Protein AF-0000000077169481 (afdb_homodimer)

Structure (mmCIF, N/CA/C/O backbone):
data_AF-0000000077169481-model_v1
#
loop_
_entity.id
_entity.type
_entity.pdbx_description
1 polymer 'Glr2787 protein'
#
loop_
_atom_site.group_PDB
_atom_site.id
_atom_site.type_symbol
_atom_site.label_atom_id
_atom_site.label_alt_id
_atom_site.label_comp_id
_atom_site.label_asym_id
_atom_site.label_entity_id
_atom_site.label_seq_id
_atom_site.pdbx_PDB_ins_code
_atom_site.Cartn_x
_atom_site.Cartn_y
_atom_site.Cartn_z
_atom_site.occupancy
_atom_site.B_iso_or_equiv
_atom_site.auth_seq_id
_atom_site.auth_comp_id
_atom_site.auth_asym_id
_atom_site.auth_atom_id
_atom_site.pdbx_PDB_model_num
ATOM 1 N N . MET A 1 1 ? -14.555 5.48 -13.555 1 19.61 1 MET A N 1
ATOM 2 C CA . MET A 1 1 ? -14.711 4.105 -14.023 1 19.61 1 MET A CA 1
ATOM 3 C C . MET A 1 1 ? -14.742 4.055 -15.547 1 19.61 1 MET A C 1
ATOM 5 O O . MET A 1 1 ? -15.805 4.223 -16.156 1 19.61 1 MET A O 1
ATOM 9 N N . ALA A 1 2 ? -13.625 4.629 -16.125 1 27.05 2 ALA A N 1
ATOM 10 C CA . ALA A 1 2 ? -13.656 4.504 -17.578 1 27.05 2 ALA A CA 1
ATOM 11 C C . ALA A 1 2 ? -13.953 3.068 -18 1 27.05 2 ALA A C 1
ATOM 13 O O . ALA A 1 2 ? -13.258 2.137 -17.578 1 27.05 2 ALA A O 1
ATOM 14 N N . SER A 1 3 ? -15.156 2.828 -18.375 1 25.58 3 SER A N 1
ATOM 15 C CA . SER A 1 3 ? -15.68 1.545 -18.844 1 25.58 3 SER A CA 1
ATOM 16 C C . SER A 1 3 ? -14.836 0.984 -19.984 1 25.58 3 SER A C 1
ATOM 18 O O . SER A 1 3 ? -14.609 1.662 -20.984 1 25.58 3 SER A O 1
ATOM 20 N N . LEU A 1 4 ? -13.797 0.265 -19.703 1 31.84 4 LEU A N 1
ATOM 21 C CA . LEU A 1 4 ? -13.297 -0.568 -20.797 1 31.84 4 LEU A CA 1
ATOM 22 C C . LEU A 1 4 ? -14.445 -1.119 -21.625 1 31.84 4 LEU A C 1
ATOM 24 O O . LEU A 1 4 ? -15.461 -1.562 -21.078 1 31.84 4 LEU A O 1
ATOM 28 N N . SER A 1 5 ? -14.773 -0.492 -22.703 1 28.58 5 SER A N 1
ATOM 29 C CA . SER A 1 5 ? -15.727 -1.125 -23.625 1 28.58 5 SER A CA 1
ATOM 30 C C . SER A 1 5 ? -15.539 -2.639 -23.641 1 28.58 5 SER A C 1
ATOM 32 O O . SER A 1 5 ? -14.414 -3.133 -23.656 1 28.58 5 SER A O 1
ATOM 34 N N . PRO A 1 6 ? -16.547 -3.381 -23.25 1 32.66 6 PRO A N 1
ATOM 35 C CA . PRO A 1 6 ? -16.562 -4.844 -23.203 1 32.66 6 PRO A CA 1
ATOM 36 C C . PRO A 1 6 ? -16.219 -5.488 -24.547 1 32.66 6 PRO A C 1
ATOM 38 O O . PRO A 1 6 ? -16.656 -6.605 -24.828 1 32.66 6 PRO A O 1
ATOM 41 N N . VAL A 1 7 ? -15.555 -4.809 -25.422 1 30.11 7 VAL A N 1
ATOM 42 C CA . VAL A 1 7 ? -15.461 -5.648 -26.609 1 30.11 7 VAL A CA 1
ATOM 43 C C . VAL A 1 7 ? -14.773 -6.965 -26.266 1 30.11 7 VAL A C 1
ATOM 45 O O . VAL A 1 7 ? -13.562 -7.105 -26.422 1 30.11 7 VAL A O 1
ATOM 48 N N . CYS A 1 8 ? -14.844 -7.355 -25.031 1 31.66 8 CYS A N 1
ATOM 49 C CA . CYS A 1 8 ? -14.352 -8.711 -24.844 1 31.66 8 CYS A CA 1
ATOM 50 C C . CYS A 1 8 ? -15.047 -9.68 -25.797 1 31.66 8 CYS A C 1
ATOM 52 O O . CYS A 1 8 ? -16.234 -9.984 -25.625 1 31.66 8 CYS A O 1
ATOM 54 N N . ARG A 1 9 ? -14.914 -9.617 -27.156 1 27.94 9 ARG A N 1
ATOM 55 C CA . ARG A 1 9 ? -15.43 -10.711 -27.969 1 27.94 9 ARG A CA 1
ATOM 56 C C . ARG A 1 9 ? -15.297 -12.047 -27.25 1 27.94 9 ARG A C 1
ATOM 58 O O . ARG A 1 9 ? -14.234 -12.352 -26.703 1 27.94 9 ARG A O 1
ATOM 65 N N . ALA A 1 10 ? -16.406 -12.508 -26.781 1 28.31 10 ALA A N 1
ATOM 66 C CA . ALA A 1 10 ? -16.484 -13.922 -26.422 1 28.31 10 ALA A CA 1
ATOM 67 C C . ALA A 1 10 ? -15.688 -14.781 -27.391 1 28.31 10 ALA A C 1
ATOM 69 O O . ALA A 1 10 ? -16.016 -14.852 -28.578 1 28.31 10 ALA A O 1
ATOM 70 N N . PHE A 1 11 ? -14.398 -14.609 -27.453 1 26.12 11 PHE A N 1
ATOM 71 C CA . PHE A 1 11 ? -13.844 -15.742 -28.172 1 26.12 11 PHE A CA 1
ATOM 72 C C . PHE A 1 11 ? -14.664 -17 -27.938 1 26.12 11 PHE A C 1
ATOM 74 O O . PHE A 1 11 ? -14.758 -17.484 -26.812 1 26.12 11 PHE A O 1
ATOM 81 N N . HIS A 1 12 ? -15.852 -17.031 -28.531 1 24.38 12 HIS A N 1
ATOM 82 C CA . HIS A 1 12 ? -16.484 -18.344 -28.609 1 24.38 12 HIS A CA 1
ATOM 83 C C . HIS A 1 12 ? -15.445 -19.453 -28.719 1 24.38 12 HIS A C 1
ATOM 85 O O . HIS A 1 12 ? -14.5 -19.359 -29.5 1 24.38 12 HIS A O 1
ATOM 91 N N . TYR A 1 13 ? -15.211 -20.062 -27.625 1 24.97 13 TYR A N 1
ATOM 92 C CA . TYR A 1 13 ? -14.594 -21.375 -27.75 1 24.97 13 TYR A CA 1
ATOM 93 C C . TYR A 1 13 ? -15.07 -22.094 -29.016 1 24.97 13 TYR A C 1
ATOM 95 O O . TYR A 1 13 ? -16.281 -22.281 -29.203 1 24.97 13 TYR A O 1
ATOM 103 N N . GLY A 1 14 ? -14.781 -21.781 -30.172 1 25.73 14 GLY A N 1
ATOM 104 C CA . GLY A 1 14 ? -15.008 -22.922 -31.031 1 25.73 14 GLY A CA 1
ATOM 105 C C . GLY A 1 14 ? -14.977 -24.25 -30.281 1 25.73 14 GLY A C 1
ATOM 106 O O . GLY A 1 14 ? -14.461 -24.328 -29.172 1 25.73 14 GLY A O 1
ATOM 107 N N . HIS A 1 15 ? -15.781 -25.359 -30.734 1 27.72 15 HIS A N 1
ATOM 108 C CA . HIS A 1 15 ? -16.031 -26.656 -30.141 1 27.72 15 HIS A CA 1
ATOM 109 C C . HIS A 1 15 ? -14.812 -27.156 -29.375 1 27.72 15 HIS A C 1
ATOM 111 O O . HIS A 1 15 ? -14.945 -27.719 -28.281 1 27.72 15 HIS A O 1
ATOM 117 N N . GLY A 1 16 ? -13.672 -27.328 -30.031 1 25.61 16 GLY A N 1
ATOM 118 C CA . GLY A 1 16 ? -12.719 -28.344 -29.609 1 25.61 16 GLY A CA 1
ATOM 119 C C . GLY A 1 16 ? -11.812 -27.875 -28.484 1 25.61 16 GLY A C 1
ATOM 120 O O . GLY A 1 16 ? -10.711 -28.406 -28.297 1 25.61 16 GLY A O 1
ATOM 121 N N . LEU A 1 17 ? -11.891 -26.656 -28.109 1 31.38 17 LEU A N 1
ATOM 122 C CA . LEU A 1 17 ? -10.906 -26.547 -27.047 1 31.38 17 LEU A CA 1
ATOM 123 C C . LEU A 1 17 ? -11.25 -27.484 -25.891 1 31.38 17 LEU A C 1
ATOM 125 O O . LEU A 1 17 ? -12.227 -27.25 -25.172 1 31.38 17 LEU A O 1
ATOM 129 N N . GLN A 1 18 ? -11.047 -28.719 -26.078 1 29.5 18 GLN A N 1
ATOM 130 C CA . GLN A 1 18 ? -11.164 -29.75 -25.062 1 29.5 18 GLN A CA 1
ATOM 131 C C . GLN A 1 18 ? -10.641 -29.266 -23.719 1 29.5 18 GLN A C 1
ATOM 133 O O . GLN A 1 18 ? -9.719 -28.438 -23.672 1 29.5 18 GLN A O 1
ATOM 138 N N . LYS A 1 19 ? -11.445 -29.188 -22.656 1 38.38 19 LYS A N 1
ATOM 139 C CA . LYS A 1 19 ? -10.969 -29.141 -21.281 1 38.38 19 LYS A CA 1
ATOM 140 C C . LYS A 1 19 ? -9.523 -29.625 -21.188 1 38.38 19 LYS A C 1
ATOM 142 O O . LYS A 1 19 ? -9.172 -30.672 -21.75 1 38.38 19 LYS A O 1
ATOM 147 N N . PRO A 1 20 ? -8.586 -28.75 -21.062 1 36.5 20 PRO A N 1
ATOM 148 C CA . PRO A 1 20 ? -7.277 -29.391 -20.969 1 36.5 20 PRO A CA 1
ATOM 149 C C . PRO A 1 20 ? -7.344 -30.75 -20.281 1 36.5 20 PRO A C 1
ATOM 151 O O . PRO A 1 20 ? -8.016 -30.906 -19.266 1 36.5 20 PRO A O 1
ATOM 154 N N . ASP A 1 21 ? -7.254 -31.875 -20.938 1 36.44 21 ASP A N 1
ATOM 155 C CA . ASP A 1 21 ? -7.156 -33.25 -20.469 1 36.44 21 ASP A CA 1
ATOM 156 C C . ASP A 1 21 ? -6.355 -33.344 -19.172 1 36.44 21 ASP A C 1
ATOM 158 O O . ASP A 1 21 ? -5.59 -32.406 -18.844 1 36.44 21 ASP A O 1
ATOM 162 N N . SER A 1 22 ? -6.645 -34.344 -18.281 1 42.22 22 SER A N 1
ATOM 163 C CA . SER A 1 22 ? -5.895 -34.719 -17.094 1 42.22 22 SER A CA 1
ATOM 164 C C . SER A 1 22 ? -4.398 -34.531 -17.281 1 42.22 22 SER A C 1
ATOM 166 O O . SER A 1 22 ? -3.852 -34.844 -18.344 1 42.22 22 SER A O 1
ATOM 168 N N . VAL A 1 23 ? -3.801 -33.562 -16.641 1 42.75 23 VAL A N 1
ATOM 169 C CA . VAL A 1 23 ? -2.369 -33.25 -16.656 1 42.75 23 VAL A CA 1
ATOM 170 C C . VAL A 1 23 ? -1.586 -34.562 -16.891 1 42.75 23 VAL A C 1
ATOM 172 O O . VAL A 1 23 ? -0.428 -34.5 -17.312 1 42.75 23 VAL A O 1
ATOM 175 N N . GLY A 1 24 ? -2.225 -35.688 -16.406 1 44.06 24 GLY A N 1
ATOM 176 C CA . GLY A 1 24 ? -1.464 -36.906 -16.469 1 44.06 24 GLY A CA 1
ATOM 177 C C . GLY A 1 24 ? -0.998 -37.25 -17.875 1 44.06 24 GLY A C 1
ATOM 178 O O . GLY A 1 24 ? 0.089 -37.812 -18.062 1 44.06 24 GLY A O 1
ATOM 179 N N . ASN A 1 25 ? -1.905 -36.906 -18.812 1 47.12 25 ASN A N 1
ATOM 180 C CA . ASN A 1 25 ? -1.594 -37.469 -20.125 1 47.12 25 ASN A CA 1
ATOM 181 C C . ASN A 1 25 ? -0.496 -36.688 -20.828 1 47.12 25 ASN A C 1
ATOM 183 O O . ASN A 1 25 ? -0.002 -37.094 -21.875 1 47.12 25 ASN A O 1
ATOM 187 N N . TYR A 1 26 ? -0.08 -35.562 -20.172 1 48.19 26 TYR A N 1
ATOM 188 C CA . TYR A 1 26 ? 0.786 -34.719 -20.984 1 48.19 26 TYR A CA 1
ATOM 189 C C . TYR A 1 26 ? 2.168 -34.562 -20.359 1 48.19 26 TYR A C 1
ATOM 191 O O . TYR A 1 26 ? 2.975 -33.75 -20.781 1 48.19 26 TYR A O 1
ATOM 199 N N . ILE A 1 27 ? 2.408 -35.375 -19.344 1 54.47 27 ILE A N 1
ATOM 200 C CA . ILE A 1 27 ? 3.691 -35.125 -18.703 1 54.47 27 ILE A CA 1
ATOM 201 C C . ILE A 1 27 ? 4.75 -36.062 -19.281 1 54.47 27 ILE A C 1
ATOM 203 O O . ILE A 1 27 ? 4.594 -37.281 -19.266 1 54.47 27 ILE A O 1
ATOM 207 N N . ARG A 1 28 ? 5.656 -35.438 -20.016 1 55.59 28 ARG A N 1
ATOM 208 C CA . ARG A 1 28 ? 6.793 -36.188 -20.562 1 55.59 28 ARG A CA 1
ATOM 209 C C . ARG A 1 28 ? 7.742 -36.625 -19.438 1 55.59 28 ARG A C 1
ATOM 211 O O . ARG A 1 28 ? 7.996 -35.844 -18.516 1 55.59 28 ARG A O 1
ATOM 218 N N . THR A 1 29 ? 8.023 -37.844 -19.453 1 62.41 29 THR A N 1
ATOM 219 C CA . THR A 1 29 ? 9.062 -38.375 -18.578 1 62.41 29 THR A CA 1
ATOM 220 C C . THR A 1 29 ? 10.438 -37.844 -19 1 62.41 29 THR A C 1
ATOM 222 O O . THR A 1 29 ? 10.75 -37.812 -20.188 1 62.41 29 THR A O 1
ATOM 225 N N . VAL A 1 30 ? 11.109 -37.281 -18.156 1 58.91 30 VAL A N 1
ATOM 226 C CA . VAL A 1 30 ? 12.461 -36.781 -18.422 1 58.91 30 VAL A CA 1
ATOM 227 C C . VAL A 1 30 ? 13.453 -37.562 -17.547 1 58.91 30 VAL A C 1
ATOM 229 O O . VAL A 1 30 ? 13.242 -37.688 -16.344 1 58.91 30 VAL A O 1
ATOM 232 N N . THR A 1 31 ? 14.484 -38.094 -18.156 1 62.88 31 THR A N 1
ATOM 233 C CA . THR A 1 31 ? 15.5 -38.844 -17.438 1 62.88 31 THR A CA 1
ATOM 234 C C . THR A 1 31 ? 16.75 -38 -17.203 1 62.88 31 THR A C 1
ATOM 236 O O . THR A 1 31 ? 17.234 -37.344 -18.125 1 62.88 31 THR A O 1
ATOM 239 N N . PHE A 1 32 ? 17.078 -37.844 -16.016 1 55.66 32 PHE A N 1
ATOM 240 C CA . PHE A 1 32 ? 18.344 -37.219 -15.664 1 55.66 32 PHE A CA 1
ATOM 241 C C . PHE A 1 32 ? 19.422 -38.25 -15.414 1 55.66 32 PHE A C 1
ATOM 243 O O . PHE A 1 32 ? 19.5 -38.844 -14.328 1 55.66 32 PHE A O 1
ATOM 250 N N . VAL A 1 33 ? 20.172 -38.625 -16.422 1 50.81 33 VAL A N 1
ATOM 251 C CA . VAL A 1 33 ? 21.094 -39.75 -16.5 1 50.81 33 VAL A CA 1
ATOM 252 C C . VAL A 1 33 ? 22.234 -39.562 -15.508 1 50.81 33 VAL A C 1
ATOM 254 O O . VAL A 1 33 ? 22.641 -40.531 -14.828 1 50.81 33 VAL A O 1
ATOM 257 N N . ALA A 1 34 ? 22.672 -38.281 -15.477 1 53.03 34 ALA A N 1
ATOM 258 C CA . ALA A 1 34 ? 23.844 -38.125 -14.617 1 53.03 34 ALA A CA 1
ATOM 259 C C . ALA A 1 34 ? 23.484 -38.312 -13.148 1 53.03 34 ALA A C 1
ATOM 261 O O . ALA A 1 34 ? 24.359 -38.625 -12.336 1 53.03 34 ALA A O 1
ATOM 262 N N . MET A 1 35 ? 22.359 -38.281 -12.82 1 65.38 35 MET A N 1
ATOM 263 C CA . MET A 1 35 ? 22.047 -38.312 -11.398 1 65.38 35 MET A CA 1
ATOM 264 C C . MET A 1 35 ? 21.172 -39.531 -11.047 1 65.38 35 MET A C 1
ATOM 266 O O . MET A 1 35 ? 20.859 -39.75 -9.875 1 65.38 35 MET A O 1
ATOM 270 N N . ASN A 1 36 ? 20.891 -40.531 -11.922 1 79.19 36 ASN A N 1
ATOM 271 C CA . ASN A 1 36 ? 20.219 -41.812 -11.773 1 79.19 36 ASN A CA 1
ATOM 272 C C . ASN A 1 36 ? 18.766 -41.625 -11.352 1 79.19 36 ASN A C 1
ATOM 274 O O . ASN A 1 36 ? 18.234 -42.469 -10.594 1 79.19 36 ASN A O 1
ATOM 278 N N . TRP A 1 37 ? 18.219 -40.469 -11.461 1 86.12 37 TRP A N 1
ATOM 279 C CA . TRP A 1 37 ? 16.797 -40.344 -11.18 1 86.12 37 TRP A CA 1
ATOM 280 C C . TRP A 1 37 ? 16.062 -39.719 -12.383 1 86.12 37 TRP A C 1
ATOM 282 O O . TRP A 1 37 ? 16.703 -39.219 -13.305 1 86.12 37 TRP A O 1
ATOM 292 N N . ILE A 1 38 ? 14.719 -39.969 -12.469 1 91.69 38 ILE A N 1
ATOM 293 C CA . ILE A 1 38 ? 13.891 -39.531 -13.586 1 91.69 38 ILE A CA 1
ATOM 294 C C . ILE A 1 38 ? 12.711 -38.719 -13.062 1 91.69 38 ILE A C 1
ATOM 296 O O . ILE A 1 38 ? 12.336 -38.844 -11.891 1 91.69 38 ILE A O 1
ATOM 300 N N . ILE A 1 39 ? 12.148 -37.875 -13.883 1 94.31 39 ILE A N 1
ATOM 301 C CA . ILE A 1 39 ? 10.914 -37.156 -13.594 1 94.31 39 ILE A CA 1
ATOM 302 C C . ILE A 1 39 ? 9.773 -37.75 -14.43 1 94.31 39 ILE A C 1
ATOM 304 O O . ILE A 1 39 ? 9.891 -37.875 -15.648 1 94.31 39 ILE A O 1
ATOM 308 N N . ARG A 1 40 ? 8.695 -38.094 -13.797 1 92.56 40 ARG A N 1
ATOM 309 C CA . ARG A 1 40 ? 7.555 -38.719 -14.453 1 92.56 40 ARG A CA 1
ATOM 310 C C . ARG A 1 40 ? 6.262 -38.469 -13.688 1 92.56 40 ARG A C 1
ATOM 312 O O . ARG A 1 40 ? 6.301 -38 -12.539 1 92.56 40 ARG A O 1
ATOM 319 N N . PRO A 1 41 ? 5.16 -38.719 -14.328 1 93.25 41 PRO A N 1
ATOM 320 C CA . PRO A 1 41 ? 3.914 -38.656 -13.562 1 93.25 41 PRO A CA 1
ATOM 321 C C . PRO A 1 41 ? 3.883 -39.656 -12.398 1 93.25 41 PRO A C 1
ATOM 323 O O . PRO A 1 41 ? 4.48 -40.719 -12.492 1 93.25 41 PRO A O 1
ATOM 326 N N . ALA A 1 42 ? 3.17 -39.281 -11.406 1 94 42 ALA A N 1
ATOM 327 C CA . ALA A 1 42 ? 3.023 -40.188 -10.266 1 94 42 ALA A CA 1
ATOM 328 C C . ALA A 1 42 ? 2.076 -41.344 -10.586 1 94 42 ALA A C 1
ATOM 330 O O . ALA A 1 42 ? 1.221 -41.219 -11.469 1 94 42 ALA A O 1
ATOM 331 N N . HIS A 1 43 ? 2.326 -42.375 -9.898 1 92 43 HIS A N 1
ATOM 332 C CA . HIS A 1 43 ? 1.438 -43.531 -9.992 1 92 43 HIS A CA 1
ATOM 333 C C . HIS A 1 43 ? 0.536 -43.656 -8.766 1 92 43 HIS A C 1
ATOM 335 O O . HIS A 1 43 ? 0.909 -43.188 -7.676 1 92 43 HIS A O 1
ATOM 341 N N . ASP A 1 44 ? -0.566 -44.281 -8.961 1 91.62 44 ASP A N 1
ATOM 342 C CA . ASP A 1 44 ? -1.555 -44.406 -7.891 1 91.62 44 ASP A CA 1
ATOM 343 C C . ASP A 1 44 ? -0.967 -45.094 -6.672 1 91.62 44 ASP A C 1
ATOM 345 O O . ASP A 1 44 ? -1.307 -44.781 -5.531 1 91.62 44 ASP A O 1
ATOM 349 N N . ILE A 1 45 ? -0.159 -46.031 -6.926 1 91.19 45 ILE A N 1
ATOM 350 C CA . ILE A 1 45 ? 0.393 -46.844 -5.852 1 91.19 45 ILE A CA 1
ATOM 351 C C . ILE A 1 45 ? 1.294 -46 -4.965 1 91.19 45 ILE A C 1
ATOM 353 O O . ILE A 1 45 ? 1.642 -46.406 -3.852 1 91.19 45 ILE A O 1
ATOM 357 N N . GLU A 1 46 ? 1.617 -44.844 -5.387 1 93.12 46 GLU A N 1
ATOM 358 C CA . GLU A 1 46 ? 2.574 -44 -4.668 1 93.12 46 GLU A CA 1
ATOM 359 C C . GLU A 1 46 ? 1.86 -42.969 -3.783 1 93.12 46 GLU A C 1
ATOM 361 O O . GLU A 1 46 ? 2.488 -42.062 -3.264 1 93.12 46 GLU A O 1
ATOM 366 N N . ARG A 1 47 ? 0.621 -43.094 -3.539 1 94 47 ARG A N 1
ATOM 367 C CA . ARG A 1 47 ? -0.204 -42.156 -2.797 1 94 47 ARG A CA 1
ATOM 368 C C . ARG A 1 47 ? 0.367 -41.906 -1.405 1 94 47 ARG A C 1
ATOM 370 O O . ARG A 1 47 ? 0.45 -40.75 -0.958 1 94 47 ARG A O 1
ATOM 377 N N . ARG A 1 48 ? 0.664 -42.938 -0.766 1 93.5 48 ARG A N 1
ATOM 378 C CA . ARG A 1 48 ? 1.181 -42.812 0.592 1 93.5 48 ARG A CA 1
ATOM 379 C C . ARG A 1 48 ? 2.531 -42.094 0.599 1 93.5 48 ARG A C 1
ATOM 381 O O . ARG A 1 48 ? 2.807 -41.281 1.481 1 93.5 48 ARG A O 1
ATOM 388 N N . SER A 1 49 ? 3.359 -42.469 -0.353 1 93.56 49 SER A N 1
ATOM 389 C CA . SER A 1 49 ? 4.664 -41.812 -0.458 1 93.56 49 SER A CA 1
ATOM 390 C C . SER A 1 49 ? 4.527 -40.344 -0.76 1 93.56 49 SER A C 1
ATOM 392 O O . SER A 1 49 ? 5.289 -39.531 -0.243 1 93.56 49 SER A O 1
ATOM 394 N N . LEU A 1 50 ? 3.604 -40.031 -1.591 1 95.25 50 LEU A N 1
ATOM 395 C CA . LEU A 1 50 ? 3.32 -38.625 -1.891 1 95.25 50 LEU A CA 1
ATOM 396 C C . LEU A 1 50 ? 2.871 -37.875 -0.638 1 95.25 50 LEU A C 1
ATOM 398 O O . LEU A 1 50 ? 3.32 -36.781 -0.381 1 95.25 50 LEU A O 1
ATOM 402 N N . ALA A 1 51 ? 2.023 -38.469 0.118 1 94.88 51 ALA A N 1
ATOM 403 C CA . ALA A 1 51 ? 1.539 -37.875 1.364 1 94.88 51 ALA A CA 1
ATOM 404 C C . ALA A 1 51 ? 2.686 -37.656 2.344 1 94.88 51 ALA A C 1
ATOM 406 O O . ALA A 1 51 ? 2.721 -36.625 3.037 1 94.88 51 ALA A O 1
ATOM 407 N N . ARG A 1 52 ? 3.531 -38.594 2.361 1 93.06 52 ARG A N 1
ATOM 408 C CA . ARG A 1 52 ? 4.668 -38.5 3.268 1 93.06 52 ARG A CA 1
ATOM 409 C C . ARG A 1 52 ? 5.555 -37.312 2.898 1 93.06 52 ARG A C 1
ATOM 411 O O . ARG A 1 52 ? 6.016 -36.562 3.777 1 93.06 52 ARG A O 1
ATOM 418 N N . LEU A 1 53 ? 5.828 -37.156 1.652 1 93.38 53 LEU A N 1
ATOM 419 C CA . LEU A 1 53 ? 6.609 -36.031 1.199 1 93.38 53 LEU A CA 1
ATOM 420 C C . LEU A 1 53 ? 5.938 -34.719 1.597 1 93.38 53 LEU A C 1
ATOM 422 O O . LEU A 1 53 ? 6.598 -33.781 2.076 1 93.38 53 LEU A O 1
ATOM 426 N N . SER A 1 54 ? 4.656 -34.594 1.381 1 93.44 54 SER A N 1
ATOM 427 C CA . SER A 1 54 ? 3.898 -33.406 1.728 1 93.44 54 SER A CA 1
ATOM 428 C C . SER A 1 54 ? 3.945 -33.156 3.229 1 93.44 54 SER A C 1
ATOM 430 O O . SER A 1 54 ? 4.113 -32 3.656 1 93.44 54 SER A O 1
ATOM 432 N N . HIS A 1 55 ? 3.805 -34.188 3.961 1 91.25 55 HIS A N 1
ATOM 433 C CA . HIS A 1 55 ? 3.828 -34.094 5.414 1 91.25 55 HIS A CA 1
ATOM 434 C C . HIS A 1 55 ? 5.156 -33.5 5.906 1 91.25 55 HIS A C 1
ATOM 436 O O . HIS A 1 55 ? 5.18 -32.562 6.703 1 91.25 55 HIS A O 1
ATOM 442 N N . LEU A 1 56 ? 6.188 -34.062 5.418 1 89.06 56 LEU A N 1
ATOM 443 C CA . LEU A 1 56 ? 7.523 -33.656 5.84 1 89.06 56 LEU A CA 1
ATOM 444 C C . LEU A 1 56 ? 7.812 -32.219 5.422 1 89.06 56 LEU A C 1
ATOM 446 O O . LEU A 1 56 ? 8.453 -31.453 6.164 1 89.06 56 LEU A O 1
ATOM 450 N N . ALA A 1 57 ? 7.34 -31.859 4.328 1 87.12 57 ALA A N 1
ATOM 451 C CA . ALA A 1 57 ? 7.688 -30.578 3.75 1 87.12 57 ALA A CA 1
ATOM 452 C C . ALA A 1 57 ? 6.797 -29.469 4.309 1 87.12 57 ALA A C 1
ATOM 454 O O . ALA A 1 57 ? 7.262 -28.344 4.551 1 87.12 57 ALA A O 1
ATOM 455 N N . PHE A 1 58 ? 5.516 -29.688 4.555 1 84.31 58 PHE A N 1
ATOM 456 C CA . PHE A 1 58 ? 4.582 -28.594 4.742 1 84.31 58 PHE A CA 1
ATOM 457 C C . PHE A 1 58 ? 3.875 -28.703 6.086 1 84.31 58 PHE A C 1
ATOM 459 O O . PHE A 1 58 ? 3.324 -27.719 6.586 1 84.31 58 PHE A O 1
ATOM 466 N N . ALA A 1 59 ? 3.758 -29.891 6.652 1 81.75 59 ALA A N 1
ATOM 467 C CA . ALA A 1 59 ? 2.965 -30.047 7.867 1 81.75 59 ALA A CA 1
ATOM 468 C C . ALA A 1 59 ? 3.584 -31.078 8.797 1 81.75 59 ALA A C 1
ATOM 470 O O . ALA A 1 59 ? 2.9 -32 9.258 1 81.75 59 ALA A O 1
ATOM 471 N N . PRO A 1 60 ? 4.758 -30.844 9.109 1 76.88 60 PRO A N 1
ATOM 472 C CA . PRO A 1 60 ? 5.414 -31.875 9.914 1 76.88 60 PRO A CA 1
ATOM 473 C C . PRO A 1 60 ? 4.84 -31.969 11.328 1 76.88 60 PRO A C 1
ATOM 475 O O . PRO A 1 60 ? 4.969 -33 11.977 1 76.88 60 PRO A O 1
ATOM 478 N N . ALA A 1 61 ? 4.184 -30.953 11.734 1 79.94 61 ALA A N 1
ATOM 479 C CA . ALA A 1 61 ? 3.66 -30.938 13.094 1 79.94 61 ALA A CA 1
ATOM 480 C C . ALA A 1 61 ? 2.262 -31.531 13.164 1 79.94 61 ALA A C 1
ATOM 482 O O . ALA A 1 61 ? 1.743 -31.797 14.25 1 79.94 61 ALA A O 1
ATOM 483 N N . GLN A 1 62 ? 1.692 -31.766 12.07 1 84.5 62 GLN A N 1
ATOM 484 C CA . GLN A 1 62 ? 0.375 -32.406 12.023 1 84.5 62 GLN A CA 1
ATOM 485 C C . GLN A 1 62 ? 0.49 -33.906 12.023 1 84.5 62 GLN A C 1
ATOM 487 O O . GLN A 1 62 ? 1.497 -34.469 11.57 1 84.5 62 GLN A O 1
ATOM 492 N N . PRO A 1 63 ? -0.532 -34.469 12.508 1 90.5 63 PRO A N 1
ATOM 493 C CA . PRO A 1 63 ? -0.522 -35.938 12.398 1 90.5 63 PRO A CA 1
ATOM 494 C C . PRO A 1 63 ? -0.524 -36.406 10.953 1 90.5 63 PRO A C 1
ATOM 496 O O . PRO A 1 63 ? -1.336 -35.969 10.141 1 90.5 63 PRO A O 1
ATOM 499 N N . PHE A 1 64 ? 0.316 -37.344 10.688 1 91.19 64 PHE A N 1
ATOM 500 C CA . PHE A 1 64 ? 0.445 -37.875 9.328 1 91.19 64 PHE A CA 1
ATOM 501 C C . PHE A 1 64 ? -0.878 -38.469 8.844 1 91.19 64 PHE A C 1
ATOM 503 O O . PHE A 1 64 ? -1.214 -38.344 7.66 1 91.19 64 PHE A O 1
ATOM 510 N N . ALA A 1 65 ? -1.625 -39.031 9.695 1 92.38 65 ALA A N 1
ATOM 511 C CA . ALA A 1 65 ? -2.885 -39.656 9.344 1 92.38 65 ALA A CA 1
ATOM 512 C C . ALA A 1 65 ? -3.842 -38.688 8.672 1 92.38 65 ALA A C 1
ATOM 514 O O . ALA A 1 65 ? -4.609 -39.094 7.785 1 92.38 65 ALA A O 1
ATOM 515 N N . GLU A 1 66 ? -3.771 -37.562 9.016 1 88.81 66 GLU A N 1
ATOM 516 C CA . GLU A 1 66 ? -4.645 -36.562 8.43 1 88.81 66 GLU A CA 1
ATOM 517 C C . GLU A 1 66 ? -4.246 -36.25 6.992 1 88.81 66 GLU A C 1
ATOM 519 O O . GLU A 1 66 ? -5.109 -36.125 6.121 1 88.81 66 GLU A O 1
ATOM 524 N N . ILE A 1 67 ? -2.998 -36.156 6.805 1 89.88 67 ILE A N 1
ATOM 525 C CA . ILE A 1 67 ? -2.488 -35.875 5.469 1 89.88 67 ILE A CA 1
ATOM 526 C C . ILE A 1 67 ? -2.738 -37.094 4.559 1 89.88 67 ILE A C 1
ATOM 528 O O . ILE A 1 67 ? -3.186 -36.938 3.42 1 89.88 67 ILE A O 1
ATOM 532 N N . GLU A 1 68 ? -2.48 -38.156 5.113 1 92.19 68 GLU A N 1
ATOM 533 C CA . GLU A 1 68 ? -2.699 -39.406 4.359 1 92.19 68 GLU A CA 1
ATOM 534 C C . GLU A 1 68 ? -4.16 -39.531 3.934 1 92.19 68 GLU A C 1
ATOM 536 O O . GLU A 1 68 ? -4.445 -39.969 2.814 1 92.19 68 GLU A O 1
ATOM 541 N N . ALA A 1 69 ? -5.031 -39.188 4.809 1 90.62 69 ALA A N 1
ATOM 542 C CA . ALA A 1 69 ? -6.461 -39.25 4.512 1 90.62 69 ALA A CA 1
ATOM 543 C C . ALA A 1 69 ? -6.836 -38.344 3.361 1 90.62 69 ALA A C 1
ATOM 545 O O . ALA A 1 69 ? -7.664 -38.688 2.52 1 90.62 69 ALA A O 1
ATOM 546 N N . ARG A 1 70 ? -6.285 -37.281 3.295 1 86.94 70 ARG A N 1
ATOM 547 C CA . ARG A 1 70 ? -6.547 -36.344 2.217 1 86.94 70 ARG A CA 1
ATOM 548 C C . ARG A 1 70 ? -6.082 -36.875 0.875 1 86.94 70 ARG A C 1
ATOM 550 O O . ARG A 1 70 ? -6.793 -36.781 -0.126 1 86.94 70 ARG A O 1
ATOM 557 N N . TYR A 1 71 ? -4.918 -37.438 0.874 1 90.44 71 TYR A N 1
ATOM 558 C CA . TYR A 1 71 ? -4.359 -38 -0.35 1 90.44 71 TYR A CA 1
ATOM 559 C C . TYR A 1 71 ? -5.133 -39.25 -0.778 1 90.44 71 TYR A C 1
ATOM 561 O O . TYR A 1 71 ? -5.23 -39.531 -1.97 1 90.44 71 TYR A O 1
ATOM 569 N N . ALA A 1 72 ? -5.699 -39.875 0.189 1 89 72 ALA A N 1
ATOM 570 C CA . ALA A 1 72 ? -6.465 -41.094 -0.1 1 89 72 ALA A CA 1
ATOM 571 C C . ALA A 1 72 ? -7.836 -40.75 -0.674 1 89 72 ALA A C 1
ATOM 573 O O . ALA A 1 72 ? -8.383 -41.5 -1.489 1 89 72 ALA A O 1
ATOM 574 N N . SER A 1 73 ? -8.328 -39.656 -0.3 1 84.06 73 SER A N 1
ATOM 575 C CA . SER A 1 73 ? -9.711 -39.312 -0.61 1 84.06 73 SER A CA 1
ATOM 576 C C . SER A 1 73 ? -9.82 -38.562 -1.936 1 84.06 73 SER A C 1
ATOM 578 O O . SER A 1 73 ? -10.906 -38.469 -2.51 1 84.06 73 SER A O 1
ATOM 580 N N . ASP A 1 74 ? -8.742 -38.156 -2.453 1 85.06 74 ASP A N 1
ATOM 581 C CA . ASP A 1 74 ? -8.805 -37.281 -3.641 1 85.06 74 ASP A CA 1
ATOM 582 C C . ASP A 1 74 ? -7.934 -37.875 -4.762 1 85.06 74 ASP A C 1
ATOM 584 O O . ASP A 1 74 ? -6.719 -37.656 -4.773 1 85.06 74 ASP A O 1
ATOM 588 N N . ALA A 1 75 ? -8.547 -38.344 -5.715 1 83.44 75 ALA A N 1
ATOM 589 C CA . ALA A 1 75 ? -7.836 -38.969 -6.824 1 83.44 75 ALA A CA 1
ATOM 590 C C . ALA A 1 75 ? -7.121 -37.938 -7.684 1 83.44 75 ALA A C 1
ATOM 592 O O . ALA A 1 75 ? -6.137 -38.25 -8.359 1 83.44 75 ALA A O 1
ATOM 593 N N . ALA A 1 76 ? -7.559 -36.844 -7.641 1 85.88 76 ALA A N 1
ATOM 594 C CA . ALA A 1 76 ? -6.984 -35.781 -8.469 1 85.88 76 ALA A CA 1
ATOM 595 C C . ALA A 1 76 ? -5.574 -35.438 -8.008 1 85.88 76 ALA A C 1
ATOM 597 O O . ALA A 1 76 ? -4.75 -34.969 -8.797 1 85.88 76 ALA A O 1
ATOM 598 N N . ILE A 1 77 ? -5.316 -35.688 -6.773 1 88.88 77 ILE A N 1
ATOM 599 C CA . ILE A 1 77 ? -4.016 -35.344 -6.219 1 88.88 77 ILE A CA 1
ATOM 600 C C . ILE A 1 77 ? -2.916 -36.125 -6.934 1 88.88 77 ILE A C 1
ATOM 602 O O . ILE A 1 77 ? -1.916 -35.531 -7.367 1 88.88 77 ILE A O 1
ATOM 606 N N . VAL A 1 78 ? -3.111 -37.375 -7.074 1 90 78 VAL A N 1
ATOM 607 C CA . VAL A 1 78 ? -2.104 -38.188 -7.723 1 90 78 VAL A CA 1
ATOM 608 C C . VAL A 1 78 ? -2.045 -37.875 -9.211 1 90 78 VAL A C 1
ATOM 610 O O . VAL A 1 78 ? -0.958 -37.781 -9.789 1 90 78 VAL A O 1
ATOM 613 N N . ALA A 1 79 ? -3.178 -37.688 -9.797 1 89.69 79 ALA A N 1
ATOM 614 C CA . ALA A 1 79 ? -3.264 -37.406 -11.234 1 89.69 79 ALA A CA 1
ATOM 615 C C . ALA A 1 79 ? -2.525 -36.125 -11.602 1 89.69 79 ALA A C 1
ATOM 617 O O . ALA A 1 79 ? -2.023 -36 -12.719 1 89.69 79 ALA A O 1
ATOM 618 N N . ARG A 1 80 ? -2.389 -35.25 -10.703 1 92.81 80 ARG A N 1
ATOM 619 C CA . ARG A 1 80 ? -1.776 -33.938 -10.961 1 92.81 80 ARG A CA 1
ATOM 620 C C . ARG A 1 80 ? -0.33 -33.906 -10.477 1 92.81 80 ARG A C 1
ATOM 622 O O . ARG A 1 80 ? 0.363 -32.906 -10.633 1 92.81 80 ARG A O 1
ATOM 629 N N . SER A 1 81 ? 0.078 -35.031 -9.898 1 95.19 81 SER A N 1
ATOM 630 C CA . SER A 1 81 ? 1.395 -35.062 -9.273 1 95.19 81 SER A CA 1
ATOM 631 C C . SER A 1 81 ? 2.457 -35.594 -10.234 1 95.19 81 SER A C 1
ATOM 633 O O . SER A 1 81 ? 2.215 -36.531 -10.977 1 95.19 81 SER A O 1
ATOM 635 N N . VAL A 1 82 ? 3.572 -34.938 -10.273 1 95.19 82 VAL A N 1
ATOM 636 C CA . VAL A 1 82 ? 4.793 -35.344 -10.953 1 95.19 82 VAL A CA 1
ATOM 637 C C . VAL A 1 82 ? 5.898 -35.594 -9.938 1 95.19 82 VAL A C 1
ATOM 639 O O . VAL A 1 82 ? 6.031 -34.875 -8.953 1 95.19 82 VAL A O 1
ATOM 642 N N . VAL A 1 83 ? 6.676 -36.656 -10.164 1 95.31 83 VAL A N 1
ATOM 643 C CA . VAL A 1 83 ? 7.656 -37.031 -9.148 1 95.31 83 VAL A CA 1
ATOM 644 C C . VAL A 1 83 ? 9.031 -37.188 -9.789 1 95.31 83 VAL A C 1
ATOM 646 O O . VAL A 1 83 ? 9.148 -37.469 -10.984 1 95.31 83 VAL A O 1
ATOM 649 N N . ALA A 1 84 ? 10.031 -36.812 -9.047 1 94.81 84 ALA A N 1
ATOM 650 C CA . ALA A 1 84 ? 11.398 -37.281 -9.281 1 94.81 84 ALA A CA 1
ATOM 651 C C . ALA A 1 84 ? 11.703 -38.562 -8.5 1 94.81 84 ALA A C 1
ATOM 653 O O . ALA A 1 84 ? 11.5 -38.594 -7.281 1 94.81 84 ALA A O 1
ATOM 654 N N . CYS A 1 85 ? 12.156 -39.531 -9.18 1 92.25 85 CYS A N 1
ATOM 655 C CA . CYS A 1 85 ? 12.344 -40.781 -8.469 1 92.25 85 CYS A CA 1
ATOM 656 C C . CYS A 1 85 ? 13.625 -41.469 -8.922 1 92.25 85 CYS A C 1
ATOM 658 O O . CYS A 1 85 ? 14.008 -41.375 -10.086 1 92.25 85 CYS A O 1
ATOM 660 N N . GLU A 1 86 ? 14.266 -42 -8 1 89.69 86 GLU A N 1
ATOM 661 C CA . GLU A 1 86 ? 15.352 -42.969 -8.203 1 89.69 86 GLU A CA 1
ATOM 662 C C . GLU A 1 86 ? 14.883 -44.375 -7.914 1 89.69 86 GLU A C 1
ATOM 664 O O . GLU A 1 86 ? 14.719 -44.75 -6.754 1 89.69 86 GLU A O 1
ATOM 669 N N . ALA A 1 87 ? 14.742 -45.188 -8.961 1 84.06 87 ALA A N 1
ATOM 670 C CA . ALA A 1 87 ? 14.094 -46.469 -8.82 1 84.06 87 ALA A CA 1
ATOM 671 C C . ALA A 1 87 ? 12.734 -46.344 -8.141 1 84.06 87 ALA A C 1
ATOM 673 O O . ALA A 1 87 ? 11.859 -45.625 -8.625 1 84.06 87 ALA A O 1
ATOM 674 N N . GLU A 1 88 ? 12.547 -46.844 -6.965 1 81.44 88 GLU A N 1
ATOM 675 C CA . GLU A 1 88 ? 11.25 -46.781 -6.297 1 81.44 88 GLU A CA 1
ATOM 676 C C . GLU A 1 88 ? 11.227 -45.688 -5.227 1 81.44 88 GLU A C 1
ATOM 678 O O . GLU A 1 88 ? 10.188 -45.438 -4.609 1 81.44 88 GLU A O 1
ATOM 683 N N . ARG A 1 89 ? 12.281 -45 -5.152 1 88.69 89 ARG A N 1
ATOM 684 C CA . ARG A 1 89 ? 12.375 -43.969 -4.121 1 88.69 89 ARG A CA 1
ATOM 685 C C . ARG A 1 89 ? 11.984 -42.594 -4.672 1 88.69 89 ARG A C 1
ATOM 687 O O . ARG A 1 89 ? 12.562 -42.156 -5.656 1 88.69 89 ARG A O 1
ATOM 694 N N . LEU A 1 90 ? 10.992 -42.031 -4.02 1 93.75 90 LEU A N 1
ATOM 695 C CA . LEU A 1 90 ? 10.594 -40.688 -4.422 1 93.75 90 LEU A CA 1
ATOM 696 C C . LEU A 1 90 ? 11.523 -39.625 -3.818 1 93.75 90 LEU A C 1
ATOM 698 O O . LEU A 1 90 ? 11.664 -39.562 -2.596 1 93.75 90 LEU A O 1
ATOM 702 N N . LEU A 1 91 ? 12.156 -38.875 -4.645 1 94.5 91 LEU A N 1
ATOM 703 C CA . LEU A 1 91 ? 13.102 -37.844 -4.215 1 94.5 91 LEU A CA 1
ATOM 704 C C . LEU A 1 91 ? 12.422 -36.5 -4.109 1 94.5 91 LEU A C 1
ATOM 706 O O . LEU A 1 91 ? 12.891 -35.594 -3.383 1 94.5 91 LEU A O 1
ATOM 710 N N . GLY A 1 92 ? 11.383 -36.312 -4.84 1 96.19 92 GLY A N 1
ATOM 711 C CA . GLY A 1 92 ? 10.641 -35.062 -4.832 1 96.19 92 GLY A CA 1
ATOM 712 C C . GLY A 1 92 ? 9.359 -35.125 -5.629 1 96.19 92 GLY A C 1
ATOM 713 O O . GLY A 1 92 ? 9.055 -36.125 -6.262 1 96.19 92 GLY A O 1
ATOM 714 N N . LYS A 1 93 ? 8.625 -34 -5.57 1 96.69 93 LYS A N 1
ATOM 715 C CA . LYS A 1 93 ? 7.352 -33.938 -6.277 1 96.69 93 LYS A CA 1
ATOM 716 C C . LYS A 1 93 ? 6.93 -32.5 -6.527 1 96.69 93 LYS A C 1
ATOM 718 O O . LYS A 1 93 ? 7.465 -31.578 -5.91 1 96.69 93 LYS A O 1
ATOM 723 N N . TYR A 1 94 ? 6.102 -32.312 -7.441 1 96.5 94 TYR A N 1
ATOM 724 C CA . TYR A 1 94 ? 5.266 -31.141 -7.582 1 96.5 94 TYR A CA 1
ATOM 725 C C . TYR A 1 94 ? 3.904 -31.484 -8.164 1 96.5 94 TYR A C 1
ATOM 727 O O . TYR A 1 94 ? 3.686 -32.625 -8.602 1 96.5 94 TYR A O 1
ATOM 735 N N . ALA A 1 95 ? 2.973 -30.609 -8.023 1 96.06 95 ALA A N 1
ATOM 736 C CA . ALA A 1 95 ? 1.652 -30.75 -8.633 1 96.06 95 ALA A CA 1
ATOM 737 C C . ALA A 1 95 ? 1.396 -29.641 -9.648 1 96.06 95 ALA A C 1
ATOM 739 O O . ALA A 1 95 ? 1.752 -28.484 -9.422 1 96.06 95 ALA A O 1
ATOM 740 N N . LEU A 1 96 ? 0.869 -29.969 -10.773 1 95.5 96 LEU A N 1
ATOM 741 C CA . LEU A 1 96 ? 0.408 -29.016 -11.773 1 95.5 96 LEU A CA 1
ATOM 742 C C . LEU A 1 96 ? -1.109 -28.875 -11.727 1 95.5 96 LEU A C 1
ATOM 744 O O . LEU A 1 96 ? -1.836 -29.859 -11.812 1 95.5 96 LEU A O 1
ATOM 748 N N . LEU A 1 97 ? -1.534 -27.688 -11.57 1 95.44 97 LEU A N 1
ATOM 749 C CA . LEU A 1 97 ? -2.957 -27.406 -11.406 1 95.44 97 LEU A CA 1
ATOM 750 C C . LEU A 1 97 ? -3.49 -26.594 -12.586 1 95.44 97 LEU A C 1
ATOM 752 O O . LEU A 1 97 ? -3.156 -25.422 -12.742 1 95.44 97 LEU A O 1
ATOM 756 N N . PRO A 1 98 ? -4.34 -27.219 -13.445 1 95.19 98 PRO A N 1
ATOM 757 C CA . PRO A 1 98 ? -4.883 -26.516 -14.609 1 95.19 98 PRO A CA 1
ATOM 758 C C . PRO A 1 98 ? -6.02 -25.562 -14.25 1 95.19 98 PRO A C 1
ATOM 760 O O . PRO A 1 98 ? -7.191 -25.891 -14.438 1 95.19 98 PRO A O 1
ATOM 763 N N . TYR A 1 99 ? -5.688 -24.391 -13.891 1 96.69 99 TYR A N 1
ATOM 764 C CA . TYR A 1 99 ? -6.652 -23.391 -13.445 1 96.69 99 TYR A CA 1
ATOM 765 C C . TYR A 1 99 ? -6.852 -22.312 -14.508 1 96.69 99 TYR A C 1
ATOM 767 O O . TYR A 1 99 ? -6.297 -22.406 -15.602 1 96.69 99 TYR A O 1
ATOM 775 N N . ARG A 1 100 ? -7.758 -21.484 -14.266 1 97.5 100 ARG A N 1
ATOM 776 C CA . ARG A 1 100 ? -7.969 -20.234 -14.969 1 97.5 100 ARG A CA 1
ATOM 777 C C . ARG A 1 100 ? -8.148 -19.078 -13.984 1 97.5 100 ARG A C 1
ATOM 779 O O . ARG A 1 100 ? -8.617 -19.281 -12.867 1 97.5 100 ARG A O 1
ATOM 786 N N . ASN A 1 101 ? -7.715 -17.938 -14.336 1 97.62 101 ASN A N 1
ATOM 787 C CA . ASN A 1 101 ? -7.996 -16.719 -13.586 1 97.62 101 ASN A CA 1
ATOM 788 C C . ASN A 1 101 ? -8.406 -15.57 -14.5 1 97.62 101 ASN A C 1
ATOM 790 O O . ASN A 1 101 ? -8.523 -15.758 -15.711 1 97.62 101 ASN A O 1
ATOM 794 N N . TYR A 1 102 ? -8.82 -14.508 -13.914 1 97.12 102 TYR A N 1
ATOM 795 C CA . TYR A 1 102 ? -9.133 -13.312 -14.688 1 97.12 102 TYR A CA 1
ATOM 796 C C . TYR A 1 102 ? -7.969 -12.328 -14.656 1 97.12 102 TYR A C 1
ATOM 798 O O . TYR A 1 102 ? -7.344 -12.125 -13.617 1 97.12 102 TYR A O 1
ATOM 806 N N . VAL A 1 103 ? -7.602 -11.789 -15.781 1 95.38 103 VAL A N 1
ATOM 807 C CA . VAL A 1 103 ? -6.609 -10.727 -15.93 1 95.38 103 VAL A CA 1
ATOM 808 C C . VAL A 1 103 ? -7.188 -9.594 -16.781 1 95.38 103 VAL A C 1
ATOM 810 O O . VAL A 1 103 ? -7.492 -9.789 -17.953 1 95.38 103 VAL A O 1
ATOM 813 N N . ALA A 1 104 ? -7.34 -8.477 -16.172 1 91.5 104 ALA A N 1
ATOM 814 C CA . ALA A 1 104 ? -7.883 -7.309 -16.859 1 91.5 104 ALA A CA 1
ATOM 815 C C . ALA A 1 104 ? -9.203 -7.641 -17.547 1 91.5 104 ALA A C 1
ATOM 817 O O . ALA A 1 104 ? -9.391 -7.316 -18.734 1 91.5 104 ALA A O 1
ATOM 818 N N . GLY A 1 105 ? -10 -8.43 -16.875 1 91.75 105 GLY A N 1
ATOM 819 C CA . GLY A 1 105 ? -11.367 -8.672 -17.328 1 91.75 105 GLY A CA 1
ATOM 820 C C . GLY A 1 105 ? -11.492 -9.898 -18.203 1 91.75 105 GLY A C 1
ATOM 821 O O . GLY A 1 105 ? -12.602 -10.297 -18.578 1 91.75 105 GLY A O 1
ATOM 822 N N . CYS A 1 106 ? -10.391 -10.523 -18.5 1 92.81 106 CYS A N 1
ATOM 823 C CA . CYS A 1 106 ? -10.43 -11.672 -19.391 1 92.81 106 CYS A CA 1
ATOM 824 C C . CYS A 1 106 ? -9.984 -12.945 -18.672 1 92.81 106 CYS A C 1
ATOM 826 O O . CYS A 1 106 ? -9.094 -12.898 -17.828 1 92.81 106 CYS A O 1
ATOM 828 N N . GLU A 1 107 ? -10.617 -14.008 -19.109 1 95.88 107 GLU A N 1
ATOM 829 C CA . GLU A 1 107 ? -10.188 -15.297 -18.578 1 95.88 107 GLU A CA 1
ATOM 830 C C . GLU A 1 107 ? -8.836 -15.711 -19.156 1 95.88 107 GLU A C 1
ATOM 832 O O . GLU A 1 107 ? -8.594 -15.555 -20.359 1 95.88 107 GLU A O 1
ATOM 837 N N . MET A 1 108 ? -7.961 -16.172 -18.328 1 96.69 108 MET A N 1
ATOM 838 C CA . MET A 1 108 ? -6.594 -16.547 -18.688 1 96.69 108 MET A CA 1
ATOM 839 C C . MET A 1 108 ? -6.285 -17.969 -18.203 1 96.69 108 MET A C 1
ATOM 841 O O . MET A 1 108 ? -6.445 -18.281 -17.031 1 96.69 108 MET A O 1
ATOM 845 N N . PRO A 1 109 ? -5.891 -18.844 -19.188 1 97.56 109 PRO A N 1
ATOM 846 C CA . PRO A 1 109 ? -5.391 -20.141 -18.703 1 97.56 109 PRO A CA 1
ATOM 847 C C . PRO A 1 109 ? -4.219 -20 -17.734 1 97.56 109 PRO A C 1
ATOM 849 O O . PRO A 1 109 ? -3.316 -19.188 -17.969 1 97.56 109 PRO A O 1
ATOM 852 N N . LEU A 1 110 ? -4.305 -20.734 -16.672 1 98 110 LEU A N 1
ATOM 853 C CA . LEU A 1 110 ? -3.332 -20.594 -15.586 1 98 110 LEU A CA 1
ATOM 854 C C . LEU A 1 110 ? -2.832 -21.969 -15.141 1 98 110 LEU A C 1
ATOM 856 O O . LEU A 1 110 ? -3.625 -22.828 -14.734 1 98 110 LEU A O 1
ATOM 860 N N . GLY A 1 111 ? -1.535 -22.203 -15.305 1 97.94 111 GLY A N 1
ATOM 861 C CA . GLY A 1 111 ? -0.921 -23.375 -14.719 1 97.94 111 GLY A CA 1
ATOM 862 C C . GLY A 1 111 ? -0.411 -23.156 -13.305 1 97.94 111 GLY A C 1
ATOM 863 O O . GLY A 1 111 ? 0.648 -22.547 -13.117 1 97.94 111 GLY A O 1
ATOM 864 N N . GLY A 1 112 ? -1.1 -23.641 -12.367 1 97.38 112 GLY A N 1
ATOM 865 C CA . GLY A 1 112 ? -0.644 -23.562 -10.984 1 97.38 112 GLY A CA 1
ATOM 866 C C . GLY A 1 112 ? 0.411 -24.594 -10.648 1 97.38 112 GLY A C 1
ATOM 867 O O . GLY A 1 112 ? 0.319 -25.75 -11.07 1 97.38 112 GLY A O 1
ATOM 868 N N . LEU A 1 113 ? 1.408 -24.125 -10 1 96.94 113 LEU A N 1
ATOM 869 C CA . LEU A 1 113 ? 2.434 -25.016 -9.469 1 96.94 113 LEU A CA 1
ATOM 870 C C . LEU A 1 113 ? 2.342 -25.094 -7.945 1 96.94 113 LEU A C 1
ATOM 872 O O . LEU A 1 113 ? 2.443 -24.078 -7.258 1 96.94 113 LEU A O 1
ATOM 876 N N . GLY A 1 114 ? 2.1 -26.297 -7.445 1 94.69 114 GLY A N 1
ATOM 877 C CA . GLY A 1 114 ? 1.979 -26.469 -6.008 1 94.69 114 GLY A CA 1
ATOM 878 C C . GLY A 1 114 ? 2.713 -27.703 -5.496 1 94.69 114 GLY A C 1
ATOM 879 O O . GLY A 1 114 ? 3.117 -28.562 -6.281 1 94.69 114 GLY A O 1
ATOM 880 N N . GLY A 1 115 ? 2.959 -27.703 -4.211 1 93.38 115 GLY A N 1
ATOM 881 C CA . GLY A 1 115 ? 3.422 -28.891 -3.512 1 93.38 115 GLY A CA 1
ATOM 882 C C . GLY A 1 115 ? 4.832 -29.297 -3.896 1 93.38 115 GLY A C 1
ATOM 883 O O . GLY A 1 115 ? 5.141 -30.484 -3.971 1 93.38 115 GLY A O 1
ATOM 884 N N . VAL A 1 116 ? 5.598 -28.359 -4.297 1 94.56 116 VAL A N 1
ATOM 885 C CA . VAL A 1 116 ? 6.984 -28.703 -4.582 1 94.56 116 VAL A CA 1
ATOM 886 C C . VAL A 1 116 ? 7.684 -29.125 -3.293 1 94.56 116 VAL A C 1
ATOM 888 O O . VAL A 1 116 ? 7.801 -28.328 -2.352 1 94.56 116 VAL A O 1
ATOM 891 N N . ALA A 1 117 ? 8.078 -30.328 -3.256 1 94.94 117 ALA A N 1
ATOM 892 C CA . ALA A 1 117 ? 8.727 -30.906 -2.074 1 94.94 117 ALA A CA 1
ATOM 893 C C . ALA A 1 117 ? 9.859 -31.844 -2.465 1 94.94 117 ALA A C 1
ATOM 895 O O . ALA A 1 117 ? 9.758 -32.594 -3.445 1 94.94 117 ALA A O 1
ATOM 896 N N . VAL A 1 118 ? 10.922 -31.766 -1.712 1 94.69 118 VAL A N 1
ATOM 897 C CA . VAL A 1 118 ? 12.062 -32.656 -1.901 1 94.69 118 VAL A CA 1
ATOM 898 C C . VAL A 1 118 ? 12.352 -33.406 -0.61 1 94.69 118 VAL A C 1
ATOM 900 O O . VAL A 1 118 ? 12.359 -32.812 0.475 1 94.69 118 VAL A O 1
ATOM 903 N N . ALA A 1 119 ? 12.516 -34.656 -0.762 1 93.12 119 ALA A N 1
ATOM 904 C CA . ALA A 1 119 ? 12.891 -35.469 0.381 1 93.12 119 ALA A CA 1
ATOM 905 C C . ALA A 1 119 ? 14.258 -35.062 0.925 1 93.12 119 ALA A C 1
ATOM 907 O O . ALA A 1 119 ? 15.109 -34.594 0.178 1 93.12 119 ALA A O 1
ATOM 908 N N . PRO A 1 120 ? 14.422 -35.344 2.219 1 91.56 120 PRO A N 1
ATOM 909 C CA . PRO A 1 120 ? 15.711 -35 2.811 1 91.56 120 PRO A CA 1
ATOM 910 C C . PRO A 1 120 ? 16.891 -35.594 2.066 1 91.56 120 PRO A C 1
ATOM 912 O O . PRO A 1 120 ? 17.922 -34.938 1.884 1 91.56 120 PRO A O 1
ATOM 915 N N . GLU A 1 121 ? 16.781 -36.781 1.667 1 87.5 121 GLU A N 1
ATOM 916 C CA . GLU A 1 121 ? 17.859 -37.469 1.003 1 87.5 121 GLU A CA 1
ATOM 917 C C . GLU A 1 121 ? 18.094 -36.938 -0.407 1 87.5 121 GLU A C 1
ATOM 919 O O . GLU A 1 121 ? 19.125 -37.219 -1.022 1 87.5 121 GLU A O 1
ATOM 924 N N . GLY A 1 122 ? 17.125 -36.25 -0.913 1 87.38 122 GLY A N 1
ATOM 925 C CA . GLY A 1 122 ? 17.25 -35.688 -2.252 1 87.38 122 GLY A CA 1
ATOM 926 C C . GLY A 1 122 ? 17.766 -34.281 -2.26 1 87.38 122 GLY A C 1
ATOM 927 O O . GLY A 1 122 ? 17.969 -33.688 -3.326 1 87.38 122 GLY A O 1
ATOM 928 N N . ARG A 1 123 ? 18 -33.719 -1.116 1 88.5 123 ARG A N 1
ATOM 929 C CA . ARG A 1 123 ? 18.422 -32.344 -1.025 1 88.5 123 ARG A CA 1
ATOM 930 C C . ARG A 1 123 ? 19.875 -32.156 -1.464 1 88.5 123 ARG A C 1
ATOM 932 O O . ARG A 1 123 ? 20.703 -33.031 -1.232 1 88.5 123 ARG A O 1
ATOM 939 N N . GLY A 1 124 ? 20.109 -31.031 -2.086 1 89.12 124 GLY A N 1
ATOM 940 C CA . GLY A 1 124 ? 21.453 -30.734 -2.547 1 89.12 124 GLY A CA 1
ATOM 941 C C . GLY A 1 124 ? 21.797 -31.406 -3.869 1 89.12 124 GLY A C 1
ATOM 942 O O . GLY A 1 124 ? 22.906 -31.25 -4.383 1 89.12 124 GLY A O 1
ATOM 943 N N . LEU A 1 125 ? 20.828 -32.125 -4.43 1 89.06 125 LEU A N 1
ATOM 944 C CA . LEU A 1 125 ? 21.062 -32.844 -5.664 1 89.06 125 LEU A CA 1
ATOM 945 C C . LEU A 1 125 ? 20.469 -32.125 -6.859 1 89.06 125 LEU A C 1
ATOM 947 O O . LEU A 1 125 ? 20.469 -32.625 -7.977 1 89.06 125 LEU A O 1
ATOM 951 N N . GLY A 1 126 ? 19.859 -30.969 -6.617 1 92.5 126 GLY A N 1
ATOM 952 C CA . GLY A 1 126 ? 19.25 -30.203 -7.695 1 92.5 126 GLY A CA 1
ATOM 953 C C . GLY A 1 126 ? 17.859 -30.672 -8.055 1 92.5 126 GLY A C 1
ATOM 954 O O . GLY A 1 126 ? 17.328 -30.297 -9.094 1 92.5 126 GLY A O 1
ATOM 955 N N . VAL A 1 127 ? 17.234 -31.453 -7.266 1 93.62 127 VAL A N 1
ATOM 956 C CA . VAL A 1 127 ? 15.938 -32.062 -7.551 1 93.62 127 VAL A CA 1
ATOM 957 C C . VAL A 1 127 ? 14.867 -30.984 -7.688 1 93.62 127 VAL A C 1
ATOM 959 O O . VAL A 1 127 ? 14.102 -30.984 -8.656 1 93.62 127 VAL A O 1
ATOM 962 N N . ALA A 1 128 ? 14.859 -30.047 -6.781 1 95.44 128 ALA A N 1
ATOM 963 C CA . ALA A 1 128 ? 13.852 -29 -6.832 1 95.44 128 ALA A CA 1
ATOM 964 C C . ALA A 1 128 ? 13.969 -28.188 -8.125 1 95.44 128 ALA A C 1
ATOM 966 O O . ALA A 1 128 ? 12.969 -27.938 -8.797 1 95.44 128 ALA A O 1
ATOM 967 N N . SER A 1 129 ? 15.188 -27.859 -8.492 1 95.62 129 SER A N 1
ATOM 968 C CA . SER A 1 129 ? 15.43 -27.094 -9.711 1 95.62 129 SER A CA 1
ATOM 969 C C . SER A 1 129 ? 14.953 -27.859 -10.945 1 95.62 129 SER A C 1
ATOM 971 O O . SER A 1 129 ? 14.328 -27.281 -11.836 1 95.62 129 SER A O 1
ATOM 973 N N . ALA A 1 130 ? 15.258 -29.094 -10.938 1 94.56 130 ALA A N 1
ATOM 974 C CA . ALA A 1 130 ? 14.859 -29.922 -12.07 1 94.56 130 ALA A CA 1
ATOM 975 C C . ALA A 1 130 ? 13.344 -30.031 -12.172 1 94.56 130 ALA A C 1
ATOM 977 O O . ALA A 1 130 ? 12.789 -29.984 -13.273 1 94.56 130 ALA A O 1
ATOM 978 N N . LEU A 1 131 ? 12.703 -30.188 -11.086 1 95.81 131 LEU A N 1
ATOM 979 C CA . LEU A 1 131 ? 11.25 -30.297 -11.055 1 95.81 131 LEU A CA 1
ATOM 980 C C . LEU A 1 131 ? 10.594 -29.016 -11.547 1 95.81 131 LEU A C 1
ATOM 982 O O . LEU A 1 131 ? 9.664 -29.062 -12.352 1 95.81 131 LEU A O 1
ATOM 986 N N . VAL A 1 132 ? 11.062 -27.875 -11.117 1 97.25 132 VAL A N 1
ATOM 987 C CA . VAL A 1 132 ? 10.484 -26.594 -11.484 1 97.25 132 VAL A CA 1
ATOM 988 C C . VAL A 1 132 ? 10.703 -26.344 -12.977 1 97.25 132 VAL A C 1
ATOM 990 O O . VAL A 1 132 ? 9.789 -25.891 -13.68 1 97.25 132 VAL A O 1
ATOM 993 N N . ARG A 1 133 ? 11.875 -26.625 -13.453 1 96.62 133 ARG A N 1
ATOM 994 C CA . ARG A 1 133 ? 12.148 -26.5 -14.883 1 96.62 133 ARG A CA 1
ATOM 995 C C . ARG A 1 133 ? 11.227 -27.391 -15.703 1 96.62 133 ARG A C 1
ATOM 997 O O . ARG A 1 133 ? 10.703 -26.969 -16.734 1 96.62 133 ARG A O 1
ATOM 1004 N N . HIS A 1 134 ? 11.094 -28.609 -15.211 1 95.5 134 HIS A N 1
ATOM 1005 C CA . HIS A 1 134 ? 10.203 -29.547 -15.891 1 95.5 134 HIS A CA 1
ATOM 1006 C C . HIS A 1 134 ? 8.773 -29.016 -15.953 1 95.5 134 HIS A C 1
ATOM 1008 O O . HIS A 1 134 ? 8.109 -29.125 -16.984 1 95.5 134 HIS A O 1
ATOM 1014 N N . ALA A 1 135 ? 8.305 -28.484 -14.867 1 96.88 135 ALA A N 1
ATOM 1015 C CA . ALA A 1 135 ? 6.965 -27.906 -14.828 1 96.88 135 ALA A CA 1
ATOM 1016 C C . ALA A 1 135 ? 6.805 -26.828 -15.898 1 96.88 135 ALA A C 1
ATOM 1018 O O . ALA A 1 135 ? 5.801 -26.781 -16.609 1 96.88 135 ALA A O 1
ATOM 1019 N N . LEU A 1 136 ? 7.797 -25.969 -16 1 97.62 136 LEU A N 1
ATOM 1020 C CA . LEU A 1 136 ? 7.742 -24.891 -16.984 1 97.62 136 LEU A CA 1
ATOM 1021 C C . LEU A 1 136 ? 7.746 -25.453 -18.406 1 97.62 136 LEU A C 1
ATOM 1023 O O . LEU A 1 136 ? 7.035 -24.938 -19.281 1 97.62 136 LEU A O 1
ATOM 1027 N N . GLU A 1 137 ? 8.523 -26.453 -18.609 1 95.62 137 GLU A N 1
ATOM 1028 C CA . GLU A 1 137 ? 8.578 -27.078 -19.938 1 95.62 137 GLU A CA 1
ATOM 1029 C C . GLU A 1 137 ? 7.23 -27.688 -20.312 1 95.62 137 GLU A C 1
ATOM 1031 O O . GLU A 1 137 ? 6.754 -27.516 -21.438 1 95.62 137 GLU A O 1
ATOM 1036 N N . VAL A 1 138 ? 6.633 -28.359 -19.375 1 95 138 VAL A N 1
ATOM 1037 C CA . VAL A 1 138 ? 5.324 -28.953 -19.609 1 95 138 VAL A CA 1
ATOM 1038 C C . VAL A 1 138 ? 4.301 -27.859 -19.922 1 95 138 VAL A C 1
ATOM 1040 O O . VAL A 1 138 ? 3.531 -27.984 -20.875 1 95 138 VAL A O 1
ATOM 1043 N N . LEU A 1 139 ? 4.297 -26.828 -19.141 1 96.81 139 LEU A N 1
ATOM 1044 C CA . LEU A 1 139 ? 3.369 -25.719 -19.359 1 96.81 139 LEU A CA 1
ATOM 1045 C C . LEU A 1 139 ? 3.592 -25.094 -20.719 1 96.81 139 LEU A C 1
ATOM 1047 O O . LEU A 1 139 ? 2.633 -24.734 -21.422 1 96.81 139 LEU A O 1
ATOM 1051 N N . GLY A 1 140 ? 4.832 -24.938 -21.062 1 95.88 140 GLY A N 1
ATOM 1052 C CA . GLY A 1 140 ? 5.156 -24.406 -22.391 1 95.88 140 GLY A CA 1
ATOM 1053 C C . GLY A 1 140 ? 4.648 -25.281 -23.516 1 95.88 140 GLY A C 1
ATOM 1054 O O . GLY A 1 140 ? 4.082 -24.766 -24.484 1 95.88 140 GLY A O 1
ATOM 1055 N N . GLU A 1 141 ? 4.867 -26.547 -23.375 1 94.38 141 GLU A N 1
ATOM 1056 C CA . GLU A 1 141 ? 4.43 -27.5 -24.391 1 94.38 141 GLU A CA 1
ATOM 1057 C C . GLU A 1 141 ? 2.916 -27.438 -24.578 1 94.38 141 GLU A C 1
ATOM 1059 O O . GLU A 1 141 ? 2.42 -27.656 -25.688 1 94.38 141 GLU A O 1
ATOM 1064 N N . HIS A 1 142 ? 2.273 -27.141 -23.547 1 94.88 142 HIS A N 1
ATOM 1065 C CA . HIS A 1 142 ? 0.818 -27.078 -23.625 1 94.88 142 HIS A CA 1
ATOM 1066 C C . HIS A 1 142 ? 0.333 -25.656 -23.828 1 94.88 142 HIS A C 1
ATOM 1068 O O . HIS A 1 142 ? -0.856 -25.359 -23.672 1 94.88 142 HIS A O 1
ATOM 1074 N N . ARG A 1 143 ? 1.179 -24.719 -24.016 1 96.5 143 ARG A N 1
ATOM 1075 C CA . ARG A 1 143 ? 0.938 -23.359 -24.453 1 96.5 143 ARG A CA 1
ATOM 1076 C C . ARG A 1 143 ? 0.213 -22.547 -23.391 1 96.5 143 ARG A C 1
ATOM 1078 O O . ARG A 1 143 ? -0.665 -21.734 -23.703 1 96.5 143 ARG A O 1
ATOM 1085 N N . TYR A 1 144 ? 0.443 -22.906 -22.141 1 97.81 144 TYR A N 1
ATOM 1086 C CA . TYR A 1 144 ? -0.045 -22.047 -21.078 1 97.81 144 TYR A CA 1
ATOM 1087 C C . TYR A 1 144 ? 0.625 -20.672 -21.141 1 97.81 144 TYR A C 1
ATOM 1089 O O . TYR A 1 144 ? 1.852 -20.578 -21.219 1 97.81 144 TYR A O 1
ATOM 1097 N N . PRO A 1 145 ? -0.15 -19.641 -21.078 1 98.31 145 PRO A N 1
ATOM 1098 C CA . PRO A 1 145 ? 0.458 -18.312 -21.094 1 98.31 145 PRO A CA 1
ATOM 1099 C C . PRO A 1 145 ? 1.019 -17.906 -19.734 1 98.31 145 PRO A C 1
ATOM 1101 O O . PRO A 1 145 ? 1.931 -17.078 -19.672 1 98.31 145 PRO A O 1
ATOM 1104 N N . LEU A 1 146 ? 0.488 -18.453 -18.656 1 98.56 146 LEU A N 1
ATOM 1105 C CA . LEU A 1 146 ? 0.751 -17.938 -17.312 1 98.56 146 LEU A CA 1
ATOM 1106 C C . LEU A 1 146 ? 0.832 -19.078 -16.312 1 98.56 146 LEU A C 1
ATOM 1108 O O . LEU A 1 146 ? 0.045 -20.031 -16.375 1 98.56 146 LEU A O 1
ATOM 1112 N N . SER A 1 147 ? 1.764 -18.969 -15.406 1 98.75 147 SER A N 1
ATOM 1113 C CA . SER A 1 147 ? 1.855 -19.844 -14.25 1 98.75 147 SER A CA 1
ATOM 1114 C C . SER A 1 147 ? 1.83 -19.047 -12.945 1 98.75 147 SER A C 1
ATOM 1116 O O . SER A 1 147 ? 2.242 -17.891 -12.914 1 98.75 147 SER A O 1
ATOM 1118 N N . MET A 1 148 ? 1.338 -19.703 -11.883 1 98 148 MET A N 1
ATOM 1119 C CA . MET A 1 148 ? 1.212 -19.078 -10.562 1 98 148 MET A CA 1
ATOM 1120 C C . MET A 1 148 ? 1.636 -20.062 -9.469 1 98 148 MET A C 1
ATOM 1122 O O . MET A 1 148 ? 1.417 -21.266 -9.578 1 98 148 MET A O 1
ATOM 1126 N N . LEU A 1 149 ? 2.262 -19.547 -8.453 1 95.88 149 LEU A N 1
ATOM 1127 C CA . LEU A 1 149 ? 2.572 -20.344 -7.281 1 95.88 149 LEU A CA 1
ATOM 1128 C C . LEU A 1 149 ? 2.664 -19.469 -6.031 1 95.88 149 LEU A C 1
ATOM 1130 O O . LEU A 1 149 ? 2.705 -18.25 -6.129 1 95.88 149 LEU A O 1
ATOM 1134 N N . TYR A 1 150 ? 2.594 -20.094 -4.934 1 92.19 150 TYR A N 1
ATOM 1135 C CA . TYR A 1 150 ? 2.875 -19.484 -3.639 1 92.19 150 TYR A CA 1
ATOM 1136 C C . TYR A 1 150 ? 4.234 -19.922 -3.111 1 92.19 150 TYR A C 1
ATOM 1138 O O . TYR A 1 150 ? 4.445 -21.109 -2.85 1 92.19 150 TYR A O 1
ATOM 1146 N N . ALA A 1 151 ? 5.152 -18.984 -2.943 1 88.88 151 ALA A N 1
ATOM 1147 C CA . ALA A 1 151 ? 6.539 -19.344 -2.65 1 88.88 151 ALA A CA 1
ATOM 1148 C C . ALA A 1 151 ? 6.84 -19.188 -1.162 1 88.88 151 ALA A C 1
ATOM 1150 O O . ALA A 1 151 ? 6.363 -18.25 -0.52 1 88.88 151 ALA A O 1
ATOM 1151 N N . TYR A 1 152 ? 7.621 -20.109 -0.709 1 78.56 152 TYR A N 1
ATOM 1152 C CA . TYR A 1 152 ? 8.266 -19.906 0.586 1 78.56 152 TYR A CA 1
ATOM 1153 C C . TYR A 1 152 ? 9.586 -19.172 0.436 1 78.56 152 TYR A C 1
ATOM 1155 O O . TYR A 1 152 ? 9.914 -18.297 1.254 1 78.56 152 TYR A O 1
ATOM 1163 N N . ARG A 1 153 ? 10.266 -19.484 -0.578 1 85.94 153 ARG A N 1
ATOM 1164 C CA . ARG A 1 153 ? 11.5 -18.828 -0.961 1 85.94 153 ARG A CA 1
ATOM 1165 C C . ARG A 1 153 ? 11.383 -18.203 -2.348 1 85.94 153 ARG A C 1
ATOM 1167 O O . ARG A 1 153 ? 11.586 -18.875 -3.359 1 85.94 153 ARG A O 1
ATOM 1174 N N . HIS A 1 154 ? 11.203 -16.922 -2.342 1 91.12 154 HIS A N 1
ATOM 1175 C CA . HIS A 1 154 ? 10.961 -16.219 -3.596 1 91.12 154 HIS A CA 1
ATOM 1176 C C . HIS A 1 154 ? 12.195 -16.25 -4.492 1 91.12 154 HIS A C 1
ATOM 1178 O O . HIS A 1 154 ? 12.078 -16.406 -5.707 1 91.12 154 HIS A O 1
ATOM 1184 N N . GLY A 1 155 ? 13.383 -16.109 -3.826 1 91.19 155 GLY A N 1
ATOM 1185 C CA . GLY A 1 155 ? 14.633 -16.078 -4.57 1 91.19 155 GLY A CA 1
ATOM 1186 C C . GLY A 1 155 ? 14.867 -17.312 -5.41 1 91.19 155 GLY A C 1
ATOM 1187 O O . GLY A 1 155 ? 15.391 -17.219 -6.523 1 91.19 155 GLY A O 1
ATOM 1188 N N . PHE A 1 156 ? 14.469 -18.422 -4.859 1 93.06 156 PHE A N 1
ATOM 1189 C CA . PHE A 1 156 ? 14.617 -19.672 -5.594 1 93.06 156 PHE A CA 1
ATOM 1190 C C . PHE A 1 156 ? 13.828 -19.641 -6.898 1 93.06 156 PHE A C 1
ATOM 1192 O O . PHE A 1 156 ? 14.367 -19.938 -7.965 1 93.06 156 PHE A O 1
ATOM 1199 N N . TYR A 1 157 ? 12.625 -19.219 -6.852 1 96 157 TYR A N 1
ATOM 1200 C CA . TYR A 1 157 ? 11.758 -19.25 -8.023 1 96 157 TYR A CA 1
ATOM 1201 C C . TYR A 1 157 ? 12.086 -18.109 -8.984 1 96 157 TYR A C 1
ATOM 1203 O O . TYR A 1 157 ? 11.875 -18.234 -10.188 1 96 157 TYR A O 1
ATOM 1211 N N . ARG A 1 158 ? 12.633 -17.047 -8.469 1 95.38 158 ARG A N 1
ATOM 1212 C CA . ARG A 1 158 ? 13.078 -15.961 -9.32 1 95.38 158 ARG A CA 1
ATOM 1213 C C . ARG A 1 158 ? 14.141 -16.438 -10.312 1 95.38 158 ARG A C 1
ATOM 1215 O O . ARG A 1 158 ? 14.211 -15.945 -11.438 1 95.38 158 ARG A O 1
ATOM 1222 N N . ARG A 1 159 ? 14.906 -17.406 -9.93 1 95.31 159 ARG A N 1
ATOM 1223 C CA . ARG A 1 159 ? 15.945 -17.953 -10.797 1 95.31 159 ARG A CA 1
ATOM 1224 C C . ARG A 1 159 ? 15.336 -18.594 -12.039 1 95.31 159 ARG A C 1
ATOM 1226 O O . ARG A 1 159 ? 16.031 -18.797 -13.039 1 95.31 159 ARG A O 1
ATOM 1233 N N . PHE A 1 160 ? 14.078 -18.891 -11.914 1 97.88 160 PHE A N 1
ATOM 1234 C CA . PHE A 1 160 ? 13.406 -19.516 -13.047 1 97.88 160 PHE A CA 1
ATOM 1235 C C . PHE A 1 160 ? 12.484 -18.531 -13.75 1 97.88 160 PHE A C 1
ATOM 1237 O O . PHE A 1 160 ? 11.734 -18.891 -14.656 1 97.88 160 PHE A O 1
ATOM 1244 N N . GLY A 1 161 ? 12.5 -17.312 -13.289 1 97.69 161 GLY A N 1
ATOM 1245 C CA . GLY A 1 161 ? 11.781 -16.266 -13.992 1 97.69 161 GLY A CA 1
ATOM 1246 C C . GLY A 1 161 ? 10.469 -15.883 -13.336 1 97.69 161 GLY A C 1
ATOM 1247 O O . GLY A 1 161 ? 9.727 -15.047 -13.852 1 97.69 161 GLY A O 1
ATOM 1248 N N . TRP A 1 162 ? 10.109 -16.5 -12.227 1 97.75 162 TRP A N 1
ATOM 1249 C CA . TRP A 1 162 ? 8.922 -16.062 -11.5 1 97.75 162 TRP A CA 1
ATOM 1250 C C . TRP A 1 162 ? 9.133 -14.695 -10.875 1 97.75 162 TRP A C 1
ATOM 1252 O O . TRP A 1 162 ? 10.266 -14.336 -10.523 1 97.75 162 TRP A O 1
ATOM 1262 N N . ALA A 1 163 ? 8.062 -13.969 -10.758 1 96.5 163 ALA A N 1
ATOM 1263 C CA . ALA A 1 163 ? 8.125 -12.641 -10.141 1 96.5 163 ALA A CA 1
ATOM 1264 C C . ALA A 1 163 ? 6.977 -12.445 -9.156 1 96.5 163 ALA A C 1
ATOM 1266 O O . ALA A 1 163 ? 5.852 -12.883 -9.406 1 96.5 163 ALA A O 1
ATOM 1267 N N . CYS A 1 164 ? 7.258 -11.766 -8.094 1 93.25 164 CYS A N 1
ATOM 1268 C CA . CYS A 1 164 ? 6.215 -11.43 -7.129 1 93.25 164 CYS A CA 1
ATOM 1269 C C . CYS A 1 164 ? 5.258 -10.391 -7.707 1 93.25 164 CYS A C 1
ATOM 1271 O O . CYS A 1 164 ? 5.684 -9.344 -8.195 1 93.25 164 CYS A O 1
ATOM 1273 N N . VAL A 1 165 ? 3.961 -10.695 -7.656 1 93.44 165 VAL A N 1
ATOM 1274 C CA . VAL A 1 165 ? 2.996 -9.742 -8.203 1 93.44 165 VAL A CA 1
ATOM 1275 C C . VAL A 1 165 ? 1.835 -9.562 -7.23 1 93.44 165 VAL A C 1
ATOM 1277 O O . VAL A 1 165 ? 1.069 -8.602 -7.336 1 93.44 165 VAL A O 1
ATOM 1280 N N . GLY A 1 166 ? 1.649 -10.5 -6.379 1 87.06 166 GLY A N 1
ATOM 1281 C CA . GLY A 1 166 ? 0.493 -10.469 -5.5 1 87.06 166 GLY A CA 1
ATOM 1282 C C . GLY A 1 166 ? 0.812 -9.938 -4.113 1 87.06 166 GLY A C 1
ATOM 1283 O O . GLY A 1 166 ? 1.779 -10.367 -3.484 1 87.06 166 GLY A O 1
ATOM 1284 N N . GLU A 1 167 ? 0.042 -8.953 -3.701 1 88.5 167 GLU A N 1
ATOM 1285 C CA . GLU A 1 167 ? 0.132 -8.445 -2.336 1 88.5 167 GLU A CA 1
ATOM 1286 C C . GLU A 1 167 ? -1.198 -8.594 -1.604 1 88.5 167 GLU A C 1
ATOM 1288 O O . GLU A 1 167 ? -2.264 -8.539 -2.223 1 88.5 167 GLU A O 1
ATOM 1293 N N . VAL A 1 168 ? -1.062 -8.844 -0.362 1 89.31 168 VAL A N 1
ATOM 1294 C CA . VAL A 1 168 ? -2.213 -8.828 0.537 1 89.31 168 VAL A CA 1
ATOM 1295 C C . VAL A 1 168 ? -2.016 -7.762 1.609 1 89.31 168 VAL A C 1
ATOM 1297 O O . VAL A 1 168 ? -0.965 -7.703 2.252 1 89.31 168 VAL A O 1
ATOM 1300 N N . TYR A 1 169 ? -2.965 -6.961 1.663 1 90.06 169 TYR A N 1
ATOM 1301 C CA . TYR A 1 169 ? -3.014 -5.984 2.748 1 90.06 169 TYR A CA 1
ATOM 1302 C C . TYR A 1 169 ? -3.879 -6.488 3.896 1 90.06 169 TYR A C 1
ATOM 1304 O O . TYR A 1 169 ? -5.051 -6.82 3.699 1 90.06 169 TYR A O 1
ATOM 1312 N N . ARG A 1 170 ? -3.264 -6.527 5.055 1 90.69 170 ARG A N 1
ATOM 1313 C CA . ARG A 1 170 ? -3.963 -7.023 6.234 1 90.69 170 ARG A CA 1
ATOM 1314 C C . ARG A 1 170 ? -4.148 -5.914 7.266 1 90.69 170 ARG A C 1
ATOM 1316 O O . ARG A 1 170 ? -3.17 -5.375 7.789 1 90.69 170 ARG A O 1
ATOM 1323 N N . TYR A 1 171 ? -5.383 -5.652 7.566 1 89.44 171 TYR A N 1
ATOM 1324 C CA . TYR A 1 171 ? -5.703 -4.66 8.586 1 89.44 171 TYR A CA 1
ATOM 1325 C C . TYR A 1 171 ? -6.289 -5.328 9.828 1 89.44 171 TYR A C 1
ATOM 1327 O O . TYR A 1 171 ? -7.086 -6.262 9.719 1 89.44 171 TYR A O 1
ATOM 1335 N N . ARG A 1 172 ? -5.805 -4.992 10.961 1 88.69 172 ARG A N 1
ATOM 1336 C CA . ARG A 1 172 ? -6.359 -5.383 12.25 1 88.69 172 ARG A CA 1
ATOM 1337 C C . ARG A 1 172 ? -7 -4.191 12.953 1 88.69 172 ARG A C 1
ATOM 1339 O O . ARG A 1 172 ? -6.301 -3.375 13.562 1 88.69 172 ARG A O 1
ATOM 1346 N N . VAL A 1 173 ? -8.289 -4.129 12.93 1 89.88 173 VAL A N 1
ATOM 1347 C CA . VAL A 1 173 ? -8.969 -2.916 13.367 1 89.88 173 VAL A CA 1
ATOM 1348 C C . VAL A 1 173 ? -9.977 -3.256 14.461 1 89.88 173 VAL A C 1
ATOM 1350 O O . VAL A 1 173 ? -10.602 -4.32 14.438 1 89.88 173 VAL A O 1
ATOM 1353 N N . ALA A 1 174 ? -10.094 -2.359 15.414 1 89.31 174 ALA A N 1
ATOM 1354 C CA . ALA A 1 174 ? -11.148 -2.498 16.422 1 89.31 174 ALA A CA 1
ATOM 1355 C C . ALA A 1 174 ? -12.523 -2.258 15.812 1 89.31 174 ALA A C 1
ATOM 1357 O O . ALA A 1 174 ? -12.688 -1.393 14.953 1 89.31 174 ALA A O 1
ATOM 1358 N N . GLY A 1 175 ? -13.477 -3.035 16.312 1 88.12 175 GLY A N 1
ATOM 1359 C CA . GLY A 1 175 ? -14.828 -2.865 15.82 1 88.12 175 GLY A CA 1
ATOM 1360 C C . GLY A 1 175 ? -15.336 -1.44 15.953 1 88.12 175 GLY A C 1
ATOM 1361 O O . GLY A 1 175 ? -16.078 -0.957 15.086 1 88.12 175 GLY A O 1
ATOM 1362 N N . GLU A 1 176 ? -14.914 -0.766 16.953 1 88.06 176 GLU A N 1
ATOM 1363 C CA . GLU A 1 176 ? -15.391 0.587 17.219 1 88.06 176 GLU A CA 1
ATOM 1364 C C . GLU A 1 176 ? -14.812 1.588 16.219 1 88.06 176 GLU A C 1
ATOM 1366 O O . GLU A 1 176 ? -15.328 2.701 16.094 1 88.06 176 GLU A O 1
ATOM 1371 N N . ASP A 1 177 ? -13.758 1.21 15.594 1 88.69 177 ASP A N 1
ATOM 1372 C CA . ASP A 1 177 ? -13.133 2.123 14.641 1 88.69 177 ASP A CA 1
ATOM 1373 C C . ASP A 1 177 ? -13.734 1.964 13.25 1 88.69 177 ASP A C 1
ATOM 1375 O O . ASP A 1 177 ? -13.438 2.744 12.344 1 88.69 177 ASP A O 1
ATOM 1379 N N . LEU A 1 178 ? -14.516 0.938 13.055 1 89.56 178 LEU A N 1
ATOM 1380 C CA . LEU A 1 178 ? -15.258 0.788 11.812 1 89.56 178 LEU A CA 1
ATOM 1381 C C . LEU A 1 178 ? -16.5 1.672 11.812 1 89.56 178 LEU A C 1
ATOM 1383 O O . LEU A 1 178 ? -17.141 1.85 12.852 1 89.56 178 LEU A O 1
ATOM 1387 N N . PRO A 1 179 ? -16.812 2.236 10.633 1 84.06 179 PRO A N 1
ATOM 1388 C CA . PRO A 1 179 ? -18 3.09 10.586 1 84.06 179 PRO A CA 1
ATOM 1389 C C . PRO A 1 179 ? -19.297 2.314 10.836 1 84.06 179 PRO A C 1
ATOM 1391 O O . PRO A 1 179 ? -19.359 1.12 10.539 1 84.06 179 PRO A O 1
ATOM 1394 N N . ARG A 1 180 ? -20.234 3.068 11.359 1 88.19 180 ARG A N 1
ATOM 1395 C CA . ARG A 1 180 ? -21.578 2.525 11.5 1 88.19 180 ARG A CA 1
ATOM 1396 C C . ARG A 1 180 ? -22.438 2.822 10.266 1 88.19 180 ARG A C 1
ATOM 1398 O O . ARG A 1 180 ? -22.531 3.973 9.836 1 88.19 180 ARG A O 1
ATOM 1405 N N . TYR A 1 181 ? -22.938 1.79 9.727 1 88.62 181 TYR A N 1
ATOM 1406 C CA . TYR A 1 181 ? -23.797 1.931 8.555 1 88.62 181 TYR A CA 1
ATOM 1407 C C . TYR A 1 181 ? -25.156 1.302 8.805 1 88.62 181 TYR A C 1
ATOM 1409 O O . TYR A 1 181 ? -25.25 0.165 9.273 1 88.62 181 TYR A O 1
ATOM 1417 N N . PRO A 1 182 ? -26.25 2.023 8.484 1 90.06 182 PRO A N 1
ATOM 1418 C CA . PRO A 1 182 ? -27.578 1.436 8.656 1 90.06 182 PRO A CA 1
ATOM 1419 C C . PRO A 1 182 ? -27.797 0.189 7.793 1 90.06 182 PRO A C 1
ATOM 1421 O O . PRO A 1 182 ? -28.609 -0.67 8.133 1 90.06 182 PRO A O 1
ATOM 1424 N N . GLU A 1 183 ? -27.047 0.053 6.77 1 92.25 183 GLU A N 1
ATOM 1425 C CA . GLU A 1 183 ? -27.156 -1.078 5.852 1 92.25 183 GLU A CA 1
ATOM 1426 C C . GLU A 1 183 ? -26.797 -2.389 6.547 1 92.25 183 GLU A C 1
ATOM 1428 O O . GLU A 1 183 ? -27.109 -3.469 6.051 1 92.25 183 GLU A O 1
ATOM 1433 N N . ALA A 1 184 ? -26.188 -2.285 7.684 1 94.56 184 ALA A N 1
ATOM 1434 C CA . ALA A 1 184 ? -25.766 -3.475 8.43 1 94.56 184 ALA A CA 1
ATOM 1435 C C . ALA A 1 184 ? -26.969 -4.367 8.734 1 94.56 184 ALA A C 1
ATOM 1437 O O . ALA A 1 184 ? -26.828 -5.586 8.859 1 94.56 184 ALA A O 1
ATOM 1438 N N . ARG A 1 185 ? -28.125 -3.779 8.875 1 94.5 185 ARG A N 1
ATOM 1439 C CA . ARG A 1 185 ? -29.344 -4.504 9.258 1 94.5 185 ARG A CA 1
ATOM 1440 C C . ARG A 1 185 ? -29.734 -5.52 8.188 1 94.5 185 ARG A C 1
ATOM 1442 O O . ARG A 1 185 ? -30.5 -6.449 8.461 1 94.5 185 ARG A O 1
ATOM 1449 N N . TYR A 1 186 ? -29.219 -5.363 7.027 1 96 186 TYR A N 1
ATOM 1450 C CA . TYR A 1 186 ? -29.594 -6.238 5.922 1 96 186 TYR A CA 1
ATOM 1451 C C . TYR A 1 186 ? -28.672 -7.453 5.852 1 96 186 TYR A C 1
ATOM 1453 O O . TYR A 1 186 ? -28.875 -8.344 5.02 1 96 186 TYR A O 1
ATOM 1461 N N . VAL A 1 187 ? -27.672 -7.523 6.66 1 97.5 187 VAL A N 1
ATOM 1462 C CA . VAL A 1 187 ? -26.75 -8.648 6.656 1 97.5 187 VAL A CA 1
ATOM 1463 C C . VAL A 1 187 ? -27.312 -9.781 7.512 1 97.5 187 VAL A C 1
ATOM 1465 O O . VAL A 1 187 ? -27.531 -9.609 8.711 1 97.5 187 VAL A O 1
ATOM 1468 N N . LEU A 1 188 ? -27.5 -10.914 6.957 1 96.38 188 LEU A N 1
ATOM 1469 C CA . LEU A 1 188 ? -28.078 -12.078 7.613 1 96.38 188 LEU A CA 1
ATOM 1470 C C . LEU A 1 188 ? -27.203 -13.312 7.41 1 96.38 188 LEU A C 1
ATOM 1472 O O . LEU A 1 188 ? -26.422 -13.375 6.461 1 96.38 188 LEU A O 1
ATOM 1476 N N . PRO A 1 189 ? -27.328 -14.273 8.336 1 95.38 189 PRO A N 1
ATOM 1477 C CA . PRO A 1 189 ? -26.594 -15.523 8.117 1 95.38 189 PRO A CA 1
ATOM 1478 C C . PRO A 1 189 ? -27.031 -16.25 6.844 1 95.38 189 PRO A C 1
ATOM 1480 O O . PRO A 1 189 ? -28.219 -16.234 6.496 1 95.38 189 PRO A O 1
ATOM 1483 N N . LEU A 1 190 ? -26.047 -16.734 6.211 1 94.5 190 LEU A N 1
ATOM 1484 C CA . LEU A 1 190 ? -26.328 -17.547 5.027 1 94.5 190 LEU A CA 1
ATOM 1485 C C . LEU A 1 190 ? -26.297 -19.031 5.363 1 94.5 190 LEU A C 1
ATOM 1487 O O . LEU A 1 190 ? -25.516 -19.469 6.207 1 94.5 190 LEU A O 1
ATOM 1491 N N . ASP A 1 191 ? -27.141 -19.734 4.668 1 87.88 191 ASP A N 1
ATOM 1492 C CA . ASP A 1 191 ? -27.172 -21.188 4.789 1 87.88 191 ASP A CA 1
ATOM 1493 C C . ASP A 1 191 ? -26.469 -21.859 3.621 1 87.88 191 ASP A C 1
ATOM 1495 O O . ASP A 1 191 ? -26.859 -21.688 2.467 1 87.88 191 ASP A O 1
ATOM 1499 N N . THR A 1 192 ? -25.469 -22.625 3.906 1 81.06 192 THR A N 1
ATOM 1500 C CA . THR A 1 192 ? -24.625 -23.203 2.877 1 81.06 192 THR A CA 1
ATOM 1501 C C . THR A 1 192 ? -25.422 -24.141 1.974 1 81.06 192 THR A C 1
ATOM 1503 O O . THR A 1 192 ? -25.062 -24.344 0.814 1 81.06 192 THR A O 1
ATOM 1506 N N . ALA A 1 193 ? -26.453 -24.719 2.492 1 82.19 193 ALA A N 1
ATOM 1507 C CA . ALA A 1 193 ? -27.281 -25.625 1.695 1 82.19 193 ALA A CA 1
ATOM 1508 C C . ALA A 1 193 ? -28.156 -24.844 0.722 1 82.19 193 ALA A C 1
ATOM 1510 O O . ALA A 1 193 ? -28.297 -25.234 -0.443 1 82.19 193 ALA A O 1
ATOM 1511 N N . THR A 1 194 ? -28.656 -23.734 1.09 1 89 194 THR A N 1
ATOM 1512 C CA . THR A 1 194 ? -29.641 -23.031 0.282 1 89 194 THR A CA 1
ATOM 1513 C C . THR A 1 194 ? -29.016 -21.859 -0.459 1 89 194 THR A C 1
ATOM 1515 O O . THR A 1 194 ? -29.516 -21.438 -1.505 1 89 194 THR A O 1
ATOM 1518 N N . ASP A 1 195 ? -27.922 -21.391 0.078 1 92.69 195 ASP A N 1
ATOM 1519 C CA . ASP A 1 195 ? -27.406 -20.141 -0.475 1 92.69 195 ASP A CA 1
ATOM 1520 C C . ASP A 1 195 ? -26.156 -20.391 -1.304 1 92.69 195 ASP A C 1
ATOM 1522 O O . ASP A 1 195 ? -25.562 -19.453 -1.838 1 92.69 195 ASP A O 1
ATOM 1526 N N . ARG A 1 196 ? -25.766 -21.594 -1.442 1 92.88 196 ARG A N 1
ATOM 1527 C CA . ARG A 1 196 ? -24.531 -21.922 -2.148 1 92.88 196 ARG A CA 1
ATOM 1528 C C . ARG A 1 196 ? -24.562 -21.375 -3.57 1 92.88 196 ARG A C 1
ATOM 1530 O O . ARG A 1 196 ? -23.609 -20.719 -4.004 1 92.88 196 ARG A O 1
ATOM 1537 N N . ALA A 1 197 ? -25.609 -21.609 -4.27 1 93.94 197 ALA A N 1
ATOM 1538 C CA . ALA A 1 197 ? -25.719 -21.172 -5.656 1 93.94 197 ALA A CA 1
ATOM 1539 C C . ALA A 1 197 ? -25.609 -19.656 -5.766 1 93.94 197 ALA A C 1
ATOM 1541 O O . ALA A 1 197 ? -24.953 -19.141 -6.672 1 93.94 197 ALA A O 1
ATOM 1542 N N . ALA A 1 198 ? -26.266 -18.984 -4.859 1 95.75 198 ALA A N 1
ATOM 1543 C CA . ALA A 1 198 ? -26.25 -17.516 -4.875 1 95.75 198 ALA A CA 1
ATOM 1544 C C . ALA A 1 198 ? -24.844 -16.984 -4.605 1 95.75 198 ALA A C 1
ATOM 1546 O O . ALA A 1 198 ? -24.422 -16 -5.211 1 95.75 198 ALA A O 1
ATOM 1547 N N . ILE A 1 199 ? -24.141 -17.594 -3.693 1 96.06 199 ILE A N 1
ATOM 1548 C CA . ILE A 1 199 ? -22.781 -17.219 -3.357 1 96.06 199 ILE A CA 1
ATOM 1549 C C . ILE A 1 199 ? -21.875 -17.406 -4.574 1 96.06 199 ILE A C 1
ATOM 1551 O O . ILE A 1 199 ? -21.125 -16.5 -4.953 1 96.06 199 ILE A O 1
ATOM 1555 N N . GLU A 1 200 ? -21.984 -18.578 -5.199 1 95.94 200 GLU A N 1
ATOM 1556 C CA . GLU A 1 200 ? -21.172 -18.891 -6.371 1 95.94 200 GLU A CA 1
ATOM 1557 C C . GLU A 1 200 ? -21.469 -17.938 -7.527 1 95.94 200 GLU A C 1
ATOM 1559 O O . GLU A 1 200 ? -20.562 -17.5 -8.234 1 95.94 200 GLU A O 1
ATOM 1564 N N . GLU A 1 201 ? -22.719 -17.656 -7.648 1 96.12 201 GLU A N 1
ATOM 1565 C CA . GLU A 1 201 ? -23.125 -16.75 -8.711 1 96.12 201 GLU A CA 1
ATOM 1566 C C . GLU A 1 201 ? -22.562 -15.352 -8.5 1 96.12 201 GLU A C 1
ATOM 1568 O O . GLU A 1 201 ? -22.078 -14.719 -9.438 1 96.12 201 GLU A O 1
ATOM 1573 N N . LEU A 1 202 ? -22.641 -14.867 -7.277 1 97.31 202 LEU A N 1
ATOM 1574 C CA . LEU A 1 202 ? -22.125 -13.539 -6.988 1 97.31 202 LEU A CA 1
ATOM 1575 C C . LEU A 1 202 ? -20.625 -13.484 -7.227 1 97.31 202 LEU A C 1
ATOM 1577 O O . LEU A 1 202 ? -20.125 -12.539 -7.84 1 97.31 202 LEU A O 1
ATOM 1581 N N . TYR A 1 203 ? -19.922 -14.461 -6.75 1 97.25 203 TYR A N 1
ATOM 1582 C CA . TYR A 1 203 ? -18.5 -14.531 -7.02 1 97.25 203 TYR A CA 1
ATOM 1583 C C . TYR A 1 203 ? -18.219 -14.5 -8.516 1 97.25 203 TYR A C 1
ATOM 1585 O O . TYR A 1 203 ? -17.375 -13.727 -8.977 1 97.25 203 TYR A O 1
ATOM 1593 N N . GLY A 1 204 ? -18.906 -15.305 -9.242 1 96.94 204 GLY A N 1
ATOM 1594 C CA . GLY A 1 204 ? -18.703 -15.398 -10.68 1 96.94 204 GLY A CA 1
ATOM 1595 C C . GLY A 1 204 ? -18.969 -14.086 -11.406 1 96.94 204 GLY A C 1
ATOM 1596 O O . GLY A 1 204 ? -18.297 -13.766 -12.383 1 96.94 204 GLY A O 1
ATOM 1597 N N . ARG A 1 205 ? -19.891 -13.391 -10.938 1 96 205 ARG A N 1
ATOM 1598 C CA . ARG A 1 205 ? -20.25 -12.109 -11.531 1 96 205 ARG A CA 1
ATOM 1599 C C . ARG A 1 205 ? -19.188 -11.047 -11.25 1 96 205 ARG A C 1
ATOM 1601 O O . ARG A 1 205 ? -18.891 -10.211 -12.102 1 96 205 ARG A O 1
ATOM 1608 N N . GLU A 1 206 ? -18.609 -11.055 -10.055 1 95.94 206 GLU A N 1
ATOM 1609 C CA . GLU A 1 206 ? -17.688 -10 -9.625 1 95.94 206 GLU A CA 1
ATOM 1610 C C . GLU A 1 206 ? -16.25 -10.336 -9.984 1 95.94 206 GLU A C 1
ATOM 1612 O O . GLU A 1 206 ? -15.43 -9.438 -10.195 1 95.94 206 GLU A O 1
ATOM 1617 N N . ALA A 1 207 ? -15.93 -11.602 -10.117 1 97.12 207 ALA A N 1
ATOM 1618 C CA . ALA A 1 207 ? -14.555 -12.07 -10.281 1 97.12 207 ALA A CA 1
ATOM 1619 C C . ALA A 1 207 ? -13.906 -11.453 -11.516 1 97.12 207 ALA A C 1
ATOM 1621 O O . ALA A 1 207 ? -12.766 -10.992 -11.461 1 97.12 207 ALA A O 1
ATOM 1622 N N . PRO A 1 208 ? -14.633 -11.305 -12.656 1 95.5 208 PRO A N 1
ATOM 1623 C CA . PRO A 1 208 ? -14 -10.758 -13.859 1 95.5 208 PRO A CA 1
ATOM 1624 C C . PRO A 1 208 ? -13.555 -9.312 -13.68 1 95.5 208 PRO A C 1
ATOM 1626 O O . PRO A 1 208 ? -12.734 -8.812 -14.453 1 95.5 208 PRO A O 1
ATOM 1629 N N . ARG A 1 209 ? -14.047 -8.648 -12.68 1 92.19 209 ARG A N 1
ATOM 1630 C CA . ARG A 1 209 ? -13.719 -7.246 -12.453 1 92.19 209 ARG A CA 1
ATOM 1631 C C . ARG A 1 209 ? -12.367 -7.102 -11.758 1 92.19 209 ARG A C 1
ATOM 1633 O O . ARG A 1 209 ? -11.852 -5.992 -11.617 1 92.19 209 ARG A O 1
ATOM 1640 N N . HIS A 1 210 ? -11.852 -8.227 -11.383 1 93.31 210 HIS A N 1
ATOM 1641 C CA . HIS A 1 210 ? -10.586 -8.234 -10.648 1 93.31 210 HIS A CA 1
ATOM 1642 C C . HIS A 1 210 ? -9.539 -9.086 -11.367 1 93.31 210 HIS A C 1
ATOM 1644 O O . HIS A 1 210 ? -9.867 -10.141 -11.914 1 93.31 210 HIS A O 1
ATOM 1650 N N . SER A 1 211 ? -8.328 -8.594 -11.328 1 95.56 211 SER A N 1
ATOM 1651 C CA . SER A 1 211 ? -7.238 -9.445 -11.812 1 95.56 211 SER A CA 1
ATOM 1652 C C . SER A 1 211 ? -6.734 -10.375 -10.719 1 95.56 211 SER A C 1
ATOM 1654 O O . SER A 1 211 ? -6.547 -9.953 -9.57 1 95.56 211 SER A O 1
ATOM 1656 N N . GLY A 1 212 ? -6.582 -11.625 -11.07 1 96.44 212 GLY A N 1
ATOM 1657 C CA . GLY A 1 212 ? -5.965 -12.57 -10.156 1 96.44 212 GLY A CA 1
ATOM 1658 C C . GLY A 1 212 ? -6.953 -13.562 -9.562 1 96.44 212 GLY A C 1
ATOM 1659 O O . GLY A 1 212 ? -6.57 -14.656 -9.148 1 96.44 212 GLY A O 1
ATOM 1660 N N . TRP A 1 213 ? -8.281 -13.172 -9.477 1 97.12 213 TRP A N 1
ATOM 1661 C CA . TRP A 1 213 ? -9.273 -14.109 -8.953 1 97.12 213 TRP A CA 1
ATOM 1662 C C . TRP A 1 213 ? -9.375 -15.344 -9.844 1 97.12 213 TRP A C 1
ATOM 1664 O O . TRP A 1 213 ? -9.375 -15.227 -11.07 1 97.12 213 TRP A O 1
ATOM 1674 N N . LEU A 1 214 ? -9.516 -16.484 -9.273 1 97.38 214 LEU A N 1
ATOM 1675 C CA . LEU A 1 214 ? -9.641 -17.719 -10.039 1 97.38 214 LEU A CA 1
ATOM 1676 C C . LEU A 1 214 ? -11.047 -17.859 -10.609 1 97.38 214 LEU A C 1
ATOM 1678 O O . LEU A 1 214 ? -12.016 -17.359 -10.031 1 97.38 214 LEU A O 1
ATOM 1682 N N . VAL A 1 215 ? -11.039 -18.391 -11.789 1 97.81 215 VAL A N 1
ATOM 1683 C CA . VAL A 1 215 ? -12.297 -19 -12.195 1 97.81 215 VAL A CA 1
ATOM 1684 C C . VAL A 1 215 ? -12.539 -20.266 -11.367 1 97.81 215 VAL A C 1
ATOM 1686 O O . VAL A 1 215 ? -11.938 -21.312 -11.617 1 97.81 215 VAL A O 1
ATOM 1689 N N . ARG A 1 216 ? -13.438 -20.125 -10.469 1 96.25 216 ARG A N 1
ATOM 1690 C CA . ARG A 1 216 ? -13.57 -21.203 -9.492 1 96.25 216 ARG A CA 1
ATOM 1691 C C . ARG A 1 216 ? -14.352 -22.375 -10.078 1 96.25 216 ARG A C 1
ATOM 1693 O O . ARG A 1 216 ? -15.398 -22.172 -10.695 1 96.25 216 ARG A O 1
ATOM 1700 N N . GLU A 1 217 ? -13.742 -23.5 -9.867 1 91.12 217 GLU A N 1
ATOM 1701 C CA . GLU A 1 217 ? -14.414 -24.781 -10.078 1 91.12 217 GLU A CA 1
ATOM 1702 C C . GLU A 1 217 ? -15 -25.312 -8.781 1 91.12 217 GLU A C 1
ATOM 1704 O O . GLU A 1 217 ? -14.703 -24.797 -7.699 1 91.12 217 GLU A O 1
ATOM 1709 N N . PRO A 1 218 ? -15.906 -26.25 -8.859 1 86.69 218 PRO A N 1
ATOM 1710 C CA . PRO A 1 218 ? -16.547 -26.766 -7.648 1 86.69 218 PRO A CA 1
ATOM 1711 C C . PRO A 1 218 ? -15.531 -27.172 -6.574 1 86.69 218 PRO A C 1
ATOM 1713 O O . PRO A 1 218 ? -15.797 -26.984 -5.383 1 86.69 218 PRO A O 1
ATOM 1716 N N . GLU A 1 219 ? -14.414 -27.562 -6.961 1 83.5 219 GLU A N 1
ATOM 1717 C CA . GLU A 1 219 ? -13.414 -28.016 -6 1 83.5 219 GLU A CA 1
ATOM 1718 C C . GLU A 1 219 ? -12.891 -26.859 -5.152 1 83.5 219 GLU A C 1
ATOM 1720 O O . GLU A 1 219 ? -12.492 -27.062 -4 1 83.5 219 GLU A O 1
ATOM 1725 N N . HIS A 1 220 ? -12.93 -25.719 -5.711 1 88.19 220 HIS A N 1
ATOM 1726 C CA . HIS A 1 220 ? -12.422 -24.547 -4.992 1 88.19 220 HIS A CA 1
ATOM 1727 C C . HIS A 1 220 ? -13.367 -24.125 -3.879 1 88.19 220 HIS A C 1
ATOM 1729 O O . HIS A 1 220 ? -12.992 -23.359 -2.992 1 88.19 220 HIS A O 1
ATOM 1735 N N . TRP A 1 221 ? -14.578 -24.578 -3.912 1 88.38 221 TRP A N 1
ATOM 1736 C CA . TRP A 1 221 ? -15.594 -24.188 -2.939 1 88.38 221 TRP A CA 1
ATOM 1737 C C . TRP A 1 221 ? -15.688 -25.219 -1.813 1 88.38 221 TRP A C 1
ATOM 1739 O O . TRP A 1 221 ? -16.297 -24.953 -0.776 1 88.38 221 TRP A O 1
ATOM 1749 N N . GLN A 1 222 ? -15.133 -26.344 -2.016 1 75.88 222 GLN A N 1
ATOM 1750 C CA . GLN A 1 222 ? -15.391 -27.484 -1.138 1 75.88 222 GLN A CA 1
ATOM 1751 C C . GLN A 1 222 ? -15.047 -27.141 0.312 1 75.88 222 GLN A C 1
ATOM 1753 O O . GLN A 1 222 ? -15.805 -27.484 1.227 1 75.88 222 GLN A O 1
ATOM 1758 N N . GLY A 1 223 ? -14.023 -26.422 0.555 1 77.19 223 GLY A N 1
ATOM 1759 C CA . GLY A 1 223 ? -13.641 -26.078 1.919 1 77.19 223 GLY A CA 1
ATOM 1760 C C . GLY A 1 223 ? -14.562 -25.062 2.557 1 77.19 223 GLY A C 1
ATOM 1761 O O . GLY A 1 223 ? -14.641 -24.969 3.783 1 77.19 223 GLY A O 1
ATOM 1762 N N . HIS A 1 224 ? -15.305 -24.406 1.767 1 79.31 224 HIS A N 1
ATOM 1763 C CA . HIS A 1 224 ? -16.156 -23.312 2.244 1 79.31 224 HIS A CA 1
ATOM 1764 C C . HIS A 1 224 ? -17.438 -23.859 2.854 1 79.31 224 HIS A C 1
ATOM 1766 O O . HIS A 1 224 ? -17.984 -23.297 3.803 1 79.31 224 HIS A O 1
ATOM 1772 N N . PHE A 1 225 ? -17.844 -25 2.348 1 76.38 225 PHE A N 1
ATOM 1773 C CA . PHE A 1 225 ? -19.188 -25.422 2.686 1 76.38 225 PHE A CA 1
ATOM 1774 C C . PHE A 1 225 ? -19.172 -26.766 3.41 1 76.38 225 PHE A C 1
ATOM 1776 O O . PHE A 1 225 ? -20.203 -27.422 3.545 1 76.38 225 PHE A O 1
ATOM 1783 N N . LYS A 1 226 ? -17.969 -27.062 3.916 1 77.62 226 LYS A N 1
ATOM 1784 C CA . LYS A 1 226 ? -17.891 -28.312 4.664 1 77.62 226 LYS A CA 1
ATOM 1785 C C . LYS A 1 226 ? -18.656 -28.203 5.984 1 77.62 226 LYS A C 1
ATOM 1787 O O . LYS A 1 226 ? -18.625 -27.172 6.641 1 77.62 226 LYS A O 1
ATOM 1792 N N . PRO A 1 227 ? -19.219 -29.281 6.289 1 70.44 227 PRO A N 1
ATOM 1793 C CA . PRO A 1 227 ? -20.016 -29.281 7.527 1 70.44 227 PRO A CA 1
ATOM 1794 C C . PRO A 1 227 ? -19.156 -28.984 8.758 1 70.44 227 PRO A C 1
ATOM 1796 O O . PRO A 1 227 ? -19.656 -28.406 9.727 1 70.44 227 PRO A O 1
ATOM 1799 N N . ASP A 1 228 ? -17.984 -29.375 8.758 1 71.62 228 ASP A N 1
ATOM 1800 C CA . ASP A 1 228 ? -17.125 -29.188 9.93 1 71.62 228 ASP A CA 1
ATOM 1801 C C . ASP A 1 228 ? -16.344 -27.875 9.836 1 71.62 228 ASP A C 1
ATOM 1803 O O . ASP A 1 228 ? -15.422 -27.641 10.617 1 71.62 228 ASP A O 1
ATOM 1807 N N . SER A 1 229 ? -16.891 -27.188 8.945 1 78.88 229 SER A N 1
ATOM 1808 C CA . SER A 1 229 ? -16.188 -25.906 8.781 1 78.88 229 SER A CA 1
ATOM 1809 C C . SER A 1 229 ? -16.516 -24.938 9.914 1 78.88 229 SER A C 1
ATOM 1811 O O . SER A 1 229 ? -17.656 -24.875 10.359 1 78.88 229 SER A O 1
ATOM 1813 N N . THR A 1 230 ? -15.539 -24.234 10.406 1 82.94 230 THR A N 1
ATOM 1814 C CA . THR A 1 230 ? -15.727 -23.203 11.422 1 82.94 230 THR A CA 1
ATOM 1815 C C . THR A 1 230 ? -16.016 -21.859 10.781 1 82.94 230 THR A C 1
ATOM 1817 O O . THR A 1 230 ? -16.156 -20.844 11.477 1 82.94 230 THR A O 1
ATOM 1820 N N . LEU A 1 231 ? -16.188 -21.969 9.5 1 88.88 231 LEU A N 1
ATOM 1821 C CA . LEU A 1 231 ? -16.422 -20.719 8.773 1 88.88 231 LEU A CA 1
ATOM 1822 C C . LEU A 1 231 ? -17.859 -20.25 8.953 1 88.88 231 LEU A C 1
ATOM 1824 O O . LEU A 1 231 ? -18.797 -21.062 8.953 1 88.88 231 LEU A O 1
ATOM 1828 N N . GLN A 1 232 ? -17.938 -19 9.172 1 91.56 232 GLN A N 1
ATOM 1829 C CA . GLN A 1 232 ? -19.219 -18.312 9.211 1 91.56 232 GLN A CA 1
ATOM 1830 C C . GLN A 1 232 ? -19.469 -17.547 7.914 1 91.56 232 GLN A C 1
ATOM 1832 O O . GLN A 1 232 ? -18.547 -16.953 7.355 1 91.56 232 GLN A O 1
ATOM 1837 N N . MET A 1 233 ? -20.75 -17.656 7.457 1 94.88 233 MET A N 1
ATOM 1838 C CA . MET A 1 233 ? -21.109 -16.953 6.227 1 94.88 233 MET A CA 1
ATOM 1839 C C . MET A 1 233 ? -22.297 -16.047 6.445 1 94.88 233 MET A C 1
ATOM 1841 O O . MET A 1 233 ? -23.312 -16.453 7.023 1 94.88 233 MET A O 1
ATOM 1845 N N . PHE A 1 234 ? -22.109 -14.812 6.102 1 96.56 234 PHE A N 1
ATOM 1846 C CA . PHE A 1 234 ? -23.172 -13.82 6.16 1 96.56 234 PHE A CA 1
ATOM 1847 C C . PHE A 1 234 ? -23.297 -13.078 4.836 1 96.56 234 PHE A C 1
ATOM 1849 O O . PHE A 1 234 ? -22.328 -12.992 4.074 1 96.56 234 PHE A O 1
ATOM 1856 N N . GLY A 1 235 ? -24.484 -12.625 4.516 1 97.75 235 GLY A N 1
ATOM 1857 C CA . GLY A 1 235 ? -24.688 -11.898 3.273 1 97.75 235 GLY A CA 1
ATOM 1858 C C . GLY A 1 235 ? -25.812 -10.875 3.369 1 97.75 235 GLY A C 1
ATOM 1859 O O . GLY A 1 235 ? -26.516 -10.812 4.375 1 97.75 235 GLY A O 1
ATOM 1860 N N . CYS A 1 236 ? -25.844 -9.992 2.377 1 97.44 236 CYS A N 1
ATOM 1861 C CA . CYS A 1 236 ? -26.875 -8.961 2.342 1 97.44 236 CYS A CA 1
ATOM 1862 C C . CYS A 1 236 ? -27.625 -8.984 1.015 1 97.44 236 CYS A C 1
ATOM 1864 O O . CYS A 1 236 ? -27.031 -9.258 -0.032 1 97.44 236 CYS A O 1
ATOM 1866 N N . ARG A 1 237 ? -28.922 -8.781 1.126 1 96 237 ARG A N 1
ATOM 1867 C CA . ARG A 1 237 ? -29.875 -8.633 0.021 1 96 237 ARG A CA 1
ATOM 1868 C C . ARG A 1 237 ? -30.688 -7.352 0.158 1 96 237 ARG A C 1
ATOM 1870 O O . ARG A 1 237 ? -31.078 -6.973 1.265 1 96 237 ARG A O 1
ATOM 1877 N N . PHE A 1 238 ? -30.766 -6.605 -1.006 1 92.25 238 PHE A N 1
ATOM 1878 C CA . PHE A 1 238 ? -31.594 -5.41 -1.035 1 92.25 238 PHE A CA 1
ATOM 1879 C C . PHE A 1 238 ? -32.781 -5.598 -1.973 1 92.25 238 PHE A C 1
ATOM 1881 O O . PHE A 1 238 ? -32.812 -5.004 -3.051 1 92.25 238 PHE A O 1
ATOM 1888 N N . GLY A 1 239 ? -33.75 -6.422 -1.694 1 84.44 239 GLY A N 1
ATOM 1889 C CA . GLY A 1 239 ? -34.969 -6.656 -2.459 1 84.44 239 GLY A CA 1
ATOM 1890 C C . GLY A 1 239 ? -34.906 -7.902 -3.322 1 84.44 239 GLY A C 1
ATOM 1891 O O . GLY A 1 239 ? -35.844 -8.219 -4.043 1 84.44 239 GLY A O 1
ATOM 1892 N N . GLY A 1 240 ? -33.781 -8.656 -3.355 1 85.56 240 GLY A N 1
ATOM 1893 C CA . GLY A 1 240 ? -33.781 -9.852 -4.184 1 85.56 240 GLY A CA 1
ATOM 1894 C C . GLY A 1 240 ? -32.469 -10.641 -4.102 1 85.56 240 GLY A C 1
ATOM 1895 O O . GLY A 1 240 ? -32.188 -11.266 -3.08 1 85.56 240 GLY A O 1
ATOM 1896 N N . ASP A 1 241 ? -31.672 -10.375 -5.09 1 90.44 241 ASP A N 1
ATOM 1897 C CA . ASP A 1 241 ? -30.469 -11.172 -5.281 1 90.44 241 ASP A CA 1
ATOM 1898 C C . ASP A 1 241 ? -29.406 -10.82 -4.238 1 90.44 241 ASP A C 1
ATOM 1900 O O . ASP A 1 241 ? -29.438 -9.742 -3.65 1 90.44 241 ASP A O 1
ATOM 1904 N N . LEU A 1 242 ? -28.547 -11.852 -3.857 1 96.81 242 LEU A N 1
ATOM 1905 C CA . LEU A 1 242 ? -27.406 -11.617 -2.988 1 96.81 242 LEU A CA 1
ATOM 1906 C C . LEU A 1 242 ? -26.469 -10.562 -3.582 1 96.81 242 LEU A C 1
ATOM 1908 O O . LEU A 1 242 ? -26.062 -10.664 -4.742 1 96.81 242 LEU A O 1
ATOM 1912 N N . GLU A 1 243 ? -26.109 -9.492 -2.855 1 96.75 243 GLU A N 1
ATOM 1913 C CA . GLU A 1 243 ? -25.297 -8.398 -3.367 1 96.75 243 GLU A CA 1
ATOM 1914 C C . GLU A 1 243 ? -23.922 -8.367 -2.682 1 96.75 243 GLU A C 1
ATOM 1916 O O . GLU A 1 243 ? -23.016 -7.668 -3.137 1 96.75 243 GLU A O 1
ATOM 1921 N N . GLY A 1 244 ? -23.844 -9.039 -1.629 1 97.62 244 GLY A N 1
ATOM 1922 C CA . GLY A 1 244 ? -22.578 -9.156 -0.922 1 97.62 244 GLY A CA 1
ATOM 1923 C C . GLY A 1 244 ? -22.547 -10.305 0.068 1 97.62 244 GLY A C 1
ATOM 1924 O O . GLY A 1 244 ? -23.594 -10.703 0.59 1 97.62 244 GLY A O 1
ATOM 1925 N N . TYR A 1 245 ? -21.391 -10.82 0.311 1 97.94 245 TYR A N 1
ATOM 1926 C CA . TYR A 1 245 ? -21.219 -11.805 1.378 1 97.94 245 TYR A CA 1
ATOM 1927 C C . TYR A 1 245 ? -19.828 -11.695 2.002 1 97.94 245 TYR A C 1
ATOM 1929 O O . TYR A 1 245 ? -18.922 -11.125 1.402 1 97.94 245 TYR A O 1
ATOM 1937 N N . VAL A 1 246 ? -19.734 -12.188 3.193 1 96.88 246 VAL A N 1
ATOM 1938 C CA . VAL A 1 246 ? -18.469 -12.281 3.912 1 96.88 246 VAL A CA 1
ATOM 1939 C C . VAL A 1 246 ? -18.344 -13.656 4.562 1 96.88 246 VAL A C 1
ATOM 1941 O O . VAL A 1 246 ? -19.328 -14.195 5.078 1 96.88 246 VAL A O 1
ATOM 1944 N N . ILE A 1 247 ? -17.25 -14.219 4.414 1 94.25 247 ILE A N 1
ATOM 1945 C CA . ILE A 1 247 ? -16.875 -15.477 5.051 1 94.25 247 ILE A CA 1
ATOM 1946 C C . ILE A 1 247 ? -15.742 -15.234 6.051 1 94.25 247 ILE A C 1
ATOM 1948 O O . ILE A 1 247 ? -14.719 -14.648 5.699 1 94.25 247 ILE A O 1
ATOM 1952 N N . PHE A 1 248 ? -16 -15.594 7.301 1 91.75 248 PHE A N 1
ATOM 1953 C CA . PHE A 1 248 ? -14.992 -15.344 8.312 1 91.75 248 PHE A CA 1
ATOM 1954 C C . PHE A 1 248 ? -15.016 -16.438 9.383 1 91.75 248 PHE A C 1
ATOM 1956 O O . PHE A 1 248 ? -15.859 -17.328 9.344 1 91.75 248 PHE A O 1
ATOM 1963 N N . ARG A 1 249 ? -14.031 -16.422 10.25 1 90.94 249 ARG A N 1
ATOM 1964 C CA . ARG A 1 249 ? -14 -17.297 11.422 1 90.94 249 ARG A CA 1
ATOM 1965 C C . ARG A 1 249 ? -13.695 -16.5 12.688 1 90.94 249 ARG A C 1
ATOM 1967 O O . ARG A 1 249 ? -13.047 -15.461 12.633 1 90.94 249 ARG A O 1
ATOM 1974 N N . TYR A 1 250 ? -14.211 -17.047 13.766 1 88.12 250 TYR A N 1
ATOM 1975 C CA . TYR A 1 250 ? -13.805 -16.547 15.078 1 88.12 250 TYR A CA 1
ATOM 1976 C C . TYR A 1 250 ? -12.492 -17.172 15.516 1 88.12 250 TYR A C 1
ATOM 1978 O O . TYR A 1 250 ? -12.289 -18.375 15.359 1 88.12 250 TYR A O 1
ATOM 1986 N N . VAL A 1 251 ? -11.625 -16.391 15.891 1 86.88 251 VAL A N 1
ATOM 1987 C CA . VAL A 1 251 ? -10.336 -16.875 16.375 1 86.88 251 VAL A CA 1
ATOM 1988 C C . VAL A 1 251 ? -10.219 -16.625 17.875 1 86.88 251 VAL A C 1
ATOM 1990 O O . VAL A 1 251 ? -10.391 -15.5 18.344 1 86.88 251 VAL A O 1
ATOM 1993 N N . ASN A 1 252 ? -9.805 -17.625 18.5 1 82.62 252 ASN A N 1
ATOM 1994 C CA . ASN A 1 252 ? -9.695 -17.547 19.953 1 82.62 252 ASN A CA 1
ATOM 1995 C C . ASN A 1 252 ? -8.367 -16.938 20.391 1 82.62 252 ASN A C 1
ATOM 1997 O O . ASN A 1 252 ? -7.41 -16.922 19.609 1 82.62 252 ASN A O 1
ATOM 2001 N N . VAL A 1 253 ? -8.367 -16.375 21.594 1 71.44 253 VAL A N 1
ATOM 2002 C CA . VAL A 1 253 ? -7.148 -15.828 22.172 1 71.44 253 VAL A CA 1
ATOM 2003 C C . VAL A 1 253 ? -6.066 -16.891 22.234 1 71.44 253 VAL A C 1
ATOM 2005 O O . VAL A 1 253 ? -4.891 -16.609 21.984 1 71.44 253 VAL A O 1
ATOM 2008 N N . SER A 1 254 ? -6.434 -17.969 22.641 1 69.38 254 SER A N 1
ATOM 2009 C CA . SER A 1 254 ? -5.598 -19.172 22.641 1 69.38 254 SER A CA 1
ATOM 2010 C C . SER A 1 254 ? -6.398 -20.406 22.234 1 69.38 254 SER A C 1
ATOM 2012 O O . SER A 1 254 ? -7.629 -20.391 22.312 1 69.38 254 SER A O 1
ATOM 2014 N N . PRO A 1 255 ? -5.719 -21.328 21.703 1 67.19 255 PRO A N 1
ATOM 2015 C CA . PRO A 1 255 ? -6.445 -22.516 21.266 1 67.19 255 PRO A CA 1
ATOM 2016 C C . PRO A 1 255 ? -7.332 -23.109 22.359 1 67.19 255 PRO A C 1
ATOM 2018 O O . PRO A 1 255 ? -8.391 -23.672 22.078 1 67.19 255 PRO A O 1
ATOM 2021 N N . ASP A 1 256 ? -6.934 -22.844 23.609 1 69.94 256 ASP A N 1
ATOM 2022 C CA . ASP A 1 256 ? -7.66 -23.469 24.719 1 69.94 256 ASP A CA 1
ATOM 2023 C C . ASP A 1 256 ? -8.641 -22.484 25.344 1 69.94 256 ASP A C 1
ATOM 2025 O O . ASP A 1 256 ? -9.391 -22.844 26.25 1 69.94 256 ASP A O 1
ATOM 2029 N N . SER A 1 257 ? -8.602 -21.375 24.797 1 69.88 257 SER A N 1
ATOM 2030 C CA . SER A 1 257 ? -9.461 -20.359 25.359 1 69.88 257 SER A CA 1
ATOM 2031 C C . SER A 1 257 ? -10.797 -20.281 24.625 1 69.88 257 SER A C 1
ATOM 2033 O O . SER A 1 257 ? -10.852 -20.438 23.406 1 69.88 257 SER A O 1
ATOM 2035 N N . ALA A 1 258 ? -11.891 -20.172 25.375 1 72.88 258 ALA A N 1
ATOM 2036 C CA . ALA A 1 258 ? -13.203 -19.922 24.781 1 72.88 258 ALA A CA 1
ATOM 2037 C C . ALA A 1 258 ? -13.375 -18.438 24.438 1 72.88 258 ALA A C 1
ATOM 2039 O O . ALA A 1 258 ? -14.328 -18.062 23.75 1 72.88 258 ALA A O 1
ATOM 2040 N N . GLU A 1 259 ? -12.445 -17.75 24.828 1 71.94 259 GLU A N 1
ATOM 2041 C CA . GLU A 1 259 ? -12.508 -16.312 24.578 1 71.94 259 GLU A CA 1
ATOM 2042 C C . GLU A 1 259 ? -12.07 -15.984 23.156 1 71.94 259 GLU A C 1
ATOM 2044 O O . GLU A 1 259 ? -11.016 -16.438 22.703 1 71.94 259 GLU A O 1
ATOM 2049 N N . VAL A 1 260 ? -13.062 -15.344 22.5 1 73.94 260 VAL A N 1
ATOM 2050 C CA . VAL A 1 260 ? -12.781 -14.961 21.125 1 73.94 260 VAL A CA 1
ATOM 2051 C C . VAL A 1 260 ? -11.906 -13.703 21.094 1 73.94 260 VAL A C 1
ATOM 2053 O O . VAL A 1 260 ? -12.219 -12.719 21.766 1 73.94 260 VAL A O 1
ATOM 2056 N N . ALA A 1 261 ? -10.953 -13.875 20.375 1 76.69 261 ALA A N 1
ATOM 2057 C CA . ALA A 1 261 ? -10.023 -12.758 20.25 1 76.69 261 ALA A CA 1
ATOM 2058 C C . ALA A 1 261 ? -10.414 -11.844 19.094 1 76.69 261 ALA A C 1
ATOM 2060 O O . ALA A 1 261 ? -10.547 -10.633 19.266 1 76.69 261 ALA A O 1
ATOM 2061 N N . HIS A 1 262 ? -10.656 -12.445 18 1 87.31 262 HIS A N 1
ATOM 2062 C CA . HIS A 1 262 ? -10.938 -11.602 16.844 1 87.31 262 HIS A CA 1
ATOM 2063 C C . HIS A 1 262 ? -11.703 -12.383 15.773 1 87.31 262 HIS A C 1
ATOM 2065 O O . HIS A 1 262 ? -11.844 -13.602 15.867 1 87.31 262 HIS A O 1
ATOM 2071 N N . ILE A 1 263 ? -12.273 -11.617 14.828 1 90.5 263 ILE A N 1
ATOM 2072 C CA . ILE A 1 263 ? -12.82 -12.117 13.57 1 90.5 263 ILE A CA 1
ATOM 2073 C C . ILE A 1 263 ? -11.766 -12.031 12.477 1 90.5 263 ILE A C 1
ATOM 2075 O O . ILE A 1 263 ? -11.141 -10.984 12.289 1 90.5 263 ILE A O 1
ATOM 2079 N N . ALA A 1 264 ? -11.508 -13.164 11.875 1 90.31 264 ALA A N 1
ATOM 2080 C CA . ALA A 1 264 ? -10.617 -13.188 10.719 1 90.31 264 ALA A CA 1
ATOM 2081 C C . ALA A 1 264 ? -11.398 -13.383 9.422 1 90.31 264 ALA A C 1
ATOM 2083 O O . ALA A 1 264 ? -11.922 -14.469 9.164 1 90.31 264 ALA A O 1
ATOM 2084 N N . VAL A 1 265 ? -11.438 -12.359 8.602 1 92.5 265 VAL A N 1
ATOM 2085 C CA . VAL A 1 265 ? -12.164 -12.43 7.34 1 92.5 265 VAL A CA 1
ATOM 2086 C C . VAL A 1 265 ? -11.352 -13.219 6.32 1 92.5 265 VAL A C 1
ATOM 2088 O O . VAL A 1 265 ? -10.195 -12.891 6.047 1 92.5 265 VAL A O 1
ATOM 2091 N N . ARG A 1 266 ? -11.953 -14.195 5.738 1 88.25 266 ARG A N 1
ATOM 2092 C CA . ARG A 1 266 ? -11.312 -15.062 4.758 1 88.25 266 ARG A CA 1
ATOM 2093 C C . ARG A 1 266 ? -11.586 -14.586 3.338 1 88.25 266 ARG A C 1
ATOM 2095 O O . ARG A 1 266 ? -10.766 -14.789 2.438 1 88.25 266 ARG A O 1
ATOM 2102 N N . GLU A 1 267 ? -12.734 -14.078 3.203 1 93.19 267 GLU A N 1
ATOM 2103 C CA . GLU A 1 267 ? -13.211 -13.672 1.883 1 93.19 267 GLU A CA 1
ATOM 2104 C C . GLU A 1 267 ? -14.414 -12.75 1.99 1 93.19 267 GLU A C 1
ATOM 2106 O O . GLU A 1 267 ? -15.273 -12.938 2.852 1 93.19 267 GLU A O 1
ATOM 2111 N N . TRP A 1 268 ? -14.422 -11.797 1.166 1 95.31 268 TRP A N 1
ATOM 2112 C CA . TRP A 1 268 ? -15.609 -10.961 1.016 1 95.31 268 TRP A CA 1
ATOM 2113 C C . TRP A 1 268 ? -15.781 -10.516 -0.433 1 95.31 268 TRP A C 1
ATOM 2115 O O . TRP A 1 268 ? -14.797 -10.273 -1.136 1 95.31 268 TRP A O 1
ATOM 2125 N N . VAL A 1 269 ? -17.016 -10.523 -0.917 1 97.12 269 VAL A N 1
ATOM 2126 C CA . VAL A 1 269 ? -17.375 -10.117 -2.27 1 97.12 269 VAL A CA 1
ATOM 2127 C C . VAL A 1 269 ? -18.578 -9.18 -2.221 1 97.12 269 VAL A C 1
ATOM 2129 O O . VAL A 1 269 ? -19.578 -9.469 -1.549 1 97.12 269 VAL A O 1
ATOM 2132 N N . VAL A 1 270 ? -18.453 -8.047 -2.838 1 95.94 270 VAL A N 1
ATOM 2133 C CA . VAL A 1 270 ? -19.562 -7.098 -2.879 1 95.94 270 VAL A CA 1
ATOM 2134 C C . VAL A 1 270 ? -19.797 -6.645 -4.316 1 95.94 270 VAL A C 1
ATOM 2136 O O . VAL A 1 270 ? -18.844 -6.496 -5.094 1 95.94 270 VAL A O 1
ATOM 2139 N N . ALA A 1 271 ? -21.062 -6.43 -4.648 1 92.94 271 ALA A N 1
ATOM 2140 C CA . ALA A 1 271 ? -21.453 -5.984 -5.988 1 92.94 271 ALA A CA 1
ATOM 2141 C C . ALA A 1 271 ? -21.75 -4.488 -6 1 92.94 271 ALA A C 1
ATOM 2143 O O . ALA A 1 271 ? -21.938 -3.895 -7.066 1 92.94 271 ALA A O 1
ATOM 2144 N N . SER A 1 272 ? -21.812 -3.92 -4.812 1 87.69 272 SER A N 1
ATOM 2145 C CA . SER A 1 272 ? -22.172 -2.508 -4.742 1 87.69 272 SER A CA 1
ATOM 2146 C C . SER A 1 272 ? -21.594 -1.851 -3.492 1 87.69 272 SER A C 1
ATOM 2148 O O . SER A 1 272 ? -21.188 -2.539 -2.555 1 87.69 272 SER A O 1
ATOM 2150 N N . ALA A 1 273 ? -21.594 -0.562 -3.535 1 87.94 273 ALA A N 1
ATOM 2151 C CA . ALA A 1 273 ? -21.156 0.211 -2.377 1 87.94 273 ALA A CA 1
ATOM 2152 C C . ALA A 1 273 ? -22.062 -0.033 -1.175 1 87.94 273 ALA A C 1
ATOM 2154 O O . ALA A 1 273 ? -21.594 -0.094 -0.036 1 87.94 273 ALA A O 1
ATOM 2155 N N . ARG A 1 274 ? -23.312 -0.104 -1.494 1 89.88 274 ARG A N 1
ATOM 2156 C CA . ARG A 1 274 ? -24.281 -0.37 -0.438 1 89.88 274 ARG A CA 1
ATOM 2157 C C . ARG A 1 274 ? -23.984 -1.69 0.264 1 89.88 274 ARG A C 1
ATOM 2159 O O . ARG A 1 274 ? -24.031 -1.771 1.493 1 89.88 274 ARG A O 1
ATOM 2166 N N . ALA A 1 275 ? -23.672 -2.691 -0.504 1 95.06 275 ALA A N 1
ATOM 2167 C CA . ALA A 1 275 ? -23.312 -3.99 0.061 1 95.06 275 ALA A CA 1
ATOM 2168 C C . ALA A 1 275 ? -22.031 -3.906 0.871 1 95.06 275 ALA A C 1
ATOM 2170 O O . ALA A 1 275 ? -21.906 -4.531 1.928 1 95.06 275 ALA A O 1
ATOM 2171 N N . TYR A 1 276 ? -21.062 -3.139 0.388 1 93.75 276 TYR A N 1
ATOM 2172 C CA . TYR A 1 276 ? -19.812 -2.939 1.108 1 93.75 276 TYR A CA 1
ATOM 2173 C C . TYR A 1 276 ? -20.062 -2.311 2.475 1 93.75 276 TYR A C 1
ATOM 2175 O O . TYR A 1 276 ? -19.562 -2.803 3.49 1 93.75 276 TYR A O 1
ATOM 2183 N N . ARG A 1 277 ? -20.844 -1.32 2.494 1 91.31 277 ARG A N 1
ATOM 2184 C CA . ARG A 1 277 ? -21.188 -0.649 3.744 1 91.31 277 ARG A CA 1
ATOM 2185 C C . ARG A 1 277 ? -21.922 -1.594 4.688 1 91.31 277 ARG A C 1
ATOM 2187 O O . ARG A 1 277 ? -21.688 -1.59 5.895 1 91.31 277 ARG A O 1
ATOM 2194 N N . ALA A 1 278 ? -22.781 -2.369 4.117 1 95.06 278 ALA A N 1
ATOM 2195 C CA . ALA A 1 278 ? -23.547 -3.322 4.922 1 95.06 278 ALA A CA 1
ATOM 2196 C C . ALA A 1 278 ? -22.609 -4.305 5.629 1 95.06 278 ALA A C 1
ATOM 2198 O O . ALA A 1 278 ? -22.719 -4.516 6.84 1 95.06 278 ALA A O 1
ATOM 2199 N N . LEU A 1 279 ? -21.672 -4.828 4.863 1 96.12 279 LEU A N 1
ATOM 2200 C CA . LEU A 1 279 ? -20.766 -5.824 5.43 1 96.12 279 LEU A CA 1
ATOM 2201 C C . LEU A 1 279 ? -19.844 -5.191 6.469 1 96.12 279 LEU A C 1
ATOM 2203 O O . LEU A 1 279 ? -19.641 -5.762 7.539 1 96.12 279 LEU A O 1
ATOM 2207 N N . LEU A 1 280 ? -19.312 -4.039 6.172 1 93.06 280 LEU A N 1
ATOM 2208 C CA . LEU A 1 280 ? -18.438 -3.361 7.121 1 93.06 280 LEU A CA 1
ATOM 2209 C C . LEU A 1 280 ? -19.188 -3.006 8.398 1 93.06 280 LEU A C 1
ATOM 2211 O O . LEU A 1 280 ? -18.672 -3.184 9.5 1 93.06 280 LEU A O 1
ATOM 2215 N N . GLY A 1 281 ? -20.375 -2.482 8.188 1 93.88 281 GLY A N 1
ATOM 2216 C CA . GLY A 1 281 ? -21.203 -2.172 9.344 1 93.88 281 GLY A CA 1
ATOM 2217 C C . GLY A 1 281 ? -21.5 -3.381 10.211 1 93.88 281 GLY A C 1
ATOM 2218 O O . GLY A 1 281 ? -21.453 -3.295 11.438 1 93.88 281 GLY A O 1
ATOM 2219 N N . PHE A 1 282 ? -21.797 -4.488 9.609 1 95.75 282 PHE A N 1
ATOM 2220 C CA . PHE A 1 282 ? -22.062 -5.738 10.32 1 95.75 282 PHE A CA 1
ATOM 2221 C C . PHE A 1 282 ? -20.844 -6.16 11.133 1 95.75 282 PHE A C 1
ATOM 2223 O O . PHE A 1 282 ? -20.969 -6.508 12.305 1 95.75 282 PHE A O 1
ATOM 2230 N N . LEU A 1 283 ? -19.672 -6.078 10.5 1 94.81 283 LEU A N 1
ATOM 2231 C CA . LEU A 1 283 ? -18.438 -6.465 11.203 1 94.81 283 LEU A CA 1
ATOM 2232 C C . LEU A 1 283 ? -18.156 -5.52 12.359 1 94.81 283 LEU A C 1
ATOM 2234 O O . LEU A 1 283 ? -17.734 -5.957 13.43 1 94.81 283 LEU A O 1
ATOM 2238 N N . GLY A 1 284 ? -18.359 -4.266 12.125 1 92.69 284 GLY A N 1
ATOM 2239 C CA . GLY A 1 284 ? -18.188 -3.297 13.195 1 92.69 284 GLY A CA 1
ATOM 2240 C C . GLY A 1 284 ? -19.125 -3.533 14.375 1 92.69 284 GLY A C 1
ATOM 2241 O O . GLY A 1 284 ? -18.766 -3.258 15.523 1 92.69 284 GLY A O 1
ATOM 2242 N N . ALA A 1 285 ? -20.266 -4.027 14.125 1 92.38 285 ALA A N 1
ATOM 2243 C CA . ALA A 1 285 ? -21.281 -4.258 15.148 1 92.38 285 ALA A CA 1
ATOM 2244 C C . ALA A 1 285 ? -20.906 -5.438 16.047 1 92.38 285 ALA A C 1
ATOM 2246 O O . ALA A 1 285 ? -21.531 -5.664 17.078 1 92.38 285 ALA A O 1
ATOM 2247 N N . GLN A 1 286 ? -19.875 -6.113 15.672 1 90.5 286 GLN A N 1
ATOM 2248 C CA . GLN A 1 286 ? -19.438 -7.246 16.484 1 90.5 286 GLN A CA 1
ATOM 2249 C C . GLN A 1 286 ? -18.516 -6.797 17.609 1 90.5 286 GLN A C 1
ATOM 2251 O O . GLN A 1 286 ? -17.922 -7.621 18.297 1 90.5 286 GLN A O 1
ATOM 2256 N N . ARG A 1 287 ? -18.375 -5.598 17.859 1 85 287 ARG A N 1
ATOM 2257 C CA . ARG A 1 287 ? -17.422 -4.988 18.781 1 85 287 ARG A CA 1
ATOM 2258 C C . ARG A 1 287 ? -17.641 -5.477 20.203 1 85 287 ARG A C 1
ATOM 2260 O O . ARG A 1 287 ? -16.719 -5.465 21.016 1 85 287 ARG A O 1
ATOM 2267 N N . ASP A 1 288 ? -18.797 -5.859 20.531 1 84.19 288 ASP A N 1
ATOM 2268 C CA . ASP A 1 288 ? -19.078 -6.336 21.875 1 84.19 288 ASP A CA 1
ATOM 2269 C C . ASP A 1 288 ? -18.625 -7.785 22.047 1 84.19 288 ASP A C 1
ATOM 2271 O O . ASP A 1 288 ? -18.516 -8.281 23.172 1 84.19 288 ASP A O 1
ATOM 2275 N N . GLN A 1 289 ? -18.266 -8.422 20.984 1 82.06 289 GLN A N 1
ATOM 2276 C CA . GLN A 1 289 ? -17.938 -9.844 21.016 1 82.06 289 GLN A CA 1
ATOM 2277 C C . GLN A 1 289 ? -16.453 -10.07 20.734 1 82.06 289 GLN A C 1
ATOM 2279 O O . GLN A 1 289 ? -15.883 -11.07 21.156 1 82.06 289 GLN A O 1
ATOM 2284 N N . VAL A 1 290 ? -15.914 -9.172 19.953 1 86.81 290 VAL A N 1
ATOM 2285 C CA . VAL A 1 290 ? -14.531 -9.406 19.547 1 86.81 290 VAL A CA 1
ATOM 2286 C C . VAL A 1 290 ? -13.711 -8.133 19.766 1 86.81 290 VAL A C 1
ATOM 2288 O O . VAL A 1 290 ? -14.25 -7.023 19.734 1 86.81 290 VAL A O 1
ATOM 2291 N N . ASP A 1 291 ? -12.383 -8.359 19.891 1 85.5 291 ASP A N 1
ATOM 2292 C CA . ASP A 1 291 ? -11.469 -7.242 20.094 1 85.5 291 ASP A CA 1
ATOM 2293 C C . ASP A 1 291 ? -11.078 -6.602 18.766 1 85.5 291 ASP A C 1
ATOM 2295 O O . ASP A 1 291 ? -10.734 -5.418 18.719 1 85.5 291 ASP A O 1
ATOM 2299 N N . ALA A 1 292 ? -11.117 -7.438 17.766 1 90.62 292 ALA A N 1
ATOM 2300 C CA . ALA A 1 292 ? -10.625 -6.906 16.5 1 90.62 292 ALA A CA 1
ATOM 2301 C C . ALA A 1 292 ? -11.219 -7.668 15.312 1 90.62 292 ALA A C 1
ATOM 2303 O O . ALA A 1 292 ? -11.68 -8.805 15.461 1 90.62 292 ALA A O 1
ATOM 2304 N N . VAL A 1 293 ? -11.234 -6.957 14.234 1 91.25 293 VAL A N 1
ATOM 2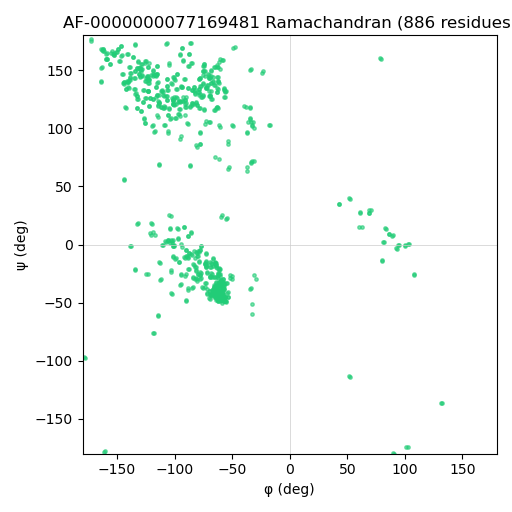305 C CA . VAL A 1 293 ? -11.508 -7.539 12.922 1 91.25 293 VAL A CA 1
ATOM 2306 C C . VAL A 1 293 ? -10.234 -7.531 12.086 1 91.25 293 VAL A C 1
ATOM 2308 O O . VAL A 1 293 ? -9.617 -6.48 11.883 1 91.25 293 VAL A O 1
ATOM 2311 N N . VAL A 1 294 ? -9.844 -8.734 11.766 1 89.81 294 VAL A N 1
ATOM 2312 C CA . VAL A 1 294 ? -8.719 -8.844 10.844 1 89.81 294 VAL A CA 1
ATOM 2313 C C . VAL A 1 294 ? -9.242 -8.898 9.406 1 89.81 294 VAL A C 1
ATOM 2315 O O . VAL A 1 294 ? -9.945 -9.844 9.031 1 89.81 294 VAL A O 1
ATOM 2318 N N . TRP A 1 295 ? -8.859 -7.91 8.602 1 88.56 295 TRP A N 1
ATOM 2319 C CA . TRP A 1 295 ? -9.398 -7.672 7.27 1 88.56 295 TRP A CA 1
ATOM 2320 C C . TRP A 1 295 ? -8.305 -7.816 6.211 1 88.56 295 TRP A C 1
ATOM 2322 O O . TRP A 1 295 ? -7.555 -6.871 5.953 1 88.56 295 TRP A O 1
ATOM 2332 N N . ASP A 1 296 ? -8.234 -8.992 5.578 1 87.88 296 ASP A N 1
ATOM 2333 C CA . ASP A 1 296 ? -7.344 -9.203 4.441 1 87.88 296 ASP A CA 1
ATOM 2334 C C . ASP A 1 296 ? -7.988 -8.711 3.145 1 87.88 296 ASP A C 1
ATOM 2336 O O . ASP A 1 296 ? -9.141 -9.039 2.855 1 87.88 296 ASP A O 1
ATOM 2340 N N . THR A 1 297 ? -7.215 -7.945 2.393 1 91 297 THR A N 1
ATOM 2341 C CA . THR A 1 297 ? -7.785 -7.371 1.179 1 91 297 THR A CA 1
ATOM 2342 C C . THR A 1 297 ? -6.688 -6.945 0.21 1 91 297 THR A C 1
ATOM 2344 O O . THR A 1 297 ? -5.516 -7.266 0.412 1 91 297 THR A O 1
ATOM 2347 N N . ASP A 1 298 ? -7.152 -6.379 -0.89 1 90.38 298 ASP A N 1
ATOM 2348 C CA . ASP A 1 298 ? -6.191 -5.867 -1.863 1 90.38 298 ASP A CA 1
ATOM 2349 C C . ASP A 1 298 ? -5.902 -4.387 -1.622 1 90.38 298 ASP A C 1
ATOM 2351 O O . ASP A 1 298 ? -6.527 -3.76 -0.763 1 90.38 298 ASP A O 1
ATOM 2355 N N . ARG A 1 299 ? -4.926 -3.896 -2.277 1 85.38 299 ARG A N 1
ATOM 2356 C CA . ARG A 1 299 ? -4.398 -2.551 -2.082 1 85.38 299 ARG A CA 1
ATOM 2357 C C . ARG A 1 299 ? -5.453 -1.496 -2.395 1 85.38 299 ARG A C 1
ATOM 2359 O O . ARG A 1 299 ? -5.406 -0.387 -1.857 1 85.38 299 ARG A O 1
ATOM 2366 N N . ALA A 1 300 ? -6.43 -1.769 -3.205 1 84.81 300 ALA A N 1
ATOM 2367 C CA . ALA A 1 300 ? -7.402 -0.78 -3.666 1 84.81 300 ALA A CA 1
ATOM 2368 C C . ALA A 1 300 ? -8.578 -0.673 -2.695 1 84.81 300 ALA A C 1
ATOM 2370 O O . ALA A 1 300 ? -9.445 0.186 -2.857 1 84.81 300 ALA A O 1
ATOM 2371 N N . ASP A 1 301 ? -8.625 -1.556 -1.712 1 89.25 301 ASP A N 1
ATOM 2372 C CA . ASP A 1 301 ? -9.727 -1.528 -0.755 1 89.25 301 ASP A CA 1
ATOM 2373 C C . ASP A 1 301 ? -9.844 -0.157 -0.093 1 89.25 301 ASP A C 1
ATOM 2375 O O . ASP A 1 301 ? -8.852 0.395 0.386 1 89.25 301 ASP A O 1
ATOM 2379 N N . PRO A 1 302 ? -11.023 0.409 -0.036 1 87.62 302 PRO A N 1
ATOM 2380 C CA . PRO A 1 302 ? -11.211 1.757 0.506 1 87.62 302 PRO A CA 1
ATOM 2381 C C . PRO A 1 302 ? -11.18 1.788 2.033 1 87.62 302 PRO A C 1
ATOM 2383 O O . PRO A 1 302 ? -11.211 2.865 2.633 1 87.62 302 PRO A O 1
ATOM 2386 N N . LEU A 1 303 ? -11.023 0.702 2.734 1 88.19 303 LEU A N 1
ATOM 2387 C CA . LEU A 1 303 ? -11.18 0.592 4.18 1 88.19 303 LEU A CA 1
ATOM 2388 C C . LEU A 1 303 ? -10.328 1.626 4.902 1 88.19 303 LEU A C 1
ATOM 2390 O O . LEU A 1 303 ? -10.812 2.314 5.805 1 88.19 303 LEU A O 1
ATOM 2394 N N . PRO A 1 304 ? -9.062 1.822 4.527 1 85.5 304 PRO A N 1
ATOM 2395 C CA . PRO A 1 304 ? -8.234 2.764 5.281 1 85.5 304 PRO A CA 1
ATOM 2396 C C . PRO A 1 304 ? -8.836 4.168 5.336 1 85.5 304 PRO A C 1
ATOM 2398 O O . PRO A 1 304 ? -8.719 4.848 6.359 1 85.5 304 PRO A O 1
ATOM 2401 N N . ARG A 1 305 ? -9.469 4.543 4.355 1 84.5 305 ARG A N 1
ATOM 2402 C CA . ARG A 1 305 ? -10.016 5.895 4.277 1 84.5 305 ARG A CA 1
ATOM 2403 C C . ARG A 1 305 ? -11.305 6.008 5.09 1 84.5 305 ARG A C 1
ATOM 2405 O O . ARG A 1 305 ? -11.773 7.113 5.359 1 84.5 305 ARG A O 1
ATOM 2412 N N . LEU A 1 306 ? -11.844 4.891 5.449 1 85.88 306 LEU A N 1
ATOM 2413 C CA . LEU A 1 306 ? -13.141 4.879 6.129 1 85.88 306 LEU A CA 1
ATOM 2414 C C . LEU A 1 306 ? -12.961 4.727 7.637 1 85.88 306 LEU A C 1
ATOM 2416 O O . LEU A 1 306 ? -13.898 4.926 8.398 1 85.88 306 LEU A O 1
ATOM 2420 N N . LEU A 1 307 ? -11.781 4.398 8.031 1 87.81 307 LEU A N 1
ATOM 2421 C CA . LEU A 1 307 ? -11.523 4.16 9.453 1 87.81 307 LEU A CA 1
ATOM 2422 C C . LEU A 1 307 ? -11.57 5.469 10.234 1 87.81 307 LEU A C 1
ATOM 2424 O O . LEU A 1 307 ? -11 6.477 9.805 1 87.81 307 LEU A O 1
ATOM 2428 N N . THR A 1 308 ? -12.188 5.363 11.336 1 85.69 308 THR A N 1
ATOM 2429 C CA . THR A 1 308 ? -12.227 6.523 12.219 1 85.69 308 THR A CA 1
ATOM 2430 C C . THR A 1 308 ? -10.844 6.797 12.812 1 85.69 308 THR A C 1
ATOM 2432 O O . THR A 1 308 ? -10.406 7.945 12.867 1 85.69 308 THR A O 1
ATOM 2435 N N . GLU A 1 309 ? -10.219 5.766 13.266 1 85.94 309 GLU A N 1
ATOM 2436 C CA . GLU A 1 309 ? -8.844 5.816 13.75 1 85.94 309 GLU A CA 1
ATOM 2437 C C . GLU A 1 309 ? -7.918 4.98 12.875 1 85.94 309 GLU A C 1
ATOM 2439 O O . GLU A 1 309 ? -8.211 3.818 12.578 1 85.94 309 GLU A O 1
ATOM 2444 N N . GLN A 1 310 ? -6.871 5.559 12.453 1 84.81 310 GLN A N 1
ATOM 2445 C CA . GLN A 1 310 ? -5.871 4.82 11.68 1 84.81 310 GLN A CA 1
ATOM 2446 C C . GLN A 1 310 ? -4.875 4.125 12.602 1 84.81 310 GLN A C 1
ATOM 2448 O O . GLN A 1 310 ? -3.678 4.418 12.57 1 84.81 310 GLN A O 1
ATOM 2453 N N . ARG A 1 311 ? -5.363 3.143 13.328 1 81.12 311 ARG A N 1
ATOM 2454 C CA . ARG A 1 311 ? -4.531 2.402 14.273 1 81.12 311 ARG A CA 1
ATOM 2455 C C . ARG A 1 311 ? -4.941 0.934 14.328 1 81.12 311 ARG A C 1
ATOM 2457 O O . ARG A 1 311 ? -6.105 0.6 14.102 1 81.12 311 ARG A O 1
ATOM 2464 N N . ALA A 1 312 ? -3.914 0.184 14.547 1 77.69 312 ALA A N 1
ATOM 2465 C CA . ALA A 1 312 ? -4.211 -1.23 14.766 1 77.69 312 ALA A CA 1
ATOM 2466 C C . ALA A 1 312 ? -4.895 -1.45 16.109 1 77.69 312 ALA A C 1
ATOM 2468 O O . ALA A 1 312 ? -4.598 -0.751 17.078 1 77.69 312 ALA A O 1
ATOM 2469 N N . ALA A 1 313 ? -5.727 -2.424 16.031 1 73.81 313 ALA A N 1
ATOM 2470 C CA . ALA A 1 313 ? -6.387 -2.771 17.297 1 73.81 313 ALA A CA 1
ATOM 2471 C C . ALA A 1 313 ? -5.367 -3.104 18.375 1 73.81 313 ALA A C 1
ATOM 2473 O O . ALA A 1 313 ? -4.426 -3.867 18.141 1 73.81 313 ALA A O 1
ATOM 2474 N N . GLY A 1 314 ? -5.578 -2.547 19.469 1 68.62 314 GLY A N 1
ATOM 2475 C CA . GLY A 1 314 ? -4.727 -2.84 20.609 1 68.62 314 GLY A CA 1
ATOM 2476 C C . GLY A 1 314 ? -3.408 -2.092 20.578 1 68.62 314 GLY A C 1
ATOM 2477 O O . GLY A 1 314 ? -2.621 -2.172 21.516 1 68.62 314 GLY A O 1
ATOM 2478 N N . ASP A 1 315 ? -3.148 -1.541 19.391 1 61.44 315 ASP A N 1
ATOM 2479 C CA . ASP A 1 315 ? -1.885 -0.817 19.281 1 61.44 315 ASP A CA 1
ATOM 2480 C C . ASP A 1 315 ? -1.955 0.515 20.031 1 61.44 315 ASP A C 1
ATOM 2482 O O . ASP A 1 315 ? -2.705 1.411 19.641 1 61.44 315 ASP A O 1
ATOM 2486 N N . ARG A 1 316 ? -1.255 0.341 21.188 1 55.06 316 ARG A N 1
ATOM 2487 C CA . ARG A 1 316 ? -1.189 1.568 21.969 1 55.06 316 ARG A CA 1
ATOM 2488 C C . ARG A 1 316 ? 0.18 2.229 21.844 1 55.06 316 ARG A C 1
ATOM 2490 O O . ARG A 1 316 ? 0.535 3.096 22.641 1 55.06 316 ARG A O 1
ATOM 2497 N N . SER A 1 317 ? 0.982 1.426 20.875 1 52.19 317 SER A N 1
ATOM 2498 C CA . SER A 1 317 ? 2.389 1.816 20.875 1 52.19 317 SER A CA 1
ATOM 2499 C C . SER A 1 317 ? 2.57 3.229 20.328 1 52.19 317 SER A C 1
ATOM 2501 O O . SER A 1 317 ? 1.742 3.713 19.562 1 52.19 317 SER A O 1
ATOM 2503 N N . ILE A 1 318 ? 3.473 3.699 21.109 1 46.81 318 ILE A N 1
ATOM 2504 C CA . ILE A 1 318 ? 4.023 5.023 20.828 1 46.81 318 ILE A CA 1
ATOM 2505 C C . ILE A 1 318 ? 4.691 5.035 19.469 1 46.81 318 ILE A C 1
ATOM 2507 O O . ILE A 1 318 ? 5.273 4.035 19.031 1 46.81 318 ILE A O 1
ATOM 2511 N N . ARG A 1 319 ? 4.859 6.137 18.922 1 51.19 319 ARG A N 1
ATOM 2512 C CA . ARG A 1 319 ? 5.188 6.93 17.734 1 51.19 319 ARG A CA 1
ATOM 2513 C C . ARG A 1 319 ? 6.598 6.617 17.234 1 51.19 319 ARG A C 1
ATOM 2515 O O . ARG A 1 319 ? 7.52 6.453 18.031 1 51.19 319 ARG A O 1
ATOM 2522 N N . THR A 1 320 ? 6.758 5.801 16.188 1 52.78 320 THR A N 1
ATOM 2523 C CA . THR A 1 320 ? 8 5.621 15.445 1 52.78 320 THR A CA 1
ATOM 2524 C C . THR A 1 320 ? 8.594 6.969 15.055 1 52.78 320 THR A C 1
ATOM 2526 O O . THR A 1 320 ? 8.031 8.023 15.375 1 52.78 320 THR A O 1
ATOM 2529 N N . PHE A 1 321 ? 9.789 6.898 14.602 1 49.31 321 PHE A N 1
ATOM 2530 C CA . PHE A 1 321 ? 10.531 8.062 14.133 1 49.31 321 PHE A CA 1
ATOM 2531 C C . PHE A 1 321 ? 9.594 9.078 13.484 1 49.31 321 PHE A C 1
ATOM 2533 O O . PHE A 1 321 ? 9.703 10.281 13.734 1 49.31 321 PHE A O 1
ATOM 2540 N N . LEU A 1 322 ? 8.586 8.5 12.766 1 58.19 322 LEU A N 1
ATOM 2541 C CA . LEU A 1 322 ? 7.723 9.461 12.102 1 58.19 322 LEU A CA 1
ATOM 2542 C C . LEU A 1 322 ? 6.387 9.594 12.828 1 58.19 322 LEU A C 1
ATOM 2544 O O . LEU A 1 322 ? 5.402 10.055 12.25 1 58.19 322 LEU A O 1
ATOM 2548 N N . ASN A 1 323 ? 6.598 9.234 14.203 1 58.81 323 ASN A N 1
ATOM 2549 C CA . ASN A 1 323 ? 5.391 9.305 15.016 1 58.81 323 ASN A CA 1
ATOM 2550 C C . ASN A 1 323 ? 4.184 8.727 14.281 1 58.81 323 ASN A C 1
ATOM 2552 O O . ASN A 1 323 ? 3.092 9.297 14.32 1 58.81 323 ASN A O 1
ATOM 2556 N N . ALA A 1 324 ? 4.605 7.723 13.555 1 66.88 324 ALA A N 1
ATOM 2557 C CA . ALA A 1 324 ? 3.561 7.094 12.75 1 66.88 324 ALA A CA 1
ATOM 2558 C C . ALA A 1 324 ? 2.902 5.941 13.508 1 66.88 324 ALA A C 1
ATOM 2560 O O . ALA A 1 324 ? 3.535 5.309 14.359 1 66.88 324 ALA A O 1
ATOM 2561 N N . VAL A 1 325 ? 1.625 5.844 13.305 1 71.81 325 VAL A N 1
ATOM 2562 C CA . VAL A 1 325 ? 0.828 4.801 13.945 1 71.81 325 VAL A CA 1
ATOM 2563 C C . VAL A 1 325 ? 0.552 3.68 12.945 1 71.81 325 VAL A C 1
ATOM 2565 O O . VAL A 1 325 ? 0.041 3.928 11.852 1 71.81 325 VAL A O 1
ATOM 2568 N N . GLY A 1 326 ? 0.942 2.488 13.352 1 80.56 326 GLY A N 1
ATOM 2569 C CA . GLY A 1 326 ? 0.72 1.349 12.477 1 80.56 326 GLY A CA 1
ATOM 2570 C C . GLY A 1 326 ? -0.736 0.928 12.406 1 80.56 326 GLY A C 1
ATOM 2571 O O . GLY A 1 326 ? -1.436 0.912 13.414 1 80.56 326 GLY A O 1
ATOM 2572 N N . PHE A 1 327 ? -1.188 0.669 11.156 1 78.06 327 PHE A N 1
ATOM 2573 C CA . PHE A 1 327 ? -2.59 0.276 11.062 1 78.06 327 PHE A CA 1
ATOM 2574 C C . PHE A 1 327 ? -2.77 -0.868 10.078 1 78.06 327 PHE A C 1
ATOM 2576 O O . PHE A 1 327 ? -3.881 -1.372 9.898 1 78.06 327 PHE A O 1
ATOM 2583 N N . GLY A 1 328 ? -1.713 -1.306 9.469 1 84.94 328 GLY A N 1
ATOM 2584 C CA . GLY A 1 328 ? -1.79 -2.418 8.539 1 84.94 328 GLY A CA 1
ATOM 2585 C C . GLY A 1 328 ? -0.438 -3.031 8.227 1 84.94 328 GLY A C 1
ATOM 2586 O O . GLY A 1 328 ? 0.6 -2.48 8.602 1 84.94 328 GLY A O 1
ATOM 2587 N N . ALA A 1 329 ? -0.56 -4.227 7.57 1 87.81 329 ALA A N 1
ATOM 2588 C CA . ALA A 1 329 ? 0.635 -4.957 7.156 1 87.81 329 ALA A CA 1
ATOM 2589 C C . ALA A 1 329 ? 0.55 -5.363 5.691 1 87.81 329 ALA A C 1
ATOM 2591 O O . ALA A 1 329 ? -0.543 -5.57 5.156 1 87.81 329 ALA A O 1
ATOM 2592 N N . ILE A 1 330 ? 1.703 -5.453 5.066 1 88.44 330 ILE A N 1
ATOM 2593 C CA . ILE A 1 330 ? 1.8 -5.875 3.674 1 88.44 330 ILE A CA 1
ATOM 2594 C C . ILE A 1 330 ? 2.436 -7.262 3.598 1 88.44 330 ILE A C 1
ATOM 2596 O O . ILE A 1 330 ? 3.506 -7.492 4.164 1 88.44 330 ILE A O 1
ATOM 2600 N N . HIS A 1 331 ? 1.753 -8.133 2.893 1 86.69 331 HIS A N 1
ATOM 2601 C CA . HIS A 1 331 ? 2.221 -9.508 2.727 1 86.69 331 HIS A CA 1
ATOM 2602 C C . HIS A 1 331 ? 2.385 -9.859 1.252 1 86.69 331 HIS A C 1
ATOM 2604 O O . HIS A 1 331 ? 1.623 -9.383 0.408 1 86.69 331 HIS A O 1
ATOM 2610 N N . SER A 1 332 ? 3.416 -10.586 1.055 1 85.19 332 SER A N 1
ATOM 2611 C CA . SER A 1 332 ? 3.531 -11.219 -0.257 1 85.19 332 SER A CA 1
ATOM 2612 C C . SER A 1 332 ? 2.719 -12.508 -0.323 1 85.19 332 SER A C 1
ATOM 2614 O O . SER A 1 332 ? 2.777 -13.336 0.591 1 85.19 332 SER A O 1
ATOM 2616 N N . SER A 1 333 ? 2.029 -12.609 -1.449 1 85.38 333 SER A N 1
ATOM 2617 C CA . SER A 1 333 ? 1.13 -13.75 -1.537 1 85.38 333 SER A CA 1
ATOM 2618 C C . SER A 1 333 ? 1.578 -14.727 -2.623 1 85.38 333 SER A C 1
ATOM 2620 O O . SER A 1 333 ? 1.914 -15.875 -2.332 1 85.38 333 SER A O 1
ATOM 2622 N N . PHE A 1 334 ? 1.624 -14.32 -3.846 1 92.81 334 PHE A N 1
ATOM 2623 C CA . PHE A 1 334 ? 1.92 -15.281 -4.902 1 92.81 334 PHE A CA 1
ATOM 2624 C C . PHE A 1 334 ? 2.826 -14.664 -5.957 1 92.81 334 PHE A C 1
ATOM 2626 O O . PHE A 1 334 ? 3.037 -13.453 -5.969 1 92.81 334 PHE A O 1
ATOM 2633 N N . MET A 1 335 ? 3.414 -15.547 -6.754 1 95.94 335 MET A N 1
ATOM 2634 C CA . MET A 1 335 ? 4.25 -15.18 -7.895 1 95.94 335 MET A CA 1
ATOM 2635 C C . MET A 1 335 ? 3.609 -15.633 -9.203 1 95.94 335 MET A C 1
ATOM 2637 O O . MET A 1 335 ? 2.895 -16.641 -9.234 1 95.94 335 MET A O 1
ATOM 2641 N N . TRP A 1 336 ? 3.838 -14.844 -10.203 1 98.31 336 TRP A N 1
ATOM 2642 C CA . TRP A 1 336 ? 3.432 -15.203 -11.555 1 98.31 336 TRP A CA 1
ATOM 2643 C C . TRP A 1 336 ? 4.648 -15.383 -12.461 1 98.31 336 TRP A C 1
ATOM 2645 O O . TRP A 1 336 ? 5.719 -14.836 -12.18 1 98.31 336 TRP A O 1
ATOM 2655 N N . ARG A 1 337 ? 4.465 -16.172 -13.461 1 98.44 337 ARG A N 1
ATOM 2656 C CA . ARG A 1 337 ? 5.457 -16.438 -14.5 1 98.44 337 ARG A CA 1
ATOM 2657 C C . ARG A 1 337 ? 4.793 -16.578 -15.867 1 98.44 337 ARG A C 1
ATOM 2659 O O . ARG A 1 337 ? 3.967 -17.469 -16.062 1 98.44 337 ARG A O 1
ATOM 2666 N N . LEU A 1 338 ? 5.176 -15.641 -16.797 1 98.69 338 LEU A N 1
ATOM 2667 C CA . LEU A 1 338 ? 4.766 -15.867 -18.172 1 98.69 338 LEU A CA 1
ATOM 2668 C C . LEU A 1 338 ? 5.492 -17.062 -18.766 1 98.69 338 LEU A C 1
ATOM 2670 O O . LEU A 1 338 ? 6.695 -17.25 -18.547 1 98.69 338 LEU A O 1
ATOM 2674 N N . VAL A 1 339 ? 4.762 -17.875 -19.531 1 98.56 339 VAL A N 1
ATOM 2675 C CA . VAL A 1 339 ? 5.348 -19.094 -20.062 1 98.56 339 VAL A CA 1
ATOM 2676 C C . VAL A 1 339 ? 5.344 -19.047 -21.594 1 98.56 339 VAL A C 1
ATOM 2678 O O . VAL A 1 339 ? 6.367 -18.766 -22.219 1 98.56 339 VAL A O 1
ATOM 2681 N N . ASP A 1 340 ? 4.164 -19.266 -22.172 1 97.75 340 ASP A N 1
ATOM 2682 C CA . ASP A 1 340 ? 4.035 -18.969 -23.594 1 97.75 340 ASP A CA 1
ATOM 2683 C C . ASP A 1 340 ? 3.875 -17.469 -23.828 1 97.75 340 ASP A C 1
ATOM 2685 O O . ASP A 1 340 ? 2.76 -16.953 -23.797 1 97.75 340 ASP A O 1
ATOM 2689 N N . LEU A 1 341 ? 4.977 -16.859 -24.125 1 97.31 341 LEU A N 1
ATOM 2690 C CA . LEU A 1 341 ? 5.035 -15.398 -24.172 1 97.31 341 LEU A CA 1
ATOM 2691 C C . LEU A 1 341 ? 4.137 -14.867 -25.297 1 97.31 341 LEU A C 1
ATOM 2693 O O . LEU A 1 341 ? 3.406 -13.891 -25.094 1 97.31 341 LEU A O 1
ATOM 2697 N N . ASP A 1 342 ? 4.129 -15.477 -26.453 1 95.81 342 ASP A N 1
ATOM 2698 C CA . ASP A 1 342 ? 3.314 -15.023 -27.578 1 95.81 342 ASP A CA 1
ATOM 2699 C C . ASP A 1 342 ? 1.828 -15.055 -27.219 1 95.81 342 ASP A C 1
ATOM 2701 O O . ASP A 1 342 ? 1.107 -14.078 -27.453 1 95.81 342 ASP A O 1
ATOM 2705 N N . ARG A 1 343 ? 1.466 -16.109 -26.656 1 95.62 343 ARG A N 1
ATOM 2706 C CA . ARG A 1 343 ? 0.064 -16.266 -26.281 1 95.62 343 ARG A CA 1
ATOM 2707 C C . ARG A 1 343 ? -0.316 -15.273 -25.188 1 95.62 343 ARG A C 1
ATOM 2709 O O . ARG A 1 343 ? -1.399 -14.688 -25.219 1 95.62 343 ARG A O 1
ATOM 2716 N N . ALA A 1 344 ? 0.591 -15.102 -24.219 1 96.62 344 ALA A N 1
ATOM 2717 C CA . ALA A 1 344 ? 0.342 -14.156 -23.125 1 96.62 344 ALA A CA 1
ATOM 2718 C C . ALA A 1 344 ? 0.148 -12.742 -23.656 1 96.62 344 ALA A C 1
ATOM 2720 O O . ALA A 1 344 ? -0.787 -12.047 -23.266 1 96.62 344 ALA A O 1
ATOM 2721 N N . LEU A 1 345 ? 1.022 -12.305 -24.531 1 95.06 345 LEU A N 1
ATOM 2722 C CA . LEU A 1 345 ? 0.947 -10.961 -25.078 1 95.06 345 LEU A CA 1
ATOM 2723 C C . LEU A 1 345 ? -0.315 -10.789 -25.922 1 95.06 345 LEU A C 1
ATOM 2725 O O . LEU A 1 345 ? -0.969 -9.75 -25.875 1 95.06 345 LEU A O 1
ATOM 2729 N N . ALA A 1 346 ? -0.709 -11.805 -26.594 1 91.12 346 ALA A N 1
ATOM 2730 C CA . ALA A 1 346 ? -1.861 -11.742 -27.5 1 91.12 346 ALA A CA 1
ATOM 2731 C C . ALA A 1 346 ? -3.168 -11.695 -26.703 1 91.12 346 ALA A C 1
ATOM 2733 O O . ALA A 1 346 ? -4.137 -11.062 -27.141 1 91.12 346 ALA A O 1
ATOM 2734 N N . LEU A 1 347 ? -3.217 -12.328 -25.578 1 91.56 347 LEU A N 1
ATOM 2735 C CA . LEU A 1 347 ? -4.465 -12.492 -24.844 1 91.56 347 LEU A CA 1
ATOM 2736 C C . LEU A 1 347 ? -4.695 -11.312 -23.906 1 91.56 347 LEU A C 1
ATOM 2738 O O . LEU A 1 347 ? -5.82 -11.086 -23.453 1 91.56 347 LEU A O 1
ATOM 2742 N N . ARG A 1 348 ? -3.629 -10.594 -23.562 1 92.25 348 ARG A N 1
ATOM 2743 C CA . ARG A 1 348 ? -3.73 -9.547 -22.547 1 92.25 348 ARG A CA 1
ATOM 2744 C C . ARG A 1 348 ? -4.438 -8.312 -23.109 1 92.25 348 ARG A C 1
ATOM 2746 O O . ARG A 1 348 ? -3.902 -7.625 -23.984 1 92.25 348 ARG A O 1
ATOM 2753 N N . PRO A 1 349 ? -5.594 -7.992 -22.547 1 88.44 349 PRO A N 1
ATOM 2754 C CA . PRO A 1 349 ? -6.266 -6.77 -23 1 88.44 349 PRO A CA 1
ATOM 2755 C C . PRO A 1 349 ? -5.453 -5.508 -22.703 1 88.44 349 PRO A C 1
ATOM 2757 O O . PRO A 1 349 ? -4.711 -5.469 -21.719 1 88.44 349 PRO A O 1
ATOM 2760 N N . VAL A 1 350 ? -5.523 -4.535 -23.609 1 90.62 350 VAL A N 1
ATOM 2761 C CA . VAL A 1 350 ? -4.84 -3.264 -23.391 1 90.62 350 VAL A CA 1
ATOM 2762 C C . VAL A 1 350 ? -5.844 -2.115 -23.484 1 90.62 350 VAL A C 1
ATOM 2764 O O . VAL A 1 350 ? -6.848 -2.209 -24.188 1 90.62 350 VAL A O 1
ATOM 2767 N N . ARG A 1 351 ? -5.645 -1.128 -22.719 1 85.88 351 ARG A N 1
ATOM 2768 C CA . ARG A 1 351 ? -6.395 0.119 -22.844 1 85.88 351 ARG A CA 1
ATOM 2769 C C . ARG A 1 351 ? -5.938 0.923 -24.047 1 85.88 351 ARG A C 1
ATOM 2771 O O . ARG A 1 351 ? -4.805 0.771 -24.516 1 85.88 351 ARG A O 1
ATOM 2778 N N . PRO A 1 352 ? -6.875 1.741 -24.484 1 78.56 352 PRO A N 1
ATOM 2779 C CA . PRO A 1 352 ? -6.449 2.596 -25.594 1 78.56 352 PRO A CA 1
ATOM 2780 C C . PRO A 1 352 ? -5.316 3.543 -25.203 1 78.56 352 PRO A C 1
ATOM 2782 O O . PRO A 1 352 ? -5.41 4.246 -24.203 1 78.56 352 PRO A O 1
ATOM 2785 N N . ALA A 1 353 ? -4.246 3.443 -25.781 1 73.81 353 ALA A N 1
ATOM 2786 C CA . ALA A 1 353 ? -3.076 4.234 -25.406 1 73.81 353 ALA A CA 1
ATOM 2787 C C . ALA A 1 353 ? -2.432 4.863 -26.641 1 73.81 353 ALA A C 1
ATOM 2789 O O . ALA A 1 353 ? -1.31 5.371 -26.578 1 73.81 353 ALA A O 1
ATOM 2790 N N . GLY A 1 354 ? -3.074 4.98 -27.719 1 77.19 354 GLY A N 1
ATOM 2791 C CA . GLY A 1 354 ? -2.469 5.426 -28.953 1 77.19 354 GLY A CA 1
ATOM 2792 C C . GLY A 1 354 ? -1.677 4.336 -29.656 1 77.19 354 GLY A C 1
ATOM 2793 O O . GLY A 1 354 ? -1.315 3.332 -29.047 1 77.19 354 GLY A O 1
ATOM 2794 N N . ASP A 1 355 ? -1.444 4.527 -30.953 1 83.81 355 ASP A N 1
ATOM 2795 C CA . ASP A 1 355 ? -0.71 3.539 -31.75 1 83.81 355 ASP A CA 1
ATOM 2796 C C . ASP A 1 355 ? 0.792 3.641 -31.484 1 83.81 355 ASP A C 1
ATOM 2798 O O . ASP A 1 355 ? 1.38 4.715 -31.625 1 83.81 355 ASP A O 1
ATOM 2802 N N . VAL A 1 356 ? 1.296 2.537 -30.953 1 91.19 356 VAL A N 1
ATOM 2803 C CA . VAL A 1 356 ? 2.73 2.504 -30.688 1 91.19 356 VAL A CA 1
ATOM 2804 C C . VAL A 1 356 ? 3.293 1.133 -31.062 1 91.19 356 VAL A C 1
ATOM 2806 O O . VAL A 1 356 ? 2.596 0.121 -30.953 1 91.19 356 VAL A O 1
ATOM 2809 N N . ALA A 1 357 ? 4.555 1.198 -31.656 1 95.06 357 ALA A N 1
ATOM 2810 C CA . ALA A 1 357 ? 5.262 -0.034 -32 1 95.06 357 ALA A CA 1
ATOM 2811 C C . ALA A 1 357 ? 6.625 -0.094 -31.312 1 95.06 357 ALA A C 1
ATOM 2813 O O . ALA A 1 357 ? 7.324 0.919 -31.219 1 95.06 357 ALA A O 1
ATOM 2814 N N . PHE A 1 358 ? 6.992 -1.234 -30.828 1 97.12 358 PHE A N 1
ATOM 2815 C CA . PHE A 1 358 ? 8.289 -1.461 -30.203 1 97.12 358 PHE A CA 1
ATOM 2816 C C . PHE A 1 358 ? 8.602 -2.951 -30.125 1 97.12 358 PHE A C 1
ATOM 2818 O O . PHE A 1 358 ? 7.773 -3.783 -30.5 1 97.12 358 PHE A O 1
ATOM 2825 N N . ASN A 1 359 ? 9.852 -3.293 -29.797 1 98.19 359 ASN A N 1
ATOM 2826 C CA . ASN A 1 359 ? 10.273 -4.672 -29.578 1 98.19 359 ASN A CA 1
ATOM 2827 C C . ASN A 1 359 ? 10.5 -4.953 -28.094 1 98.19 359 ASN A C 1
ATOM 2829 O O . ASN A 1 359 ? 11.047 -4.113 -27.375 1 98.19 359 ASN A O 1
ATOM 2833 N N . PHE A 1 360 ? 10.008 -6.109 -27.688 1 98.06 360 PHE A N 1
ATOM 2834 C CA . PHE A 1 360 ? 10.523 -6.656 -26.438 1 98.06 360 PHE A CA 1
ATOM 2835 C C . PHE A 1 360 ? 11.727 -7.559 -26.703 1 98.06 360 PHE A C 1
ATOM 2837 O O . PHE A 1 360 ? 11.648 -8.484 -27.5 1 98.06 360 PHE A O 1
ATOM 2844 N N . GLU A 1 361 ? 12.789 -7.258 -26.156 1 98.62 361 GLU A N 1
ATOM 2845 C CA . GLU A 1 361 ? 13.852 -8.242 -25.984 1 98.62 361 GLU A CA 1
ATOM 2846 C C . GLU A 1 361 ? 13.844 -8.828 -24.578 1 98.62 361 GLU A C 1
ATOM 2848 O O . GLU A 1 361 ? 14.258 -8.172 -23.625 1 98.62 361 GLU A O 1
ATOM 2853 N N . VAL A 1 362 ? 13.43 -10.102 -24.5 1 98.62 362 VAL A N 1
ATOM 2854 C CA . VAL A 1 362 ? 13.148 -10.688 -23.188 1 98.62 362 VAL A CA 1
ATOM 2855 C C . VAL A 1 362 ? 14.18 -11.758 -22.859 1 98.62 362 VAL A C 1
ATOM 2857 O O . VAL A 1 362 ? 14.32 -12.742 -23.594 1 98.62 362 VAL A O 1
ATOM 2860 N N . HIS A 1 363 ? 14.906 -11.555 -21.828 1 98.44 363 HIS A N 1
ATOM 2861 C CA . HIS A 1 363 ? 15.812 -12.578 -21.312 1 98.44 363 HIS A CA 1
ATOM 2862 C C . HIS A 1 363 ? 15.078 -13.547 -20.391 1 98.44 363 HIS A C 1
ATOM 2864 O O . HIS A 1 363 ? 14.523 -13.141 -19.375 1 98.44 363 HIS A O 1
ATOM 2870 N N . ASP A 1 364 ? 15.086 -14.781 -20.703 1 98.19 364 ASP A N 1
ATOM 2871 C CA . ASP A 1 364 ? 14.461 -15.852 -19.938 1 98.19 364 ASP A CA 1
ATOM 2872 C C . ASP A 1 364 ? 15.484 -16.906 -19.547 1 98.19 364 ASP A C 1
ATOM 2874 O O . ASP A 1 364 ? 16.062 -17.578 -20.406 1 98.19 364 ASP A O 1
ATOM 2878 N N . PRO A 1 365 ? 15.664 -17.109 -18.281 1 97.31 365 PRO A N 1
ATOM 2879 C CA . PRO A 1 365 ? 16.688 -18.062 -17.828 1 97.31 365 PRO A CA 1
ATOM 2880 C C . PRO A 1 365 ? 16.359 -19.516 -18.219 1 97.31 365 PRO A C 1
ATOM 2882 O O . PRO A 1 365 ? 17.234 -20.375 -18.203 1 97.31 365 PRO A O 1
ATOM 2885 N N . VAL A 1 366 ? 15.156 -19.797 -18.531 1 97.31 366 VAL A N 1
ATOM 2886 C CA . VAL A 1 366 ? 14.742 -21.156 -18.844 1 97.31 366 VAL A CA 1
ATOM 2887 C C . VAL A 1 366 ? 14.609 -21.328 -20.344 1 97.31 366 VAL A C 1
ATOM 2889 O O . VAL A 1 366 ? 15.125 -22.297 -20.922 1 97.31 366 VAL A O 1
ATOM 2892 N N . PHE A 1 367 ? 14.047 -20.375 -21.031 1 97.31 367 PHE A N 1
ATOM 2893 C CA . PHE A 1 367 ? 13.703 -20.562 -22.438 1 97.31 367 PHE A CA 1
ATOM 2894 C C . PHE A 1 367 ? 14.594 -19.719 -23.328 1 97.31 367 PHE A C 1
ATOM 2896 O O . PHE A 1 367 ? 14.414 -19.688 -24.547 1 97.31 367 PHE A O 1
ATOM 2903 N N . GLY A 1 368 ? 15.516 -18.953 -22.766 1 97.12 368 GLY A N 1
ATOM 2904 C CA . GLY A 1 368 ? 16.469 -18.188 -23.547 1 97.12 368 GLY A CA 1
ATOM 2905 C C . GLY A 1 368 ? 15.969 -16.797 -23.891 1 97.12 368 GLY A C 1
ATOM 2906 O O . GLY A 1 368 ? 14.891 -16.391 -23.453 1 97.12 368 GLY A O 1
ATOM 2907 N N . THR A 1 369 ? 16.781 -16.047 -24.609 1 97.75 369 THR A N 1
ATOM 2908 C CA . THR A 1 369 ? 16.453 -14.672 -24.984 1 97.75 369 THR A CA 1
ATOM 2909 C C . THR A 1 369 ? 15.672 -14.633 -26.297 1 97.75 369 THR A C 1
ATOM 2911 O O . THR A 1 369 ? 16.016 -15.336 -27.25 1 97.75 369 THR A O 1
ATOM 2914 N N . THR A 1 370 ? 14.625 -13.867 -26.359 1 96.94 370 THR A N 1
ATOM 2915 C CA . THR A 1 370 ? 13.82 -13.758 -27.562 1 96.94 370 THR A CA 1
ATOM 2916 C C . THR A 1 370 ? 13.508 -12.289 -27.875 1 96.94 370 THR A C 1
ATOM 2918 O O . THR A 1 370 ? 13.492 -11.453 -26.984 1 96.94 370 THR A O 1
ATOM 2921 N N . LEU A 1 371 ? 13.383 -12.008 -29.094 1 97.25 371 LEU A N 1
ATOM 2922 C CA . LEU A 1 371 ? 12.922 -10.711 -29.578 1 97.25 371 LEU A CA 1
ATOM 2923 C C . LEU A 1 371 ? 11.492 -10.805 -30.109 1 97.25 371 LEU A C 1
ATOM 2925 O O . LEU A 1 371 ? 11.195 -11.648 -30.953 1 97.25 371 LEU A O 1
ATOM 2929 N N . ARG A 1 372 ? 10.609 -9.969 -29.562 1 97.19 372 ARG A N 1
ATOM 2930 C CA . ARG A 1 372 ? 9.211 -9.977 -29.984 1 97.19 372 ARG A CA 1
ATOM 2931 C C . ARG A 1 372 ? 8.758 -8.586 -30.406 1 97.19 372 ARG A C 1
ATOM 2933 O O . ARG A 1 372 ? 8.484 -7.727 -29.562 1 97.19 372 ARG A O 1
ATOM 2940 N N . PRO A 1 373 ? 8.625 -8.344 -31.703 1 97.38 373 PRO A N 1
ATOM 2941 C CA . PRO A 1 373 ? 8.023 -7.086 -32.156 1 97.38 373 PRO A CA 1
ATOM 2942 C C . PRO A 1 373 ? 6.531 -7.004 -31.828 1 97.38 373 PRO A C 1
ATOM 2944 O O . PRO A 1 373 ? 5.797 -7.965 -32.062 1 97.38 373 PRO A O 1
ATOM 2947 N N . VAL A 1 374 ? 6.117 -5.871 -31.25 1 95.81 374 VAL A N 1
ATOM 2948 C CA . VAL A 1 374 ? 4.715 -5.73 -30.875 1 95.81 374 VAL A CA 1
ATOM 2949 C C . VAL A 1 374 ? 4.184 -4.379 -31.344 1 95.81 374 VAL A C 1
ATOM 2951 O O . VAL A 1 374 ? 4.953 -3.432 -31.516 1 95.81 374 VAL A O 1
ATOM 2954 N N . GLU A 1 375 ? 2.947 -4.355 -31.578 1 93.88 375 GLU A N 1
ATOM 2955 C CA . GLU A 1 375 ? 2.207 -3.139 -31.906 1 93.88 375 GLU A CA 1
ATOM 2956 C C . GLU A 1 375 ? 0.909 -3.053 -31.109 1 93.88 375 GLU A C 1
ATOM 2958 O O . GLU A 1 375 ? 0.227 -4.062 -30.906 1 93.88 375 GLU A O 1
ATOM 2963 N N . ILE A 1 376 ? 0.713 -1.937 -30.5 1 90.44 376 ILE A N 1
ATOM 2964 C CA . ILE A 1 376 ? -0.559 -1.683 -29.828 1 90.44 376 ILE A CA 1
ATOM 2965 C C . ILE A 1 376 ? -1.476 -0.882 -30.75 1 90.44 376 ILE A C 1
ATOM 2967 O O . ILE A 1 376 ? -1.159 0.252 -31.125 1 90.44 376 ILE A O 1
ATOM 2971 N N . GLU A 1 377 ? -2.525 -1.503 -31.188 1 82.19 377 GLU A N 1
ATOM 2972 C CA . GLU A 1 377 ? -3.508 -0.886 -32.094 1 82.19 377 GLU A CA 1
ATOM 2973 C C . GLU A 1 377 ? -4.93 -1.299 -31.703 1 82.19 377 GLU A C 1
ATOM 2975 O O . GLU A 1 377 ? -5.191 -2.477 -31.453 1 82.19 377 GLU A O 1
ATOM 2980 N N . GLY A 1 378 ? -5.852 -0.345 -31.672 1 75.25 378 GLY A N 1
ATOM 2981 C CA . GLY A 1 378 ? -7.254 -0.658 -31.469 1 75.25 378 GLY A CA 1
ATOM 2982 C C . GLY A 1 378 ? -7.52 -1.346 -30.141 1 75.25 378 GLY A C 1
ATOM 2983 O O . GLY A 1 378 ? -8.328 -2.275 -30.062 1 75.25 378 GLY A O 1
ATOM 2984 N N . GLY A 1 379 ? -6.699 -1.092 -29.125 1 75.19 379 GLY A N 1
ATOM 2985 C CA . GLY A 1 379 ? -6.949 -1.656 -27.812 1 75.19 379 GLY A CA 1
ATOM 2986 C C . GLY A 1 379 ? -6.375 -3.051 -27.641 1 75.19 379 GLY A C 1
ATOM 2987 O O . GLY A 1 379 ? -6.773 -3.787 -26.734 1 75.19 379 GLY A O 1
ATOM 2988 N N . ARG A 1 380 ? -5.566 -3.465 -28.672 1 80.12 380 ARG A N 1
ATOM 2989 C CA . ARG A 1 380 ? -4.93 -4.773 -28.562 1 80.12 380 ARG A CA 1
ATOM 2990 C C . ARG A 1 380 ? -3.432 -4.68 -28.844 1 80.12 380 ARG A C 1
ATOM 2992 O O . ARG A 1 380 ? -2.979 -3.768 -29.531 1 80.12 380 ARG A O 1
ATOM 2999 N N . LEU A 1 381 ? -2.787 -5.652 -28.188 1 88.81 381 LEU A N 1
ATOM 3000 C CA . LEU A 1 381 ? -1.367 -5.832 -28.484 1 88.81 381 LEU A CA 1
ATOM 3001 C C . LEU A 1 381 ? -1.148 -6.996 -29.438 1 88.81 381 LEU A C 1
ATOM 3003 O O . LEU A 1 381 ? -1.608 -8.109 -29.188 1 88.81 381 LEU A O 1
ATOM 3007 N N . HIS A 1 382 ? -0.547 -6.652 -30.594 1 90.75 382 HIS A N 1
ATOM 3008 C CA . HIS A 1 382 ? -0.296 -7.66 -31.609 1 90.75 382 HIS A CA 1
ATOM 3009 C C . HIS A 1 382 ? 1.2 -7.859 -31.844 1 90.75 382 HIS A C 1
ATOM 3011 O O . HIS A 1 382 ? 1.982 -6.914 -31.703 1 90.75 382 HIS A O 1
ATOM 3017 N N . LEU A 1 383 ? 1.428 -9.148 -32.125 1 93.12 383 LEU A N 1
ATOM 3018 C CA . LEU A 1 383 ? 2.789 -9.414 -32.562 1 93.12 383 LEU A CA 1
ATOM 3019 C C . LEU A 1 383 ? 2.99 -8.945 -34 1 93.12 383 LEU A C 1
ATOM 3021 O O . LEU A 1 383 ? 2.184 -9.258 -34.875 1 93.12 383 LEU A O 1
ATOM 3025 N N . ALA A 1 384 ? 4.02 -8.164 -34.125 1 93.44 384 ALA A N 1
ATOM 3026 C CA . ALA A 1 384 ? 4.301 -7.621 -35.469 1 93.44 384 ALA A CA 1
ATOM 3027 C C . ALA A 1 384 ? 5.27 -8.516 -36.219 1 93.44 384 ALA A C 1
ATOM 3029 O O . ALA A 1 384 ? 6.016 -9.297 -35.625 1 93.44 384 ALA A O 1
ATOM 3030 N N . ASP A 1 385 ? 5.203 -8.352 -37.531 1 91.31 385 ASP A N 1
ATOM 3031 C CA . ASP A 1 385 ? 6.07 -9.156 -38.406 1 91.31 385 ASP A CA 1
ATOM 3032 C C . ASP A 1 385 ? 7.473 -8.555 -38.469 1 91.31 385 ASP A C 1
ATOM 3034 O O . ASP A 1 385 ? 8.453 -9.281 -38.625 1 91.31 385 ASP A O 1
ATOM 3038 N N . LYS A 1 386 ? 7.512 -7.207 -38.344 1 93.19 386 LYS A N 1
ATOM 3039 C CA . LYS A 1 386 ? 8.797 -6.523 -38.469 1 93.19 386 LYS A CA 1
ATOM 3040 C C . LYS A 1 386 ? 9.172 -5.801 -37.188 1 93.19 386 LYS A C 1
ATOM 3042 O O . LYS A 1 386 ? 8.297 -5.277 -36.5 1 93.19 386 LYS A O 1
ATOM 3047 N N . PRO A 1 387 ? 10.492 -5.812 -36.969 1 94.94 387 PRO A N 1
ATOM 3048 C CA . PRO A 1 387 ? 10.945 -5.105 -35.781 1 94.94 387 PRO A CA 1
ATOM 3049 C C . PRO A 1 387 ? 10.734 -3.596 -35.844 1 94.94 387 PRO A C 1
ATOM 3051 O O . PRO A 1 387 ? 10.82 -3.018 -36.938 1 94.94 387 PRO A O 1
ATOM 3054 N N . ALA A 1 388 ? 10.422 -3.033 -34.781 1 96.12 388 ALA A N 1
ATOM 3055 C CA . ALA A 1 388 ? 10.305 -1.582 -34.656 1 96.12 388 ALA A CA 1
ATOM 3056 C C . ALA A 1 388 ? 11.656 -0.949 -34.344 1 96.12 388 ALA A C 1
ATOM 3058 O O . ALA A 1 388 ? 12.648 -1.653 -34.188 1 96.12 388 ALA A O 1
ATOM 3059 N N . SER A 1 389 ? 11.664 0.399 -34.344 1 96.44 389 SER A N 1
ATOM 3060 C CA . SER A 1 389 ? 12.898 1.14 -34.125 1 96.44 389 SER A CA 1
ATOM 3061 C C . SER A 1 389 ? 13.289 1.144 -32.656 1 96.44 389 SER A C 1
ATOM 3063 O O . SER A 1 389 ? 14.461 1.315 -32.312 1 96.44 389 SER A O 1
ATOM 3065 N N . THR A 1 390 ? 12.328 0.964 -31.797 1 97.75 390 THR A N 1
ATOM 3066 C CA . THR A 1 390 ? 12.586 1 -30.359 1 97.75 390 THR A CA 1
ATOM 3067 C C . THR A 1 390 ? 12.523 -0.404 -29.766 1 97.75 390 THR A C 1
ATOM 3069 O O . THR A 1 390 ? 11.625 -1.184 -30.094 1 97.75 390 THR A O 1
ATOM 3072 N N . THR A 1 391 ? 13.531 -0.754 -28.938 1 98.31 391 THR A N 1
ATOM 3073 C CA . THR A 1 391 ? 13.578 -2.049 -28.266 1 98.31 391 THR A CA 1
ATOM 3074 C C . THR A 1 391 ? 13.617 -1.873 -26.75 1 98.31 391 THR A C 1
ATOM 3076 O O . THR A 1 391 ? 14.414 -1.098 -26.234 1 98.31 391 THR A O 1
ATOM 3079 N N . LEU A 1 392 ? 12.703 -2.52 -26.109 1 98.19 392 LEU A N 1
ATOM 3080 C CA . LEU A 1 392 ? 12.703 -2.619 -24.641 1 98.19 392 LEU A CA 1
ATOM 3081 C C . LEU A 1 392 ? 13.352 -3.92 -24.188 1 98.19 392 LEU A C 1
ATOM 3083 O O . LEU A 1 392 ? 12.852 -5.008 -24.484 1 98.19 392 LEU A O 1
ATOM 3087 N N . LYS A 1 393 ? 14.469 -3.809 -23.469 1 98.38 393 LYS A N 1
ATOM 3088 C CA . LYS A 1 393 ? 15.195 -4.977 -22.984 1 98.38 393 LYS A CA 1
ATOM 3089 C C . LYS A 1 393 ? 14.906 -5.219 -21.5 1 98.38 393 LYS A C 1
ATOM 3091 O O . LYS A 1 393 ? 15.062 -4.316 -20.672 1 98.38 393 LYS A O 1
ATOM 3096 N N . LEU A 1 394 ? 14.477 -6.414 -21.141 1 97.62 394 LEU A N 1
ATOM 3097 C CA . LEU A 1 394 ? 14.164 -6.758 -19.766 1 97.62 394 LEU A CA 1
ATOM 3098 C C . LEU A 1 394 ? 14.148 -8.266 -19.562 1 97.62 394 LEU A C 1
ATOM 3100 O O . LEU A 1 394 ? 14.203 -9.023 -20.547 1 97.62 394 LEU A O 1
ATOM 3104 N N . ASP A 1 395 ? 14.148 -8.695 -18.375 1 97.69 395 ASP A N 1
ATOM 3105 C CA . ASP A 1 395 ? 14 -10.125 -18.094 1 97.69 395 ASP A CA 1
ATOM 3106 C C . ASP A 1 395 ? 12.531 -10.508 -17.984 1 97.69 395 ASP A C 1
ATOM 3108 O O . ASP A 1 395 ? 11.656 -9.641 -17.906 1 97.69 395 ASP A O 1
ATOM 3112 N N . ILE A 1 396 ? 12.234 -11.797 -18.062 1 98.44 396 ILE A N 1
ATOM 3113 C CA . ILE A 1 396 ? 10.867 -12.32 -18.125 1 98.44 396 ILE A CA 1
ATOM 3114 C C . ILE A 1 396 ? 10.141 -11.984 -16.828 1 98.44 396 ILE A C 1
ATOM 3116 O O . ILE A 1 396 ? 8.922 -11.766 -16.828 1 98.44 396 ILE A O 1
ATOM 3120 N N . GLY A 1 397 ? 10.836 -11.93 -15.664 1 97.5 397 GLY A N 1
ATOM 3121 C CA . GLY A 1 397 ? 10.211 -11.539 -14.406 1 97.5 397 GLY A CA 1
ATOM 3122 C C . GLY A 1 397 ? 9.695 -10.117 -14.414 1 97.5 397 GLY A C 1
ATOM 3123 O O . GLY A 1 397 ? 8.562 -9.859 -14.008 1 97.5 397 GLY A O 1
ATOM 3124 N N . THR A 1 398 ? 10.531 -9.227 -14.898 1 96.5 398 THR A N 1
ATOM 3125 C CA . THR A 1 398 ? 10.125 -7.828 -15.016 1 96.5 398 THR A CA 1
ATOM 3126 C C . THR A 1 398 ? 8.945 -7.688 -15.977 1 96.5 398 THR A C 1
ATOM 3128 O O . THR A 1 398 ? 7.984 -6.973 -15.68 1 96.5 398 THR A O 1
ATOM 3131 N N . LEU A 1 399 ? 9.016 -8.359 -17.062 1 98.12 399 LEU A N 1
ATOM 3132 C CA . LEU A 1 399 ? 7.902 -8.312 -18 1 98.12 399 LEU A CA 1
ATOM 3133 C C . LEU A 1 399 ? 6.625 -8.836 -17.375 1 98.12 399 LEU A C 1
ATOM 3135 O O . LEU A 1 399 ? 5.539 -8.297 -17.594 1 98.12 399 LEU A O 1
ATOM 3139 N N . THR A 1 400 ? 6.746 -9.93 -16.609 1 98 400 THR A N 1
ATOM 3140 C CA . THR A 1 400 ? 5.59 -10.484 -15.906 1 98 400 THR A CA 1
ATOM 3141 C C . THR A 1 400 ? 4.969 -9.453 -14.977 1 98 400 THR A C 1
ATOM 3143 O O . THR A 1 400 ? 3.746 -9.312 -14.914 1 98 400 THR A O 1
ATOM 3146 N N . GLN A 1 401 ? 5.777 -8.711 -14.273 1 96.12 401 GLN A N 1
ATOM 3147 C CA . GLN A 1 401 ? 5.281 -7.66 -13.391 1 96.12 401 GLN A CA 1
ATOM 3148 C C . GLN A 1 401 ? 4.551 -6.578 -14.172 1 96.12 401 GLN A C 1
ATOM 3150 O O . GLN A 1 401 ? 3.441 -6.18 -13.805 1 96.12 401 GLN A O 1
ATOM 3155 N N . LEU A 1 402 ? 5.152 -6.164 -15.258 1 96.06 402 LEU A N 1
ATOM 3156 C CA . LEU A 1 402 ? 4.512 -5.145 -16.094 1 96.06 402 LEU A CA 1
ATOM 3157 C C . LEU A 1 402 ? 3.188 -5.652 -16.641 1 96.06 402 LEU A C 1
ATOM 3159 O O . LEU A 1 402 ? 2.17 -4.961 -16.578 1 96.06 402 LEU A O 1
ATOM 3163 N N . TRP A 1 403 ? 3.242 -6.855 -17.156 1 96.62 403 TRP A N 1
ATOM 3164 C CA . TRP A 1 403 ? 2.086 -7.504 -17.766 1 96.62 403 TRP A CA 1
ATOM 3165 C C . TRP A 1 403 ? 0.947 -7.648 -16.766 1 96.62 403 TRP A C 1
ATOM 3167 O O . TRP A 1 403 ? -0.226 -7.516 -17.125 1 96.62 403 TRP A O 1
ATOM 3177 N N . SER A 1 404 ? 1.238 -7.828 -15.555 1 96.44 404 SER A N 1
ATOM 3178 C CA . SER A 1 404 ? 0.25 -8.055 -14.508 1 96.44 404 SER A CA 1
ATOM 3179 C C . SER A 1 404 ? -0.368 -6.746 -14.031 1 96.44 404 SER A C 1
ATOM 3181 O O . SER A 1 404 ? -1.408 -6.746 -13.375 1 96.44 404 SER A O 1
ATOM 3183 N N . GLY A 1 405 ? 0.329 -5.652 -14.25 1 93.12 405 GLY A N 1
ATOM 3184 C CA . GLY A 1 405 ? -0.076 -4.367 -13.695 1 93.12 405 GLY A CA 1
ATOM 3185 C C . GLY A 1 405 ? 0.595 -4.047 -12.375 1 93.12 405 GLY A C 1
ATOM 3186 O O . GLY A 1 405 ? 0.348 -2.992 -11.789 1 93.12 405 GLY A O 1
ATOM 3187 N N . TYR A 1 406 ? 1.455 -4.977 -11.883 1 92.12 406 TYR A N 1
ATOM 3188 C CA . TYR A 1 406 ? 2.229 -4.723 -10.672 1 92.12 406 TYR A CA 1
ATOM 3189 C C . TYR A 1 406 ? 3.463 -3.885 -10.984 1 92.12 406 TYR A C 1
ATOM 3191 O O . TYR A 1 406 ? 4.543 -4.426 -11.242 1 92.12 406 TYR A O 1
ATOM 3199 N N . GLY A 1 407 ? 3.33 -2.6 -11.008 1 86.31 407 GLY A N 1
ATOM 3200 C CA . GLY A 1 407 ? 4.355 -1.672 -11.453 1 86.31 407 GLY A CA 1
ATOM 3201 C C . GLY A 1 407 ? 4.121 -1.161 -12.867 1 86.31 407 GLY A C 1
ATOM 3202 O O . GLY A 1 407 ? 3.064 -1.405 -13.453 1 86.31 407 GLY A O 1
ATOM 3203 N N . ASN A 1 408 ? 5.066 -0.393 -13.414 1 91.06 408 ASN A N 1
ATOM 3204 C CA . ASN A 1 408 ? 4.953 0.139 -14.766 1 91.06 408 ASN A CA 1
ATOM 3205 C C . ASN A 1 408 ? 6.32 0.299 -15.422 1 91.06 408 ASN A C 1
ATOM 3207 O O . ASN A 1 408 ? 7.352 0.126 -14.766 1 91.06 408 ASN A O 1
ATOM 3211 N N . ALA A 1 409 ? 6.312 0.538 -16.672 1 94.69 409 ALA A N 1
ATOM 3212 C CA . ALA A 1 409 ? 7.527 0.527 -17.484 1 94.69 409 ALA A CA 1
ATOM 3213 C C . ALA A 1 409 ? 8.461 1.671 -17.094 1 94.69 409 ALA A C 1
ATOM 3215 O O . ALA A 1 409 ? 9.672 1.491 -17.016 1 94.69 409 ALA A O 1
ATOM 3216 N N . ARG A 1 410 ? 7.953 2.791 -16.828 1 89.44 410 ARG A N 1
ATOM 3217 C CA . ARG A 1 410 ? 8.781 3.936 -16.453 1 89.44 410 ARG A CA 1
ATOM 3218 C C . ARG A 1 410 ? 9.508 3.686 -15.141 1 89.44 410 ARG A C 1
ATOM 3220 O O . ARG A 1 410 ? 10.703 3.979 -15.023 1 89.44 410 ARG A O 1
ATOM 3227 N N . ALA A 1 411 ? 8.789 3.098 -14.211 1 86.69 411 ALA A N 1
ATOM 3228 C CA . ALA A 1 411 ? 9.406 2.771 -12.93 1 86.69 411 ALA A CA 1
ATOM 3229 C C . ALA A 1 411 ? 10.484 1.7 -13.094 1 86.69 411 ALA A C 1
ATOM 3231 O O . ALA A 1 411 ? 11.539 1.773 -12.469 1 86.69 411 ALA A O 1
ATOM 3232 N N . ALA A 1 412 ? 10.195 0.746 -13.883 1 90.75 412 ALA A N 1
ATOM 3233 C CA . ALA A 1 412 ? 11.164 -0.315 -14.133 1 90.75 412 ALA A CA 1
ATOM 3234 C C . ALA A 1 412 ? 12.422 0.238 -14.805 1 90.75 412 ALA A C 1
ATOM 3236 O O . ALA A 1 412 ? 13.531 -0.188 -14.5 1 90.75 412 ALA A O 1
ATOM 3237 N N . HIS A 1 413 ? 12.203 1.148 -15.688 1 89.06 413 HIS A N 1
ATOM 3238 C CA . HIS A 1 413 ? 13.32 1.807 -16.344 1 89.06 413 HIS A CA 1
ATOM 3239 C C . HIS A 1 413 ? 14.148 2.613 -15.352 1 89.06 413 HIS A C 1
ATOM 3241 O O . HIS A 1 413 ? 15.375 2.514 -15.328 1 89.06 413 HIS A O 1
ATOM 3247 N N . TRP A 1 414 ? 13.43 3.285 -14.547 1 80.44 414 TRP A N 1
ATOM 3248 C CA . TRP A 1 414 ? 14.078 4.098 -13.523 1 80.44 414 TRP A CA 1
ATOM 3249 C C . TRP A 1 414 ? 14.891 3.225 -12.57 1 80.44 414 TRP A C 1
ATOM 3251 O O . TRP A 1 414 ? 16 3.59 -12.172 1 80.44 414 TRP A O 1
ATOM 3261 N N . ALA A 1 415 ? 14.406 2.059 -12.32 1 81.19 415 ALA A N 1
ATOM 3262 C CA . ALA A 1 415 ? 15.055 1.159 -11.375 1 81.19 415 ALA A CA 1
ATOM 3263 C C . ALA A 1 415 ? 16.156 0.339 -12.055 1 81.19 415 ALA A C 1
ATOM 3265 O O . ALA A 1 415 ? 16.859 -0.426 -11.398 1 81.19 415 ALA A O 1
ATOM 3266 N N . GLY A 1 416 ? 16.266 0.409 -13.367 1 81.25 416 GLY A N 1
ATOM 3267 C CA . GLY A 1 416 ? 17.297 -0.292 -14.102 1 81.25 416 GLY A CA 1
ATOM 3268 C C . GLY A 1 416 ? 16.906 -1.699 -14.508 1 81.25 416 GLY A C 1
ATOM 3269 O O . GLY A 1 416 ? 17.734 -2.475 -14.977 1 81.25 416 GLY A O 1
ATOM 3270 N N . GLN A 1 417 ? 15.68 -2.039 -14.289 1 89.44 417 GLN A N 1
ATOM 3271 C CA . GLN A 1 417 ? 15.195 -3.375 -14.625 1 89.44 417 GLN A CA 1
ATOM 3272 C C . GLN A 1 417 ? 14.805 -3.467 -16.094 1 89.44 417 GLN A C 1
ATOM 3274 O O . GLN A 1 417 ? 14.609 -4.562 -16.625 1 89.44 417 GLN A O 1
ATOM 3279 N N . LEU A 1 418 ? 14.617 -2.318 -16.703 1 94.5 418 LEU A N 1
ATOM 3280 C CA . LEU A 1 418 ? 14.219 -2.205 -18.094 1 94.5 418 LEU A CA 1
ATOM 3281 C C . LEU A 1 418 ? 15.102 -1.199 -18.828 1 94.5 418 LEU A C 1
ATOM 3283 O O . LEU A 1 418 ? 15.289 -0.076 -18.359 1 94.5 418 LEU A O 1
ATOM 3287 N N . GLN A 1 419 ? 15.695 -1.595 -19.891 1 94.62 419 GLN A N 1
ATOM 3288 C CA . GLN A 1 419 ? 16.516 -0.723 -20.734 1 94.62 419 GLN A CA 1
ATOM 3289 C C . GLN A 1 419 ? 15.805 -0.38 -22.031 1 94.62 419 GLN A C 1
ATOM 3291 O O . GLN A 1 419 ? 15.141 -1.231 -22.625 1 94.62 419 GLN A O 1
ATOM 3296 N N . VAL A 1 420 ? 16 0.838 -22.438 1 96.44 420 VAL A N 1
ATOM 3297 C CA . VAL A 1 420 ? 15.375 1.303 -23.672 1 96.44 420 VAL A CA 1
ATOM 3298 C C . VAL A 1 420 ? 16.453 1.602 -24.703 1 96.44 420 VAL A C 1
ATOM 3300 O O . VAL A 1 420 ? 17.422 2.318 -24.422 1 96.44 420 VAL A O 1
ATOM 3303 N N . GLU A 1 421 ? 16.422 1.022 -25.812 1 97.31 421 GLU A N 1
ATOM 3304 C CA . GLU A 1 421 ? 17.172 1.407 -27 1 97.31 421 GLU A CA 1
ATOM 3305 C C . GLU A 1 421 ? 16.266 2.059 -28.047 1 97.31 421 GLU A C 1
ATOM 3307 O O . GLU A 1 421 ? 15.562 1.366 -28.781 1 97.31 421 GLU A O 1
ATOM 3312 N N . GLY A 1 422 ? 16.203 3.354 -28.078 1 96.56 422 GLY A N 1
ATOM 3313 C CA . GLY A 1 422 ? 15.312 4.082 -28.969 1 96.56 422 GLY A CA 1
ATOM 3314 C C . GLY A 1 422 ? 14.539 5.176 -28.25 1 96.56 422 GLY A C 1
ATOM 3315 O O . GLY A 1 422 ? 15.117 5.961 -27.5 1 96.56 422 GLY A O 1
ATOM 3316 N N . ASP A 1 423 ? 13.281 5.281 -28.531 1 94.38 423 ASP A N 1
ATOM 3317 C CA . ASP A 1 423 ? 12.414 6.344 -28.047 1 94.38 423 ASP A CA 1
ATOM 3318 C C . ASP A 1 423 ? 11.836 5.992 -26.672 1 94.38 423 ASP A C 1
ATOM 3320 O O . ASP A 1 423 ? 11.016 5.086 -26.547 1 94.38 423 ASP A O 1
ATOM 3324 N N . GLU A 1 424 ? 12.109 6.754 -25.672 1 92.5 424 GLU A N 1
ATOM 3325 C CA . GLU A 1 424 ? 11.633 6.516 -24.312 1 92.5 424 GLU A CA 1
ATOM 3326 C C . GLU A 1 424 ? 10.141 6.812 -24.188 1 92.5 424 GLU A C 1
ATOM 3328 O O . GLU A 1 424 ? 9.5 6.41 -23.219 1 92.5 424 GLU A O 1
ATOM 3333 N N . GLY A 1 425 ? 9.594 7.48 -25.141 1 91.62 425 GLY A N 1
ATOM 3334 C CA . GLY A 1 425 ? 8.172 7.773 -25.156 1 91.62 425 GLY A CA 1
ATOM 3335 C C . GLY A 1 425 ? 7.309 6.527 -25.172 1 91.62 425 GLY A C 1
ATOM 3336 O O . GLY A 1 425 ? 6.152 6.559 -24.75 1 91.62 425 GLY A O 1
ATOM 3337 N N . VAL A 1 426 ? 7.891 5.422 -25.594 1 93.88 426 VAL A N 1
ATOM 3338 C CA . VAL A 1 426 ? 7.18 4.148 -25.672 1 93.88 426 VAL A CA 1
ATOM 3339 C C . VAL A 1 426 ? 6.789 3.689 -24.281 1 93.88 426 VAL A C 1
ATOM 3341 O O . VAL A 1 426 ? 5.766 3.021 -24.094 1 93.88 426 VAL A O 1
ATOM 3344 N N . LEU A 1 427 ? 7.562 4.09 -23.281 1 94.88 427 LEU A N 1
ATOM 3345 C CA . LEU A 1 427 ? 7.312 3.656 -21.906 1 94.88 427 LEU A CA 1
ATOM 3346 C C . LEU A 1 427 ? 5.965 4.172 -21.422 1 94.88 427 LEU A C 1
ATOM 3348 O O . LEU A 1 427 ? 5.188 3.422 -20.812 1 94.88 427 LEU A O 1
ATOM 3352 N N . GLU A 1 428 ? 5.68 5.387 -21.656 1 90 428 GLU A N 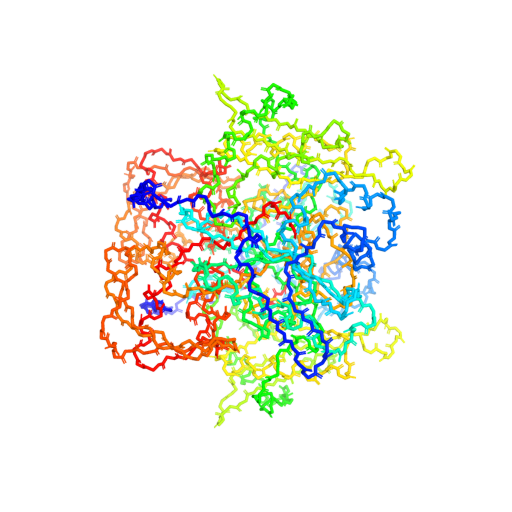1
ATOM 3353 C CA . GLU A 1 428 ? 4.41 5.973 -21.234 1 90 428 GLU A CA 1
ATOM 3354 C C . GLU A 1 428 ? 3.232 5.305 -21.938 1 90 428 GLU A C 1
ATOM 3356 O O . GLU A 1 428 ? 2.189 5.07 -21.328 1 90 428 GLU A O 1
ATOM 3361 N N . ALA A 1 429 ? 3.412 5.074 -23.203 1 90.19 429 ALA A N 1
ATOM 3362 C CA . ALA A 1 429 ? 2.357 4.422 -23.969 1 90.19 429 ALA A CA 1
ATOM 3363 C C . ALA A 1 429 ? 2.072 3.021 -23.438 1 90.19 429 ALA A C 1
ATOM 3365 O O . ALA A 1 429 ? 0.912 2.633 -23.281 1 90.19 429 ALA A O 1
ATOM 3366 N N . LEU A 1 430 ? 3.115 2.322 -23.141 1 93.75 430 LEU A N 1
ATOM 3367 C CA . LEU A 1 430 ? 2.971 0.977 -22.594 1 93.75 430 LEU A CA 1
ATOM 3368 C C . LEU A 1 430 ? 2.291 1.012 -21.234 1 93.75 430 LEU A C 1
ATOM 3370 O O . LEU A 1 430 ? 1.404 0.202 -20.953 1 93.75 430 LEU A O 1
ATOM 3374 N N . ASP A 1 431 ? 2.684 1.939 -20.391 1 92.44 431 ASP A N 1
ATOM 3375 C CA . ASP A 1 431 ? 2.08 2.094 -19.078 1 92.44 431 ASP A CA 1
ATOM 3376 C C . ASP A 1 431 ? 0.58 2.352 -19.188 1 92.44 431 ASP A C 1
ATOM 3378 O O . ASP A 1 431 ? -0.212 1.77 -18.438 1 92.44 431 ASP A O 1
ATOM 3382 N N . ARG A 1 432 ? 0.216 3.178 -20.094 1 87.5 432 ARG A N 1
ATOM 3383 C CA . ARG A 1 432 ? -1.198 3.471 -20.297 1 87.5 432 ARG A CA 1
ATOM 3384 C C . ARG A 1 432 ? -1.942 2.238 -20.797 1 87.5 432 ARG A C 1
ATOM 3386 O O . ARG A 1 432 ? -3.043 1.936 -20.328 1 87.5 432 ARG A O 1
ATOM 3393 N N . ALA A 1 433 ? -1.321 1.57 -21.688 1 91.56 433 ALA A N 1
ATOM 3394 C CA . ALA A 1 433 ? -1.954 0.413 -22.312 1 91.56 433 ALA A CA 1
ATOM 3395 C C . ALA A 1 433 ? -2.18 -0.706 -21.312 1 91.56 433 ALA A C 1
ATOM 3397 O O . ALA A 1 433 ? -3.201 -1.394 -21.344 1 91.56 433 ALA A O 1
ATOM 3398 N N . TRP A 1 434 ? -1.269 -0.895 -20.391 1 93 434 TRP A N 1
ATOM 3399 C CA . TRP A 1 434 ? -1.332 -2.031 -19.484 1 93 434 TRP A CA 1
ATOM 3400 C C . TRP A 1 434 ? -1.799 -1.594 -18.109 1 93 434 TRP A C 1
ATOM 3402 O O . TRP A 1 434 ? -1.68 -2.348 -17.125 1 93 434 TRP A O 1
ATOM 3412 N N . GLN A 1 435 ? -2.312 -0.399 -18 1 87.62 435 GLN A N 1
ATOM 3413 C CA . GLN A 1 435 ? -2.789 0.097 -16.719 1 87.62 435 GLN A CA 1
ATOM 3414 C C . GLN A 1 435 ? -3.951 -0.747 -16.188 1 87.62 435 GLN A C 1
ATOM 3416 O O . GLN A 1 435 ? -4.988 -0.856 -16.844 1 87.62 435 GLN A O 1
ATOM 3421 N N . VAL A 1 436 ? -3.746 -1.382 -15.047 1 86.62 436 VAL A N 1
ATOM 3422 C CA . VAL A 1 436 ? -4.766 -2.184 -14.375 1 86.62 436 VAL A CA 1
ATOM 3423 C C . VAL A 1 436 ? -4.402 -2.35 -12.898 1 86.62 436 VAL A C 1
ATOM 3425 O O . VAL A 1 436 ? -3.254 -2.137 -12.508 1 86.62 436 VAL A O 1
ATOM 3428 N N . GLU A 1 437 ? -5.391 -2.662 -12.117 1 87.56 437 GLU A N 1
ATOM 3429 C CA . GLU A 1 437 ? -5.098 -2.977 -10.719 1 87.56 437 GLU A CA 1
ATOM 3430 C C . GLU A 1 437 ? -4.262 -4.25 -10.609 1 87.56 437 GLU A C 1
ATOM 3432 O O . GLU A 1 437 ? -4.508 -5.227 -11.32 1 87.56 437 GLU A O 1
ATOM 3437 N N . PRO A 1 438 ? -3.281 -4.215 -9.758 1 92.06 438 PRO A N 1
ATOM 3438 C CA . PRO A 1 438 ? -2.484 -5.43 -9.555 1 92.06 438 PRO A CA 1
ATOM 3439 C C . PRO A 1 438 ? -3.326 -6.617 -9.094 1 92.06 438 PRO A C 1
ATOM 3441 O O . PRO A 1 438 ? -4.402 -6.43 -8.523 1 92.06 438 PRO A O 1
ATOM 3444 N N . PRO A 1 439 ? -2.805 -7.781 -9.305 1 95.25 439 PRO A N 1
ATOM 3445 C CA . PRO A 1 439 ? -3.617 -8.969 -9.031 1 95.25 439 PRO A CA 1
ATOM 3446 C C . PRO A 1 439 ? -3.752 -9.258 -7.539 1 95.25 439 PRO A C 1
ATOM 3448 O O . PRO A 1 439 ? -2.855 -8.93 -6.758 1 95.25 439 PRO A O 1
ATOM 3451 N N . PHE A 1 440 ? -4.832 -9.812 -7.168 1 94.38 440 PHE A N 1
ATOM 3452 C CA . PHE A 1 440 ? -5.188 -10.352 -5.863 1 94.38 440 PHE A CA 1
ATOM 3453 C C . PHE A 1 440 ? -5.926 -11.68 -6.008 1 94.38 440 PHE A C 1
ATOM 3455 O O . PHE A 1 440 ? -6.633 -11.898 -6.996 1 94.38 440 PHE A O 1
ATOM 3462 N N . CYS A 1 441 ? -5.73 -12.57 -5.051 1 93.81 441 CYS A N 1
ATOM 3463 C CA . CYS A 1 441 ? -6.379 -13.875 -5.145 1 93.81 441 CYS A CA 1
ATOM 3464 C C . CYS A 1 441 ? -6.84 -14.344 -3.771 1 93.81 441 CYS A C 1
ATOM 3466 O O . CYS A 1 441 ? -6.066 -14.336 -2.812 1 93.81 441 CYS A O 1
ATOM 3468 N N . TRP A 1 442 ? -8.102 -14.852 -3.68 1 91.88 442 TRP A N 1
ATOM 3469 C CA . TRP A 1 442 ? -8.672 -15.367 -2.438 1 91.88 442 TRP A CA 1
ATOM 3470 C C . TRP A 1 442 ? -8.219 -16.797 -2.188 1 91.88 442 TRP A C 1
ATOM 3472 O O . TRP A 1 442 ? -8.312 -17.297 -1.064 1 91.88 442 TRP A O 1
ATOM 3482 N N . ASP A 1 443 ? -7.777 -17.422 -3.211 1 91.12 443 ASP A N 1
ATOM 3483 C CA . ASP A 1 443 ? -7.559 -18.875 -3.16 1 91.12 443 ASP A CA 1
ATOM 3484 C C . ASP A 1 443 ? -6.078 -19.188 -2.967 1 91.12 443 ASP A C 1
ATOM 3486 O O . ASP A 1 443 ? -5.211 -18.516 -3.52 1 91.12 443 ASP A O 1
ATOM 3490 N N . PHE A 1 444 ? -5.879 -20.203 -2.229 1 88.12 444 PHE A N 1
ATOM 3491 C CA . PHE A 1 444 ? -4.543 -20.734 -2.025 1 88.12 444 PHE A CA 1
ATOM 3492 C C . PHE A 1 444 ? -4.457 -22.172 -2.541 1 88.12 444 PHE A C 1
ATOM 3494 O O . PHE A 1 444 ? -5.441 -22.906 -2.498 1 88.12 444 PHE A O 1
ATOM 3501 N N . PHE A 1 445 ? -3.256 -22.531 -2.99 1 87.06 445 PHE A N 1
ATOM 3502 C CA . PHE A 1 445 ? -3.047 -23.922 -3.391 1 87.06 445 PHE A CA 1
ATOM 3503 C C . PHE A 1 445 ? -1.58 -24.297 -3.248 1 87.06 445 PHE A C 1
ATOM 3505 O O . PHE A 1 445 ? -0.705 -23.438 -3.191 1 87.06 445 PHE A O 1
ATOM 3512 N N . MET B 1 1 ? 6.645 8.891 -17.719 1 19.42 1 MET B N 1
ATOM 3513 C CA . MET B 1 1 ? 6.828 10.172 -17.047 1 19.42 1 MET B CA 1
ATOM 3514 C C . MET B 1 1 ? 6.219 11.312 -17.859 1 19.42 1 MET B C 1
ATOM 3516 O O . MET B 1 1 ? 6.871 11.859 -18.75 1 19.42 1 MET B O 1
ATOM 3520 N N . ALA B 1 2 ? 4.895 11.109 -18.141 1 27.22 2 ALA B N 1
ATOM 3521 C CA . ALA B 1 2 ? 4.344 12.25 -18.875 1 27.22 2 ALA B CA 1
ATOM 3522 C C . ALA B 1 2 ? 4.68 13.562 -18.188 1 27.22 2 ALA B C 1
ATOM 3524 O O . ALA B 1 2 ? 4.41 13.727 -16.984 1 27.22 2 ALA B O 1
ATOM 3525 N N . SER B 1 3 ? 5.629 14.258 -18.703 1 25.73 3 SER B N 1
ATOM 3526 C CA . SER B 1 3 ? 6.121 15.547 -18.234 1 25.73 3 SER B CA 1
ATOM 3527 C C . SER B 1 3 ? 4.988 16.562 -18.094 1 25.73 3 SER B C 1
ATOM 3529 O O . SER B 1 3 ? 4.242 16.797 -19.047 1 25.73 3 SER B O 1
ATOM 3531 N N . LEU B 1 4 ? 4.34 16.641 -16.984 1 31.41 4 LEU B N 1
ATOM 3532 C CA . LEU B 1 4 ? 3.596 17.875 -16.766 1 31.41 4 LEU B CA 1
ATOM 3533 C C . LEU B 1 4 ? 4.363 19.078 -17.312 1 31.41 4 LEU B C 1
ATOM 3535 O O . LEU B 1 4 ? 5.578 19.172 -17.141 1 31.41 4 LEU B O 1
ATOM 3539 N N . SER B 1 5 ? 4.066 19.484 -18.469 1 28.98 5 SER B N 1
ATOM 3540 C CA . SER B 1 5 ? 4.637 20.75 -18.906 1 28.98 5 SER B CA 1
ATOM 3541 C C . SER B 1 5 ? 4.766 21.734 -17.75 1 28.98 5 SER B C 1
ATOM 3543 O O . SER B 1 5 ? 3.867 21.828 -16.906 1 28.98 5 SER B O 1
ATOM 3545 N N . PRO B 1 6 ? 5.969 22.156 -17.406 1 33.34 6 PRO B N 1
ATOM 3546 C CA . PRO B 1 6 ? 6.316 23.109 -16.344 1 33.34 6 PRO B CA 1
ATOM 3547 C C . PRO B 1 6 ? 5.578 24.438 -16.469 1 33.34 6 PRO B C 1
ATOM 3549 O O . PRO B 1 6 ? 6.055 25.453 -15.961 1 33.34 6 PRO B O 1
ATOM 3552 N N . VAL B 1 7 ? 4.488 24.531 -17.109 1 30.66 7 VAL B N 1
ATOM 3553 C CA . VAL B 1 7 ? 4.07 25.922 -17.125 1 30.66 7 VAL B CA 1
ATOM 3554 C C . VAL B 1 7 ? 3.879 26.406 -15.688 1 30.66 7 VAL B C 1
ATOM 3556 O O . VAL B 1 7 ? 2.766 26.375 -15.156 1 30.66 7 VAL B O 1
ATOM 3559 N N . CYS B 1 8 ? 4.523 25.781 -14.758 1 32.66 8 CYS B N 1
ATOM 3560 C CA . CYS B 1 8 ? 4.434 26.438 -13.461 1 32.66 8 CYS B CA 1
ATOM 3561 C C . CYS B 1 8 ? 4.855 27.906 -13.57 1 32.66 8 CYS B C 1
ATOM 3563 O O . CYS B 1 8 ? 6.039 28.203 -13.766 1 32.66 8 CYS B O 1
ATOM 3565 N N . ARG B 1 9 ? 4.145 28.828 -14.258 1 27.48 9 ARG B N 1
ATOM 3566 C CA . ARG B 1 9 ? 4.492 30.234 -14.117 1 27.48 9 ARG B CA 1
ATOM 3567 C C . ARG B 1 9 ? 4.934 30.547 -12.688 1 27.48 9 ARG B C 1
ATOM 3569 O O . ARG B 1 9 ? 4.285 30.141 -11.727 1 27.48 9 ARG B O 1
ATOM 3576 N N . ALA B 1 10 ? 6.234 30.719 -12.539 1 27.95 10 ALA B N 1
ATOM 3577 C CA . ALA B 1 10 ? 6.73 31.391 -11.344 1 27.95 10 ALA B CA 1
ATOM 3578 C C . ALA B 1 10 ? 5.789 32.531 -10.906 1 27.95 10 ALA B C 1
ATOM 3580 O O . ALA B 1 10 ? 5.598 33.5 -11.641 1 27.95 10 ALA B O 1
ATOM 3581 N N . PHE B 1 11 ? 4.617 32.188 -10.492 1 26.31 11 PHE B N 1
ATOM 3582 C CA . PHE B 1 11 ? 4.02 33.344 -9.844 1 26.31 11 PHE B CA 1
ATOM 3583 C C . PHE B 1 11 ? 5.086 34.188 -9.156 1 26.31 11 PHE B C 1
ATOM 3585 O O . PHE B 1 11 ? 5.742 33.719 -8.227 1 26.31 11 PHE B O 1
ATOM 3592 N N . HIS B 1 12 ? 5.895 34.875 -9.945 1 24.52 12 HIS B N 1
ATOM 3593 C CA . HIS B 1 12 ? 6.668 35.906 -9.297 1 24.52 12 HIS B CA 1
ATOM 3594 C C . HIS B 1 12 ? 5.895 36.531 -8.133 1 24.52 12 HIS B C 1
ATOM 3596 O O . HIS B 1 12 ? 4.703 36.844 -8.258 1 24.52 12 HIS B O 1
ATOM 3602 N N . TYR B 1 13 ? 6.262 36.125 -7 1 25.27 13 TYR B N 1
ATOM 3603 C CA . TYR B 1 13 ? 5.891 37 -5.879 1 25.27 13 TYR B CA 1
ATOM 3604 C C . TYR B 1 13 ? 5.906 38.438 -6.289 1 25.27 13 TYR B C 1
ATOM 3606 O O . TYR B 1 13 ? 6.934 38.969 -6.742 1 25.27 13 TYR B O 1
ATOM 3614 N N . GLY B 1 14 ? 5.109 39 -7.039 1 26.2 14 GLY B N 1
ATOM 3615 C CA . GLY B 1 14 ? 5.156 40.406 -6.816 1 26.2 14 GLY B CA 1
ATOM 3616 C C . GLY B 1 14 ? 5.652 40.781 -5.43 1 26.2 14 GLY B C 1
ATOM 3617 O O . GLY B 1 14 ? 5.648 39.969 -4.52 1 26.2 14 GLY B O 1
ATOM 3618 N N . HIS B 1 15 ? 6.414 42 -5.227 1 28.17 15 HIS B N 1
ATOM 3619 C CA . HIS B 1 15 ? 7.082 42.531 -4.047 1 28.17 15 HIS B CA 1
ATOM 3620 C C . HIS B 1 15 ? 6.336 42.156 -2.771 1 28.17 15 HIS B C 1
ATOM 3622 O O . HIS B 1 15 ? 6.953 42 -1.715 1 28.17 15 HIS B O 1
ATOM 3628 N N . GLY B 1 16 ? 5.035 42.406 -2.697 1 26.03 16 GLY B N 1
ATOM 3629 C CA . GLY B 1 16 ? 4.449 42.594 -1.379 1 26.03 16 GLY B CA 1
ATOM 3630 C C . GLY B 1 16 ? 4.113 41.281 -0.685 1 26.03 16 GLY B C 1
ATOM 3631 O O . GLY B 1 16 ? 3.297 41.25 0.24 1 26.03 16 GLY B O 1
ATOM 3632 N N . LEU B 1 17 ? 4.152 40.188 -1.376 1 31.61 17 LEU B N 1
ATOM 3633 C CA . LEU B 1 17 ? 3.756 39.156 -0.448 1 31.61 17 LEU B CA 1
ATOM 3634 C C . LEU B 1 17 ? 4.777 39 0.676 1 31.61 17 LEU B C 1
ATOM 3636 O O . LEU B 1 17 ? 5.895 38.531 0.448 1 31.61 17 LEU B O 1
ATOM 3640 N N . GLN B 1 18 ? 4.785 39.875 1.569 1 29.77 18 GLN B N 1
ATOM 3641 C CA . GLN B 1 18 ? 5.551 39.844 2.811 1 29.77 18 GLN B CA 1
ATOM 3642 C C . GLN B 1 18 ? 5.562 38.438 3.395 1 29.77 18 GLN B C 1
ATOM 3644 O O . GLN B 1 18 ? 4.613 37.656 3.213 1 29.77 18 GLN B O 1
ATOM 3649 N N . LYS B 1 19 ? 6.711 37.781 3.57 1 38.5 19 LYS B N 1
ATOM 3650 C CA . LYS B 1 19 ? 6.879 36.656 4.484 1 38.5 19 LYS B CA 1
ATOM 3651 C C . LYS B 1 19 ? 5.734 36.594 5.488 1 38.5 19 LYS B C 1
ATOM 3653 O O . LYS B 1 19 ? 5.379 37.594 6.109 1 38.5 19 LYS B O 1
ATOM 3658 N N . PRO B 1 20 ? 4.805 35.719 5.309 1 36.5 20 PRO B N 1
ATOM 3659 C CA . PRO B 1 20 ? 3.809 35.781 6.379 1 36.5 20 PRO B CA 1
ATOM 3660 C C . PRO B 1 20 ? 4.41 36.188 7.723 1 36.5 20 PRO B C 1
ATOM 3662 O O . PRO B 1 20 ? 5.461 35.688 8.109 1 36.5 20 PRO B O 1
ATOM 3665 N N . ASP B 1 21 ? 4.277 37.375 8.211 1 36.28 21 ASP B N 1
ATOM 3666 C CA . ASP B 1 21 ? 4.645 37.938 9.516 1 36.28 21 ASP B CA 1
ATOM 3667 C C . ASP B 1 21 ? 4.484 36.875 10.617 1 36.28 21 ASP B C 1
ATOM 3669 O O . ASP B 1 21 ? 3.768 35.906 10.453 1 36.28 21 ASP B O 1
ATOM 3673 N N . SER B 1 22 ? 5.301 36.969 11.727 1 42.5 22 SER B N 1
ATOM 3674 C CA . SER B 1 22 ? 5.207 36.219 12.977 1 42.5 22 SER B CA 1
ATOM 3675 C C . SER B 1 22 ? 3.754 35.938 13.344 1 42.5 22 SER B C 1
ATOM 3677 O O . SER B 1 22 ? 2.895 36.812 13.234 1 42.5 22 SER B O 1
ATOM 3679 N N . VAL B 1 23 ? 3.309 34.719 13.227 1 42.72 23 VAL B N 1
ATOM 3680 C CA . VAL B 1 23 ? 1.979 34.281 13.617 1 42.72 23 VAL B CA 1
ATOM 3681 C C . VAL B 1 23 ? 1.459 35.094 14.781 1 42.72 23 VAL B C 1
ATOM 3683 O O . VAL B 1 23 ? 0.25 35.156 15.016 1 42.72 23 VAL B O 1
ATOM 3686 N N . GLY B 1 24 ? 2.459 35.625 15.586 1 44.12 24 GLY B N 1
ATOM 3687 C CA . GLY B 1 24 ? 2.02 36.312 16.781 1 44.12 24 GLY B CA 1
ATOM 3688 C C . GLY B 1 24 ? 1.091 37.469 16.5 1 44.12 24 GLY B C 1
ATOM 3689 O O . GLY B 1 24 ? 0.171 37.75 17.281 1 44.12 24 GLY B O 1
ATOM 3690 N N . ASN B 1 25 ? 1.431 38.125 15.375 1 47 25 ASN B N 1
ATOM 3691 C CA . ASN B 1 25 ? 0.723 39.375 15.242 1 47 25 ASN B CA 1
ATOM 3692 C C . ASN B 1 25 ? -0.709 39.188 14.758 1 47 25 ASN B C 1
ATOM 3694 O O . ASN B 1 25 ? -1.501 40.125 14.727 1 47 25 ASN B O 1
ATOM 3698 N N . TYR B 1 26 ? -1.035 37.906 14.438 1 47.94 26 TYR B N 1
ATOM 3699 C CA . TYR B 1 26 ? -2.32 37.781 13.758 1 47.94 26 TYR B CA 1
ATOM 3700 C C . TYR B 1 26 ? -3.303 36.969 14.57 1 47.94 26 TYR B C 1
ATOM 3702 O O . TYR B 1 26 ? -4.355 36.562 14.07 1 47.94 26 TYR B O 1
ATOM 3710 N N . ILE B 1 27 ? -2.928 36.656 15.789 1 55.47 27 ILE B N 1
ATOM 3711 C CA . ILE B 1 27 ? -3.832 35.781 16.5 1 55.47 27 ILE B CA 1
ATOM 3712 C C . ILE B 1 27 ? -4.848 36.594 17.297 1 55.47 27 ILE B C 1
ATOM 3714 O O . ILE B 1 27 ? -4.469 37.438 18.125 1 55.47 27 ILE B O 1
ATOM 3718 N N . ARG B 1 28 ? -6.086 36.531 16.859 1 56.44 28 ARG B N 1
ATOM 3719 C CA . ARG B 1 28 ? -7.18 37.188 17.578 1 56.44 28 ARG B CA 1
ATOM 3720 C C . ARG B 1 28 ? -7.453 36.469 18.906 1 56.44 28 ARG B C 1
ATOM 3722 O O . ARG B 1 28 ? -7.418 35.25 18.984 1 56.44 28 ARG B O 1
ATOM 3729 N N . THR B 1 29 ? -7.465 37.25 19.906 1 63.16 29 THR B N 1
ATOM 3730 C CA . THR B 1 29 ? -7.91 36.75 21.203 1 63.16 29 THR B CA 1
ATOM 3731 C C . THR B 1 29 ? -9.406 36.438 21.172 1 63.16 29 THR B C 1
ATOM 3733 O O . THR B 1 29 ? -10.195 37.219 20.625 1 63.16 29 THR B O 1
ATOM 3736 N N . VAL B 1 30 ? -9.742 35.312 21.5 1 59.91 30 VAL B N 1
ATOM 3737 C CA . VAL B 1 30 ? -11.148 34.906 21.578 1 59.91 30 VAL B CA 1
ATOM 3738 C C . VAL B 1 30 ? -11.508 34.562 23.016 1 59.91 30 VAL B C 1
ATOM 3740 O O . VAL B 1 30 ? -10.781 33.844 23.688 1 59.91 30 VAL B O 1
ATOM 3743 N N . THR B 1 31 ? -12.562 35.188 23.516 1 63 31 THR B N 1
ATOM 3744 C CA . THR B 1 31 ? -13.008 34.969 24.891 1 63 31 THR B CA 1
ATOM 3745 C C . THR B 1 31 ? -14.18 33.969 24.922 1 63 31 THR B C 1
ATOM 3747 O O . THR B 1 31 ? -15.125 34.125 24.156 1 63 31 THR B O 1
ATOM 3750 N N . PHE B 1 32 ? -14 32.938 25.594 1 56.03 32 PHE B N 1
ATOM 3751 C CA . PHE B 1 32 ? -15.094 32 25.859 1 56.03 32 PHE B CA 1
ATOM 3752 C C . PHE B 1 32 ? -15.742 32.312 27.203 1 56.03 32 PHE B C 1
ATOM 3754 O O . PHE B 1 32 ? -15.242 31.906 28.25 1 56.03 32 PHE B O 1
ATOM 3761 N N . VAL B 1 33 ? -16.781 33.094 27.219 1 50.69 33 VAL B N 1
ATOM 3762 C CA . VAL B 1 33 ? -17.406 33.719 28.391 1 50.69 33 VAL B CA 1
ATOM 3763 C C . VAL B 1 33 ? -18.016 32.656 29.281 1 50.69 33 VAL B C 1
ATOM 3765 O O . VAL B 1 33 ? -17.922 32.719 30.5 1 50.69 33 VAL B O 1
ATOM 3768 N N . ALA B 1 34 ? -18.625 31.688 28.562 1 53.28 34 ALA B N 1
ATOM 3769 C CA . ALA B 1 34 ? -19.312 30.719 29.406 1 53.28 34 ALA B CA 1
ATOM 3770 C C . ALA B 1 34 ? -18.328 29.875 30.203 1 53.28 34 ALA B C 1
ATOM 3772 O O . ALA B 1 34 ? -18.688 29.312 31.25 1 53.28 34 ALA B O 1
ATOM 3773 N N . MET B 1 35 ? -17.188 29.859 29.891 1 65.38 35 MET B N 1
ATOM 3774 C CA . MET B 1 35 ? -16.297 28.906 30.562 1 65.38 35 MET B CA 1
ATOM 3775 C C . MET B 1 35 ? -15.148 29.641 31.25 1 65.38 35 MET B C 1
ATOM 3777 O O . MET B 1 35 ? -14.312 29.016 31.922 1 65.38 35 MET B O 1
ATOM 3781 N N . ASN B 1 36 ? -15.094 31 31.406 1 79.5 36 ASN B N 1
ATOM 3782 C CA . ASN B 1 36 ? -14.188 31.891 32.125 1 79.5 36 ASN B CA 1
ATOM 3783 C C . ASN B 1 36 ? -12.75 31.75 31.609 1 79.5 36 ASN B C 1
ATOM 3785 O O . ASN B 1 36 ? -11.805 31.859 32.375 1 79.5 36 ASN B O 1
ATOM 3789 N N . TRP B 1 37 ? -12.539 31.156 30.484 1 86.31 37 TRP B N 1
ATOM 3790 C CA . TRP B 1 37 ? -11.195 31.156 29.922 1 86.31 37 TRP B CA 1
ATOM 3791 C C . TRP B 1 37 ? -11.18 31.766 28.531 1 86.31 37 TRP B C 1
ATOM 3793 O O . TRP B 1 37 ? -12.234 31.953 27.922 1 86.31 37 TRP B O 1
ATOM 3803 N N . ILE B 1 38 ? -9.969 32.281 28.094 1 91.75 38 ILE B N 1
ATOM 3804 C CA . ILE B 1 38 ? -9.812 32.938 26.812 1 91.75 38 ILE B CA 1
ATOM 3805 C C . ILE B 1 38 ? -8.703 32.281 26.016 1 91.75 38 ILE B C 1
ATOM 3807 O O . ILE B 1 38 ? -7.852 31.578 26.578 1 91.75 38 ILE B O 1
ATOM 3811 N N . ILE B 1 39 ? -8.727 32.438 24.719 1 94.38 39 ILE B N 1
ATOM 3812 C CA . ILE B 1 39 ? -7.652 32 23.828 1 94.38 39 ILE B CA 1
ATOM 3813 C C . ILE B 1 39 ? -6.887 33.219 23.312 1 94.38 39 ILE B C 1
ATOM 3815 O O . ILE B 1 39 ? -7.484 34.156 22.797 1 94.38 39 ILE B O 1
ATOM 3819 N N . ARG B 1 40 ? -5.594 33.219 23.453 1 92.56 40 ARG B N 1
ATOM 3820 C CA . ARG B 1 40 ? -4.738 34.312 23.062 1 92.56 40 ARG B CA 1
ATOM 3821 C C . ARG B 1 40 ? -3.328 33.844 22.75 1 92.56 40 ARG B C 1
ATOM 3823 O O . ARG B 1 40 ? -2.965 32.719 23.047 1 92.56 40 ARG B O 1
ATOM 3830 N N . PRO B 1 41 ? -2.574 34.719 22.125 1 93.25 41 PRO B N 1
ATOM 3831 C CA . PRO B 1 41 ? -1.16 34.344 21.969 1 93.25 41 PRO B CA 1
ATOM 3832 C C . PRO B 1 41 ? -0.447 34.188 23.312 1 93.25 41 PRO B C 1
ATOM 3834 O O . PRO B 1 41 ? -0.803 34.844 24.281 1 93.25 41 PRO B O 1
ATOM 3837 N N . ALA B 1 42 ? 0.539 33.375 23.281 1 94 42 ALA B N 1
ATOM 3838 C CA . ALA B 1 42 ? 1.33 33.156 24.5 1 94 42 ALA B CA 1
ATOM 3839 C C . ALA B 1 42 ? 2.25 34.344 24.75 1 94 42 ALA B C 1
ATOM 3841 O O . ALA B 1 42 ? 2.615 35.062 23.812 1 94 42 ALA B O 1
ATOM 3842 N N . HIS B 1 43 ? 2.545 34.5 26 1 92 43 HIS B N 1
ATOM 3843 C CA . HIS B 1 43 ? 3.516 35.531 26.406 1 92 43 HIS B CA 1
ATOM 3844 C C . HIS B 1 43 ? 4.855 34.875 26.766 1 92 43 HIS B C 1
ATOM 3846 O O . HIS B 1 43 ? 4.902 33.719 27.203 1 92 43 HIS B O 1
ATOM 3852 N N . ASP B 1 44 ? 5.867 35.656 26.672 1 91.62 44 ASP B N 1
ATOM 3853 C CA . ASP B 1 44 ? 7.215 35.156 26.906 1 91.62 44 ASP B CA 1
ATOM 3854 C C . ASP B 1 44 ? 7.355 34.625 28.344 1 91.62 44 ASP B C 1
ATOM 3856 O O . ASP B 1 44 ? 8.078 33.656 28.578 1 91.62 44 ASP B O 1
ATOM 3860 N N . ILE B 1 45 ? 6.715 35.25 29.203 1 91.25 45 ILE B N 1
ATOM 3861 C CA . ILE B 1 45 ? 6.844 34.906 30.625 1 91.25 45 ILE B CA 1
ATOM 3862 C C . ILE B 1 45 ? 6.258 33.531 30.859 1 91.25 45 ILE B C 1
ATOM 3864 O O . ILE B 1 45 ? 6.5 32.938 31.906 1 91.25 45 ILE B O 1
ATOM 3868 N N . GLU B 1 46 ? 5.555 33 29.938 1 93.12 46 GLU B N 1
ATOM 3869 C CA . GLU B 1 46 ? 4.852 31.75 30.125 1 93.12 46 GLU B CA 1
ATOM 3870 C C . GLU B 1 46 ? 5.66 30.578 29.562 1 93.12 46 GLU B C 1
ATOM 3872 O O . GLU B 1 46 ? 5.145 29.453 29.453 1 93.12 46 GLU B O 1
ATOM 3877 N N . ARG B 1 47 ? 6.871 30.719 29.25 1 94 47 ARG B N 1
ATOM 3878 C CA . ARG B 1 47 ? 7.73 29.719 28.625 1 94 47 ARG B CA 1
ATOM 3879 C C . ARG B 1 47 ? 7.766 28.438 29.453 1 94 47 ARG B C 1
ATOM 3881 O O . ARG B 1 47 ? 7.656 27.344 28.891 1 94 47 ARG B O 1
ATOM 3888 N N . ARG B 1 48 ? 7.984 28.625 30.688 1 93.5 48 ARG B N 1
ATOM 3889 C CA . ARG B 1 48 ? 8.078 27.453 31.547 1 93.5 48 ARG B CA 1
ATOM 3890 C C . ARG B 1 48 ? 6.75 26.703 31.609 1 93.5 48 ARG B C 1
ATOM 3892 O O . ARG B 1 48 ? 6.723 25.469 31.625 1 93.5 48 ARG B O 1
ATOM 3899 N N . SER B 1 49 ? 5.684 27.453 31.703 1 93.62 49 SER B N 1
ATOM 3900 C CA . SER B 1 49 ? 4.359 26.844 31.734 1 93.62 49 SER B CA 1
ATOM 3901 C C . SER B 1 49 ? 4.059 26.109 30.438 1 93.62 49 SER B C 1
ATOM 3903 O O . SER B 1 49 ? 3.443 25.031 30.453 1 93.62 49 SER B O 1
ATOM 3905 N N . LEU B 1 50 ? 4.461 26.672 29.359 1 95.25 50 LEU B N 1
ATOM 3906 C CA . LEU B 1 50 ? 4.312 26.031 28.078 1 95.25 50 LEU B CA 1
ATOM 3907 C C . LEU B 1 50 ? 5.094 24.719 28.031 1 95.25 50 LEU B C 1
ATOM 3909 O O . LEU B 1 50 ? 4.586 23.703 27.547 1 95.25 50 LEU B O 1
ATOM 3913 N N . ALA B 1 51 ? 6.281 24.734 28.5 1 94.88 51 ALA B N 1
ATOM 3914 C CA . ALA B 1 51 ? 7.121 23.547 28.547 1 94.88 51 ALA B CA 1
ATOM 3915 C C . ALA B 1 51 ? 6.48 22.453 29.406 1 94.88 51 ALA B C 1
ATOM 3917 O O . ALA B 1 51 ? 6.543 21.266 29.062 1 94.88 51 ALA B O 1
ATOM 3918 N N . ARG B 1 52 ? 5.93 22.906 30.453 1 93.12 52 ARG B N 1
ATOM 3919 C CA . ARG B 1 52 ? 5.289 21.953 31.359 1 93.12 52 ARG B CA 1
ATOM 3920 C C . ARG B 1 52 ? 4.117 21.25 30.672 1 93.12 52 ARG B C 1
ATOM 3922 O O . ARG B 1 52 ? 3.938 20.047 30.828 1 93.12 52 ARG B O 1
ATOM 3929 N N . LEU B 1 53 ? 3.318 22 30 1 93.31 53 LEU B N 1
ATOM 3930 C CA . LEU B 1 53 ? 2.211 21.406 29.266 1 93.31 53 LEU B CA 1
ATOM 3931 C C . LEU B 1 53 ? 2.717 20.391 28.25 1 93.31 53 LEU B C 1
ATOM 3933 O O . LEU B 1 53 ? 2.154 19.297 28.125 1 93.31 53 LEU B O 1
ATOM 3937 N N . SER B 1 54 ? 3.732 20.734 27.516 1 93.38 54 SER B N 1
ATOM 3938 C CA . SER B 1 54 ? 4.312 19.844 26.516 1 93.38 54 SER B CA 1
ATOM 3939 C C . SER B 1 54 ? 4.855 18.578 27.156 1 93.38 54 SER B C 1
ATOM 3941 O O . SER B 1 54 ? 4.664 17.469 26.641 1 93.38 54 SER B O 1
ATOM 3943 N N . HIS B 1 55 ? 5.504 18.781 28.266 1 91.25 55 HIS B N 1
ATOM 3944 C CA . HIS B 1 55 ? 6.078 17.656 28.984 1 91.25 55 HIS B CA 1
ATOM 3945 C C . HIS B 1 55 ? 5 16.656 29.406 1 91.25 55 HIS B C 1
ATOM 3947 O O . HIS B 1 55 ? 5.133 15.453 29.172 1 91.25 55 HIS B O 1
ATOM 3953 N N . LEU B 1 56 ? 3.984 17.156 29.969 1 89.38 56 LEU B N 1
ATOM 3954 C CA . LEU B 1 56 ? 2.902 16.312 30.469 1 89.38 56 LEU B CA 1
ATOM 3955 C C . LEU B 1 56 ? 2.189 15.609 29.328 1 89.38 56 LEU B C 1
ATOM 3957 O O . LEU B 1 56 ? 1.787 14.445 29.453 1 89.38 56 LEU B O 1
ATOM 3961 N N . ALA B 1 57 ? 2.072 16.266 28.281 1 87.12 57 ALA B N 1
ATOM 3962 C CA . ALA B 1 57 ? 1.265 15.75 27.172 1 87.12 57 ALA B CA 1
ATOM 3963 C C . ALA B 1 57 ? 2.072 14.797 26.297 1 87.12 57 ALA B C 1
ATOM 3965 O O . ALA B 1 57 ? 1.544 13.789 25.828 1 87.12 57 ALA B O 1
ATOM 3966 N N . PHE B 1 58 ? 3.355 15.016 26.062 1 84.19 58 PHE B N 1
ATOM 3967 C CA . PHE B 1 58 ? 4.043 14.336 24.969 1 84.19 58 PHE B CA 1
ATOM 3968 C C . PHE B 1 58 ? 5.262 13.586 25.484 1 84.19 58 PHE B C 1
ATOM 3970 O O . PHE B 1 58 ? 5.77 12.68 24.812 1 84.19 58 PHE B O 1
ATOM 3977 N N . ALA B 1 59 ? 5.836 13.992 26.594 1 81.56 59 ALA B N 1
ATOM 3978 C CA . ALA B 1 59 ? 7.086 13.375 27.031 1 81.56 59 ALA B CA 1
ATOM 3979 C C . ALA B 1 59 ? 7.137 13.258 28.562 1 81.56 59 ALA B C 1
ATOM 3981 O O . ALA B 1 59 ? 8.109 13.68 29.188 1 81.56 59 ALA B O 1
ATOM 3982 N N . PRO B 1 60 ? 6.191 12.648 29.047 1 76.81 60 PRO B N 1
ATOM 3983 C CA . PRO B 1 60 ? 6.152 12.609 30.516 1 76.81 60 PRO B CA 1
ATOM 3984 C C . PRO B 1 60 ? 7.281 11.773 31.109 1 76.81 60 PRO B C 1
ATOM 3986 O O . PRO B 1 60 ? 7.641 11.961 32.281 1 76.81 60 PRO B O 1
ATOM 3989 N N . ALA B 1 61 ? 7.828 10.945 30.312 1 79.88 61 ALA B N 1
ATOM 3990 C CA . ALA B 1 61 ? 8.867 10.047 30.812 1 79.88 61 ALA B CA 1
ATOM 3991 C C . ALA B 1 61 ? 10.25 10.68 30.703 1 79.88 61 ALA B C 1
ATOM 3993 O O . ALA B 1 61 ? 11.219 10.172 31.266 1 79.88 61 ALA B O 1
ATOM 3994 N N . GLN B 1 62 ? 10.328 11.742 30.047 1 84.25 62 GLN B N 1
ATOM 3995 C CA . GLN B 1 62 ? 11.602 12.453 29.922 1 84.25 62 GLN B CA 1
ATOM 3996 C C . GLN B 1 62 ? 11.789 13.438 31.062 1 84.25 62 GLN B C 1
ATOM 3998 O O . GLN B 1 62 ? 10.82 13.922 31.641 1 84.25 62 GLN B O 1
ATOM 4003 N N . PRO B 1 63 ? 13.031 13.664 31.312 1 90.62 63 PRO B N 1
ATOM 4004 C CA . PRO B 1 63 ? 13.258 14.711 32.312 1 90.62 63 PRO B CA 1
ATOM 4005 C C . PRO B 1 63 ? 12.734 16.078 31.859 1 90.62 63 PRO B C 1
ATOM 4007 O O . PRO B 1 63 ? 13.031 16.516 30.75 1 90.62 63 PRO B O 1
ATOM 4010 N N . PHE B 1 64 ? 12.055 16.719 32.75 1 91.25 64 PHE B N 1
ATOM 4011 C CA . PHE B 1 64 ? 11.469 18.016 32.438 1 91.25 64 PHE B CA 1
ATOM 4012 C C . PHE B 1 64 ? 12.539 19.016 32.031 1 91.25 64 PHE B C 1
ATOM 4014 O O . PHE B 1 64 ? 12.32 19.859 31.172 1 91.25 64 PHE B O 1
ATOM 4021 N N . ALA B 1 65 ? 13.68 18.922 32.594 1 92.31 65 ALA B N 1
ATOM 4022 C CA . ALA B 1 65 ? 14.773 19.859 32.344 1 92.31 65 ALA B CA 1
ATOM 4023 C C . ALA B 1 65 ? 15.141 19.891 30.875 1 92.31 65 ALA B C 1
ATOM 4025 O O . ALA B 1 65 ? 15.523 20.938 30.344 1 92.31 65 ALA B O 1
ATOM 4026 N N . GLU B 1 66 ? 15.008 18.891 30.281 1 88.81 66 GLU B N 1
ATOM 4027 C CA . GLU B 1 66 ? 15.344 18.812 28.859 1 88.81 66 GLU B CA 1
ATOM 4028 C C . GLU B 1 66 ? 14.312 19.562 28.016 1 88.81 66 GLU B C 1
ATOM 4030 O O . GLU B 1 66 ? 14.68 20.266 27.078 1 88.81 66 GLU B O 1
ATOM 4035 N N . ILE B 1 67 ? 13.117 19.375 28.375 1 89.88 67 ILE B N 1
ATOM 4036 C CA . ILE B 1 67 ? 12.047 20.062 27.656 1 89.88 67 ILE B CA 1
ATOM 4037 C C . ILE B 1 67 ? 12.109 21.562 27.922 1 89.88 67 ILE B C 1
ATOM 4039 O O . ILE B 1 67 ? 11.992 22.359 26.984 1 89.88 67 ILE B O 1
ATOM 4043 N N . GLU B 1 68 ? 12.328 21.828 29.125 1 92.06 68 GLU B N 1
ATOM 4044 C CA . GLU B 1 68 ? 12.438 23.234 29.5 1 92.06 68 GLU B CA 1
ATOM 4045 C C . GLU B 1 68 ? 13.578 23.922 28.75 1 92.06 68 GLU B C 1
ATOM 4047 O O . GLU B 1 68 ? 13.438 25.078 28.328 1 92.06 68 GLU B O 1
ATOM 4052 N N . ALA B 1 69 ? 14.648 23.234 28.609 1 90.56 69 ALA B N 1
ATOM 4053 C CA . ALA B 1 69 ? 15.805 23.781 27.906 1 90.56 69 ALA B CA 1
ATOM 4054 C C . ALA B 1 69 ? 15.469 24.078 26.438 1 90.56 69 ALA B C 1
ATOM 4056 O O . ALA B 1 69 ? 15.914 25.078 25.891 1 90.56 69 ALA B O 1
ATOM 4057 N N . ARG B 1 70 ? 14.742 23.312 25.875 1 86.81 70 ARG B N 1
ATOM 4058 C CA . ARG B 1 70 ? 14.336 23.516 24.5 1 86.81 70 ARG B CA 1
ATOM 4059 C C . ARG B 1 70 ? 13.461 24.766 24.359 1 86.81 70 ARG B C 1
ATOM 4061 O O . ARG B 1 70 ? 13.641 25.562 23.438 1 86.81 70 ARG B O 1
ATOM 4068 N N . TYR B 1 71 ? 12.539 24.891 25.25 1 90.38 71 TYR B N 1
ATOM 4069 C CA . TYR B 1 71 ? 11.641 26.031 25.234 1 90.38 71 TYR B CA 1
ATOM 4070 C C . TYR B 1 71 ? 12.383 27.312 25.562 1 90.38 71 TYR B C 1
ATOM 4072 O O . TYR B 1 71 ? 12.023 28.391 25.094 1 90.38 71 TYR B O 1
ATOM 4080 N N . ALA B 1 72 ? 13.414 27.141 26.312 1 89 72 ALA B N 1
ATOM 4081 C CA . ALA B 1 72 ? 14.203 28.312 26.703 1 89 72 ALA B CA 1
ATOM 4082 C C . ALA B 1 72 ? 15.102 28.781 25.562 1 89 72 ALA B C 1
ATOM 4084 O O . ALA B 1 72 ? 15.383 29.969 25.422 1 89 72 ALA B O 1
ATOM 4085 N N . SER B 1 73 ? 15.484 27.875 24.75 1 84.06 73 SER B N 1
ATOM 4086 C CA . SER B 1 73 ? 16.516 28.172 23.766 1 84.06 73 SER B CA 1
ATOM 4087 C C . SER B 1 73 ? 15.898 28.641 22.453 1 84.06 73 SER B C 1
ATOM 4089 O O . SER B 1 73 ? 16.594 29.219 21.609 1 84.06 73 SER B O 1
ATOM 4091 N N . ASP B 1 74 ? 14.648 28.516 22.328 1 85.06 74 ASP B N 1
ATOM 4092 C CA . ASP B 1 74 ? 14.023 28.812 21.031 1 85.06 74 ASP B CA 1
ATOM 4093 C C . ASP B 1 74 ? 12.898 29.828 21.203 1 85.06 74 ASP B C 1
ATOM 4095 O O . ASP B 1 74 ? 11.773 29.469 21.562 1 85.06 74 ASP B O 1
ATOM 4099 N N . ALA B 1 75 ? 13.125 30.969 20.766 1 83.25 75 ALA B N 1
ATOM 4100 C CA . ALA B 1 75 ? 12.156 32.062 20.922 1 83.25 75 ALA B CA 1
ATOM 4101 C C . ALA B 1 75 ? 10.953 31.844 20 1 83.25 75 ALA B C 1
ATOM 4103 O O . ALA B 1 75 ? 9.867 32.344 20.281 1 83.25 75 ALA B O 1
ATOM 4104 N N . ALA B 1 76 ? 11.148 31.172 19.047 1 85.88 76 ALA B N 1
ATOM 4105 C CA . ALA B 1 76 ? 10.078 30.953 18.062 1 85.88 76 ALA B CA 1
ATOM 4106 C C . ALA B 1 76 ? 8.961 30.109 18.656 1 85.88 76 ALA B C 1
ATOM 4108 O O . ALA B 1 76 ? 7.805 30.219 18.25 1 85.88 76 ALA B O 1
ATOM 4109 N N . ILE B 1 77 ? 9.297 29.344 19.641 1 88.81 77 ILE B N 1
ATOM 4110 C CA . ILE B 1 77 ? 8.312 28.438 20.234 1 88.81 77 ILE B CA 1
ATOM 4111 C C . ILE B 1 77 ? 7.191 29.266 20.875 1 88.81 77 ILE B C 1
ATOM 4113 O O . ILE B 1 77 ? 6.012 29 20.641 1 88.81 77 ILE B O 1
ATOM 4117 N N . VAL B 1 78 ? 7.555 30.234 21.625 1 89.94 78 VAL B N 1
ATOM 4118 C CA . VAL B 1 78 ? 6.555 31.047 22.297 1 89.94 78 VAL B CA 1
ATOM 4119 C C . VAL B 1 78 ? 5.805 31.891 21.266 1 89.94 78 VAL B C 1
ATOM 4121 O O . VAL B 1 78 ? 4.582 32.031 21.328 1 89.94 78 VAL B O 1
ATOM 4124 N N . ALA B 1 79 ? 6.512 32.406 20.312 1 89.75 79 ALA B N 1
ATOM 4125 C CA . ALA B 1 79 ? 5.926 33.281 19.297 1 89.75 79 ALA B CA 1
ATOM 4126 C C . ALA B 1 79 ? 4.867 32.562 18.484 1 89.75 79 ALA B C 1
ATOM 4128 O O . ALA B 1 79 ? 3.92 33.156 18 1 89.75 79 ALA B O 1
ATOM 4129 N N . ARG B 1 80 ? 4.949 31.297 18.406 1 92.88 80 ARG B N 1
ATOM 4130 C CA . ARG B 1 80 ? 4.047 30.5 17.594 1 92.88 80 ARG B CA 1
ATOM 4131 C C . ARG B 1 80 ? 2.965 29.844 18.438 1 92.88 80 ARG B C 1
ATOM 4133 O O . ARG B 1 80 ? 2.088 29.156 17.922 1 92.88 80 ARG B O 1
ATOM 4140 N N . SER B 1 81 ? 3.072 30.094 19.734 1 95.25 81 SER B N 1
ATOM 4141 C CA . SER B 1 81 ? 2.18 29.391 20.656 1 95.25 81 SER B CA 1
ATOM 4142 C C . SER B 1 81 ? 0.936 30.219 20.953 1 95.25 81 SER B C 1
ATOM 4144 O O . SER B 1 81 ? 1.021 31.422 21.141 1 95.25 81 SER B O 1
ATOM 4146 N N . VAL B 1 82 ? -0.187 29.578 20.922 1 95.25 82 VAL B N 1
ATOM 4147 C CA . VAL B 1 82 ? -1.476 30.094 21.375 1 95.25 82 VAL B CA 1
ATOM 4148 C C . VAL B 1 82 ? -1.968 29.312 22.578 1 95.25 82 VAL B C 1
ATOM 4150 O O . VAL B 1 82 ? -1.812 28.094 22.641 1 95.25 82 VAL B O 1
ATOM 4153 N N . VAL B 1 83 ? -2.551 30.016 23.547 1 95.31 83 VAL B N 1
ATOM 4154 C CA . VAL B 1 83 ? -2.91 29.344 24.797 1 95.31 83 VAL B CA 1
ATOM 4155 C C . VAL B 1 83 ? -4.375 29.625 25.125 1 95.31 83 VAL B C 1
ATOM 4157 O O . VAL B 1 83 ? -4.922 30.656 24.719 1 95.31 83 VAL B O 1
ATOM 4160 N N . ALA B 1 84 ? -5.008 28.656 25.703 1 94.88 84 ALA B N 1
ATOM 4161 C CA . ALA B 1 84 ? -6.23 28.859 26.469 1 94.88 84 ALA B CA 1
ATOM 4162 C C . ALA B 1 84 ? -5.914 29.078 27.953 1 94.88 84 ALA B C 1
ATOM 4164 O O . ALA B 1 84 ? -5.211 28.266 28.562 1 94.88 84 ALA B O 1
ATOM 4165 N N . CYS B 1 85 ? -6.406 30.109 28.469 1 92.31 85 CYS B N 1
ATOM 4166 C CA . CYS B 1 85 ? -6.023 30.406 29.844 1 92.31 85 CYS B CA 1
ATOM 4167 C C . CYS B 1 85 ? -7.211 30.922 30.641 1 92.31 85 CYS B C 1
ATOM 4169 O O . CYS B 1 85 ? -8.062 31.641 30.094 1 92.31 85 CYS B O 1
ATOM 4171 N N . GLU B 1 86 ? -7.277 30.484 31.797 1 89.75 86 GLU B N 1
ATOM 4172 C CA . GLU B 1 86 ? -8.125 31.047 32.844 1 89.75 86 GLU B CA 1
ATOM 4173 C C . GLU B 1 86 ? -7.312 31.875 33.844 1 89.75 86 GLU B C 1
ATOM 4175 O O . GLU B 1 86 ? -6.594 31.312 34.688 1 89.75 86 GLU B O 1
ATOM 4180 N N . ALA B 1 87 ? -7.477 33.188 33.781 1 84.06 87 ALA B N 1
ATOM 4181 C CA . ALA B 1 87 ? -6.59 34.062 34.531 1 84.06 87 ALA B CA 1
ATOM 4182 C C . ALA B 1 87 ? -5.125 33.75 34.25 1 84.06 87 ALA B C 1
ATOM 4184 O O . ALA B 1 87 ? -4.699 33.812 33.094 1 84.06 87 ALA B O 1
ATOM 4185 N N . GLU B 1 88 ? -4.359 33.281 35.156 1 81.44 88 GLU B N 1
ATOM 4186 C CA . GLU B 1 88 ? -2.939 33 34.938 1 81.44 88 GLU B CA 1
ATOM 4187 C C . GLU B 1 88 ? -2.68 31.531 34.719 1 81.44 88 GLU B C 1
ATOM 4189 O O . GLU B 1 88 ? -1.549 31.125 34.438 1 81.44 88 GLU B O 1
ATOM 4194 N N . ARG B 1 89 ? -3.713 30.797 34.688 1 88.81 89 ARG B N 1
ATOM 4195 C CA . ARG B 1 89 ? -3.561 29.359 34.562 1 88.81 89 ARG B CA 1
ATOM 4196 C C . ARG B 1 89 ? -3.725 28.938 33.094 1 88.81 89 ARG B C 1
ATOM 4198 O O . ARG B 1 89 ? -4.742 29.234 32.469 1 88.81 89 ARG B O 1
ATOM 4205 N N . LEU B 1 90 ? -2.695 28.281 32.594 1 93.88 90 LEU B N 1
ATOM 4206 C CA . LEU B 1 90 ? -2.779 27.75 31.25 1 93.88 90 LEU B CA 1
ATOM 4207 C C . LEU B 1 90 ? -3.551 26.438 31.203 1 93.88 90 LEU B C 1
ATOM 4209 O O . LEU B 1 90 ? -3.174 25.484 31.875 1 93.88 90 LEU B O 1
ATOM 4213 N N . LEU B 1 91 ? -4.609 26.406 30.484 1 94.56 91 LEU B N 1
ATOM 4214 C CA . LEU B 1 91 ? -5.469 25.234 30.375 1 94.56 91 LEU B CA 1
ATOM 4215 C C . LEU B 1 91 ? -5.09 24.391 29.156 1 94.56 91 LEU B C 1
ATOM 4217 O O . LEU B 1 91 ? -5.375 23.188 29.109 1 94.56 91 LEU B O 1
ATOM 4221 N N . GLY B 1 92 ? -4.516 25.016 28.188 1 96.19 92 GLY B N 1
ATOM 4222 C CA . GLY B 1 92 ? -4.109 24.328 26.969 1 96.19 92 GLY B CA 1
ATOM 4223 C C . GLY B 1 92 ? -3.297 25.203 26.031 1 96.19 92 GLY B C 1
ATOM 4224 O O . GLY B 1 92 ? -3.098 26.391 26.297 1 96.19 92 GLY B O 1
ATOM 4225 N N . LYS B 1 93 ? -2.844 24.562 24.969 1 96.69 93 LYS B N 1
ATOM 4226 C CA . LYS B 1 93 ? -2.031 25.297 23.984 1 96.69 93 LYS B CA 1
ATOM 4227 C C . LYS B 1 93 ? -2.043 24.594 22.641 1 96.69 93 LYS B C 1
ATOM 4229 O O . LYS B 1 93 ? -2.432 23.438 22.531 1 96.69 93 LYS B O 1
ATOM 4234 N N . TYR B 1 94 ? -1.734 25.297 21.656 1 96.56 94 TYR B N 1
ATOM 4235 C CA . TYR B 1 94 ? -1.291 24.781 20.359 1 96.56 94 TYR B CA 1
ATOM 4236 C C . TYR B 1 94 ? -0.263 25.719 19.719 1 96.56 94 TYR B C 1
ATOM 4238 O O . TYR B 1 94 ? -0.034 26.828 20.219 1 96.56 94 TYR B O 1
ATOM 4246 N N . ALA B 1 95 ? 0.457 25.219 18.766 1 96.06 95 ALA B N 1
ATOM 4247 C CA . ALA B 1 95 ? 1.395 26.016 17.984 1 96.06 95 ALA B CA 1
ATOM 4248 C C . ALA B 1 95 ? 0.972 26.062 16.516 1 96.06 95 ALA B C 1
ATOM 4250 O O . ALA B 1 95 ? 0.527 25.062 15.961 1 96.06 95 ALA B O 1
ATOM 4251 N N . LEU B 1 96 ? 1.021 27.203 15.938 1 95.56 96 LEU B N 1
ATOM 4252 C CA . LEU B 1 96 ? 0.815 27.391 14.5 1 95.56 96 LEU B CA 1
ATOM 4253 C C . LEU B 1 96 ? 2.146 27.562 13.781 1 95.56 96 LEU B C 1
ATOM 4255 O O . LEU B 1 96 ? 2.949 28.422 14.141 1 95.56 96 LEU B O 1
ATOM 4259 N N . LEU B 1 97 ? 2.355 26.75 12.82 1 95.44 97 LEU B N 1
ATOM 4260 C CA . LEU B 1 97 ? 3.625 26.734 12.109 1 95.44 97 LEU B CA 1
ATOM 4261 C C . LEU B 1 97 ? 3.438 27.156 10.656 1 95.44 97 LEU B C 1
ATOM 4263 O O . LEU B 1 97 ? 2.846 26.422 9.859 1 95.44 97 LEU B O 1
ATOM 4267 N N . PRO B 1 98 ? 3.957 28.344 10.281 1 95.19 98 PRO B N 1
ATOM 4268 C CA . PRO B 1 98 ? 3.809 28.828 8.906 1 95.19 98 PRO B CA 1
ATOM 4269 C C . PRO B 1 98 ? 4.777 28.156 7.938 1 95.19 98 PRO B C 1
ATOM 4271 O O . PRO B 1 98 ? 5.805 28.75 7.582 1 95.19 98 PRO B O 1
ATOM 4274 N N . TYR B 1 99 ? 4.395 27.062 7.422 1 96.75 99 TYR B N 1
ATOM 4275 C CA . TYR B 1 99 ? 5.238 26.266 6.535 1 96.75 99 TYR B CA 1
ATOM 4276 C C . TYR B 1 99 ? 4.75 26.359 5.094 1 96.75 99 TYR B C 1
ATOM 4278 O O . TYR B 1 99 ? 3.814 27.109 4.797 1 96.75 99 TYR B O 1
ATOM 4286 N N . ARG B 1 100 ? 5.504 25.828 4.242 1 97.5 100 ARG B N 1
ATOM 4287 C CA . ARG B 1 100 ? 5.141 25.547 2.857 1 97.5 100 ARG B CA 1
ATOM 4288 C C . ARG B 1 100 ? 5.488 24.109 2.479 1 97.5 100 ARG B C 1
ATOM 4290 O O . ARG B 1 100 ? 6.418 23.516 3.037 1 97.5 100 ARG B O 1
ATOM 4297 N N . ASN B 1 101 ? 4.719 23.531 1.646 1 97.62 101 ASN B N 1
ATOM 4298 C CA . ASN B 1 101 ? 5.051 22.234 1.059 1 97.62 101 ASN B CA 1
ATOM 4299 C C . ASN B 1 101 ? 4.797 22.219 -0.446 1 97.62 101 ASN B C 1
ATOM 4301 O O . ASN B 1 101 ? 4.422 23.25 -1.026 1 97.62 101 ASN B O 1
ATOM 4305 N N . 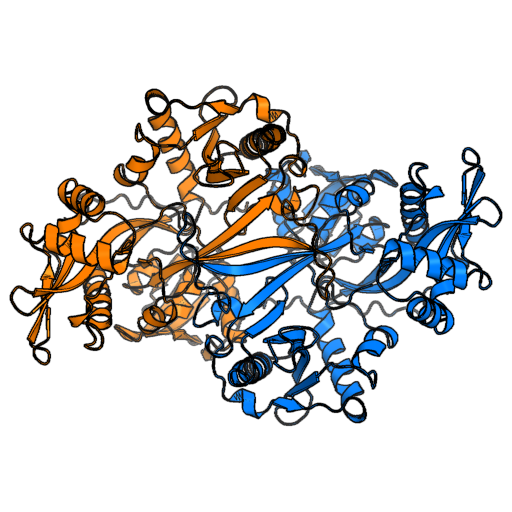TYR B 1 102 ? 5.211 21.188 -1.074 1 97.12 102 TYR B N 1
ATOM 4306 C CA . TYR B 1 102 ? 4.926 21.016 -2.494 1 97.12 102 TYR B CA 1
ATOM 4307 C C . TYR B 1 102 ? 3.713 20.109 -2.699 1 97.12 102 TYR B C 1
ATOM 4309 O O . TYR B 1 102 ? 3.562 19.094 -2.018 1 97.12 102 TYR B O 1
ATOM 4317 N N . VAL B 1 103 ? 2.805 20.484 -3.549 1 95.31 103 VAL B N 1
ATOM 4318 C CA . VAL B 1 103 ? 1.657 19.703 -3.979 1 95.31 103 VAL B CA 1
ATOM 4319 C C . VAL B 1 103 ? 1.588 19.672 -5.504 1 95.31 103 VAL B C 1
ATOM 4321 O O . VAL B 1 103 ? 1.396 20.719 -6.137 1 95.31 103 VAL B O 1
ATOM 4324 N N . ALA B 1 104 ? 1.755 18.531 -6.039 1 91.44 104 ALA B N 1
ATOM 4325 C CA . ALA B 1 104 ? 1.715 18.359 -7.488 1 91.44 104 ALA B CA 1
ATOM 4326 C C . ALA B 1 104 ? 2.656 19.344 -8.18 1 91.44 104 ALA B C 1
ATOM 4328 O O . ALA B 1 104 ? 2.266 20.016 -9.133 1 91.44 104 ALA B O 1
ATOM 4329 N N . GLY B 1 105 ? 3.801 19.531 -7.578 1 91.75 105 GLY B N 1
ATOM 4330 C CA . GLY B 1 105 ? 4.863 20.297 -8.219 1 91.75 105 GLY B CA 1
ATOM 4331 C C . GLY B 1 105 ? 4.84 21.766 -7.875 1 91.75 105 GLY B C 1
ATOM 4332 O O . GLY B 1 105 ? 5.738 22.516 -8.266 1 91.75 105 GLY B O 1
ATOM 4333 N N . CYS B 1 106 ? 3.873 22.172 -7.113 1 92.81 106 CYS B N 1
ATOM 4334 C CA . CYS B 1 106 ? 3.752 23.594 -6.793 1 92.81 106 CYS B CA 1
ATOM 4335 C C . CYS B 1 106 ? 3.908 23.828 -5.293 1 92.81 106 CYS B C 1
ATOM 4337 O O . CYS B 1 106 ? 3.465 23 -4.484 1 92.81 106 CYS B O 1
ATOM 4339 N N . GLU B 1 107 ? 4.496 24.953 -5.02 1 95.88 107 GLU B N 1
ATOM 4340 C CA . GLU B 1 107 ? 4.594 25.344 -3.615 1 95.88 107 GLU B CA 1
ATOM 4341 C C . GLU B 1 107 ? 3.232 25.766 -3.062 1 95.88 107 GLU B C 1
ATOM 4343 O O . GLU B 1 107 ? 2.479 26.469 -3.73 1 95.88 107 GLU B O 1
ATOM 4348 N N . MET B 1 108 ? 2.908 25.297 -1.917 1 96.62 108 MET B N 1
ATOM 4349 C CA . MET B 1 108 ? 1.628 25.531 -1.258 1 96.62 108 MET B CA 1
ATOM 4350 C C . MET B 1 108 ? 1.833 26.062 0.156 1 96.62 108 MET B C 1
ATOM 4352 O O . MET B 1 108 ? 2.535 25.453 0.961 1 96.62 108 MET B O 1
ATOM 4356 N N . PRO B 1 109 ? 1.237 27.281 0.433 1 97.56 109 PRO B N 1
ATOM 4357 C CA . PRO B 1 109 ? 1.252 27.688 1.84 1 97.56 109 PRO B CA 1
ATOM 4358 C C . PRO B 1 109 ? 0.598 26.656 2.76 1 97.56 109 PRO B C 1
ATOM 4360 O O . PRO B 1 109 ? -0.458 26.109 2.428 1 97.56 109 PRO B O 1
ATOM 4363 N N . LEU B 1 110 ? 1.276 26.375 3.844 1 98.06 110 LEU B N 1
ATOM 4364 C CA . LEU B 1 110 ? 0.852 25.312 4.75 1 98.06 110 LEU B CA 1
ATOM 4365 C C . LEU B 1 110 ? 0.868 25.797 6.195 1 98.06 110 LEU B C 1
ATOM 4367 O O . LEU B 1 110 ? 1.907 26.234 6.699 1 98.06 110 LEU B O 1
ATOM 4371 N N . GLY B 1 111 ? -0.301 25.812 6.82 1 97.94 111 GLY B N 1
ATOM 4372 C CA . GLY B 1 111 ? -0.365 26.047 8.258 1 97.94 111 GLY B CA 1
ATOM 4373 C C . GLY B 1 111 ? -0.263 24.781 9.07 1 97.94 111 GLY B C 1
ATOM 4374 O O . GLY B 1 111 ? -1.236 24.031 9.195 1 97.94 111 GLY B O 1
ATOM 4375 N N . GLY B 1 112 ? 0.829 24.562 9.648 1 97.38 112 GLY B N 1
ATOM 4376 C CA . GLY B 1 112 ? 0.996 23.422 10.539 1 97.38 112 GLY B CA 1
ATOM 4377 C C . GLY B 1 112 ? 0.413 23.641 11.914 1 97.38 112 GLY B C 1
ATOM 4378 O O . GLY B 1 112 ? 0.537 24.734 12.477 1 97.38 112 GLY B O 1
ATOM 4379 N N . LEU B 1 113 ? -0.28 22.656 12.344 1 96.94 113 LEU B N 1
ATOM 4380 C CA . LEU B 1 113 ? -0.785 22.656 13.711 1 96.94 113 LEU B CA 1
ATOM 4381 C C . LEU B 1 113 ? -0.042 21.641 14.57 1 96.94 113 LEU B C 1
ATOM 4383 O O . LEU B 1 113 ? -0.044 20.438 14.25 1 96.94 113 LEU B O 1
ATOM 4387 N N . GLY B 1 114 ? 0.621 22.109 15.602 1 94.62 114 GLY B N 1
ATOM 4388 C CA . GLY B 1 114 ? 1.376 21.219 16.469 1 94.62 114 GLY B CA 1
ATOM 4389 C C . GLY B 1 114 ? 1.185 21.516 17.938 1 94.62 114 GLY B C 1
ATOM 4390 O O . GLY B 1 114 ? 0.662 22.562 18.312 1 94.62 114 GLY B O 1
ATOM 4391 N N . GLY B 1 115 ? 1.521 20.547 18.75 1 93.31 115 GLY B N 1
ATOM 4392 C CA . GLY B 1 115 ? 1.639 20.734 20.188 1 93.31 115 GLY B CA 1
ATOM 4393 C C . GLY B 1 115 ? 0.307 20.984 20.859 1 93.31 115 GLY B C 1
ATOM 4394 O O . GLY B 1 115 ? 0.233 21.766 21.812 1 93.31 115 GLY B O 1
ATOM 4395 N N . VAL B 1 116 ? -0.725 20.5 20.297 1 94.56 116 VAL B N 1
ATOM 4396 C CA . VAL B 1 116 ? -2.006 20.656 20.969 1 94.56 116 VAL B CA 1
ATOM 4397 C C . VAL B 1 116 ? -1.997 19.875 22.281 1 94.56 116 VAL B C 1
ATOM 4399 O O . VAL B 1 116 ? -1.846 18.641 22.266 1 94.56 116 VAL B O 1
ATOM 4402 N N . ALA B 1 117 ? -2.109 20.578 23.344 1 95 117 ALA B N 1
ATOM 4403 C CA . ALA B 1 117 ? -2.064 19.969 24.672 1 95 117 ALA B CA 1
ATOM 4404 C C . ALA B 1 117 ? -3.055 20.641 25.609 1 95 117 ALA B C 1
ATOM 4406 O O . ALA B 1 117 ? -3.232 21.859 25.562 1 95 117 ALA B O 1
ATOM 4407 N N . VAL B 1 118 ? -3.678 19.828 26.422 1 94.75 118 VAL B N 1
ATOM 4408 C CA . VAL B 1 118 ? -4.598 20.328 27.438 1 94.75 118 VAL B CA 1
ATOM 4409 C C . VAL B 1 118 ? -4.148 19.844 28.812 1 94.75 118 VAL B C 1
ATOM 4411 O O . VAL B 1 118 ? -3.812 18.672 29 1 94.75 118 VAL B O 1
ATOM 4414 N N . ALA B 1 119 ? -4.121 20.75 29.688 1 93.38 119 ALA B N 1
ATOM 4415 C CA . ALA B 1 119 ? -3.805 20.406 31.078 1 93.38 119 ALA B CA 1
ATOM 4416 C C . ALA B 1 119 ? -4.859 19.469 31.656 1 93.38 119 ALA B C 1
ATOM 4418 O O . ALA B 1 119 ? -6.027 19.531 31.266 1 93.38 119 ALA B O 1
ATOM 4419 N N . PRO B 1 120 ? -4.402 18.672 32.625 1 91.69 120 PRO B N 1
ATOM 4420 C CA . PRO B 1 120 ? -5.363 17.75 33.25 1 91.69 120 PRO B CA 1
ATOM 4421 C C . PRO B 1 120 ? -6.602 18.469 33.781 1 91.69 120 PRO B C 1
ATOM 4423 O O . PRO B 1 120 ? -7.719 17.953 33.625 1 91.69 120 PRO B O 1
ATOM 4426 N N . GLU B 1 121 ? -6.441 19.547 34.344 1 87.75 121 GLU B N 1
ATOM 4427 C CA . GLU B 1 121 ? -7.547 20.281 34.969 1 87.75 121 GLU B CA 1
ATOM 4428 C C . GLU B 1 121 ? -8.453 20.891 33.906 1 87.75 121 GLU B C 1
ATOM 4430 O O . GLU B 1 121 ? -9.578 21.312 34.219 1 87.75 121 GLU B O 1
ATOM 4435 N N . GLY B 1 122 ? -7.945 21 32.719 1 87.5 122 GLY B N 1
ATOM 4436 C CA . GLY B 1 122 ? -8.734 21.578 31.641 1 87.5 122 GLY B CA 1
ATOM 4437 C C . GLY B 1 122 ? -9.461 20.531 30.812 1 87.5 122 GLY B C 1
ATOM 4438 O O . GLY B 1 122 ? -10.211 20.875 29.891 1 87.5 122 GLY B O 1
ATOM 4439 N N . ARG B 1 123 ? -9.297 19.297 31.156 1 88.81 123 ARG B N 1
ATOM 4440 C CA . ARG B 1 123 ? -9.898 18.219 30.359 1 88.81 123 ARG B CA 1
ATOM 4441 C C . ARG B 1 123 ? -11.398 18.141 30.609 1 88.81 123 ARG B C 1
ATOM 4443 O O . ARG B 1 123 ? -11.859 18.391 31.734 1 88.81 123 ARG B O 1
ATOM 4450 N N . GLY B 1 124 ? -12.094 17.797 29.562 1 89.44 124 GLY B N 1
ATOM 4451 C CA . GLY B 1 124 ? -13.539 17.656 29.672 1 89.44 124 GLY B CA 1
ATOM 4452 C C . GLY B 1 124 ? -14.273 18.984 29.578 1 89.44 124 GLY B C 1
ATOM 4453 O O . GLY B 1 124 ? -15.5 19.031 29.656 1 89.44 124 GLY B O 1
ATOM 4454 N N . LEU B 1 125 ? -13.516 20.047 29.375 1 89.25 125 LEU B N 1
ATOM 4455 C CA . LEU B 1 125 ? -14.109 21.375 29.344 1 89.25 125 LEU B CA 1
ATOM 4456 C C . LEU B 1 125 ? -14.219 21.891 27.906 1 89.25 125 LEU B C 1
ATOM 4458 O O . LEU B 1 125 ? -14.594 23.031 27.672 1 89.25 125 LEU B O 1
ATOM 4462 N N . GLY B 1 126 ? -13.805 21.078 26.938 1 92.5 126 GLY B N 1
ATOM 4463 C CA . GLY B 1 126 ? -13.883 21.469 25.547 1 92.5 126 GLY B CA 1
ATOM 4464 C C . GLY B 1 126 ? -12.703 22.312 25.094 1 92.5 126 GLY B C 1
ATOM 4465 O O . GLY B 1 126 ? -12.75 22.938 24.031 1 92.5 126 GLY B O 1
ATOM 4466 N N . VAL B 1 127 ? -11.664 22.391 25.828 1 93.69 127 VAL B N 1
ATOM 4467 C CA . VAL B 1 127 ? -10.523 23.266 25.562 1 93.69 127 VAL B CA 1
ATOM 4468 C C . VAL B 1 127 ? -9.852 22.859 24.266 1 93.69 127 VAL B C 1
ATOM 4470 O O . VAL B 1 127 ? -9.578 23.703 23.406 1 93.69 127 VAL B O 1
ATOM 4473 N N . ALA B 1 128 ? -9.641 21.578 24.078 1 95.44 128 ALA B N 1
ATOM 4474 C CA . ALA B 1 128 ? -8.984 21.125 22.859 1 95.44 128 ALA B CA 1
ATOM 4475 C C . ALA B 1 128 ? -9.797 21.5 21.625 1 95.44 128 ALA B C 1
ATOM 4477 O O . ALA B 1 128 ? -9.242 22.016 20.641 1 95.44 128 ALA B O 1
ATOM 4478 N N . SER B 1 129 ? -11.086 21.297 21.703 1 95.62 129 SER B N 1
ATOM 4479 C CA . SER B 1 129 ? -11.969 21.625 20.578 1 95.62 129 SER B CA 1
ATOM 4480 C C . SER B 1 129 ? -11.922 23.109 20.25 1 95.62 129 SER B C 1
ATOM 4482 O O . SER B 1 129 ? -11.859 23.5 19.094 1 95.62 129 SER B O 1
ATOM 4484 N N . ALA B 1 130 ? -11.945 23.875 21.281 1 94.56 130 ALA B N 1
ATOM 4485 C CA . ALA B 1 130 ? -11.914 25.312 21.094 1 94.56 130 ALA B CA 1
ATOM 4486 C C . ALA B 1 130 ? -10.594 25.766 20.469 1 94.56 130 ALA B C 1
ATOM 4488 O O . ALA B 1 130 ? -10.578 26.641 19.609 1 94.56 130 ALA B O 1
ATOM 4489 N N . LEU B 1 131 ? -9.539 25.203 20.922 1 95.88 131 LEU B N 1
ATOM 4490 C CA . LEU B 1 131 ? -8.219 25.547 20.406 1 95.88 131 LEU B CA 1
ATOM 4491 C C . LEU B 1 131 ? -8.102 25.188 18.922 1 95.88 131 LEU B C 1
ATOM 4493 O O . LEU B 1 131 ? -7.609 25.984 18.125 1 95.88 131 LEU B O 1
ATOM 4497 N N . VAL B 1 132 ? -8.555 24.031 18.531 1 97.19 132 VAL B N 1
ATOM 4498 C CA . VAL B 1 132 ? -8.461 23.562 17.156 1 97.19 132 VAL B CA 1
ATOM 4499 C C . VAL B 1 132 ? -9.336 24.422 16.25 1 97.19 132 VAL B C 1
ATOM 4501 O O . VAL B 1 132 ? -8.906 24.812 15.156 1 97.19 132 VAL B O 1
ATOM 4504 N N . ARG B 1 133 ? -10.508 24.734 16.688 1 96.62 133 ARG B N 1
ATOM 4505 C CA . ARG B 1 133 ? -11.383 25.625 15.93 1 96.62 133 ARG B CA 1
ATOM 4506 C C . ARG B 1 133 ? -10.734 26.984 15.742 1 96.62 133 ARG B C 1
ATOM 4508 O O . ARG B 1 133 ? -10.797 27.562 14.656 1 96.62 133 ARG B O 1
ATOM 4515 N N . HIS B 1 134 ? -10.172 27.484 16.844 1 95.5 134 HIS B N 1
ATOM 4516 C CA . HIS B 1 134 ? -9.484 28.766 16.766 1 95.5 134 HIS B CA 1
ATOM 4517 C C . HIS B 1 134 ? -8.352 28.734 15.75 1 95.5 134 HIS B C 1
ATOM 4519 O O . HIS B 1 134 ? -8.18 29.688 14.984 1 95.5 134 HIS B O 1
ATOM 4525 N N . ALA B 1 135 ? -7.586 27.688 15.758 1 96.94 135 ALA B N 1
ATOM 4526 C CA . ALA B 1 135 ? -6.5 27.547 14.797 1 96.94 135 ALA B CA 1
ATOM 4527 C C . ALA B 1 135 ? -7.023 27.641 13.359 1 96.94 135 ALA B C 1
ATOM 4529 O O . ALA B 1 135 ? -6.441 28.328 12.523 1 96.94 135 ALA B O 1
ATOM 4530 N N . LEU B 1 136 ? -8.117 26.953 13.094 1 97.62 136 LEU B N 1
ATOM 4531 C CA . LEU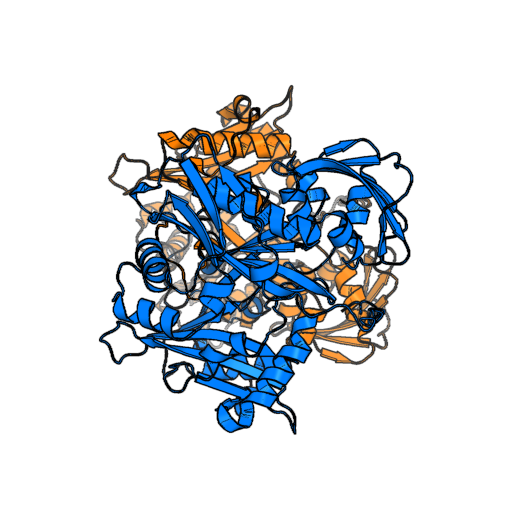 B 1 136 ? -8.695 26.953 11.75 1 97.62 136 LEU B CA 1
ATOM 4532 C C . LEU B 1 136 ? -9.188 28.359 11.383 1 97.62 136 LEU B C 1
ATOM 4534 O O . LEU B 1 136 ? -9.031 28.797 10.242 1 97.62 136 LEU B O 1
ATOM 4538 N N . GLU B 1 137 ? -9.773 29.016 12.328 1 95.69 137 GLU B N 1
ATOM 4539 C CA . GLU B 1 137 ? -10.258 30.375 12.078 1 95.69 137 GLU B CA 1
ATOM 4540 C C . GLU B 1 137 ? -9.102 31.312 11.75 1 95.69 137 GLU B C 1
ATOM 4542 O O . GLU B 1 137 ? -9.195 32.125 10.805 1 95.69 137 GLU B O 1
ATOM 4547 N N . VAL B 1 138 ? -8.047 31.203 12.492 1 95.12 138 VAL B N 1
ATOM 4548 C CA . VAL B 1 138 ? -6.871 32.031 12.25 1 95.12 138 VAL B CA 1
ATOM 4549 C C . VAL B 1 138 ? -6.312 31.734 10.859 1 95.12 138 VAL B C 1
ATOM 4551 O O . VAL B 1 138 ? -6.012 32.656 10.094 1 95.12 138 VAL B O 1
ATOM 4554 N N . LEU B 1 139 ? -6.184 30.484 10.531 1 96.88 139 LEU B N 1
ATOM 4555 C CA . LEU B 1 139 ? -5.672 30.094 9.219 1 96.88 139 LEU B CA 1
ATOM 4556 C C . LEU B 1 139 ? -6.574 30.625 8.102 1 96.88 139 LEU B C 1
ATOM 4558 O O . LEU B 1 139 ? -6.086 31.078 7.066 1 96.88 139 LEU B O 1
ATOM 4562 N N . GLY B 1 140 ? -7.852 30.531 8.336 1 95.94 140 GLY B N 1
ATOM 4563 C CA . GLY B 1 140 ? -8.797 31.062 7.367 1 95.94 140 GLY B CA 1
ATOM 4564 C C . GLY B 1 140 ? -8.656 32.562 7.164 1 95.94 140 GLY B C 1
ATOM 4565 O O . GLY B 1 140 ? -8.672 33.031 6.031 1 95.94 140 GLY B O 1
ATOM 4566 N N . GLU B 1 141 ? -8.531 33.25 8.25 1 94.44 141 GLU B N 1
ATOM 4567 C CA . GLU B 1 141 ? -8.383 34.688 8.203 1 94.44 141 GLU B CA 1
ATOM 4568 C C . GLU B 1 141 ? -7.141 35.094 7.418 1 94.44 141 GLU B C 1
ATOM 4570 O O . GLU B 1 141 ? -7.129 36.156 6.762 1 94.44 141 GLU B O 1
ATOM 4575 N N . HIS B 1 142 ? -6.199 34.281 7.488 1 95 142 HIS B N 1
ATOM 4576 C CA . HIS B 1 142 ? -4.949 34.594 6.793 1 95 142 HIS B CA 1
ATOM 4577 C C . HIS B 1 142 ? -4.895 33.906 5.438 1 95 142 HIS B C 1
ATOM 4579 O O . HIS B 1 142 ? -3.832 33.844 4.812 1 95 142 HIS B O 1
ATOM 4585 N N . ARG B 1 143 ? -5.895 33.25 5.023 1 96.56 143 ARG B N 1
ATOM 4586 C CA . ARG B 1 143 ? -6.145 32.719 3.689 1 96.56 143 ARG B CA 1
ATOM 4587 C C . ARG B 1 143 ? -5.207 31.547 3.383 1 96.56 143 ARG B C 1
ATOM 4589 O O . ARG B 1 143 ? -4.723 31.406 2.258 1 96.56 143 ARG B O 1
ATOM 4596 N N . TYR B 1 144 ? -4.812 30.828 4.426 1 97.88 144 TYR B N 1
ATOM 4597 C CA . TYR B 1 144 ? -4.102 29.578 4.172 1 97.88 144 TYR B CA 1
ATOM 4598 C C . TYR B 1 144 ? -4.992 28.594 3.43 1 97.88 144 TYR B C 1
ATOM 4600 O O . TYR B 1 144 ? -6.129 28.344 3.836 1 97.88 144 TYR B O 1
ATOM 4608 N N . PRO B 1 145 ? -4.484 28.031 2.389 1 98.25 145 PRO B N 1
ATOM 4609 C CA . PRO B 1 145 ? -5.293 27.047 1.672 1 98.25 145 PRO B CA 1
ATOM 4610 C C . PRO B 1 145 ? -5.293 25.672 2.354 1 98.25 145 PRO B C 1
ATOM 4612 O O . PRO B 1 145 ? -6.234 24.891 2.182 1 98.25 145 PRO B O 1
ATOM 4615 N N . LEU B 1 146 ? -4.262 25.359 3.117 1 98.62 146 LEU B N 1
ATOM 4616 C CA . LEU B 1 146 ? -4.027 24 3.592 1 98.62 146 LEU B CA 1
ATOM 4617 C C . LEU B 1 146 ? -3.449 24.016 5.004 1 98.62 146 LEU B C 1
ATOM 4619 O O . LEU B 1 146 ? -2.594 24.844 5.32 1 98.62 146 LEU B O 1
ATOM 4623 N N . SER B 1 147 ? -3.914 23.094 5.812 1 98.75 147 SER B N 1
ATOM 4624 C CA . SER B 1 147 ? -3.328 22.828 7.121 1 98.75 147 SER B CA 1
ATOM 4625 C C . SER B 1 147 ? -2.91 21.359 7.242 1 98.75 147 SER B C 1
ATOM 4627 O O . SER B 1 147 ? -3.484 20.484 6.59 1 98.75 147 SER B O 1
ATOM 4629 N N . MET B 1 148 ? -1.901 21.109 8.086 1 98 148 MET B N 1
ATOM 4630 C CA . MET B 1 148 ? -1.354 19.781 8.312 1 98 148 MET B CA 1
ATOM 4631 C C . MET B 1 148 ? -1.07 19.547 9.789 1 98 148 MET B C 1
ATOM 4633 O O . MET B 1 148 ? -0.69 20.469 10.508 1 98 148 MET B O 1
ATOM 4637 N N . LEU B 1 149 ? -1.288 18.359 10.234 1 95.88 149 LEU B N 1
ATOM 4638 C CA . LEU B 1 149 ? -0.904 17.984 11.594 1 95.88 149 LEU B CA 1
ATOM 4639 C C . LEU B 1 149 ? -0.627 16.484 11.68 1 95.88 149 LEU B C 1
ATOM 4641 O O . LEU B 1 149 ? -0.944 15.734 10.758 1 95.88 149 LEU B O 1
ATOM 4645 N N . TYR B 1 150 ? 0.016 16.094 12.688 1 92.19 150 TYR B N 1
ATOM 4646 C CA . TYR B 1 150 ? 0.197 14.703 13.078 1 92.19 150 TYR B CA 1
ATOM 4647 C C . TYR B 1 150 ? -0.691 14.352 14.266 1 92.19 150 TYR B C 1
ATOM 4649 O O . TYR B 1 150 ? -0.526 14.898 15.359 1 92.19 150 TYR B O 1
ATOM 4657 N N . ALA B 1 151 ? -1.614 13.43 14.062 1 88.94 151 ALA B N 1
ATOM 4658 C CA . ALA B 1 151 ? -2.646 13.164 15.062 1 88.94 151 ALA B CA 1
ATOM 4659 C C . ALA B 1 151 ? -2.309 11.93 15.891 1 88.94 151 ALA B C 1
ATOM 4661 O O . ALA B 1 151 ? -1.797 10.945 15.359 1 88.94 151 ALA B O 1
ATOM 4662 N N . TYR B 1 152 ? -2.637 12.07 17.141 1 78.38 152 TYR B N 1
ATOM 4663 C CA . TYR B 1 152 ? -2.689 10.875 17.969 1 78.38 152 TYR B CA 1
ATOM 4664 C C . TYR B 1 152 ? -4.066 10.227 17.906 1 78.38 152 TYR B C 1
ATOM 4666 O O . TYR B 1 152 ? -4.18 9 17.875 1 78.38 152 TYR B O 1
ATOM 4674 N N . ARG B 1 153 ? -5.035 11.039 17.891 1 86.06 153 ARG B N 1
ATOM 4675 C CA . ARG B 1 153 ? -6.426 10.625 17.719 1 86.06 153 ARG B CA 1
ATOM 4676 C C . ARG B 1 153 ? -7.031 11.234 16.469 1 86.06 153 ARG B C 1
ATOM 4678 O O . ARG B 1 153 ? -7.516 12.367 16.484 1 86.06 153 ARG B O 1
ATOM 4685 N N . HIS B 1 154 ? -7.125 10.414 15.461 1 91.12 154 HIS B N 1
ATOM 4686 C CA . HIS B 1 154 ? -7.582 10.898 14.164 1 91.12 154 HIS B CA 1
ATOM 4687 C C . HIS B 1 154 ? -9.047 11.32 14.219 1 91.12 154 HIS B C 1
ATOM 4689 O O . HIS B 1 154 ? -9.438 12.32 13.617 1 91.12 154 HIS B O 1
ATOM 4695 N N . GLY B 1 155 ? -9.844 10.516 14.9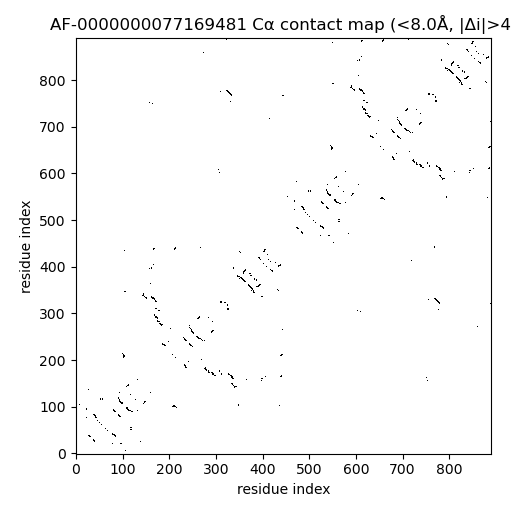92 1 91.19 155 GLY B N 1
ATOM 4696 C CA . GLY B 1 155 ? -11.273 10.773 15.086 1 91.19 155 GLY B CA 1
ATOM 4697 C C . GLY B 1 155 ? -11.602 12.156 15.625 1 91.19 155 GLY B C 1
ATOM 4698 O O . GLY B 1 155 ? -12.555 12.797 15.172 1 91.19 155 GLY B O 1
ATOM 4699 N N . PHE B 1 156 ? -10.789 12.578 16.562 1 93.06 156 PHE B N 1
ATOM 4700 C CA . PHE B 1 156 ? -10.984 13.906 17.125 1 93.06 156 PHE B CA 1
ATOM 4701 C C . PHE B 1 156 ? -10.852 14.977 16.047 1 93.06 156 PHE B C 1
ATOM 4703 O O . PHE B 1 156 ? -11.719 15.844 15.906 1 93.06 156 PHE B O 1
ATOM 4710 N N . TYR B 1 157 ? -9.844 14.898 15.25 1 96 157 TYR B N 1
ATOM 4711 C CA . TYR B 1 157 ? -9.562 15.938 14.273 1 96 157 TYR B CA 1
ATOM 4712 C C . TYR B 1 157 ? -10.492 15.812 13.062 1 96 157 TYR B C 1
ATOM 4714 O O . TYR B 1 157 ? -10.797 16.812 12.406 1 96 157 TYR B O 1
ATOM 4722 N N . ARG B 1 158 ? -10.961 14.641 12.805 1 95.38 158 ARG B N 1
ATOM 4723 C CA . ARG B 1 158 ? -11.938 14.445 11.742 1 95.38 158 ARG B CA 1
ATOM 4724 C C . ARG B 1 158 ? -13.203 15.266 11.992 1 95.38 158 ARG B C 1
ATOM 4726 O O . ARG B 1 158 ? -13.844 15.734 11.055 1 95.38 158 ARG B O 1
ATOM 4733 N N . ARG B 1 159 ? -13.531 15.477 13.227 1 95.31 159 ARG B N 1
ATOM 4734 C CA . ARG B 1 159 ? -14.703 16.266 13.586 1 95.31 159 ARG B CA 1
ATOM 4735 C C . ARG B 1 159 ? -14.562 17.703 13.102 1 95.31 159 ARG B C 1
ATOM 4737 O O . ARG B 1 159 ? -15.562 18.422 12.992 1 95.31 159 ARG B O 1
ATOM 4744 N N . PHE B 1 160 ? -13.344 18.062 12.859 1 97.81 160 PHE B N 1
ATOM 4745 C CA . PHE B 1 160 ? -13.102 19.422 12.414 1 97.81 160 PHE B CA 1
ATOM 4746 C C . PHE B 1 160 ? -12.773 19.453 10.922 1 97.81 160 PHE B C 1
ATOM 4748 O O . PHE B 1 160 ? -12.422 20.516 10.383 1 97.81 160 PHE B O 1
ATOM 4755 N N . GLY B 1 161 ? -12.82 18.328 10.305 1 97.62 161 GLY B N 1
ATOM 4756 C CA . GLY B 1 161 ? -12.695 18.281 8.852 1 97.62 161 GLY B CA 1
ATOM 4757 C C . GLY B 1 161 ? -11.328 17.812 8.391 1 97.62 161 GLY B C 1
ATOM 4758 O O . GLY B 1 161 ? -11.055 17.781 7.191 1 97.62 161 GLY B O 1
ATOM 4759 N N . TRP B 1 162 ? -10.422 17.5 9.289 1 97.75 162 TRP B N 1
ATOM 4760 C CA . TRP B 1 162 ? -9.148 16.922 8.867 1 97.75 162 TRP B CA 1
ATOM 4761 C C . TRP B 1 162 ? -9.344 15.516 8.312 1 97.75 162 TRP B C 1
ATOM 4763 O O . TRP B 1 162 ? -10.266 14.805 8.719 1 97.75 162 TRP B O 1
ATOM 4773 N N . ALA B 1 163 ? -8.492 15.172 7.398 1 96.5 163 ALA B N 1
ATOM 4774 C CA . ALA B 1 163 ? -8.547 13.836 6.801 1 96.5 163 ALA B CA 1
ATOM 4775 C C . ALA B 1 163 ? -7.156 13.219 6.711 1 96.5 163 ALA B C 1
ATOM 4777 O O . ALA B 1 163 ? -6.176 13.914 6.422 1 96.5 163 ALA B O 1
ATOM 4778 N N . CYS B 1 164 ? -7.082 11.945 6.926 1 93.31 164 CYS B N 1
ATOM 4779 C CA . CYS B 1 164 ? -5.82 11.227 6.762 1 93.31 164 CYS B CA 1
ATOM 4780 C C . CYS B 1 164 ? -5.422 11.148 5.293 1 93.31 164 CYS B C 1
ATOM 4782 O O . CYS B 1 164 ? -6.215 10.727 4.453 1 93.31 164 CYS B O 1
ATOM 4784 N N . VAL B 1 165 ? -4.203 11.562 4.988 1 93.5 165 VAL B N 1
ATOM 4785 C CA . VAL B 1 165 ? -3.768 11.523 3.596 1 93.5 165 VAL B CA 1
ATOM 4786 C C . VAL B 1 165 ? -2.361 10.938 3.51 1 93.5 165 VAL B C 1
ATOM 4788 O O . VAL B 1 165 ? -1.919 10.523 2.436 1 93.5 165 VAL B O 1
ATOM 4791 N N . GLY B 1 166 ? -1.654 10.984 4.566 1 87.19 166 GLY B N 1
ATOM 4792 C CA . GLY B 1 166 ? -0.264 10.562 4.539 1 87.19 166 GLY B CA 1
ATOM 4793 C C . GLY B 1 166 ? -0.063 9.141 5.039 1 87.19 166 GLY B C 1
ATOM 4794 O O . GLY B 1 166 ? -0.545 8.781 6.117 1 87.19 166 GLY B O 1
ATOM 4795 N N . GLU B 1 167 ? 0.578 8.336 4.223 1 88.56 167 GLU B N 1
ATOM 4796 C CA . GLU B 1 167 ? 0.976 6.992 4.633 1 88.56 167 GLU B CA 1
ATOM 4797 C C . GLU B 1 167 ? 2.492 6.824 4.574 1 88.56 167 GLU B C 1
ATOM 4799 O O . GLU B 1 167 ? 3.16 7.453 3.752 1 88.56 167 GLU B O 1
ATOM 4804 N N . VAL B 1 168 ? 2.943 6.07 5.496 1 89.31 168 VAL B N 1
ATOM 4805 C CA . VAL B 1 168 ? 4.336 5.641 5.492 1 89.31 168 VAL B CA 1
ATOM 4806 C C . VAL B 1 168 ? 4.41 4.117 5.391 1 89.31 168 VAL B C 1
ATOM 4808 O O . VAL B 1 168 ? 3.742 3.408 6.145 1 89.31 168 VAL B O 1
ATOM 4811 N N . TYR B 1 169 ? 5.117 3.729 4.441 1 90.06 169 TYR B N 1
ATOM 4812 C CA . TYR B 1 169 ? 5.43 2.309 4.312 1 90.06 169 TYR B CA 1
ATOM 4813 C C . TYR B 1 169 ? 6.781 1.988 4.93 1 90.06 169 TYR B C 1
ATOM 4815 O O . TYR B 1 169 ? 7.801 2.578 4.555 1 90.06 169 TYR B O 1
ATOM 4823 N N . ARG B 1 170 ? 6.738 1.069 5.852 1 90.69 170 ARG B N 1
ATOM 4824 C CA . ARG B 1 170 ? 7.961 0.686 6.555 1 90.69 170 ARG B CA 1
ATOM 4825 C C . ARG B 1 170 ? 8.344 -0.756 6.242 1 90.69 170 ARG B C 1
ATOM 4827 O O . ARG B 1 170 ? 7.602 -1.686 6.562 1 90.69 170 ARG B O 1
ATOM 4834 N N . TYR B 1 171 ? 9.516 -0.903 5.672 1 89.56 171 TYR B N 1
ATOM 4835 C CA . TYR B 1 171 ? 10.039 -2.234 5.379 1 89.56 171 TYR B CA 1
ATOM 4836 C C . TYR B 1 171 ? 11.211 -2.572 6.289 1 89.56 171 TYR B C 1
ATOM 4838 O O . TYR B 1 171 ? 12.055 -1.718 6.566 1 89.56 171 TYR B O 1
ATOM 4846 N N . ARG B 1 172 ? 11.195 -3.701 6.875 1 88.75 172 ARG B N 1
ATOM 4847 C CA . ARG B 1 172 ? 12.312 -4.27 7.625 1 88.75 172 ARG B CA 1
ATOM 4848 C C . ARG B 1 172 ? 12.938 -5.438 6.875 1 88.75 172 ARG B C 1
ATOM 4850 O O . ARG B 1 172 ? 12.414 -6.551 6.898 1 88.75 172 ARG B O 1
ATOM 4857 N N . VAL B 1 173 ? 14.047 -5.203 6.266 1 89.81 173 VAL B N 1
ATOM 4858 C CA . VAL B 1 173 ? 14.594 -6.188 5.336 1 89.81 173 VAL B CA 1
ATOM 4859 C C . VAL B 1 173 ? 16.016 -6.562 5.754 1 89.81 173 VAL B C 1
ATOM 4861 O O . VAL B 1 173 ? 16.766 -5.715 6.25 1 89.81 173 VAL B O 1
ATOM 4864 N N . ALA B 1 174 ? 16.359 -7.812 5.562 1 89.25 174 ALA B N 1
ATOM 4865 C CA . ALA B 1 174 ? 17.734 -8.242 5.766 1 89.25 174 ALA B CA 1
ATOM 4866 C C . ALA B 1 174 ? 18.656 -7.684 4.68 1 89.25 174 ALA B C 1
ATOM 4868 O O . ALA B 1 174 ? 18.266 -7.602 3.512 1 89.25 174 ALA B O 1
ATOM 4869 N N . GLY B 1 175 ? 19.844 -7.352 5.121 1 88.12 175 GLY B N 1
ATOM 4870 C CA . GLY B 1 175 ? 20.812 -6.836 4.156 1 88.12 175 GLY B CA 1
ATOM 4871 C C . GLY B 1 175 ? 21.031 -7.77 2.979 1 88.12 175 GLY B C 1
ATOM 4872 O O . GLY B 1 175 ? 21.219 -7.316 1.849 1 88.12 175 GLY B O 1
ATOM 4873 N N . GLU B 1 176 ? 20.953 -9.016 3.213 1 88 176 GLU B N 1
ATOM 4874 C CA . GLU B 1 176 ? 21.219 -10.016 2.18 1 88 176 GLU B CA 1
ATOM 4875 C C . GLU B 1 176 ? 20.094 -10.07 1.154 1 88 176 GLU B C 1
ATOM 4877 O O . GLU B 1 176 ? 20.266 -10.602 0.057 1 88 176 GLU B O 1
ATOM 4882 N N . ASP B 1 177 ? 18.969 -9.578 1.521 1 88.69 177 ASP B N 1
ATOM 4883 C CA . ASP B 1 177 ? 17.828 -9.617 0.607 1 88.69 177 ASP B CA 1
ATOM 4884 C C . ASP B 1 177 ? 17.797 -8.391 -0.293 1 88.69 177 ASP B C 1
ATOM 4886 O O . ASP B 1 177 ? 17 -8.312 -1.23 1 88.69 177 ASP B O 1
ATOM 4890 N N . LEU B 1 178 ? 18.609 -7.414 0.02 1 89.5 178 LEU B N 1
ATOM 4891 C CA . LEU B 1 178 ? 18.766 -6.266 -0.865 1 89.5 178 LEU B CA 1
ATOM 4892 C C . LEU B 1 178 ? 19.688 -6.602 -2.033 1 89.5 178 LEU B C 1
ATOM 4894 O O . LEU B 1 178 ? 20.656 -7.34 -1.87 1 89.5 178 LEU B O 1
ATOM 4898 N N . PRO B 1 179 ? 19.344 -6.07 -3.207 1 84.12 179 PRO B N 1
ATOM 4899 C CA . PRO B 1 179 ? 20.203 -6.363 -4.355 1 84.12 179 PRO B CA 1
ATOM 4900 C C . PRO B 1 179 ? 21.609 -5.77 -4.211 1 84.12 179 PRO B C 1
ATOM 4902 O O . PRO B 1 179 ? 21.781 -4.746 -3.545 1 84.12 179 PRO B O 1
ATOM 4905 N N . ARG B 1 180 ? 22.516 -6.449 -4.871 1 88.06 180 ARG B N 1
ATOM 4906 C CA . ARG B 1 180 ? 23.875 -5.922 -4.973 1 88.06 180 ARG B CA 1
ATOM 4907 C C . ARG B 1 180 ? 24.031 -5.055 -6.219 1 88.06 180 ARG B C 1
ATOM 4909 O O . ARG B 1 180 ? 23.703 -5.484 -7.324 1 88.06 180 ARG B O 1
ATOM 4916 N N . TYR B 1 181 ? 24.453 -3.889 -5.984 1 88.38 181 TYR B N 1
ATOM 4917 C CA . TYR B 1 181 ? 24.688 -2.965 -7.09 1 88.38 181 TYR B CA 1
ATOM 4918 C C . TYR B 1 181 ? 26.125 -2.455 -7.082 1 88.38 181 TYR B C 1
ATOM 4920 O O . TYR B 1 181 ? 26.625 -2.021 -6.043 1 88.38 181 TYR B O 1
ATOM 4928 N N . PRO B 1 182 ? 26.812 -2.486 -8.234 1 89.94 182 PRO B N 1
ATOM 4929 C CA . PRO B 1 182 ? 28.172 -1.955 -8.281 1 89.94 182 PRO B CA 1
ATOM 4930 C C . PRO B 1 182 ? 28.25 -0.469 -7.941 1 89.94 182 PRO B C 1
ATOM 4932 O O . PRO B 1 182 ? 29.281 0.017 -7.484 1 89.94 182 PRO B O 1
ATOM 4935 N N . GLU B 1 183 ? 27.172 0.211 -8.078 1 92.19 183 GLU B N 1
ATOM 4936 C CA . GLU B 1 183 ? 27.094 1.643 -7.801 1 92.19 183 GLU B CA 1
ATOM 4937 C C . GLU B 1 183 ? 27.344 1.934 -6.324 1 92.19 183 GLU B C 1
ATOM 4939 O O . GLU B 1 183 ? 27.625 3.074 -5.949 1 92.19 183 GLU B O 1
ATOM 4944 N N . ALA B 1 184 ? 27.266 0.928 -5.523 1 94.56 184 ALA B N 1
ATOM 4945 C CA . ALA B 1 184 ? 27.453 1.095 -4.086 1 94.56 184 ALA B CA 1
ATOM 4946 C C . ALA B 1 184 ? 28.828 1.699 -3.783 1 94.56 184 ALA B C 1
ATOM 4948 O O . ALA B 1 184 ? 29 2.385 -2.771 1 94.56 184 ALA B O 1
ATOM 4949 N N . ARG B 1 185 ? 29.797 1.44 -4.621 1 94.44 185 ARG B N 1
ATOM 4950 C CA . ARG B 1 185 ? 31.172 1.881 -4.402 1 94.44 185 ARG B CA 1
ATOM 4951 C C . ARG B 1 185 ? 31.266 3.402 -4.414 1 94.44 185 ARG B C 1
ATOM 4953 O O . ARG B 1 185 ? 32.25 3.973 -3.918 1 94.44 185 ARG B O 1
ATOM 4960 N N . TYR B 1 186 ? 30.281 4.039 -4.941 1 95.94 186 TYR B N 1
ATOM 4961 C CA . TYR B 1 186 ? 30.312 5.492 -5.066 1 95.94 186 TYR B CA 1
ATOM 4962 C C . TYR B 1 186 ? 29.719 6.16 -3.834 1 95.94 186 TYR B C 1
ATOM 4964 O O . TYR B 1 186 ? 29.719 7.391 -3.725 1 95.94 186 TYR B O 1
ATOM 4972 N N . VAL B 1 187 ? 29.203 5.418 -2.924 1 97.44 187 VAL B N 1
ATOM 4973 C CA . VAL B 1 187 ? 28.594 5.98 -1.716 1 97.44 187 VAL B CA 1
ATOM 4974 C C . VAL B 1 187 ? 29.688 6.223 -0.668 1 97.44 187 VAL B C 1
ATOM 4976 O O . VAL B 1 187 ? 30.359 5.281 -0.234 1 97.44 187 VAL B O 1
ATOM 4979 N N . LEU B 1 188 ? 29.859 7.426 -0.241 1 96.31 188 LEU B N 1
ATOM 4980 C CA . LEU B 1 188 ? 30.875 7.836 0.711 1 96.31 188 LEU B CA 1
ATOM 4981 C C . LEU B 1 188 ? 30.266 8.625 1.865 1 96.31 188 LEU B C 1
ATOM 4983 O O . LEU B 1 188 ? 29.172 9.188 1.727 1 96.31 188 LEU B O 1
ATOM 4987 N N . PRO B 1 189 ? 30.969 8.609 3.004 1 95.31 189 PRO B N 1
ATOM 4988 C CA . PRO B 1 189 ? 30.469 9.445 4.102 1 95.31 189 PRO B CA 1
ATOM 4989 C C . PRO B 1 189 ? 30.453 10.93 3.75 1 95.31 189 PRO B C 1
ATOM 4991 O O . PRO B 1 189 ? 31.344 11.422 3.057 1 95.31 189 PRO B O 1
ATOM 4994 N N . LEU B 1 190 ? 29.406 11.523 4.184 1 94.5 190 LEU B N 1
ATOM 4995 C CA . LEU B 1 190 ? 29.312 12.969 4.008 1 94.5 190 LEU B CA 1
ATOM 4996 C C . LEU B 1 190 ? 29.719 13.703 5.281 1 94.5 190 LEU B C 1
ATOM 4998 O O . LEU B 1 190 ? 29.469 13.219 6.391 1 94.5 190 LEU B O 1
ATOM 5002 N N . ASP B 1 191 ? 30.297 14.836 5.055 1 87.62 191 ASP B N 1
ATOM 5003 C CA . ASP B 1 191 ? 30.688 15.719 6.156 1 87.62 191 ASP B CA 1
ATOM 5004 C C . ASP B 1 191 ? 29.688 16.859 6.316 1 87.62 191 ASP B C 1
ATOM 5006 O O . ASP B 1 191 ? 29.516 17.672 5.402 1 87.62 191 ASP B O 1
ATOM 5010 N N . THR B 1 192 ? 29.094 16.953 7.453 1 81 192 THR B N 1
ATOM 5011 C CA . THR B 1 192 ? 28.016 17.922 7.688 1 81 192 THR B CA 1
ATOM 5012 C C . THR B 1 192 ? 28.531 19.344 7.527 1 81 192 THR B C 1
ATOM 5014 O O . THR B 1 192 ? 27.75 20.25 7.203 1 81 192 THR B O 1
ATOM 5017 N N . ALA B 1 193 ? 29.766 19.547 7.785 1 82.12 193 ALA B N 1
ATOM 5018 C CA . ALA B 1 193 ? 30.328 20.891 7.66 1 82.12 193 ALA B CA 1
ATOM 5019 C C . ALA B 1 193 ? 30.547 21.266 6.191 1 82.12 193 ALA B C 1
ATOM 5021 O O . ALA B 1 193 ? 30.234 22.391 5.777 1 82.12 193 ALA B O 1
ATOM 5022 N N . THR B 1 194 ? 30.922 20.359 5.379 1 88.81 194 THR B N 1
ATOM 5023 C CA . THR B 1 194 ? 31.312 20.688 4.016 1 88.81 194 THR B CA 1
ATOM 5024 C C . THR B 1 194 ? 30.219 20.328 3.027 1 88.81 194 THR B C 1
ATOM 5026 O O . THR B 1 194 ? 30.125 20.906 1.941 1 88.81 194 THR B O 1
ATOM 5029 N N . ASP B 1 195 ? 29.375 19.422 3.455 1 92.56 195 ASP B N 1
ATOM 5030 C CA . ASP B 1 195 ? 28.438 18.891 2.465 1 92.56 195 ASP B CA 1
ATOM 5031 C C . ASP B 1 195 ? 27.031 19.391 2.723 1 92.56 195 ASP B C 1
ATOM 5033 O O . ASP B 1 195 ? 26.094 19.047 1.995 1 92.56 195 ASP B O 1
ATOM 5037 N N . ARG B 1 196 ? 26.875 20.219 3.676 1 92.81 196 ARG B N 1
ATOM 5038 C CA . ARG B 1 196 ? 25.547 20.688 4.051 1 92.81 196 ARG B CA 1
ATOM 5039 C C . ARG B 1 196 ? 24.844 21.359 2.869 1 92.81 196 ARG B C 1
ATOM 5041 O O . ARG B 1 196 ? 23.703 21.047 2.561 1 92.81 196 ARG B O 1
ATOM 5048 N N . ALA B 1 197 ? 25.531 22.234 2.219 1 93.88 197 ALA B N 1
ATOM 5049 C CA . ALA B 1 197 ? 24.953 22.969 1.099 1 93.88 197 ALA B CA 1
ATOM 5050 C C . ALA B 1 197 ? 24.516 22.031 -0.014 1 93.88 197 ALA B C 1
ATOM 5052 O O . ALA B 1 197 ? 23.453 22.203 -0.608 1 93.88 197 ALA B O 1
ATOM 5053 N N . ALA B 1 198 ? 25.344 21.062 -0.289 1 95.75 198 ALA B N 1
ATOM 5054 C CA . ALA B 1 198 ? 25.016 20.094 -1.346 1 95.75 198 ALA B CA 1
ATOM 5055 C C . ALA B 1 198 ? 23.797 19.266 -0.989 1 95.75 198 ALA B C 1
ATOM 5057 O O . ALA B 1 198 ? 22.969 18.969 -1.854 1 95.75 198 ALA B O 1
ATOM 5058 N N . ILE B 1 199 ? 23.688 18.875 0.241 1 96.06 199 ILE B N 1
ATOM 5059 C CA . ILE B 1 199 ? 22.547 18.109 0.723 1 96.06 199 ILE B CA 1
ATOM 5060 C C . ILE B 1 199 ? 21.266 18.938 0.583 1 96.06 199 ILE B C 1
ATOM 5062 O O . ILE B 1 199 ? 20.266 18.453 0.033 1 96.06 199 ILE B O 1
ATOM 5066 N N . GLU B 1 200 ? 21.328 20.172 1.05 1 95.94 200 GLU B N 1
ATOM 5067 C CA . GLU B 1 200 ? 20.188 21.078 0.985 1 95.94 200 GLU B CA 1
ATOM 5068 C C . GLU B 1 200 ? 19.766 21.328 -0.46 1 95.94 200 GLU B C 1
ATOM 5070 O O . GLU B 1 200 ? 18.578 21.375 -0.772 1 95.94 200 GLU B O 1
ATOM 5075 N N . GLU B 1 201 ? 20.766 21.484 -1.26 1 96.19 201 GLU B N 1
ATOM 5076 C CA . GLU B 1 201 ? 20.5 21.734 -2.674 1 96.19 201 GLU B CA 1
ATOM 5077 C C . GLU B 1 201 ? 19.812 20.547 -3.33 1 96.19 201 GLU B C 1
ATOM 5079 O O . GLU B 1 201 ? 18.859 20.703 -4.102 1 96.19 201 GLU B O 1
ATOM 5084 N N . LEU B 1 202 ? 20.297 19.359 -3.049 1 97.31 202 LEU B N 1
ATOM 5085 C CA . LEU B 1 202 ? 19.703 18.172 -3.631 1 97.31 202 LEU B CA 1
ATOM 5086 C C . LEU B 1 202 ? 18.25 18 -3.164 1 97.31 202 LEU B C 1
ATOM 5088 O O . LEU B 1 202 ? 17.375 17.719 -3.973 1 97.31 202 LEU B O 1
ATOM 5092 N N . TYR B 1 203 ? 18.047 18.172 -1.9 1 97.25 203 TYR B N 1
ATOM 5093 C CA . TYR B 1 203 ? 16.688 18.125 -1.388 1 97.25 203 TYR B CA 1
ATOM 5094 C C . TYR B 1 203 ? 15.797 19.125 -2.113 1 97.25 203 TYR B C 1
ATOM 5096 O O . TYR B 1 203 ? 14.703 18.781 -2.57 1 97.25 203 TYR B O 1
ATOM 5104 N N . GLY B 1 204 ? 16.25 20.328 -2.217 1 96.88 204 GLY B N 1
ATOM 5105 C CA . GLY B 1 204 ? 15.484 21.391 -2.85 1 96.88 204 GLY B CA 1
ATOM 5106 C C . GLY B 1 204 ? 15.148 21.094 -4.301 1 96.88 204 GLY B C 1
ATOM 5107 O O . GLY B 1 204 ? 14.07 21.453 -4.777 1 96.88 204 GLY B O 1
ATOM 5108 N N . ARG B 1 205 ? 16.031 20.469 -4.938 1 95.94 205 ARG B N 1
ATOM 5109 C CA . ARG B 1 205 ? 15.836 20.141 -6.344 1 95.94 205 ARG B CA 1
ATOM 5110 C C . ARG B 1 205 ? 14.812 19.016 -6.504 1 95.94 205 ARG B C 1
ATOM 5112 O O . ARG B 1 205 ? 14.023 19.016 -7.453 1 95.94 205 ARG B O 1
ATOM 5119 N N . GLU B 1 206 ? 14.797 18.047 -5.605 1 95.88 206 GLU B N 1
ATOM 5120 C CA . GLU B 1 206 ? 13.961 16.859 -5.75 1 95.88 206 GLU B CA 1
ATOM 5121 C C . GLU B 1 206 ? 12.602 17.062 -5.094 1 95.88 206 GLU B C 1
ATOM 5123 O O . GLU B 1 206 ? 11.609 16.453 -5.516 1 95.88 206 GLU B O 1
ATOM 5128 N N . ALA B 1 207 ? 12.516 17.906 -4.105 1 97.12 207 ALA B N 1
ATOM 5129 C CA . ALA B 1 207 ? 11.328 18.062 -3.275 1 97.12 207 ALA B CA 1
ATOM 5130 C C . ALA B 1 207 ? 10.109 18.422 -4.121 1 97.12 207 ALA B C 1
ATOM 5132 O O . ALA B 1 207 ? 9.031 17.859 -3.945 1 97.12 207 ALA B O 1
ATOM 5133 N N . PRO B 1 208 ? 10.25 19.297 -5.16 1 95.5 208 PRO B N 1
ATOM 5134 C CA . PRO B 1 208 ? 9.07 19.672 -5.945 1 95.5 208 PRO B CA 1
ATOM 5135 C C . PRO B 1 208 ? 8.469 18.5 -6.711 1 95.5 208 PRO B C 1
ATOM 5137 O O . PRO B 1 208 ? 7.312 18.578 -7.148 1 95.5 208 PRO B O 1
ATOM 5140 N N . ARG B 1 209 ? 9.188 17.438 -6.848 1 92.12 209 ARG B N 1
ATOM 5141 C CA . ARG B 1 209 ? 8.711 16.297 -7.605 1 92.12 209 ARG B CA 1
ATOM 5142 C C . ARG B 1 209 ? 7.781 15.422 -6.758 1 92.12 209 ARG B C 1
ATOM 5144 O O . ARG B 1 209 ? 7.164 14.484 -7.266 1 92.12 209 ARG B O 1
ATOM 5151 N N . HIS B 1 210 ? 7.707 15.789 -5.527 1 93.31 210 HIS B N 1
ATOM 5152 C CA . HIS B 1 210 ? 6.902 15.016 -4.59 1 93.31 210 HIS B CA 1
ATOM 5153 C C . HIS B 1 210 ? 5.844 15.883 -3.922 1 93.31 210 HIS B C 1
ATOM 5155 O O . HIS B 1 210 ? 6.102 17.047 -3.604 1 93.31 210 HIS B O 1
ATOM 5161 N N . SER B 1 211 ? 4.691 15.297 -3.73 1 95.56 211 SER B N 1
ATOM 5162 C CA . SER B 1 211 ? 3.695 15.984 -2.92 1 95.56 211 SER B CA 1
ATOM 5163 C C . SER B 1 211 ? 3.898 15.711 -1.435 1 95.56 211 SER B C 1
ATOM 5165 O O . SER B 1 211 ? 4.137 14.562 -1.039 1 95.56 211 SER B O 1
ATOM 5167 N N . GLY B 1 212 ? 3.859 16.766 -0.659 1 96.5 212 GLY B N 1
ATOM 5168 C CA . GLY B 1 212 ? 3.887 16.609 0.787 1 96.5 212 GLY B CA 1
ATOM 5169 C C . GLY B 1 212 ? 5.207 17.031 1.406 1 96.5 212 GLY B C 1
ATOM 5170 O O . GLY B 1 212 ? 5.262 17.375 2.586 1 96.5 212 GLY B O 1
ATOM 5171 N N . TRP B 1 213 ? 6.336 16.969 0.609 1 97.12 213 TRP B N 1
ATOM 5172 C CA . TRP B 1 213 ? 7.617 17.406 1.154 1 97.12 213 TRP B CA 1
ATOM 5173 C C . TRP B 1 213 ? 7.574 18.891 1.514 1 97.12 213 TRP B C 1
ATOM 5175 O O . TRP B 1 213 ? 7.027 19.703 0.765 1 97.12 213 TRP B O 1
ATOM 5185 N N . LEU B 1 214 ? 8.172 19.266 2.598 1 97.38 214 LEU B N 1
ATOM 5186 C CA . LEU B 1 214 ? 8.203 20.656 3.02 1 97.38 214 LEU B CA 1
ATOM 5187 C C . LEU B 1 214 ? 9.234 21.438 2.215 1 97.38 214 LEU B C 1
ATOM 5189 O O . LEU B 1 214 ? 10.242 20.891 1.771 1 97.38 214 LEU B O 1
ATOM 5193 N N . VAL B 1 215 ? 8.836 22.641 1.961 1 97.81 215 VAL B N 1
ATOM 5194 C CA . VAL B 1 215 ? 9.898 23.594 1.658 1 97.81 215 VAL B CA 1
ATOM 5195 C C . VAL B 1 215 ? 10.711 23.875 2.92 1 97.81 215 VAL B C 1
ATOM 5197 O O . VAL B 1 215 ? 10.273 24.625 3.789 1 97.81 215 VAL B O 1
ATOM 5200 N N . ARG B 1 216 ? 11.859 23.312 2.93 1 96.19 216 ARG B N 1
ATOM 5201 C CA . ARG B 1 216 ? 12.602 23.344 4.188 1 96.19 216 ARG B CA 1
ATOM 5202 C C . ARG B 1 216 ? 13.273 24.703 4.387 1 96.19 216 ARG B C 1
ATOM 5204 O O . ARG B 1 216 ? 13.891 25.234 3.461 1 96.19 216 ARG B O 1
ATOM 5211 N N . GLU B 1 217 ? 13.047 25.172 5.57 1 91 217 GLU B N 1
ATOM 5212 C CA . GLU B 1 217 ? 13.805 26.297 6.094 1 91 217 GLU B CA 1
ATOM 5213 C C . GLU B 1 217 ? 14.984 25.828 6.945 1 91 217 GLU B C 1
ATOM 5215 O O . GLU B 1 217 ? 15.07 24.656 7.285 1 91 217 GLU B O 1
ATOM 5220 N N . PRO B 1 218 ? 15.914 26.688 7.203 1 86.5 218 PRO B N 1
ATOM 5221 C CA . PRO B 1 218 ? 17.094 26.281 7.965 1 86.5 218 PRO B CA 1
ATOM 5222 C C . PRO B 1 218 ? 16.75 25.578 9.266 1 86.5 218 PRO B C 1
ATOM 5224 O O . PRO B 1 218 ? 17.438 24.641 9.68 1 86.5 218 PRO B O 1
ATOM 5227 N N . GLU B 1 219 ? 15.672 25.891 9.805 1 83.31 219 GLU B N 1
ATOM 5228 C CA . GLU B 1 219 ? 15.289 25.297 11.086 1 83.31 219 GLU B CA 1
ATOM 5229 C C . GLU B 1 219 ? 14.961 23.812 10.93 1 83.31 219 GLU B C 1
ATOM 5231 O O . GLU B 1 219 ? 15.141 23.031 11.867 1 83.31 219 GLU B O 1
ATOM 5236 N N . HIS B 1 220 ? 14.531 23.453 9.773 1 88 220 HIS B N 1
ATOM 5237 C CA . HIS B 1 220 ? 14.148 22.062 9.539 1 88 220 HIS B CA 1
ATOM 5238 C C . HIS B 1 220 ? 15.383 21.172 9.438 1 88 220 HIS B C 1
ATOM 5240 O O . HIS B 1 220 ? 15.273 19.953 9.523 1 88 220 HIS B O 1
ATOM 5246 N N . TRP B 1 221 ? 16.531 21.734 9.234 1 87.94 221 TRP B N 1
ATOM 5247 C CA . TRP B 1 221 ? 17.766 20.984 9.055 1 87.94 221 TRP B CA 1
ATOM 5248 C C . TRP B 1 221 ? 18.531 20.875 10.375 1 87.94 221 TRP B C 1
ATOM 5250 O O . TRP B 1 221 ? 19.453 20.078 10.492 1 87.94 221 TRP B O 1
ATOM 5260 N N . GLN B 1 222 ? 18.188 21.656 11.32 1 75.69 222 GLN B N 1
ATOM 5261 C CA . GLN B 1 222 ? 19 21.828 12.508 1 75.69 222 GLN B CA 1
ATOM 5262 C C . GLN B 1 222 ? 19.25 20.5 13.203 1 75.69 222 GLN B C 1
ATOM 5264 O O . GLN B 1 222 ? 20.375 20.219 13.633 1 75.69 222 GLN B O 1
ATOM 5269 N N . GLY B 1 223 ? 18.312 19.641 13.25 1 76.81 223 GLY B N 1
ATOM 5270 C CA . GLY B 1 223 ? 18.5 18.359 13.914 1 76.81 223 GLY B CA 1
ATOM 5271 C C . GLY B 1 223 ? 19.375 17.391 13.133 1 76.81 223 GLY B C 1
ATOM 5272 O O . GLY B 1 223 ? 19.938 16.453 13.695 1 76.81 223 GLY B O 1
ATOM 5273 N N . HIS B 1 224 ? 19.562 17.672 11.914 1 79.12 224 HIS B N 1
ATOM 5274 C CA . HIS B 1 224 ? 20.312 16.766 11.031 1 79.12 224 HIS B CA 1
ATOM 5275 C C . HIS B 1 224 ? 21.812 16.953 11.203 1 79.12 224 HIS B C 1
ATOM 5277 O O . HIS B 1 224 ? 22.578 15.984 11.07 1 79.12 224 HIS B O 1
ATOM 5283 N N . PHE B 1 225 ? 22.172 18.141 11.57 1 76.19 225 PHE B N 1
ATOM 5284 C CA . PHE B 1 225 ? 23.594 18.438 11.484 1 76.19 225 PHE B CA 1
ATOM 5285 C C . PHE B 1 225 ? 24.156 18.797 12.852 1 76.19 225 PHE B C 1
ATOM 5287 O O . PHE B 1 225 ? 25.266 19.328 12.953 1 76.19 225 PHE B O 1
ATOM 5294 N N . LYS B 1 226 ? 23.375 18.406 13.859 1 77.38 226 LYS B N 1
ATOM 5295 C CA . LYS B 1 226 ? 23.891 18.672 15.203 1 77.38 226 LYS B CA 1
ATOM 5296 C C . LYS B 1 226 ? 25.094 17.781 15.523 1 77.38 226 LYS B C 1
ATOM 5298 O O . LYS B 1 226 ? 25.125 16.625 15.133 1 77.38 226 LYS B O 1
ATOM 5303 N N . PRO B 1 227 ? 25.938 18.391 16.203 1 70.5 227 PRO B N 1
ATOM 5304 C CA . PRO B 1 227 ? 27.156 17.641 16.547 1 70.5 227 PRO B CA 1
ATOM 5305 C C . PRO B 1 227 ? 26.859 16.375 17.359 1 70.5 227 PRO B C 1
ATOM 5307 O O . PRO B 1 227 ? 27.594 15.391 17.266 1 70.5 227 PRO B O 1
ATOM 5310 N N . ASP B 1 228 ? 25.891 16.422 18.141 1 71.62 228 ASP B N 1
ATOM 5311 C CA . ASP B 1 228 ? 25.594 15.281 19.016 1 71.62 228 ASP B CA 1
ATOM 5312 C C . ASP B 1 228 ? 24.609 14.328 18.344 1 71.62 228 ASP B C 1
ATOM 5314 O O . ASP B 1 228 ? 24.078 13.422 19 1 71.62 228 ASP B O 1
ATOM 5318 N N . SER B 1 229 ? 24.562 14.609 17.141 1 78.69 229 SER B N 1
ATOM 5319 C CA . SER B 1 229 ? 23.625 13.75 16.422 1 78.69 229 SER B CA 1
ATOM 5320 C C . SER B 1 229 ? 24.203 12.359 16.203 1 78.69 229 SER B C 1
ATOM 5322 O O . SER B 1 229 ? 25.391 12.219 15.906 1 78.69 229 SER B O 1
ATOM 5324 N N . THR B 1 230 ? 23.422 11.336 16.375 1 82.75 230 THR B N 1
ATOM 5325 C CA . THR B 1 230 ? 23.812 9.953 16.109 1 82.75 230 THR B CA 1
ATOM 5326 C C . THR B 1 230 ? 23.531 9.586 14.656 1 82.75 230 THR B C 1
ATOM 5328 O O . THR B 1 230 ? 23.75 8.445 14.242 1 82.75 230 THR B O 1
ATOM 5331 N N . LEU B 1 231 ? 23.156 10.625 13.969 1 88.75 231 LEU B N 1
ATOM 5332 C CA . LEU B 1 231 ? 22.812 10.383 12.57 1 88.75 231 LEU B CA 1
ATOM 5333 C C . LEU B 1 231 ? 24.062 10.219 11.719 1 88.75 231 LEU B C 1
ATOM 5335 O O . LEU B 1 231 ? 25.047 10.938 11.906 1 88.75 231 LEU B O 1
ATOM 5339 N N . GLN B 1 232 ? 23.969 9.25 10.898 1 91.5 232 GLN B N 1
ATOM 5340 C CA . GLN B 1 232 ? 24.984 9.031 9.875 1 91.5 232 GLN B CA 1
ATOM 5341 C C . GLN B 1 232 ? 24.484 9.508 8.508 1 91.5 232 GLN B C 1
ATOM 5343 O O . GLN B 1 232 ? 23.312 9.344 8.172 1 91.5 232 GLN B O 1
ATOM 5348 N N . MET B 1 233 ? 25.453 10.156 7.793 1 94.81 233 MET B N 1
ATOM 5349 C CA . MET B 1 233 ? 25.094 10.656 6.465 1 94.81 233 MET B CA 1
ATOM 5350 C C . MET B 1 233 ? 26.062 10.133 5.41 1 94.81 233 MET B C 1
ATOM 5352 O O . MET B 1 233 ? 27.281 10.188 5.594 1 94.81 233 MET B O 1
ATOM 5356 N N . PHE B 1 234 ? 25.516 9.539 4.418 1 96.5 234 PHE B N 1
ATOM 5357 C CA . PHE B 1 234 ? 26.281 9.055 3.277 1 96.5 234 PHE B CA 1
ATOM 5358 C C . PHE B 1 234 ? 25.672 9.547 1.969 1 96.5 234 PHE B C 1
ATOM 5360 O O . PHE B 1 234 ? 24.484 9.852 1.905 1 96.5 234 PHE B O 1
ATOM 5367 N N . GLY B 1 235 ? 26.484 9.703 0.967 1 97.75 235 GLY B N 1
ATOM 5368 C CA . GLY B 1 235 ? 26 10.164 -0.325 1 97.75 235 GLY B CA 1
ATOM 5369 C C . GLY B 1 235 ? 26.828 9.641 -1.49 1 97.75 235 GLY B C 1
ATOM 5370 O O . GLY B 1 235 ? 27.859 9.016 -1.291 1 97.75 235 GLY B O 1
ATOM 5371 N N . CYS B 1 236 ? 26.25 9.781 -2.682 1 97.5 236 CYS B N 1
ATOM 5372 C CA . CYS B 1 236 ? 26.938 9.336 -3.885 1 97.5 236 CYS B CA 1
ATOM 5373 C C . CYS B 1 236 ? 27.047 10.461 -4.906 1 97.5 236 CYS B C 1
ATOM 5375 O O . CYS B 1 236 ? 26.141 11.281 -5.031 1 97.5 236 CYS B O 1
ATOM 5377 N N . ARG B 1 237 ? 28.203 10.5 -5.555 1 96.06 237 ARG B N 1
ATOM 5378 C CA . ARG B 1 237 ? 28.531 11.391 -6.66 1 96.06 237 ARG B CA 1
ATOM 5379 C C . ARG B 1 237 ? 29.062 10.609 -7.855 1 96.06 237 ARG B C 1
ATOM 5381 O O . ARG B 1 237 ? 29.812 9.641 -7.691 1 96.06 237 ARG B O 1
ATOM 5388 N N . PHE B 1 238 ? 28.484 10.977 -9.07 1 92.31 238 PHE B N 1
ATOM 5389 C CA . PHE B 1 238 ? 28.969 10.367 -10.305 1 92.31 238 PHE B CA 1
ATOM 5390 C C . PHE B 1 238 ? 29.656 11.406 -11.18 1 92.31 238 PHE B C 1
ATOM 5392 O O . PHE B 1 238 ? 29.141 11.789 -12.227 1 92.31 238 PHE B O 1
ATOM 5399 N N . GLY B 1 239 ? 30.797 11.961 -10.836 1 84.62 239 GLY B N 1
ATOM 5400 C CA . GLY B 1 239 ? 31.594 12.906 -11.602 1 84.62 239 GLY B CA 1
ATOM 5401 C C . GLY B 1 239 ? 31.406 14.344 -11.148 1 84.62 239 GLY B C 1
ATOM 5402 O O . GLY B 1 239 ? 32 15.258 -11.727 1 84.62 239 GLY B O 1
ATOM 5403 N N . GLY B 1 240 ? 30.547 14.633 -10.133 1 85.62 240 GLY B N 1
ATOM 5404 C CA . GLY B 1 240 ? 30.453 16.016 -9.719 1 85.62 240 GLY B CA 1
ATOM 5405 C C . GLY B 1 240 ? 29.5 16.234 -8.555 1 85.62 240 GLY B C 1
ATOM 5406 O O . GLY B 1 240 ? 29.797 15.844 -7.426 1 85.62 240 GLY B O 1
ATOM 5407 N N . ASP B 1 241 ? 28.312 16.609 -8.938 1 90.62 241 ASP B N 1
ATOM 5408 C CA . ASP B 1 241 ? 27.328 17.031 -7.953 1 90.62 241 ASP B CA 1
ATOM 5409 C C . ASP B 1 241 ? 26.766 15.836 -7.184 1 90.62 241 ASP B C 1
ATOM 5411 O O . ASP B 1 241 ? 26.828 14.703 -7.66 1 90.62 241 ASP B O 1
ATOM 5415 N N . LEU B 1 242 ? 26.375 16.078 -5.887 1 96.88 242 LEU B N 1
ATOM 5416 C CA . LEU B 1 242 ? 25.672 15.07 -5.094 1 96.88 242 LEU B CA 1
ATOM 5417 C C . LEU B 1 242 ? 24.406 14.609 -5.785 1 96.88 242 LEU B C 1
ATOM 5419 O O . LEU B 1 242 ? 23.562 15.438 -6.172 1 96.88 242 LEU B O 1
ATOM 5423 N N . GLU B 1 243 ? 24.172 13.305 -6 1 96.75 243 GLU B N 1
ATOM 5424 C CA . GLU B 1 243 ? 23.016 12.781 -6.723 1 96.75 243 GLU B CA 1
ATOM 5425 C C . GLU B 1 243 ? 22.109 11.992 -5.801 1 96.75 243 GLU B C 1
ATOM 5427 O O . GLU B 1 243 ? 20.969 11.672 -6.164 1 96.75 243 GLU B O 1
ATOM 5432 N N . GLY B 1 244 ? 22.594 11.664 -4.699 1 97.62 244 GLY B N 1
ATOM 5433 C CA . GLY B 1 244 ? 21.797 10.969 -3.693 1 97.62 244 GLY B CA 1
ATOM 5434 C C . GLY B 1 244 ? 22.422 11.008 -2.311 1 97.62 244 GLY B C 1
ATOM 5435 O O . GLY B 1 244 ? 23.641 11.109 -2.18 1 97.62 244 GLY B O 1
ATOM 5436 N N . TYR B 1 245 ? 21.609 10.953 -1.306 1 97.94 245 TYR B N 1
ATOM 5437 C CA . TYR B 1 245 ? 22.109 10.789 0.055 1 97.94 245 TYR B CA 1
ATOM 5438 C C . TYR B 1 245 ? 21.141 10 0.907 1 97.94 245 TYR B C 1
ATOM 5440 O O . TYR B 1 245 ? 19.953 9.875 0.557 1 97.94 245 TYR B O 1
ATOM 5448 N N . VAL B 1 246 ? 21.656 9.43 1.947 1 96.88 246 VAL B N 1
ATOM 5449 C CA . VAL B 1 246 ? 20.859 8.719 2.943 1 96.88 246 VAL B CA 1
ATOM 5450 C C . VAL B 1 246 ? 21.297 9.133 4.348 1 96.88 246 VAL B C 1
ATOM 5452 O O . VAL B 1 246 ? 22.484 9.32 4.602 1 96.88 246 VAL B O 1
ATOM 5455 N N . ILE B 1 247 ? 20.375 9.398 5.145 1 94.25 247 ILE B N 1
ATOM 5456 C CA . ILE B 1 247 ? 20.578 9.695 6.562 1 94.25 247 ILE B CA 1
ATOM 5457 C C . ILE B 1 247 ? 19.953 8.586 7.406 1 94.25 247 ILE B C 1
ATOM 5459 O O . ILE B 1 247 ? 18.781 8.25 7.234 1 94.25 247 ILE B O 1
ATOM 5463 N N . PHE B 1 248 ? 20.781 7.965 8.227 1 91.62 248 PHE B N 1
ATOM 5464 C CA . PHE B 1 248 ? 20.266 6.863 9.039 1 91.62 248 PHE B CA 1
ATOM 5465 C C . PHE B 1 248 ? 20.953 6.812 10.391 1 91.62 248 PHE B C 1
ATOM 5467 O O . PHE B 1 248 ? 21.859 7.605 10.664 1 91.62 248 PHE B O 1
ATOM 5474 N N . ARG B 1 249 ? 20.453 5.996 11.273 1 90.88 249 ARG B N 1
ATOM 5475 C CA . ARG B 1 249 ? 21.109 5.719 12.555 1 90.88 249 ARG B CA 1
ATOM 5476 C C . ARG B 1 249 ? 21.203 4.219 12.805 1 90.88 249 ARG B C 1
ATOM 5478 O O . ARG B 1 249 ? 20.406 3.439 12.281 1 90.88 249 ARG B O 1
ATOM 5485 N N . TYR B 1 250 ? 22.219 3.885 13.562 1 88.06 250 TYR B N 1
ATOM 5486 C CA . TYR B 1 250 ? 22.312 2.527 14.086 1 88.06 250 TYR B CA 1
ATOM 5487 C C . TYR B 1 250 ? 21.453 2.363 15.336 1 88.06 250 TYR B C 1
ATOM 5489 O O . TYR B 1 250 ? 21.438 3.238 16.203 1 88.06 250 TYR B O 1
ATOM 5497 N N . VAL B 1 251 ? 20.703 1.399 15.336 1 86.69 251 VAL B N 1
ATOM 5498 C CA . VAL B 1 251 ? 19.859 1.112 16.484 1 86.69 251 VAL B CA 1
ATOM 5499 C C . VAL B 1 251 ? 20.328 -0.162 17.172 1 86.69 251 VAL B C 1
ATOM 5501 O O . VAL B 1 251 ? 20.453 -1.212 16.547 1 86.69 251 VAL B O 1
ATOM 5504 N N . ASN B 1 252 ? 20.438 -0.047 18.422 1 82.69 252 ASN B N 1
ATOM 5505 C CA . ASN B 1 252 ? 20.953 -1.175 19.203 1 82.69 252 ASN B CA 1
ATOM 5506 C C . ASN B 1 252 ? 19.828 -2.15 19.562 1 82.69 252 ASN B C 1
ATOM 5508 O O . ASN B 1 252 ? 18.656 -1.792 19.531 1 82.69 252 ASN B O 1
ATOM 5512 N N . VAL B 1 253 ? 20.234 -3.402 19.812 1 71.56 253 VAL B N 1
ATOM 5513 C CA . VAL B 1 253 ? 19.281 -4.426 20.234 1 71.56 253 VAL B CA 1
ATOM 5514 C C . VAL B 1 253 ? 18.562 -3.973 21.5 1 71.56 253 VAL B C 1
ATOM 5516 O O . VAL B 1 253 ? 17.359 -4.211 21.656 1 71.56 253 VAL B O 1
ATOM 5519 N N . SER B 1 254 ? 19.281 -3.488 22.359 1 69.5 254 SER B N 1
ATOM 5520 C CA . SER B 1 254 ? 18.781 -2.855 23.562 1 69.5 254 SER B CA 1
ATOM 5521 C C . SER B 1 254 ? 19.562 -1.591 23.906 1 69.5 254 SER B C 1
ATOM 5523 O O . SER B 1 254 ? 20.688 -1.404 23.422 1 69.5 254 SER B O 1
ATOM 5525 N N . PRO B 1 255 ? 18.922 -0.727 24.562 1 66.88 255 PRO B N 1
ATOM 5526 C CA . PRO B 1 255 ? 19.625 0.523 24.891 1 66.88 255 PRO B CA 1
ATOM 5527 C C . PRO B 1 255 ? 20.984 0.292 25.516 1 66.88 255 PRO B C 1
ATOM 5529 O O . PRO B 1 255 ? 21.906 1.087 25.312 1 66.88 255 PRO B O 1
ATOM 5532 N N . ASP B 1 256 ? 21.125 -0.858 26.188 1 69.88 256 ASP B N 1
ATOM 5533 C CA . ASP B 1 256 ? 22.359 -1.104 26.922 1 69.88 256 ASP B CA 1
ATOM 5534 C C . ASP B 1 256 ? 23.297 -2.021 26.141 1 69.88 256 ASP B C 1
ATOM 5536 O O . ASP B 1 256 ? 24.406 -2.303 26.578 1 69.88 256 ASP B O 1
ATOM 5540 N N . SER B 1 257 ? 22.781 -2.359 25.062 1 70.19 257 SER B N 1
ATOM 5541 C CA . SER B 1 257 ? 23.578 -3.283 24.266 1 70.19 257 SER B CA 1
ATOM 5542 C C . SER B 1 257 ? 24.438 -2.537 23.25 1 70.19 257 SER B C 1
ATOM 5544 O O . SER B 1 257 ? 24 -1.537 22.672 1 70.19 257 SER B O 1
ATOM 5546 N N . ALA B 1 258 ? 25.703 -2.938 23.125 1 72.88 258 ALA B N 1
ATOM 5547 C CA . ALA B 1 258 ? 26.562 -2.426 22.062 1 72.88 258 ALA B CA 1
ATOM 5548 C C . ALA B 1 258 ? 26.266 -3.115 20.734 1 72.88 258 ALA B C 1
ATOM 5550 O O . ALA B 1 258 ? 26.75 -2.688 19.688 1 72.88 258 ALA B O 1
ATOM 5551 N N . GLU B 1 259 ? 25.469 -4.043 20.828 1 72.75 259 GLU B N 1
ATOM 5552 C CA . GLU B 1 259 ? 25.125 -4.793 19.609 1 72.75 259 GLU B CA 1
ATOM 5553 C C . GLU B 1 259 ? 24.078 -4.059 18.797 1 72.75 259 GLU B C 1
ATOM 5555 O O . GLU B 1 259 ? 23.047 -3.631 19.328 1 72.75 259 GLU B O 1
ATOM 5560 N N . VAL B 1 260 ? 24.531 -3.814 17.562 1 73.62 260 VAL B N 1
ATOM 5561 C CA . VAL B 1 260 ? 23.625 -3.119 16.656 1 73.62 260 VAL B CA 1
ATOM 5562 C C . VAL B 1 260 ? 22.594 -4.098 16.094 1 73.62 260 VAL B C 1
ATOM 5564 O O . VAL B 1 260 ? 22.953 -5.176 15.609 1 73.62 260 VAL B O 1
ATOM 5567 N N . ALA B 1 261 ? 21.469 -3.648 16.25 1 76.94 261 ALA B N 1
ATOM 5568 C CA . ALA B 1 261 ? 20.375 -4.477 15.766 1 76.94 261 ALA B CA 1
ATOM 5569 C C . ALA B 1 261 ? 20.047 -4.156 14.312 1 76.94 261 ALA B C 1
ATOM 5571 O O . ALA B 1 261 ? 19.984 -5.059 13.469 1 76.94 261 ALA B O 1
ATOM 5572 N N . HIS B 1 262 ? 19.938 -2.924 14.047 1 87.31 262 HIS B N 1
ATOM 5573 C CA . HIS B 1 262 ? 19.531 -2.582 12.688 1 87.31 262 HIS B CA 1
ATOM 5574 C C . HIS B 1 262 ? 19.906 -1.146 12.344 1 87.31 262 HIS B C 1
ATOM 5576 O O . HIS B 1 262 ? 20.312 -0.382 13.219 1 87.31 262 HIS B O 1
ATOM 5582 N N . ILE B 1 263 ? 19.875 -0.843 11.031 1 90.44 263 ILE B N 1
ATOM 5583 C CA . ILE B 1 263 ? 19.922 0.505 10.477 1 90.44 263 ILE B CA 1
ATOM 5584 C C . ILE B 1 263 ? 18.516 1.036 10.266 1 90.44 263 ILE B C 1
ATOM 5586 O O . ILE B 1 263 ? 17.672 0.359 9.672 1 90.44 263 ILE B O 1
ATOM 5590 N N . ALA B 1 264 ? 18.266 2.17 10.875 1 90.25 264 ALA B N 1
ATOM 5591 C CA . ALA B 1 264 ? 16.984 2.848 10.641 1 90.25 264 ALA B CA 1
ATOM 5592 C C . ALA B 1 264 ? 17.172 4.07 9.75 1 90.25 264 ALA B C 1
ATOM 5594 O O . ALA B 1 264 ? 17.75 5.074 10.172 1 90.25 264 ALA B O 1
ATOM 5595 N N . VAL B 1 265 ? 16.656 3.998 8.547 1 92.5 265 VAL B N 1
ATOM 5596 C CA . VAL B 1 265 ? 16.766 5.102 7.602 1 92.5 265 VAL B CA 1
ATOM 5597 C C . VAL B 1 265 ? 15.781 6.207 7.965 1 92.5 265 VAL B C 1
ATOM 5599 O O . VAL B 1 265 ? 14.578 5.965 8.062 1 92.5 265 VAL B O 1
ATOM 5602 N N . ARG B 1 266 ? 16.266 7.387 8.102 1 88.31 266 ARG B N 1
ATOM 5603 C CA . ARG B 1 266 ? 15.453 8.547 8.469 1 88.31 266 ARG B CA 1
ATOM 5604 C C . ARG B 1 266 ? 15 9.312 7.23 1 88.31 266 ARG B C 1
ATOM 5606 O O . ARG B 1 266 ? 13.93 9.93 7.238 1 88.31 266 ARG B O 1
ATOM 5613 N N . GLU B 1 267 ? 15.859 9.297 6.301 1 93.19 267 GLU B N 1
ATOM 5614 C CA . GLU B 1 267 ? 15.633 10.078 5.086 1 93.19 267 GLU B CA 1
ATOM 5615 C C . GLU B 1 267 ? 16.562 9.625 3.959 1 93.19 267 GLU B C 1
ATOM 5617 O O . GLU B 1 267 ? 17.719 9.297 4.199 1 93.19 267 GLU B O 1
ATOM 5622 N N . TRP B 1 268 ? 16.031 9.578 2.822 1 95.44 268 TRP B N 1
ATOM 5623 C CA . TRP B 1 268 ? 16.844 9.367 1.631 1 95.44 268 TRP B CA 1
ATOM 5624 C C . TRP B 1 268 ? 16.297 10.156 0.446 1 95.44 268 TRP B C 1
ATOM 5626 O O . TRP B 1 268 ? 15.07 10.312 0.307 1 95.44 268 TRP B O 1
ATOM 5636 N N . VAL B 1 269 ? 17.172 10.766 -0.328 1 97.12 269 VAL B N 1
ATOM 5637 C CA . VAL B 1 269 ? 16.828 11.547 -1.513 1 97.12 269 VAL B CA 1
ATOM 5638 C C . VAL B 1 269 ? 17.734 11.133 -2.676 1 97.12 269 VAL B C 1
ATOM 5640 O O . VAL B 1 269 ? 18.953 11.039 -2.521 1 97.12 269 VAL B O 1
ATOM 5643 N N . VAL B 1 270 ? 17.125 10.812 -3.771 1 95.94 270 VAL B N 1
ATOM 5644 C CA . VAL B 1 270 ? 17.891 10.43 -4.953 1 95.94 270 VAL B CA 1
ATOM 5645 C C . VAL B 1 270 ? 17.406 11.227 -6.164 1 95.94 270 VAL B C 1
ATOM 5647 O O . VAL B 1 270 ? 16.219 11.5 -6.289 1 95.94 270 VAL B O 1
ATOM 5650 N N . ALA B 1 271 ? 18.344 11.57 -7.051 1 92.94 271 ALA B N 1
ATOM 5651 C CA . ALA B 1 271 ? 18.031 12.32 -8.266 1 92.94 271 ALA B CA 1
ATOM 5652 C C . ALA B 1 271 ? 17.984 11.398 -9.484 1 92.94 271 ALA B C 1
ATOM 5654 O O . ALA B 1 271 ? 17.578 11.812 -10.57 1 92.94 271 ALA B O 1
ATOM 5655 N N . SER B 1 272 ? 18.438 10.18 -9.273 1 87.56 272 SER B N 1
ATOM 5656 C CA . SER B 1 272 ? 18.5 9.266 -10.406 1 87.56 272 SER B CA 1
ATOM 5657 C C . SER B 1 272 ? 18.375 7.816 -9.953 1 87.56 272 SER B C 1
ATOM 5659 O O . SER B 1 272 ? 18.562 7.512 -8.773 1 87.56 272 SER B O 1
ATOM 5661 N N . ALA B 1 273 ? 18.109 7 -10.906 1 87.69 273 ALA B N 1
ATOM 5662 C CA . ALA B 1 273 ? 18.047 5.562 -10.648 1 87.69 273 ALA B CA 1
ATOM 5663 C C . ALA B 1 273 ? 19.406 5.031 -10.203 1 87.69 273 ALA B C 1
ATOM 5665 O O . ALA B 1 273 ? 19.484 4.156 -9.336 1 87.69 273 ALA B O 1
ATOM 5666 N N . ARG B 1 274 ? 20.391 5.555 -10.867 1 89.69 274 ARG B N 1
ATOM 5667 C CA . ARG B 1 274 ? 21.75 5.156 -10.516 1 89.69 274 ARG B CA 1
ATOM 5668 C C . ARG B 1 274 ? 22.047 5.461 -9.047 1 89.69 274 ARG B C 1
ATOM 5670 O O . ARG B 1 274 ? 22.641 4.637 -8.344 1 89.69 274 ARG B O 1
ATOM 5677 N N . ALA B 1 275 ? 21.656 6.613 -8.609 1 95.06 275 ALA B N 1
ATOM 5678 C CA . ALA B 1 275 ? 21.844 6.992 -7.215 1 95.06 275 ALA B CA 1
ATOM 5679 C C . ALA B 1 275 ? 21.031 6.094 -6.285 1 95.06 275 ALA B C 1
ATOM 5681 O O . ALA B 1 275 ? 21.5 5.715 -5.211 1 95.06 275 ALA B O 1
ATOM 5682 N N . TYR B 1 276 ? 19.812 5.742 -6.688 1 93.69 276 TYR B N 1
ATOM 5683 C CA . TYR B 1 276 ? 18.969 4.84 -5.906 1 93.69 276 TYR B CA 1
ATOM 5684 C C . TYR B 1 276 ? 19.641 3.486 -5.727 1 93.69 276 TYR B C 1
ATOM 5686 O O . TYR B 1 276 ? 19.75 2.975 -4.609 1 93.69 276 TYR B O 1
ATOM 5694 N N . ARG B 1 277 ? 20.141 2.984 -6.77 1 91.19 277 ARG B N 1
ATOM 5695 C CA . ARG B 1 277 ? 20.844 1.705 -6.723 1 91.19 277 ARG B CA 1
ATOM 5696 C C . ARG B 1 277 ? 22.078 1.789 -5.84 1 91.19 277 ARG B C 1
ATOM 5698 O O . ARG B 1 277 ? 22.375 0.862 -5.082 1 91.19 277 ARG B O 1
ATOM 5705 N N . ALA B 1 278 ? 22.766 2.883 -5.949 1 94.94 278 ALA B N 1
ATOM 5706 C CA . ALA B 1 278 ? 23.969 3.076 -5.145 1 94.94 278 ALA B CA 1
ATOM 5707 C C . ALA B 1 278 ? 23.641 3.027 -3.654 1 94.94 278 ALA B C 1
ATOM 5709 O O . ALA B 1 278 ? 24.297 2.316 -2.891 1 94.94 278 ALA B O 1
ATOM 5710 N N . LEU B 1 279 ? 22.594 3.742 -3.293 1 96.06 279 LEU B N 1
ATOM 5711 C CA . LEU B 1 279 ? 22.234 3.812 -1.881 1 96.06 279 LEU B CA 1
ATOM 5712 C C . LEU B 1 279 ? 21.734 2.461 -1.379 1 96.06 279 LEU B C 1
ATOM 5714 O O . LEU B 1 279 ? 22.125 2.02 -0.292 1 96.06 279 LEU B O 1
ATOM 5718 N N . LEU B 1 280 ? 20.906 1.799 -2.146 1 92.94 280 LEU B N 1
ATOM 5719 C CA . LEU B 1 280 ? 20.406 0.489 -1.749 1 92.94 280 LEU B CA 1
ATOM 5720 C C . LEU B 1 280 ? 21.547 -0.519 -1.633 1 92.94 280 LEU B C 1
ATOM 5722 O O . LEU B 1 280 ? 21.594 -1.306 -0.684 1 92.94 280 LEU B O 1
ATOM 5726 N N . GLY B 1 281 ? 22.406 -0.465 -2.637 1 93.75 281 GLY B N 1
ATOM 5727 C CA . GLY B 1 281 ? 23.562 -1.34 -2.584 1 93.75 281 GLY B CA 1
ATOM 5728 C C . GLY B 1 281 ? 24.422 -1.112 -1.358 1 93.75 281 GLY B C 1
ATOM 5729 O O . GLY B 1 281 ? 24.891 -2.068 -0.731 1 93.75 281 GLY B O 1
ATOM 5730 N N . PHE B 1 282 ? 24.656 0.104 -1.018 1 95.75 282 PHE B N 1
ATOM 5731 C CA . PHE B 1 282 ? 25.438 0.47 0.161 1 95.75 282 PHE B CA 1
ATOM 5732 C C . PHE B 1 282 ? 24.781 -0.083 1.427 1 95.75 282 PHE B C 1
ATOM 5734 O O . PHE B 1 282 ? 25.469 -0.678 2.266 1 95.75 282 PHE B O 1
ATOM 5741 N N . LEU B 1 283 ? 23.469 0.089 1.523 1 94.75 283 LEU B N 1
ATOM 5742 C CA . LEU B 1 283 ? 22.766 -0.4 2.705 1 94.75 283 LEU B CA 1
ATOM 5743 C C . LEU B 1 283 ? 22.812 -1.923 2.775 1 94.75 283 LEU B C 1
ATOM 5745 O O . LEU B 1 283 ? 22.984 -2.492 3.855 1 94.75 283 LEU B O 1
ATOM 5749 N N . GLY B 1 284 ? 22.656 -2.545 1.658 1 92.56 284 GLY B N 1
ATOM 5750 C CA . GLY B 1 284 ? 22.766 -3.994 1.614 1 92.56 284 GLY B CA 1
ATOM 5751 C C . GLY B 1 284 ? 24.125 -4.5 2.031 1 92.56 284 GLY B C 1
ATOM 5752 O O . GLY B 1 284 ? 24.25 -5.582 2.609 1 92.56 284 GLY B O 1
ATOM 5753 N N . ALA B 1 285 ? 25.141 -3.77 1.767 1 92.25 285 ALA B N 1
ATOM 5754 C CA . ALA B 1 285 ? 26.516 -4.156 2.061 1 92.25 285 ALA B CA 1
ATOM 5755 C C . ALA B 1 285 ? 26.797 -4.094 3.559 1 92.25 285 ALA B C 1
ATOM 5757 O O . ALA B 1 285 ? 27.828 -4.57 4.023 1 92.25 285 ALA B O 1
ATOM 5758 N N . GLN B 1 286 ? 25.844 -3.582 4.273 1 90.12 286 GLN B N 1
ATOM 5759 C CA . GLN B 1 286 ? 26.031 -3.508 5.719 1 90.12 286 GLN B CA 1
ATOM 5760 C C . GLN B 1 286 ? 25.609 -4.809 6.395 1 90.12 286 GLN B C 1
ATOM 5762 O O . GLN B 1 286 ? 25.531 -4.879 7.621 1 90.12 286 GLN B O 1
ATOM 5767 N N . ARG B 1 287 ? 25.359 -5.812 5.734 1 84.81 287 ARG B N 1
ATOM 5768 C CA . ARG B 1 287 ? 24.766 -7.066 6.199 1 84.81 287 ARG B CA 1
ATOM 5769 C C . ARG B 1 287 ? 25.672 -7.734 7.234 1 84.81 287 ARG B C 1
ATOM 5771 O O . ARG B 1 287 ? 25.203 -8.516 8.062 1 84.81 287 ARG B O 1
ATOM 5778 N N . ASP B 1 288 ? 26.906 -7.484 7.195 1 83.94 288 ASP B N 1
ATOM 5779 C CA . ASP B 1 288 ? 27.812 -8.102 8.164 1 83.94 288 ASP B CA 1
ATOM 5780 C C . ASP B 1 288 ? 27.781 -7.352 9.5 1 83.94 288 ASP B C 1
ATOM 5782 O O . ASP B 1 288 ? 28.25 -7.863 10.516 1 83.94 288 ASP B O 1
ATOM 5786 N N . GLN B 1 289 ? 27.141 -6.219 9.516 1 81.69 289 GLN B N 1
ATOM 5787 C CA . GLN B 1 289 ? 27.141 -5.375 10.703 1 81.69 289 GLN B CA 1
ATOM 5788 C C . GLN B 1 289 ? 25.75 -5.316 11.344 1 81.69 289 GLN B C 1
ATOM 5790 O O . GLN B 1 289 ? 25.641 -5.074 12.547 1 81.69 289 GLN B O 1
ATOM 5795 N N . VAL B 1 290 ? 24.781 -5.453 10.508 1 86.75 290 VAL B N 1
ATOM 5796 C CA . VAL B 1 290 ? 23.422 -5.285 11.039 1 86.75 290 VAL B CA 1
ATOM 5797 C C . VAL B 1 290 ? 22.547 -6.441 10.586 1 86.75 290 VAL B C 1
ATOM 5799 O O . VAL B 1 290 ? 22.781 -7.043 9.539 1 86.75 290 VAL B O 1
ATOM 5802 N N . ASP B 1 291 ? 21.469 -6.641 11.375 1 85.44 291 ASP B N 1
ATOM 5803 C CA . ASP B 1 291 ? 20.516 -7.707 11.062 1 85.44 291 ASP B CA 1
ATOM 5804 C C . ASP B 1 291 ? 19.484 -7.246 10.039 1 85.44 291 ASP B C 1
ATOM 5806 O O . ASP B 1 291 ? 18.922 -8.062 9.297 1 85.44 291 ASP B O 1
ATOM 5810 N N . ALA B 1 292 ? 19.266 -5.957 10.094 1 90.62 292 ALA B N 1
ATOM 5811 C CA . ALA B 1 292 ? 18.188 -5.492 9.227 1 90.62 292 ALA B CA 1
ATOM 5812 C C . ALA B 1 292 ? 18.359 -4.016 8.883 1 90.62 292 ALA B C 1
ATOM 5814 O O . ALA B 1 292 ? 19.047 -3.281 9.594 1 90.62 292 ALA B O 1
ATOM 5815 N N . VAL B 1 293 ? 17.781 -3.699 7.777 1 91.31 293 VAL B N 1
ATOM 5816 C CA . VAL B 1 293 ? 17.578 -2.312 7.367 1 91.31 293 VAL B CA 1
ATOM 5817 C C . VAL B 1 293 ? 16.094 -1.96 7.445 1 91.31 293 VAL B C 1
ATOM 5819 O O . VAL B 1 293 ? 15.258 -2.627 6.832 1 91.31 293 VAL B O 1
ATOM 5822 N N . VAL B 1 294 ? 15.852 -1.014 8.305 1 89.88 294 VAL B N 1
ATOM 5823 C CA . VAL B 1 294 ? 14.492 -0.49 8.359 1 89.88 294 VAL B CA 1
ATOM 5824 C C . VAL B 1 294 ? 14.352 0.685 7.395 1 89.88 294 VAL B C 1
ATOM 5826 O O . VAL B 1 294 ? 15.008 1.717 7.562 1 89.88 294 VAL B O 1
ATOM 5829 N N . TRP B 1 295 ? 13.469 0.539 6.41 1 88.69 295 TRP B N 1
ATOM 5830 C CA . TRP B 1 295 ? 13.328 1.449 5.277 1 88.69 295 TRP B CA 1
ATOM 5831 C C . TRP B 1 295 ? 11.945 2.088 5.258 1 88.69 295 TRP B C 1
ATOM 5833 O O . TRP B 1 295 ? 10.992 1.493 4.758 1 88.69 295 TRP B O 1
ATOM 5843 N N . ASP B 1 296 ? 11.836 3.307 5.801 1 88.12 296 ASP B N 1
ATOM 5844 C CA . ASP B 1 296 ? 10.609 4.09 5.699 1 88.12 296 ASP B CA 1
ATOM 5845 C C . ASP B 1 296 ? 10.531 4.816 4.359 1 88.12 296 ASP B C 1
ATOM 5847 O O . ASP B 1 296 ? 11.492 5.461 3.939 1 88.12 296 ASP B O 1
ATOM 5851 N N . THR B 1 297 ? 9.367 4.707 3.736 1 91 297 THR B N 1
ATOM 5852 C CA . THR B 1 297 ? 9.25 5.312 2.414 1 91 297 THR B CA 1
ATOM 5853 C C . THR B 1 297 ? 7.781 5.516 2.041 1 91 297 THR B C 1
ATOM 5855 O O . THR B 1 297 ? 6.895 5.355 2.879 1 91 297 THR B O 1
ATOM 5858 N N . ASP B 1 298 ? 7.617 6.031 0.834 1 90.38 298 ASP B N 1
ATOM 5859 C CA . ASP B 1 298 ? 6.258 6.211 0.332 1 90.38 298 ASP B CA 1
ATOM 5860 C C . ASP B 1 298 ? 5.812 5 -0.487 1 90.38 298 ASP B C 1
ATOM 5862 O O . ASP B 1 298 ? 6.602 4.086 -0.734 1 90.38 298 ASP B O 1
ATOM 5866 N N . ARG B 1 299 ? 4.57 4.957 -0.789 1 85.38 299 ARG B N 1
ATOM 5867 C CA . ARG B 1 299 ? 3.918 3.82 -1.433 1 85.38 299 ARG B CA 1
ATOM 5868 C C . ARG B 1 299 ? 4.516 3.557 -2.811 1 85.38 299 ARG B C 1
ATOM 5870 O O . ARG B 1 299 ? 4.48 2.426 -3.301 1 85.38 299 ARG B O 1
ATOM 5877 N N . ALA B 1 300 ? 5.094 4.516 -3.471 1 84.69 300 ALA B N 1
ATOM 5878 C CA . ALA B 1 300 ? 5.566 4.387 -4.844 1 84.69 300 ALA B CA 1
ATOM 5879 C C . ALA B 1 300 ? 6.992 3.842 -4.883 1 84.69 300 ALA B C 1
ATOM 5881 O O . ALA B 1 300 ? 7.527 3.555 -5.957 1 84.69 300 ALA B O 1
ATOM 5882 N N . ASP B 1 301 ? 7.625 3.719 -3.725 1 89.31 301 ASP B N 1
ATOM 5883 C CA . ASP B 1 301 ? 9 3.223 -3.686 1 89.31 301 ASP B CA 1
ATOM 5884 C C . ASP B 1 301 ? 9.109 1.859 -4.363 1 89.31 301 ASP B C 1
ATOM 5886 O O . ASP B 1 301 ? 8.328 0.951 -4.078 1 89.31 301 ASP B O 1
ATOM 5890 N N . PRO B 1 302 ? 10.062 1.679 -5.242 1 87.5 302 PRO B N 1
ATOM 5891 C CA . PRO B 1 302 ? 10.188 0.431 -6 1 87.5 302 PRO B CA 1
ATOM 5892 C C . PRO B 1 302 ? 10.797 -0.701 -5.176 1 87.5 302 PRO B C 1
ATOM 5894 O O . PRO B 1 302 ? 10.859 -1.843 -5.641 1 87.5 302 PRO B O 1
ATOM 5897 N N . LEU B 1 303 ? 11.172 -0.518 -3.951 1 88.31 303 LEU B N 1
ATOM 5898 C CA . LEU B 1 303 ? 11.953 -1.457 -3.152 1 88.31 303 LEU B CA 1
ATOM 5899 C C . LEU B 1 303 ? 11.297 -2.834 -3.139 1 88.31 303 LEU B C 1
ATOM 5901 O O . LEU B 1 303 ? 11.969 -3.848 -3.342 1 88.31 303 LEU B O 1
ATOM 5905 N N . PRO B 1 304 ? 9.984 -2.945 -2.943 1 85.56 304 PRO B N 1
ATOM 5906 C CA . PRO B 1 304 ? 9.383 -4.277 -2.854 1 85.56 304 PRO B CA 1
ATOM 5907 C C . PRO B 1 304 ? 9.656 -5.133 -4.09 1 85.56 304 PRO B C 1
ATOM 5909 O O . PRO B 1 304 ? 9.859 -6.344 -3.977 1 85.56 304 PRO B O 1
ATOM 5912 N N . ARG B 1 305 ? 9.719 -4.559 -5.168 1 84.56 305 ARG B N 1
ATOM 5913 C CA . ARG B 1 305 ? 9.906 -5.289 -6.418 1 84.56 305 ARG B CA 1
ATOM 5914 C C . ARG B 1 305 ? 11.359 -5.695 -6.605 1 84.56 305 ARG B C 1
ATOM 5916 O O . ARG B 1 305 ? 11.672 -6.535 -7.453 1 84.56 305 ARG B O 1
ATOM 5923 N N . LEU B 1 306 ? 12.219 -5.105 -5.836 1 86.06 306 LEU B N 1
ATOM 5924 C CA . LEU B 1 306 ? 13.648 -5.336 -6.004 1 86.06 306 LEU B CA 1
ATOM 5925 C C . LEU B 1 306 ? 14.164 -6.359 -4.996 1 86.06 306 LEU B C 1
ATOM 5927 O O . LEU B 1 306 ? 15.281 -6.859 -5.129 1 86.06 306 LEU B O 1
ATOM 5931 N N . LEU B 1 307 ? 13.359 -6.664 -4.043 1 87.81 307 LEU B N 1
ATOM 5932 C CA . LEU B 1 307 ? 13.789 -7.578 -2.988 1 87.81 307 LEU B CA 1
ATOM 5933 C C . LEU B 1 307 ? 13.891 -9.008 -3.52 1 87.81 307 LEU B C 1
ATOM 5935 O O . LEU B 1 307 ? 13 -9.477 -4.223 1 87.81 307 LEU B O 1
ATOM 5939 N N . THR B 1 308 ? 14.93 -9.602 -3.113 1 85.38 308 THR B N 1
ATOM 5940 C CA . THR B 1 308 ? 15.102 -11 -3.479 1 85.38 308 THR B CA 1
ATOM 5941 C C . THR B 1 308 ? 14.078 -11.875 -2.762 1 85.38 308 THR B C 1
ATOM 5943 O O . THR B 1 308 ? 13.477 -12.766 -3.371 1 85.38 308 THR B O 1
ATOM 5946 N N . GLU B 1 309 ? 13.945 -11.656 -1.509 1 85.81 309 GLU B N 1
ATOM 5947 C CA . GLU B 1 309 ? 12.93 -12.305 -0.693 1 85.81 309 GLU B CA 1
ATOM 5948 C C . GLU B 1 309 ? 11.906 -11.297 -0.176 1 85.81 309 GLU B C 1
ATOM 5950 O O . GLU B 1 309 ? 12.273 -10.258 0.379 1 85.81 309 GLU B O 1
ATOM 5955 N N . GLN B 1 310 ? 10.68 -11.586 -0.386 1 84.81 310 GLN B N 1
ATOM 5956 C CA . GLN B 1 310 ? 9.625 -10.734 0.152 1 84.81 310 GLN B CA 1
ATOM 5957 C C . GLN B 1 310 ? 9.266 -11.133 1.58 1 84.81 310 GLN B C 1
ATOM 5959 O O . GLN B 1 310 ? 8.133 -11.539 1.853 1 84.81 310 GLN B O 1
ATOM 5964 N N . ARG B 1 311 ? 10.195 -10.906 2.475 1 81.19 311 ARG B N 1
ATOM 5965 C CA . ARG B 1 311 ? 10.008 -11.266 3.875 1 81.19 311 ARG B CA 1
ATOM 5966 C C . ARG B 1 311 ? 10.688 -10.25 4.793 1 81.19 311 ARG B C 1
ATOM 5968 O O . ARG B 1 311 ? 11.695 -9.648 4.426 1 81.19 311 ARG B O 1
ATOM 5975 N N . ALA B 1 312 ? 10.016 -10.109 5.891 1 77.56 312 ALA B N 1
ATOM 5976 C CA . ALA B 1 312 ? 10.648 -9.266 6.906 1 77.56 312 ALA B CA 1
ATOM 5977 C C . ALA B 1 312 ? 11.875 -9.961 7.504 1 77.56 312 ALA B C 1
ATOM 5979 O O . ALA B 1 312 ? 11.891 -11.18 7.656 1 77.56 312 ALA B O 1
ATOM 5980 N N . ALA B 1 313 ? 12.773 -9.094 7.797 1 73.62 313 ALA B N 1
ATOM 5981 C CA . ALA B 1 313 ? 13.969 -9.641 8.445 1 73.62 313 ALA B CA 1
ATOM 5982 C C . ALA B 1 313 ? 13.602 -10.414 9.711 1 73.62 313 ALA B C 1
ATOM 5984 O O . ALA B 1 313 ? 12.82 -9.93 10.539 1 73.62 313 ALA B O 1
ATOM 5985 N N . GLY B 1 314 ? 14.133 -11.516 9.805 1 68.5 314 GLY B N 1
ATOM 5986 C CA . GLY B 1 314 ? 13.938 -12.32 11 1 68.5 314 GLY B CA 1
ATOM 5987 C C . GLY B 1 314 ? 12.609 -13.055 11.008 1 68.5 314 GLY B C 1
ATOM 5988 O O . GLY B 1 314 ? 12.336 -13.844 11.914 1 68.5 314 GLY B O 1
ATOM 5989 N N . ASP B 1 315 ? 11.758 -12.617 10.086 1 61.59 315 ASP B N 1
ATOM 5990 C CA . ASP B 1 315 ? 10.461 -13.281 10.047 1 61.59 315 ASP B CA 1
ATOM 5991 C C . ASP B 1 315 ? 10.578 -14.688 9.477 1 61.59 315 ASP B C 1
ATOM 5993 O O . ASP B 1 315 ? 10.906 -14.859 8.297 1 61.59 315 ASP B O 1
ATOM 5997 N N . ARG B 1 316 ? 10.445 -15.539 10.539 1 55.22 316 ARG B N 1
ATOM 5998 C CA . ARG B 1 316 ? 10.484 -16.938 10.125 1 55.22 316 ARG B CA 1
ATOM 5999 C C . ARG B 1 316 ? 9.102 -17.562 10.172 1 55.22 316 ARG B C 1
ATOM 6001 O O . ARG B 1 316 ? 8.961 -18.797 10.164 1 55.22 316 ARG B O 1
ATOM 6008 N N . SER B 1 317 ? 8.125 -16.5 10.539 1 52.22 317 SER B N 1
ATOM 6009 C CA . SER B 1 317 ? 6.805 -17.031 10.852 1 52.22 317 SER B CA 1
ATOM 6010 C C . SER B 1 317 ? 6.145 -17.641 9.609 1 52.22 317 SER B C 1
ATOM 6012 O O . SER B 1 317 ? 6.457 -17.25 8.484 1 52.22 317 SER B O 1
ATOM 6014 N N . ILE B 1 318 ? 5.602 -18.688 10.094 1 46.78 318 ILE B N 1
ATOM 6015 C CA . ILE B 1 318 ? 4.746 -19.469 9.203 1 46.78 318 ILE B CA 1
ATOM 6016 C C . ILE B 1 318 ? 3.561 -18.609 8.75 1 46.78 318 ILE B C 1
ATOM 6018 O O . ILE B 1 318 ? 3.045 -17.797 9.523 1 46.78 318 ILE B O 1
ATOM 6022 N N . ARG B 1 319 ? 2.982 -18.922 7.688 1 51.12 319 ARG B N 1
ATOM 6023 C CA . ARG B 1 319 ? 2.053 -18.594 6.609 1 51.12 319 ARG B CA 1
ATOM 6024 C C . ARG B 1 319 ? 0.646 -18.359 7.148 1 51.12 319 ARG B C 1
ATOM 6026 O O . ARG B 1 319 ? 0.203 -19.062 8.062 1 51.12 319 ARG B O 1
ATOM 6033 N N . THR B 1 320 ? 0.188 -17.109 7.273 1 52.72 320 THR B N 1
ATOM 6034 C CA . THR B 1 320 ? -1.197 -16.719 7.527 1 52.72 320 THR B CA 1
ATOM 6035 C C . THR B 1 320 ? -2.141 -17.469 6.586 1 52.72 320 THR B C 1
ATOM 6037 O O . THR B 1 320 ? -1.698 -18.266 5.762 1 52.72 320 THR B O 1
ATOM 6040 N N . PHE B 1 321 ? -3.385 -17.344 6.883 1 49.03 321 PHE B N 1
ATOM 6041 C CA . PHE B 1 321 ? -4.457 -17.938 6.094 1 49.03 321 PHE B CA 1
ATOM 6042 C C . PHE B 1 321 ? -4.105 -17.938 4.613 1 49.03 321 PHE B C 1
ATOM 6044 O O . PHE B 1 321 ? -4.312 -18.938 3.916 1 49.03 321 PHE B O 1
ATOM 6051 N N . LEU B 1 322 ? -3.451 -16.828 4.227 1 58 322 LEU B N 1
ATOM 6052 C CA . LEU B 1 322 ? -3.166 -16.797 2.797 1 58 322 LEU B CA 1
ATOM 6053 C C . LEU B 1 322 ? -1.707 -17.141 2.523 1 58 322 LEU B C 1
ATOM 6055 O O . LEU B 1 322 ? -1.188 -16.859 1.441 1 58 322 LEU B O 1
ATOM 6059 N N . ASN B 1 323 ? -1.217 -17.938 3.619 1 58.47 323 ASN B N 1
ATOM 6060 C CA . ASN B 1 323 ? 0.18 -18.328 3.484 1 58.47 323 ASN B CA 1
ATOM 6061 C C . ASN B 1 323 ? 1.05 -17.172 2.994 1 58.47 323 ASN B C 1
ATOM 6063 O O . ASN B 1 323 ? 1.918 -17.375 2.141 1 58.47 323 ASN B O 1
ATOM 6067 N N . ALA B 1 324 ? 0.572 -16.078 3.52 1 66 324 ALA B N 1
ATOM 6068 C CA . ALA B 1 324 ? 1.278 -14.867 3.094 1 66 324 ALA B CA 1
ATOM 6069 C C . ALA B 1 324 ? 2.41 -14.531 4.059 1 66 324 ALA B C 1
ATOM 6071 O O . ALA B 1 324 ? 2.344 -14.852 5.246 1 66 324 ALA B O 1
ATOM 6072 N N . VAL B 1 325 ? 3.48 -14.062 3.488 1 71.94 325 VAL B N 1
ATOM 6073 C CA . VAL B 1 325 ? 4.664 -13.68 4.25 1 71.94 325 VAL B CA 1
ATOM 6074 C C . VAL B 1 325 ? 4.707 -12.156 4.402 1 71.94 325 VAL B C 1
ATOM 6076 O O . VAL B 1 325 ? 4.645 -11.43 3.412 1 71.94 325 VAL B O 1
ATOM 6079 N N . GLY B 1 326 ? 4.762 -11.742 5.652 1 80.31 326 GLY B N 1
ATOM 6080 C CA . GLY B 1 326 ? 4.809 -10.312 5.91 1 80.31 326 GLY B CA 1
ATOM 6081 C C . GLY B 1 326 ? 6.148 -9.688 5.559 1 80.31 326 GLY B C 1
ATOM 6082 O O . GLY B 1 326 ? 7.199 -10.273 5.824 1 80.31 326 GLY B O 1
ATOM 6083 N N . PHE B 1 327 ? 6.082 -8.523 4.875 1 77.88 327 PHE B N 1
ATOM 6084 C CA . PHE B 1 327 ? 7.359 -7.926 4.523 1 77.88 327 PHE B CA 1
ATOM 6085 C C . PHE B 1 327 ? 7.324 -6.414 4.727 1 77.88 327 PHE B C 1
ATOM 6087 O O . PHE B 1 327 ? 8.328 -5.73 4.539 1 77.88 327 PHE B O 1
ATOM 6094 N N . GLY B 1 328 ? 6.203 -5.895 5.148 1 84.81 328 GLY B N 1
ATOM 6095 C CA . GLY B 1 328 ? 6.094 -4.469 5.398 1 84.81 328 GLY B CA 1
ATOM 6096 C C . GLY B 1 328 ? 4.891 -4.102 6.25 1 84.81 328 GLY B C 1
ATOM 6097 O O . GLY B 1 328 ? 4.02 -4.938 6.492 1 84.81 328 GLY B O 1
ATOM 6098 N N . ALA B 1 329 ? 4.965 -2.811 6.707 1 87.88 329 ALA B N 1
ATOM 6099 C CA . ALA B 1 329 ? 3.883 -2.266 7.523 1 87.88 329 ALA B CA 1
ATOM 6100 C C . ALA B 1 329 ? 3.41 -0.921 6.977 1 87.88 329 ALA B C 1
ATOM 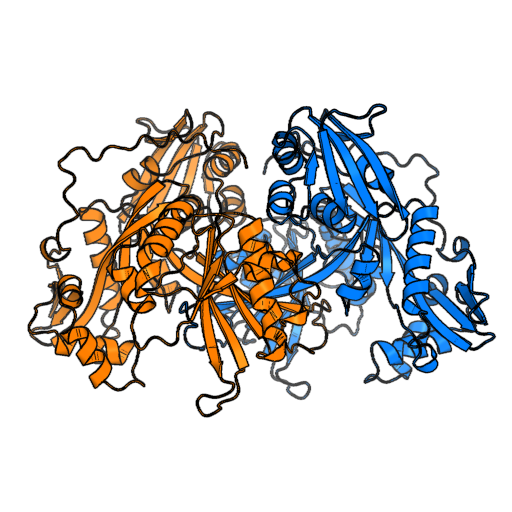6102 O O . ALA B 1 329 ? 4.188 -0.183 6.367 1 87.88 329 ALA B O 1
ATOM 6103 N N . ILE B 1 330 ? 2.135 -0.656 7.191 1 88.5 330 ILE B N 1
ATOM 6104 C CA . ILE B 1 330 ? 1.536 0.607 6.773 1 88.5 330 ILE B CA 1
ATOM 6105 C C . ILE B 1 330 ? 1.218 1.457 8 1 88.5 330 ILE B C 1
ATOM 6107 O O . ILE B 1 330 ? 0.55 0.993 8.93 1 88.5 330 ILE B O 1
ATOM 6111 N N . HIS B 1 331 ? 1.704 2.68 7.953 1 86.81 331 HIS B N 1
ATOM 6112 C CA . HIS B 1 331 ? 1.494 3.615 9.055 1 86.81 331 HIS B CA 1
ATOM 6113 C C . HIS B 1 331 ? 0.794 4.883 8.57 1 86.81 331 HIS B C 1
ATOM 6115 O O . HIS B 1 331 ? 1.004 5.32 7.438 1 86.81 331 HIS B O 1
ATOM 6121 N N . SER B 1 332 ? -0.052 5.316 9.43 1 85.38 332 SER B N 1
ATOM 6122 C CA . SER B 1 332 ? -0.582 6.66 9.227 1 85.38 332 SER B CA 1
ATOM 6123 C C . SER B 1 332 ? 0.36 7.719 9.781 1 85.38 332 SER B C 1
ATOM 6125 O O . SER B 1 332 ? 0.857 7.586 10.906 1 85.38 332 SER B O 1
ATOM 6127 N N . SER B 1 333 ? 0.521 8.742 8.953 1 85.38 333 SER B N 1
ATOM 6128 C CA . SER B 1 333 ? 1.505 9.742 9.359 1 85.38 333 SER B CA 1
ATOM 6129 C C . SER B 1 333 ? 0.843 11.086 9.656 1 85.38 333 SER B C 1
ATOM 6131 O O . SER B 1 333 ? 0.913 11.586 10.781 1 85.38 333 SER B O 1
ATOM 6133 N N . PHE B 1 334 ? 0.197 11.688 8.727 1 92.81 334 PHE B N 1
ATOM 6134 C CA . PHE B 1 334 ? -0.322 13.023 8.961 1 92.81 334 PHE B CA 1
ATOM 6135 C C . PHE B 1 334 ? -1.692 13.203 8.32 1 92.81 334 PHE B C 1
ATOM 6137 O O . PHE B 1 334 ? -2.123 12.359 7.527 1 92.81 334 PHE B O 1
ATOM 6144 N N . MET B 1 335 ? -2.377 14.242 8.758 1 96 335 MET B N 1
ATOM 6145 C CA . MET B 1 335 ? -3.67 14.664 8.227 1 96 335 MET B CA 1
ATOM 6146 C C . MET B 1 335 ? -3.568 16.031 7.566 1 96 335 MET B C 1
ATOM 6148 O O . MET B 1 335 ? -2.75 16.859 7.969 1 96 335 MET B O 1
ATOM 6152 N N . TRP B 1 336 ? -4.348 16.188 6.547 1 98.31 336 TRP B N 1
ATOM 6153 C CA . TRP B 1 336 ? -4.492 17.484 5.898 1 98.31 336 TRP B CA 1
ATOM 6154 C C . TRP B 1 336 ? -5.914 18.016 6.043 1 98.31 336 TRP B C 1
ATOM 6156 O O . TRP B 1 336 ? -6.852 17.234 6.258 1 98.31 336 TRP B O 1
ATOM 6166 N N . ARG B 1 337 ? -6.02 19.297 5.992 1 98.44 337 ARG B N 1
ATOM 6167 C CA . ARG B 1 337 ? -7.285 20.016 6.035 1 98.44 337 ARG B CA 1
ATOM 6168 C C . ARG B 1 337 ? -7.25 21.234 5.113 1 98.44 337 ARG B C 1
ATOM 6170 O O . ARG B 1 337 ? -6.434 22.141 5.301 1 98.44 337 ARG B O 1
ATOM 6177 N N . LEU B 1 338 ? -8.164 21.219 4.086 1 98.69 338 LEU B N 1
ATOM 6178 C CA . LEU B 1 338 ? -8.344 22.453 3.324 1 98.69 338 LEU B CA 1
ATOM 6179 C C . LEU B 1 338 ? -9.008 23.531 4.176 1 98.69 338 LEU B C 1
ATOM 6181 O O . LEU B 1 338 ? -9.938 23.25 4.934 1 98.69 338 LEU B O 1
ATOM 6185 N N . VAL B 1 339 ? -8.523 24.75 4.031 1 98.56 339 VAL B N 1
ATOM 6186 C CA . VAL B 1 339 ? -9.023 25.828 4.879 1 98.56 339 VAL B CA 1
ATOM 6187 C C . VAL B 1 339 ? -9.672 26.906 4.012 1 98.56 339 VAL B C 1
ATOM 6189 O O . VAL B 1 339 ? -10.898 26.953 3.895 1 98.56 339 VAL B O 1
ATOM 6192 N N . ASP B 1 340 ? -8.836 27.703 3.354 1 97.75 340 ASP B N 1
ATOM 6193 C CA . ASP B 1 340 ? -9.383 28.562 2.311 1 97.75 340 ASP B CA 1
ATOM 6194 C C . ASP B 1 340 ? -9.641 27.781 1.026 1 97.75 340 ASP B C 1
ATOM 6196 O O . ASP B 1 340 ? -8.742 27.641 0.189 1 97.75 340 ASP B O 1
ATOM 6200 N N . LEU B 1 341 ? -10.859 27.359 0.881 1 97.25 341 LEU B N 1
ATOM 6201 C CA . LEU B 1 341 ? -11.227 26.438 -0.181 1 97.25 341 LEU B CA 1
ATOM 6202 C C . LEU B 1 341 ? -11.008 27.062 -1.553 1 97.25 341 LEU B C 1
ATOM 6204 O O . LEU B 1 341 ? -10.469 26.422 -2.457 1 97.25 341 LEU B O 1
ATOM 6208 N N . ASP B 1 342 ? -11.375 28.297 -1.744 1 95.75 342 ASP B N 1
ATOM 6209 C CA . ASP B 1 342 ? -11.219 28.984 -3.027 1 95.75 342 ASP B CA 1
ATOM 6210 C C . ASP B 1 342 ? -9.75 29.047 -3.441 1 95.75 342 ASP B C 1
ATOM 6212 O O . ASP B 1 342 ? -9.406 28.719 -4.578 1 95.75 342 ASP B O 1
ATOM 6216 N N . ARG B 1 343 ? -8.977 29.406 -2.525 1 95.56 343 ARG B N 1
ATOM 6217 C CA . ARG B 1 343 ? -7.551 29.5 -2.805 1 95.56 343 ARG B CA 1
ATOM 6218 C C . ARG B 1 343 ? -6.945 28.141 -3.082 1 95.56 343 ARG B C 1
ATOM 6220 O O . ARG B 1 343 ? -6.117 27.984 -3.982 1 95.56 343 ARG B O 1
ATOM 6227 N N . ALA B 1 344 ? -7.371 27.141 -2.283 1 96.62 344 ALA B N 1
ATOM 6228 C CA . ALA B 1 344 ? -6.879 25.781 -2.477 1 96.62 344 ALA B CA 1
ATOM 6229 C C . ALA B 1 344 ? -7.211 25.266 -3.875 1 96.62 344 ALA B C 1
ATOM 6231 O O . ALA B 1 344 ? -6.355 24.703 -4.559 1 96.62 344 ALA B O 1
ATOM 6232 N N . LEU B 1 345 ? -8.438 25.422 -4.301 1 95 345 LEU B N 1
ATOM 6233 C CA . LEU B 1 345 ? -8.867 24.953 -5.613 1 95 345 LEU B CA 1
ATOM 6234 C C . LEU B 1 345 ? -8.141 25.703 -6.727 1 95 345 LEU B C 1
ATOM 6236 O O . LEU B 1 345 ? -7.742 25.109 -7.727 1 95 345 LEU B O 1
ATOM 6240 N N . ALA B 1 346 ? -7.887 26.953 -6.527 1 91.06 346 ALA B N 1
ATOM 6241 C CA . ALA B 1 346 ? -7.258 27.781 -7.547 1 91.06 346 ALA B CA 1
ATOM 6242 C C . ALA B 1 346 ? -5.777 27.438 -7.699 1 91.06 346 ALA B C 1
ATOM 6244 O O . ALA B 1 346 ? -5.227 27.531 -8.797 1 91.06 346 ALA B O 1
ATOM 6245 N N . LEU B 1 347 ? -5.129 27.062 -6.648 1 91.5 347 LEU B N 1
ATOM 6246 C CA . LEU B 1 347 ? -3.68 26.875 -6.652 1 91.5 347 LEU B CA 1
ATOM 6247 C C . LEU B 1 347 ? -3.309 25.469 -7.09 1 91.5 347 LEU B C 1
ATOM 6249 O O . LEU B 1 347 ? -2.164 25.203 -7.469 1 91.5 347 LEU B O 1
ATOM 6253 N N . ARG B 1 348 ? -4.266 24.531 -6.977 1 92.19 348 ARG B N 1
ATOM 6254 C CA . ARG B 1 348 ? -3.953 23.125 -7.227 1 92.19 348 ARG B CA 1
ATOM 6255 C C . ARG B 1 348 ? -3.803 22.859 -8.719 1 92.19 348 ARG B C 1
ATOM 6257 O O . ARG B 1 348 ? -4.777 22.938 -9.469 1 92.19 348 ARG B O 1
ATOM 6264 N N . PRO B 1 349 ? -2.602 22.484 -9.133 1 88.25 349 PRO B N 1
ATOM 6265 C CA . PRO B 1 349 ? -2.434 22.125 -10.547 1 88.25 349 PRO B CA 1
ATOM 6266 C C . PRO B 1 349 ? -3.273 20.922 -10.953 1 88.25 349 PRO B C 1
ATOM 6268 O O . PRO B 1 349 ? -3.521 20.031 -10.141 1 88.25 349 PRO B O 1
ATOM 6271 N N . VAL B 1 350 ? -3.793 20.953 -12.195 1 90.5 350 VAL B N 1
ATOM 6272 C CA . VAL B 1 350 ? -4.559 19.828 -12.711 1 90.5 350 VAL B CA 1
ATOM 6273 C C . VAL B 1 350 ? -3.928 19.328 -14.008 1 90.5 350 VAL B C 1
ATOM 6275 O O . VAL B 1 350 ? -3.32 20.109 -14.75 1 90.5 350 VAL B O 1
ATOM 6278 N N . ARG B 1 351 ? -3.977 18.094 -14.227 1 85.75 351 ARG B N 1
ATOM 6279 C CA . ARG B 1 351 ? -3.604 17.5 -15.508 1 85.75 351 ARG B CA 1
ATOM 6280 C C . ARG B 1 351 ? -4.68 17.75 -16.562 1 85.75 351 ARG B C 1
ATOM 6282 O O . ARG B 1 351 ? -5.844 17.953 -16.219 1 85.75 351 ARG B O 1
ATOM 6289 N N . PRO B 1 352 ? -4.184 17.703 -17.781 1 78.56 352 PRO B N 1
ATOM 6290 C CA . PRO B 1 352 ? -5.199 17.859 -18.828 1 78.56 352 PRO B CA 1
ATOM 6291 C C . PRO B 1 352 ? -6.223 16.719 -18.828 1 78.56 352 PRO B C 1
ATOM 6293 O O . PRO B 1 352 ? -5.852 15.547 -18.828 1 78.56 352 PRO B O 1
ATOM 6296 N N . ALA B 1 353 ? -7.395 16.969 -18.625 1 73.75 353 ALA B N 1
ATOM 6297 C CA . ALA B 1 353 ? -8.43 15.945 -18.5 1 73.75 353 ALA B CA 1
ATOM 6298 C C . ALA B 1 353 ? -9.641 16.281 -19.344 1 73.75 353 ALA B C 1
ATOM 6300 O O . ALA B 1 353 ? -10.703 15.664 -19.219 1 73.75 353 ALA B O 1
ATOM 6301 N N . GLY B 1 354 ? -9.555 17.125 -20.281 1 77.38 354 GLY B N 1
ATOM 6302 C CA . GLY B 1 354 ? -10.711 17.609 -21.016 1 77.38 354 GLY B CA 1
ATOM 6303 C C . GLY B 1 354 ? -11.5 18.672 -20.281 1 77.38 354 GLY B C 1
ATOM 6304 O O . GLY B 1 354 ? -11.367 18.812 -19.062 1 77.38 354 GLY B O 1
ATOM 6305 N N . ASP B 1 355 ? -12.297 19.438 -21.031 1 83.94 355 ASP B N 1
ATOM 6306 C CA . ASP B 1 355 ? -13.086 20.516 -20.438 1 83.94 355 ASP B CA 1
ATOM 6307 C C . ASP B 1 355 ? -14.328 19.969 -19.75 1 83.94 355 ASP B C 1
ATOM 6309 O O . ASP B 1 355 ? -15.109 19.234 -20.344 1 83.94 355 ASP B O 1
ATOM 6313 N N . VAL B 1 356 ? -14.328 20.203 -18.453 1 91.25 356 VAL B N 1
ATOM 6314 C CA . VAL B 1 356 ? -15.484 19.75 -17.672 1 91.25 356 VAL B CA 1
ATOM 6315 C C . VAL B 1 356 ? -15.867 20.812 -16.641 1 91.25 356 VAL B C 1
ATOM 6317 O O . VAL B 1 356 ? -15.008 21.547 -16.156 1 91.25 356 VAL B O 1
ATOM 6320 N N . ALA B 1 357 ? -17.25 20.953 -16.469 1 95.06 357 ALA B N 1
ATOM 6321 C CA . ALA B 1 357 ? -17.766 21.875 -15.469 1 95.06 357 ALA B CA 1
ATOM 6322 C C . ALA B 1 357 ? -18.688 21.156 -14.477 1 95.06 357 ALA B C 1
ATOM 6324 O O . ALA B 1 357 ? -19.453 20.266 -14.859 1 95.06 357 ALA B O 1
ATOM 6325 N N . PHE B 1 358 ? -18.578 21.484 -13.227 1 97.12 358 PHE B N 1
ATOM 6326 C CA . PHE B 1 358 ? -19.406 20.922 -12.18 1 97.12 358 PHE B CA 1
ATOM 6327 C C . PHE B 1 358 ? -19.359 21.797 -10.922 1 97.12 358 PHE B C 1
ATOM 6329 O O . PHE B 1 358 ? -18.625 22.781 -10.875 1 97.12 358 PHE B O 1
ATOM 6336 N N . ASN B 1 359 ? -20.266 21.531 -9.969 1 98.12 359 ASN B N 1
ATOM 6337 C CA . ASN B 1 359 ? -20.266 22.203 -8.672 1 98.12 359 ASN B CA 1
ATOM 6338 C C . ASN B 1 359 ? -19.781 21.266 -7.566 1 98.12 359 ASN B C 1
ATOM 6340 O O . ASN B 1 359 ? -20.125 20.094 -7.547 1 98.12 359 ASN B O 1
ATOM 6344 N N . PHE B 1 360 ? -18.938 21.828 -6.711 1 98.06 360 PHE B N 1
ATOM 6345 C CA . PHE B 1 360 ? -18.766 21.188 -5.414 1 98.06 360 PHE B CA 1
ATOM 6346 C C . PHE B 1 360 ? -19.766 21.734 -4.398 1 98.06 360 PHE B C 1
ATOM 6348 O O . PHE B 1 360 ? -19.859 22.953 -4.207 1 98.06 360 PHE B O 1
ATOM 6355 N N . GLU B 1 361 ? -20.516 20.938 -3.865 1 98.56 361 GLU B N 1
ATOM 6356 C CA . GLU B 1 361 ? -21.188 21.25 -2.609 1 98.56 361 GLU B CA 1
ATOM 6357 C C . GLU B 1 361 ? -20.469 20.625 -1.421 1 98.56 361 GLU B C 1
ATOM 6359 O O . GLU B 1 361 ? -20.562 19.422 -1.205 1 98.56 361 GLU B O 1
ATOM 6364 N N . VAL B 1 362 ? -19.828 21.469 -0.633 1 98.62 362 VAL B N 1
ATOM 6365 C CA . VAL B 1 362 ? -18.906 20.969 0.38 1 98.62 362 VAL B CA 1
ATOM 6366 C C . VAL B 1 362 ? -19.469 21.234 1.772 1 98.62 362 VAL B C 1
ATOM 6368 O O . VAL B 1 362 ? -19.703 22.391 2.143 1 98.62 362 VAL B O 1
ATOM 6371 N N . HIS B 1 363 ? -19.703 20.219 2.494 1 98.38 363 HIS B N 1
ATOM 6372 C CA . HIS B 1 363 ? -20.094 20.344 3.895 1 98.38 363 HIS B CA 1
ATOM 6373 C C . HIS B 1 363 ? -18.859 20.469 4.789 1 98.38 363 HIS B C 1
ATOM 6375 O O . HIS B 1 363 ? -18 19.578 4.809 1 98.38 363 HIS B O 1
ATOM 6381 N N . ASP B 1 364 ? -18.766 21.5 5.512 1 98.19 364 ASP B N 1
ATOM 6382 C CA . ASP B 1 364 ? -17.672 21.781 6.441 1 98.19 364 ASP B CA 1
ATOM 6383 C C . ASP B 1 364 ? -18.203 21.984 7.859 1 98.19 364 ASP B C 1
ATOM 6385 O O . ASP B 1 364 ? -18.953 22.922 8.117 1 98.19 364 ASP B O 1
ATOM 6389 N N . PRO B 1 365 ? -17.781 21.172 8.773 1 97.31 365 PRO B N 1
ATOM 6390 C CA . PRO B 1 365 ? -18.312 21.281 10.133 1 97.31 365 PRO B CA 1
ATOM 6391 C C . PRO B 1 365 ? -17.891 22.562 10.836 1 97.31 365 PRO B C 1
ATOM 6393 O O . PRO B 1 365 ? -18.5 22.953 11.836 1 97.31 365 PRO B O 1
ATOM 6396 N N . VAL B 1 366 ? -16.906 23.234 10.352 1 97.31 366 VAL B N 1
ATOM 6397 C CA . VAL B 1 366 ? -16.406 24.438 11 1 97.31 366 VAL B CA 1
ATOM 6398 C C . VAL B 1 366 ? -16.891 25.672 10.25 1 97.31 366 VAL B C 1
ATOM 6400 O O . VAL B 1 366 ? -17.406 26.625 10.859 1 97.31 366 VAL B O 1
ATOM 6403 N N . PHE B 1 367 ? -16.875 25.641 8.945 1 97.31 367 PHE B N 1
ATOM 6404 C CA . PHE B 1 367 ? -17.125 26.844 8.18 1 97.31 367 PHE B CA 1
ATOM 6405 C C . PHE B 1 367 ? -18.453 26.766 7.453 1 97.31 367 PHE B C 1
ATOM 6407 O O . PHE B 1 367 ? -18.828 27.672 6.699 1 97.31 367 PHE B O 1
ATOM 6414 N N . GLY B 1 368 ? -19.172 25.672 7.59 1 97.06 368 GLY B N 1
ATOM 6415 C CA . GLY B 1 368 ? -20.5 25.547 7.008 1 97.06 368 GLY B CA 1
ATOM 6416 C C . GLY B 1 368 ? -20.484 24.969 5.602 1 97.06 368 GLY B C 1
ATOM 6417 O O . GLY B 1 368 ? -19.422 24.609 5.094 1 97.06 368 GLY B O 1
ATOM 6418 N N . THR B 1 369 ? -21.641 24.828 5.008 1 97.75 369 THR B N 1
ATOM 6419 C CA . THR B 1 369 ? -21.781 24.25 3.674 1 97.75 369 THR B CA 1
ATOM 6420 C C . THR B 1 369 ? -21.656 25.328 2.6 1 97.75 369 THR B C 1
ATOM 6422 O O . THR B 1 369 ? -22.234 26.406 2.738 1 97.75 369 THR B O 1
ATOM 6425 N N . THR B 1 370 ? -20.922 25.078 1.573 1 96.88 370 THR B N 1
ATOM 6426 C CA . THR B 1 370 ? -20.734 26.047 0.488 1 96.88 370 THR B CA 1
ATOM 6427 C C . THR B 1 370 ? -20.891 25.359 -0.868 1 96.88 370 THR B C 1
ATOM 6429 O O . THR B 1 370 ? -20.672 24.156 -0.989 1 96.88 370 THR B O 1
ATOM 6432 N N . LEU B 1 371 ? -21.344 26.078 -1.793 1 97.19 371 LEU B N 1
ATOM 6433 C CA . LEU B 1 371 ? -21.406 25.656 -3.189 1 97.19 371 LEU B CA 1
ATOM 6434 C C . LEU B 1 371 ? -20.344 26.391 -4.016 1 97.19 371 LEU B C 1
ATOM 6436 O O . LEU B 1 371 ? -20.266 27.609 -3.994 1 97.19 371 LEU B O 1
ATOM 6440 N N . ARG B 1 372 ? -19.5 25.625 -4.691 1 97.19 372 ARG B N 1
ATOM 6441 C CA . ARG B 1 372 ? -18.438 26.203 -5.504 1 97.19 372 ARG B CA 1
ATOM 6442 C C . ARG B 1 372 ? -18.5 25.672 -6.934 1 97.19 372 ARG B C 1
ATOM 6444 O O . ARG B 1 372 ? -18.062 24.562 -7.207 1 97.19 372 ARG B O 1
ATOM 6451 N N . PRO B 1 373 ? -18.969 26.484 -7.863 1 97.38 373 PRO B N 1
ATOM 6452 C CA . PRO B 1 373 ? -18.875 26.094 -9.273 1 97.38 373 PRO B CA 1
ATOM 6453 C C . PRO B 1 373 ? -17.438 26.109 -9.789 1 97.38 373 PRO B C 1
ATOM 6455 O O . PRO B 1 373 ? -16.703 27.062 -9.539 1 97.38 373 PRO B O 1
ATOM 6458 N N . VAL B 1 374 ? -17.047 25.016 -10.469 1 95.81 374 VAL B N 1
ATOM 6459 C CA . VAL B 1 374 ? -15.68 24.938 -10.953 1 95.81 374 VAL B CA 1
ATOM 6460 C C . VAL B 1 374 ? -15.68 24.484 -12.414 1 95.81 374 VAL B C 1
ATOM 6462 O O . VAL B 1 374 ? -16.625 23.844 -12.867 1 95.81 374 VAL B O 1
ATOM 6465 N N . GLU B 1 375 ? -14.688 24.891 -13.094 1 93.81 375 GLU B N 1
ATOM 6466 C CA . GLU B 1 375 ? -14.422 24.469 -14.461 1 93.81 375 GLU B CA 1
ATOM 6467 C C . GLU B 1 375 ? -12.953 24.078 -14.641 1 93.81 375 GLU B C 1
ATOM 6469 O O . GLU B 1 375 ? -12.062 24.75 -14.094 1 93.81 375 GLU B O 1
ATOM 6474 N N . ILE B 1 376 ? -12.75 22.938 -15.203 1 90.31 376 ILE B N 1
ATOM 6475 C CA . ILE B 1 376 ? -11.398 22.547 -15.57 1 90.31 376 ILE B CA 1
ATOM 6476 C C . ILE B 1 376 ? -11.148 22.859 -17.047 1 90.31 376 ILE B C 1
ATOM 6478 O O . ILE B 1 376 ? -11.805 22.297 -17.922 1 90.31 376 ILE B O 1
ATOM 6482 N N . GLU B 1 377 ? -10.281 23.812 -17.281 1 82.19 377 GLU B N 1
ATOM 6483 C CA . GLU B 1 377 ? -9.93 24.234 -18.625 1 82.19 377 GLU B CA 1
ATOM 6484 C C . GLU B 1 377 ? -8.43 24.516 -18.75 1 82.19 377 GLU B C 1
ATOM 6486 O O . GLU B 1 377 ? -7.848 25.172 -17.875 1 82.19 377 GLU B O 1
ATOM 6491 N N . GLY B 1 378 ? -7.816 24.031 -19.797 1 75.31 378 GLY B N 1
ATOM 6492 C CA . GLY B 1 378 ? -6.422 24.359 -20.062 1 75.31 378 GLY B CA 1
ATOM 6493 C C . GLY B 1 378 ? -5.484 23.906 -18.969 1 75.31 378 GLY B C 1
ATOM 6494 O O . GLY B 1 378 ? -4.547 24.641 -18.609 1 75.31 378 GLY B O 1
ATOM 6495 N N . GLY B 1 379 ? -5.828 22.859 -18.234 1 75.12 379 GLY B N 1
ATOM 6496 C CA . GLY B 1 379 ? -4.934 22.328 -17.219 1 75.12 379 GLY B CA 1
ATOM 6497 C C . GLY B 1 379 ? -5.086 23.031 -15.875 1 75.12 379 GLY B C 1
ATOM 6498 O O . GLY B 1 379 ? -4.195 22.938 -15.023 1 75.12 379 GLY B O 1
ATOM 6499 N N . ARG B 1 380 ? -6.16 23.891 -15.805 1 80 380 ARG B N 1
ATOM 6500 C CA . ARG B 1 380 ? -6.402 24.562 -14.523 1 80 380 ARG B CA 1
ATOM 6501 C C . ARG B 1 380 ? -7.855 24.406 -14.094 1 80 380 ARG B C 1
ATOM 6503 O O . ARG B 1 380 ? -8.742 24.219 -14.93 1 80 380 ARG B O 1
ATOM 6510 N N . LEU B 1 381 ? -7.941 24.453 -12.766 1 88.62 381 LEU B N 1
ATOM 6511 C CA . LEU B 1 381 ? -9.281 24.5 -12.18 1 88.62 381 LEU B CA 1
ATOM 6512 C C . LEU B 1 381 ? -9.648 25.922 -11.773 1 88.62 381 LEU B C 1
ATOM 6514 O O . LEU B 1 381 ? -8.906 26.562 -11.031 1 88.62 381 LEU B O 1
ATOM 6518 N N . HIS B 1 382 ? -10.734 26.391 -12.375 1 90.56 382 HIS B N 1
ATOM 6519 C CA . HIS B 1 382 ? -11.195 27.75 -12.102 1 90.56 382 HIS B CA 1
ATOM 6520 C C . HIS B 1 382 ? -12.57 27.75 -11.438 1 90.56 382 HIS B C 1
ATOM 6522 O O . HIS B 1 382 ? -13.391 26.875 -11.719 1 90.56 382 HIS B O 1
ATOM 6528 N N . LEU B 1 383 ? -12.633 28.75 -10.562 1 92.88 383 LEU B N 1
ATOM 6529 C CA . LEU B 1 383 ? -13.977 28.969 -10.039 1 92.88 383 LEU B CA 1
ATOM 6530 C C . LEU B 1 383 ? -14.852 29.656 -11.086 1 92.88 383 LEU B C 1
ATOM 6532 O O . LEU B 1 383 ? -14.453 30.656 -11.68 1 92.88 383 LEU B O 1
ATOM 6536 N N . ALA B 1 384 ? -15.969 29.047 -11.281 1 93.44 384 ALA B N 1
ATOM 6537 C CA . ALA B 1 384 ? -16.891 29.594 -12.273 1 93.44 384 ALA B CA 1
ATOM 6538 C C . ALA B 1 384 ? -17.891 30.547 -11.633 1 93.44 384 ALA B C 1
ATOM 6540 O O . ALA B 1 384 ? -18.141 30.484 -10.43 1 93.44 384 ALA B O 1
ATOM 6541 N N . ASP B 1 385 ? -18.422 31.375 -12.508 1 91.19 385 ASP B N 1
ATOM 6542 C CA . ASP B 1 385 ? -19.391 32.375 -12.031 1 91.19 385 ASP B CA 1
ATOM 6543 C C . ASP B 1 385 ? -20.781 31.75 -11.914 1 91.19 385 ASP B C 1
ATOM 6545 O O . ASP B 1 385 ? -21.562 32.156 -11.055 1 91.19 385 ASP B O 1
ATOM 6549 N N . LYS B 1 386 ? -21.016 30.75 -12.789 1 93.06 386 LYS B N 1
ATOM 6550 C CA . LYS B 1 386 ? -22.344 30.141 -12.805 1 93.06 386 LYS B CA 1
ATOM 6551 C C . LYS B 1 386 ? -22.281 28.656 -12.461 1 93.06 386 LYS B C 1
ATOM 6553 O O . LYS B 1 386 ? -21.312 27.984 -12.828 1 93.06 386 LYS B O 1
ATOM 6558 N N . PRO B 1 387 ? -23.359 28.25 -11.789 1 94.81 387 PRO B N 1
ATOM 6559 C CA . PRO B 1 387 ? -23.391 26.828 -11.453 1 94.81 387 PRO B CA 1
ATOM 6560 C C . PRO B 1 387 ? -23.547 25.938 -12.68 1 94.81 387 PRO B C 1
ATOM 6562 O O . PRO B 1 387 ? -24.203 26.312 -13.656 1 94.81 387 PRO B O 1
ATOM 6565 N N . ALA B 1 388 ? -22.938 24.859 -12.633 1 96.12 388 ALA B N 1
ATOM 6566 C CA . ALA B 1 388 ? -23.062 23.828 -13.664 1 96.12 388 ALA B CA 1
ATOM 6567 C C . ALA B 1 388 ? -24.25 22.906 -13.383 1 96.12 388 ALA B C 1
ATOM 6569 O O . ALA B 1 388 ? -24.906 23.047 -12.352 1 96.12 388 ALA B O 1
ATOM 6570 N N . SER B 1 389 ? -24.516 22.016 -14.344 1 96.38 389 SER B N 1
ATOM 6571 C CA . SER B 1 389 ? -25.672 21.125 -14.234 1 96.38 389 SER B CA 1
ATOM 6572 C C . SER B 1 389 ? -25.391 19.969 -13.266 1 96.38 389 SER B C 1
ATOM 6574 O O . SER B 1 389 ? -26.312 19.375 -12.711 1 96.38 389 SER B O 1
ATOM 6576 N N . THR B 1 390 ? -24.141 19.672 -13.094 1 97.75 390 THR B N 1
ATOM 6577 C CA . THR B 1 390 ? -23.766 18.562 -12.227 1 97.75 390 THR B CA 1
ATOM 6578 C C . THR B 1 390 ? -23.188 19.062 -10.914 1 97.75 390 THR B C 1
ATOM 6580 O O . THR B 1 390 ? -22.375 20 -10.906 1 97.75 390 THR B O 1
ATOM 6583 N N . THR B 1 391 ? -23.641 18.5 -9.773 1 98.31 391 THR B N 1
ATOM 6584 C CA . THR B 1 391 ? -23.141 18.859 -8.453 1 98.31 391 THR B CA 1
ATOM 6585 C C . THR B 1 391 ? -22.562 17.641 -7.738 1 98.31 391 THR B C 1
ATOM 6587 O O . THR B 1 391 ? -23.203 16.594 -7.68 1 98.31 391 THR B O 1
ATOM 6590 N N . LEU B 1 392 ? -21.344 17.781 -7.305 1 98.19 392 LEU B N 1
ATOM 6591 C CA . LEU B 1 392 ? -20.719 16.797 -6.438 1 98.19 392 LEU B CA 1
ATOM 6592 C C . LEU B 1 392 ? -20.844 17.188 -4.973 1 98.19 392 LEU B C 1
ATOM 6594 O O . LEU B 1 392 ? -20.297 18.219 -4.559 1 98.19 392 LEU B O 1
ATOM 6598 N N . LYS B 1 393 ? -21.547 16.391 -4.195 1 98.38 393 LYS B N 1
ATOM 6599 C CA . LYS B 1 393 ? -21.75 16.656 -2.775 1 98.38 393 LYS B CA 1
ATOM 6600 C C . LYS B 1 393 ? -20.812 15.805 -1.914 1 98.38 393 LYS B C 1
ATOM 6602 O O . LYS B 1 393 ? -20.781 14.578 -2.055 1 98.38 393 LYS B O 1
ATOM 6607 N N . LEU B 1 394 ? -20.062 16.422 -1.034 1 97.62 394 LEU B N 1
ATOM 6608 C CA . LEU B 1 394 ? -19.125 15.703 -0.165 1 97.62 394 LEU B CA 1
ATOM 6609 C C . LEU B 1 394 ? -18.734 16.578 1.026 1 97.62 394 LEU B C 1
ATOM 6611 O O . LEU B 1 394 ? -19.047 17.766 1.068 1 97.62 394 LEU B O 1
ATOM 6615 N N . ASP B 1 395 ? -18.141 15.984 1.992 1 97.69 395 ASP B N 1
ATOM 6616 C CA . ASP B 1 395 ? -17.609 16.75 3.111 1 97.69 395 ASP B CA 1
ATOM 6617 C C . ASP B 1 395 ? -16.188 17.234 2.824 1 97.69 395 ASP B C 1
ATOM 6619 O O . ASP B 1 395 ? -15.555 16.766 1.873 1 97.69 395 ASP B O 1
ATOM 6623 N N . ILE B 1 396 ? -15.703 18.188 3.59 1 98.44 396 ILE B N 1
ATOM 6624 C CA . ILE B 1 396 ? -14.422 18.844 3.365 1 98.44 396 ILE B CA 1
ATOM 6625 C C . ILE B 1 396 ? -13.289 17.828 3.521 1 98.44 396 ILE B C 1
ATOM 6627 O O . ILE B 1 396 ? -12.258 17.922 2.852 1 98.44 396 ILE B O 1
ATOM 6631 N N . GLY B 1 397 ? -13.422 16.812 4.41 1 97.5 397 GLY B N 1
ATOM 6632 C CA . GLY B 1 397 ? -12.422 15.773 4.555 1 97.5 397 GLY B CA 1
ATOM 6633 C C . GLY B 1 397 ? -12.25 14.938 3.301 1 97.5 397 GLY B C 1
ATOM 6634 O O . GLY B 1 397 ? -11.117 14.695 2.857 1 97.5 397 GLY B O 1
ATOM 6635 N N . THR B 1 398 ? -13.367 14.531 2.742 1 96.5 398 THR B N 1
ATOM 6636 C CA . THR B 1 398 ? -13.336 13.773 1.496 1 96.5 398 THR B CA 1
ATOM 6637 C C . THR B 1 398 ? -12.727 14.609 0.374 1 96.5 398 THR B C 1
ATOM 6639 O O . THR B 1 398 ? -11.891 14.117 -0.39 1 96.5 398 THR B O 1
ATOM 6642 N N . LEU B 1 399 ? -13.117 15.828 0.295 1 98.06 399 LEU B N 1
ATOM 6643 C CA . LEU B 1 399 ? -12.547 16.703 -0.723 1 98.06 399 LEU B CA 1
ATOM 6644 C C . LEU B 1 399 ? -11.039 16.844 -0.535 1 98.06 399 LEU B C 1
ATOM 6646 O O . LEU B 1 399 ? -10.281 16.859 -1.513 1 98.06 399 LEU B O 1
ATOM 6650 N N . THR B 1 400 ? -10.602 16.984 0.717 1 98 400 THR B N 1
ATOM 6651 C CA . THR B 1 400 ? -9.18 17.078 1.013 1 98 400 THR B CA 1
ATOM 6652 C C . THR B 1 400 ? -8.438 15.844 0.509 1 98 400 THR B C 1
ATOM 6654 O O . THR B 1 400 ? -7.355 15.953 -0.076 1 98 400 THR B O 1
ATOM 6657 N N . GLN B 1 401 ? -9 14.688 0.704 1 96.12 401 GLN B N 1
ATOM 6658 C CA . GLN B 1 401 ? -8.391 13.453 0.22 1 96.12 401 GLN B CA 1
ATOM 6659 C C . GLN B 1 401 ? -8.289 13.453 -1.303 1 96.12 401 GLN B C 1
ATOM 6661 O O . GLN B 1 401 ? -7.23 13.148 -1.858 1 96.12 401 GLN B O 1
ATOM 6666 N N . LEU B 1 402 ? -9.367 13.852 -1.942 1 96.06 402 LEU B N 1
ATOM 6667 C CA . LEU B 1 402 ? -9.352 13.898 -3.4 1 96.06 402 LEU B CA 1
ATOM 6668 C C . LEU B 1 402 ? -8.32 14.906 -3.896 1 96.06 402 LEU B C 1
ATOM 6670 O O . LEU B 1 402 ? -7.527 14.602 -4.793 1 96.06 402 LEU B O 1
ATOM 6674 N N . TRP B 1 403 ? -8.344 16.047 -3.281 1 96.56 403 TRP B N 1
ATOM 6675 C CA . TRP B 1 403 ? -7.453 17.156 -3.635 1 96.56 403 TRP B CA 1
ATOM 6676 C C . TRP B 1 403 ? -5.992 16.75 -3.463 1 96.56 403 TRP B C 1
ATOM 6678 O O . TRP B 1 403 ? -5.133 17.156 -4.25 1 96.56 403 TRP B O 1
ATOM 6688 N N . SER B 1 404 ? -5.707 15.93 -2.557 1 96.44 404 SER B N 1
ATOM 6689 C CA . SER B 1 404 ? -4.34 15.516 -2.236 1 96.44 404 SER B CA 1
ATOM 6690 C C . SER B 1 404 ? -3.852 14.43 -3.188 1 96.44 404 SER B C 1
ATOM 6692 O O . SER B 1 404 ? -2.65 14.164 -3.268 1 96.44 404 SER B O 1
ATOM 6694 N N . GLY B 1 405 ? -4.77 13.727 -3.797 1 93.12 405 GLY B N 1
ATOM 6695 C CA . GLY B 1 405 ? -4.434 12.562 -4.594 1 93.12 405 GLY B CA 1
ATOM 6696 C C . GLY B 1 405 ? -4.531 11.258 -3.822 1 93.12 405 GLY B C 1
ATOM 6697 O O . GLY B 1 405 ? -4.277 10.188 -4.371 1 93.12 405 GLY B O 1
ATOM 6698 N N . TYR B 1 406 ? -4.895 11.352 -2.512 1 92.12 406 TYR B N 1
ATOM 6699 C CA . TYR B 1 406 ? -5.117 10.156 -1.707 1 92.12 406 TYR B CA 1
ATOM 6700 C C . TYR B 1 406 ? -6.504 9.57 -1.963 1 92.12 406 TYR B C 1
ATOM 6702 O O . TYR B 1 406 ? -7.457 9.883 -1.242 1 92.12 406 TYR B O 1
ATOM 6710 N N . GLY B 1 407 ? -6.664 8.789 -2.975 1 86.38 407 GLY B N 1
ATOM 6711 C CA . GLY B 1 407 ? -7.941 8.297 -3.461 1 86.38 407 GLY B CA 1
ATOM 6712 C C . GLY B 1 407 ? -8.43 9.023 -4.703 1 86.38 407 GLY B C 1
ATOM 6713 O O . GLY B 1 407 ? -7.695 9.82 -5.293 1 86.38 407 GLY B O 1
ATOM 6714 N N . ASN B 1 408 ? -9.648 8.727 -5.156 1 91.19 408 ASN B N 1
ATOM 6715 C CA . ASN B 1 408 ? -10.227 9.375 -6.332 1 91.19 408 ASN B CA 1
ATOM 6716 C C . ASN B 1 408 ? -11.742 9.469 -6.227 1 91.19 408 ASN B C 1
ATOM 6718 O O . ASN B 1 408 ? -12.344 8.906 -5.312 1 91.19 408 ASN B O 1
ATOM 6722 N N . ALA B 1 409 ? -12.305 10.211 -7.082 1 94.88 409 ALA B N 1
ATOM 6723 C CA . ALA B 1 409 ? -13.719 10.562 -7.004 1 94.88 409 ALA B CA 1
ATOM 6724 C C . ALA B 1 409 ? -14.602 9.336 -7.223 1 94.88 409 ALA B C 1
ATOM 6726 O O . ALA B 1 409 ? -15.617 9.156 -6.539 1 94.88 409 ALA B O 1
ATOM 6727 N N . ARG B 1 410 ? -14.258 8.508 -8.102 1 89.94 410 ARG B N 1
ATOM 6728 C CA . ARG B 1 410 ? -15.062 7.316 -8.383 1 89.94 410 ARG B CA 1
ATOM 6729 C C . ARG B 1 410 ? -15.102 6.387 -7.172 1 89.94 410 ARG B C 1
ATOM 6731 O O . ARG B 1 410 ? -16.156 5.867 -6.816 1 89.94 410 ARG B O 1
ATOM 6738 N N . ALA B 1 411 ? -13.961 6.25 -6.551 1 86.81 411 ALA B N 1
ATOM 6739 C CA . ALA B 1 411 ? -13.891 5.414 -5.355 1 86.81 411 ALA B CA 1
ATOM 6740 C C . ALA B 1 411 ? -14.703 6.023 -4.211 1 86.81 411 ALA B C 1
ATOM 6742 O O . ALA B 1 411 ? -15.391 5.309 -3.479 1 86.81 411 ALA B O 1
ATOM 6743 N N . ALA B 1 412 ? -14.602 7.289 -4.07 1 90.88 412 ALA B N 1
ATOM 6744 C CA . ALA B 1 412 ? -15.359 7.977 -3.027 1 90.88 412 ALA B CA 1
ATOM 6745 C C . ALA B 1 412 ? -16.859 7.844 -3.268 1 90.88 412 ALA B C 1
ATOM 6747 O O . ALA B 1 412 ? -17.625 7.68 -2.32 1 90.88 412 ALA B O 1
ATOM 6748 N N . HIS B 1 413 ? -17.219 7.926 -4.504 1 89.75 413 HIS B N 1
ATOM 6749 C CA . HIS B 1 413 ? -18.625 7.742 -4.863 1 89.75 413 HIS B CA 1
ATOM 6750 C C . HIS B 1 413 ? -19.078 6.32 -4.555 1 89.75 413 HIS B C 1
ATOM 6752 O O . HIS B 1 413 ? -20.141 6.125 -3.955 1 89.75 413 HIS B O 1
ATOM 6758 N N . TRP B 1 414 ? -18.234 5.438 -4.902 1 81.44 414 TRP B N 1
ATOM 6759 C CA . TRP B 1 414 ? -18.547 4.031 -4.656 1 81.44 414 TRP B CA 1
ATOM 6760 C C . TRP B 1 414 ? -18.688 3.76 -3.162 1 81.44 414 TRP B C 1
ATOM 6762 O O . TRP B 1 414 ? -19.578 3.025 -2.74 1 81.44 414 TRP B O 1
ATOM 6772 N N . ALA B 1 415 ? -17.922 4.43 -2.393 1 81.31 415 ALA B N 1
ATOM 6773 C CA . ALA B 1 415 ? -17.922 4.207 -0.949 1 81.31 415 ALA B CA 1
ATOM 6774 C C . ALA B 1 415 ? -19.016 5.023 -0.267 1 81.31 415 ALA B C 1
ATOM 6776 O O . ALA B 1 415 ? -19.219 4.91 0.944 1 81.31 415 ALA B O 1
ATOM 6777 N N . GLY B 1 416 ? -19.672 5.914 -0.979 1 81.25 416 GLY B N 1
ATOM 6778 C CA . GLY B 1 416 ? -20.766 6.699 -0.433 1 81.25 416 GLY B CA 1
ATOM 6779 C C . GLY B 1 416 ? -20.312 8 0.199 1 81.25 416 GLY B C 1
ATOM 6780 O O . GLY B 1 416 ? -21.094 8.688 0.862 1 81.25 416 GLY B O 1
ATOM 6781 N N . GLN B 1 417 ? -19.062 8.32 0.038 1 89.31 417 GLN B N 1
ATOM 6782 C CA . GLN B 1 417 ? -18.516 9.547 0.62 1 89.31 417 GLN B CA 1
ATOM 6783 C C . GLN B 1 417 ? -18.781 10.75 -0.279 1 89.31 417 GLN B C 1
ATOM 6785 O O . GLN B 1 417 ? -18.609 11.891 0.145 1 89.31 417 GLN B O 1
ATOM 6790 N N . LEU B 1 418 ? -19.109 10.461 -1.52 1 94.44 418 LEU B N 1
ATOM 6791 C CA . LEU B 1 418 ? -19.375 11.477 -2.531 1 94.44 418 LEU B CA 1
ATOM 6792 C C . LEU B 1 418 ? -20.656 11.172 -3.287 1 94.44 418 LEU B C 1
ATOM 6794 O O . LEU B 1 418 ? -20.859 10.047 -3.758 1 94.44 418 LEU B O 1
ATOM 6798 N N . GLN B 1 419 ? -21.562 12.078 -3.324 1 94.62 419 GLN B N 1
ATOM 6799 C CA . GLN B 1 419 ? -22.812 11.938 -4.062 1 94.62 419 GLN B CA 1
ATOM 6800 C C . GLN B 1 419 ? -22.797 12.797 -5.324 1 94.62 419 GLN B C 1
ATOM 6802 O O . GLN B 1 419 ? -22.297 13.922 -5.309 1 94.62 419 GLN B O 1
ATOM 6807 N N . VAL B 1 420 ? -23.375 12.242 -6.352 1 96.56 420 VAL B N 1
ATOM 6808 C CA . VAL B 1 420 ? -23.438 12.953 -7.625 1 96.56 420 VAL B CA 1
ATOM 6809 C C . VAL B 1 420 ? -24.891 13.297 -7.949 1 96.56 420 VAL B C 1
ATOM 6811 O O . VAL B 1 420 ? -25.766 12.43 -7.902 1 96.56 420 VAL B O 1
ATOM 6814 N N . GLU B 1 421 ? -25.219 14.484 -8.133 1 97.31 421 GLU B N 1
ATOM 6815 C CA . GLU B 1 421 ? -26.469 14.938 -8.742 1 97.31 421 GLU B CA 1
ATOM 6816 C C . GLU B 1 421 ? -26.234 15.438 -10.164 1 97.31 421 GLU B C 1
ATOM 6818 O O . GLU B 1 421 ? -25.797 16.578 -10.367 1 97.31 421 GLU B O 1
ATOM 6823 N N . GLY B 1 422 ? -26.469 14.625 -11.148 1 96.62 422 GLY B N 1
ATOM 6824 C CA . GLY B 1 422 ? -26.188 14.961 -12.539 1 96.62 422 GLY B CA 1
ATOM 6825 C C . GLY B 1 422 ? -25.422 13.875 -13.273 1 96.62 422 GLY B C 1
ATOM 6826 O O . GLY B 1 422 ? -25.766 12.695 -13.172 1 96.62 422 GLY B O 1
ATOM 6827 N N . ASP B 1 423 ? -24.453 14.273 -14.031 1 94.5 423 ASP B N 1
ATOM 6828 C CA . ASP B 1 423 ? -23.688 13.383 -14.898 1 94.5 423 ASP B CA 1
ATOM 6829 C C . ASP B 1 423 ? -22.531 12.742 -14.141 1 94.5 423 ASP B C 1
ATOM 6831 O O . ASP B 1 423 ? -21.562 13.422 -13.773 1 94.5 423 ASP B O 1
ATOM 6835 N N . GLU B 1 424 ? -22.5 11.453 -14.031 1 92.62 424 GLU B N 1
ATOM 6836 C CA . GLU B 1 424 ? -21.453 10.727 -13.312 1 92.62 424 GLU B CA 1
ATOM 6837 C C . GLU B 1 424 ? -20.141 10.742 -14.102 1 92.62 424 GLU B C 1
ATOM 6839 O O . GLU B 1 424 ? -19.078 10.438 -13.547 1 92.62 424 GLU B O 1
ATOM 6844 N N . GLY B 1 425 ? -20.188 11.109 -15.336 1 91.81 425 GLY B N 1
ATOM 6845 C CA . GLY B 1 425 ? -18.984 11.211 -16.156 1 91.81 425 GLY B CA 1
ATOM 6846 C C . GLY B 1 425 ? -17.984 12.219 -15.625 1 91.81 425 GLY B C 1
ATOM 6847 O O . GLY B 1 425 ? -16.781 12.109 -15.906 1 91.81 425 GLY B O 1
ATOM 6848 N N . VAL B 1 426 ? -18.453 13.133 -14.805 1 93.94 426 VAL B N 1
ATOM 6849 C CA . VAL B 1 426 ? -17.609 14.172 -14.227 1 93.94 426 VAL B CA 1
ATOM 6850 C C . VAL B 1 426 ? -16.578 13.539 -13.297 1 93.94 426 VAL B C 1
ATOM 6852 O O . VAL B 1 426 ? -15.469 14.055 -13.148 1 93.94 426 VAL B O 1
ATOM 6855 N N . LEU B 1 427 ? -16.922 12.398 -12.727 1 94.94 427 LEU B N 1
ATOM 6856 C CA . LEU B 1 427 ? -16.031 11.742 -11.773 1 94.94 427 LEU B CA 1
ATOM 6857 C C . LEU B 1 427 ? -14.734 11.312 -12.453 1 94.94 427 LEU B C 1
ATOM 6859 O O . LEU B 1 427 ? -13.648 11.531 -11.914 1 94.94 427 LEU B O 1
ATOM 6863 N N . GLU B 1 428 ? -14.82 10.742 -13.586 1 90.06 428 GLU B N 1
ATOM 6864 C CA . GLU B 1 428 ? -13.641 1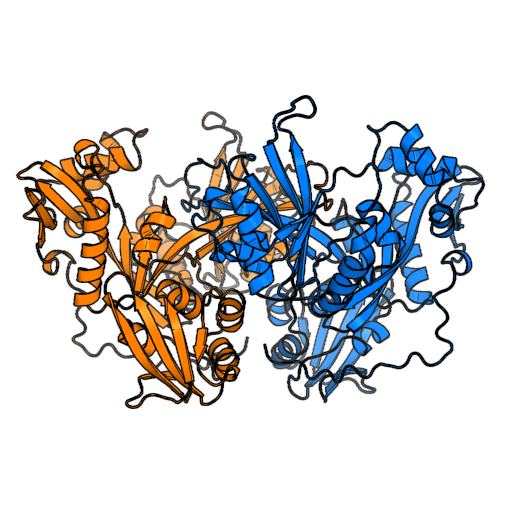0.297 -14.312 1 90.06 428 GLU B CA 1
ATOM 6865 C C . GLU B 1 428 ? -12.766 11.484 -14.711 1 90.06 428 GLU B C 1
ATOM 6867 O O . GLU B 1 428 ? -11.531 11.406 -14.648 1 90.06 428 GLU B O 1
ATOM 6872 N N . ALA B 1 429 ? -13.414 12.523 -15.156 1 90.19 429 ALA B N 1
ATOM 6873 C CA . ALA B 1 429 ? -12.68 13.719 -15.547 1 90.19 429 ALA B CA 1
ATOM 6874 C C . ALA B 1 429 ? -11.922 14.312 -14.367 1 90.19 429 ALA B C 1
ATOM 6876 O O . ALA B 1 429 ? -10.758 14.695 -14.492 1 90.19 429 ALA B O 1
ATOM 6877 N N . LEU B 1 430 ? -12.578 14.359 -13.25 1 93.81 430 LEU B N 1
ATOM 6878 C CA . LEU B 1 430 ? -11.953 14.883 -12.039 1 93.81 430 LEU B CA 1
ATOM 6879 C C . LEU B 1 430 ? -10.781 14.008 -11.609 1 93.81 430 LEU B C 1
ATOM 6881 O O . LEU B 1 430 ? -9.719 14.516 -11.25 1 93.81 430 LEU B O 1
ATOM 6885 N N . ASP B 1 431 ? -10.953 12.703 -11.672 1 92.5 431 ASP B N 1
ATOM 6886 C CA . ASP B 1 431 ? -9.891 11.766 -11.32 1 92.5 431 ASP B CA 1
ATOM 6887 C C . ASP B 1 431 ? -8.664 11.977 -12.203 1 92.5 431 ASP B C 1
ATOM 6889 O O . ASP B 1 431 ? -7.531 11.977 -11.711 1 92.5 431 ASP B O 1
ATOM 6893 N N . ARG B 1 432 ? -8.891 12.164 -13.438 1 87.5 432 ARG B N 1
ATOM 6894 C CA . ARG B 1 432 ? -7.785 12.406 -14.367 1 87.5 432 ARG B CA 1
ATOM 6895 C C . ARG B 1 432 ? -7.098 13.734 -14.062 1 87.5 432 ARG B C 1
ATOM 6897 O O . ARG B 1 432 ? -5.867 13.812 -14.055 1 87.5 432 ARG B O 1
ATOM 6904 N N . ALA B 1 433 ? -7.895 14.688 -13.797 1 91.56 433 ALA B N 1
ATOM 6905 C CA . ALA B 1 433 ? -7.375 16.031 -13.562 1 91.56 433 ALA B CA 1
ATOM 6906 C C . ALA B 1 433 ? -6.523 16.078 -12.297 1 91.56 433 ALA B C 1
ATOM 6908 O O . ALA B 1 433 ? -5.504 16.766 -12.25 1 91.56 433 ALA B O 1
ATOM 6909 N N . TRP B 1 434 ? -6.906 15.359 -11.273 1 92.94 434 TRP B N 1
ATOM 6910 C CA . TRP B 1 434 ? -6.242 15.461 -9.984 1 92.94 434 TRP B CA 1
ATOM 6911 C C . TRP B 1 434 ? -5.328 14.258 -9.742 1 92.94 434 TRP B C 1
ATOM 6913 O O . TRP B 1 434 ? -4.883 14.031 -8.617 1 92.94 434 TRP B O 1
ATOM 6923 N N . GLN B 1 435 ? -5.059 13.508 -10.781 1 87.69 435 GLN B N 1
ATOM 6924 C CA . GLN B 1 435 ? -4.191 12.344 -10.641 1 87.69 435 GLN B CA 1
ATOM 6925 C C . GLN B 1 435 ? -2.779 12.758 -10.234 1 87.69 435 GLN B C 1
ATOM 6927 O O . GLN B 1 435 ? -2.115 13.508 -10.953 1 87.69 435 GLN B O 1
ATOM 6932 N N . VAL B 1 436 ? -2.357 12.312 -9.055 1 86.75 436 VAL B N 1
ATOM 6933 C CA . VAL B 1 436 ? -1.016 12.562 -8.539 1 86.75 436 VAL B CA 1
ATOM 6934 C C . VAL B 1 436 ? -0.681 11.531 -7.461 1 86.75 436 VAL B C 1
ATOM 6936 O O . VAL B 1 436 ? -1.575 10.875 -6.918 1 86.75 436 VAL B O 1
ATOM 6939 N N . GLU B 1 437 ? 0.587 11.367 -7.215 1 87.5 437 GLU B N 1
ATOM 6940 C CA . GLU B 1 437 ? 0.977 10.5 -6.102 1 87.5 437 GLU B CA 1
ATOM 6941 C C . GLU B 1 437 ? 0.538 11.094 -4.766 1 87.5 437 GLU B C 1
ATOM 6943 O O . GLU B 1 437 ? 0.645 12.305 -4.551 1 87.5 437 GLU B O 1
ATOM 6948 N N . PRO B 1 438 ? 0.026 10.25 -3.91 1 92.06 438 PRO B N 1
ATOM 6949 C CA . PRO B 1 438 ? -0.351 10.75 -2.584 1 92.06 438 PRO B CA 1
ATOM 6950 C C . PRO B 1 438 ? 0.823 11.367 -1.831 1 92.06 438 PRO B C 1
ATOM 6952 O O . PRO B 1 438 ? 1.98 11.047 -2.113 1 92.06 438 PRO B O 1
ATOM 6955 N N . PRO B 1 439 ? 0.511 12.188 -0.878 1 95.31 439 PRO B N 1
ATOM 6956 C CA . PRO B 1 439 ? 1.583 12.938 -0.216 1 95.31 439 PRO B CA 1
ATOM 6957 C C . PRO B 1 439 ? 2.396 12.07 0.746 1 95.31 439 PRO B C 1
ATOM 6959 O O . PRO B 1 439 ? 1.872 11.109 1.312 1 95.31 439 PRO B O 1
ATOM 6962 N N . PHE B 1 440 ? 3.605 12.383 0.899 1 94.5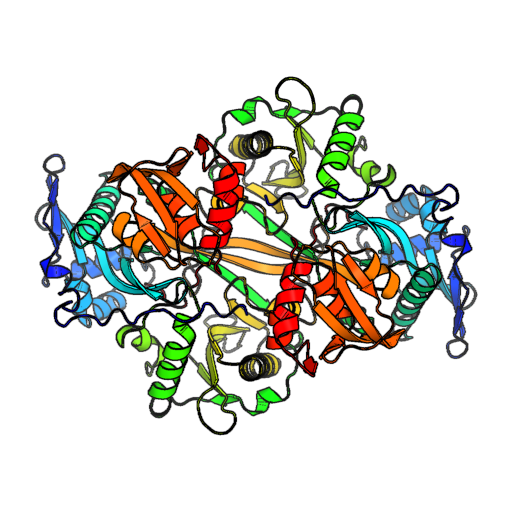 440 PHE B N 1
ATOM 6963 C CA . PHE B 1 440 ? 4.582 11.867 1.852 1 94.5 440 PHE B CA 1
ATOM 6964 C C . PHE B 1 440 ? 5.434 13 2.42 1 94.5 440 PHE B C 1
ATOM 6966 O O . PHE B 1 440 ? 5.68 14 1.741 1 94.5 440 PHE B O 1
ATOM 6973 N N . CYS B 1 441 ? 5.848 12.859 3.666 1 93.94 441 CYS B N 1
ATOM 6974 C CA . CYS B 1 441 ? 6.641 13.922 4.285 1 93.94 441 CYS B CA 1
ATOM 6975 C C . CYS B 1 441 ? 7.727 13.336 5.184 1 93.94 441 CYS B C 1
ATOM 6977 O O . CYS B 1 441 ? 7.445 12.477 6.02 1 93.94 441 CYS B O 1
ATOM 6979 N N . TRP B 1 442 ? 8.977 13.852 5.066 1 91.94 442 TRP B N 1
ATOM 6980 C CA . TRP B 1 442 ? 10.109 13.406 5.879 1 91.94 442 TRP B CA 1
ATOM 6981 C C . TRP B 1 442 ? 10.094 14.086 7.242 1 91.94 442 TRP B C 1
ATOM 6983 O O . TRP B 1 442 ? 10.758 13.625 8.18 1 91.94 442 TRP B O 1
ATOM 6993 N N . ASP B 1 443 ? 9.398 15.156 7.32 1 91.12 443 ASP B N 1
ATOM 6994 C CA . ASP B 1 443 ? 9.508 16.031 8.484 1 91.12 443 ASP B CA 1
ATOM 6995 C C . ASP B 1 443 ? 8.352 15.812 9.445 1 91.12 443 ASP B C 1
ATOM 6997 O O . ASP B 1 443 ? 7.219 15.578 9.023 1 91.12 443 ASP B O 1
ATOM 7001 N N . PHE B 1 444 ? 8.68 15.914 10.672 1 88 444 PHE B N 1
ATOM 7002 C CA . PHE B 1 444 ? 7.691 15.859 11.742 1 88 444 PHE B CA 1
ATOM 7003 C C . PHE B 1 444 ? 7.676 17.156 12.531 1 88 444 PHE B C 1
ATOM 7005 O O . PHE B 1 444 ? 8.703 17.828 12.664 1 88 444 PHE B O 1
ATOM 7012 N N . PHE B 1 445 ? 6.496 17.484 13.055 1 87.12 445 PHE B N 1
ATOM 7013 C CA . PHE B 1 445 ? 6.41 18.641 13.93 1 87.12 445 PHE B CA 1
ATOM 7014 C C . PHE B 1 445 ? 5.25 18.5 14.906 1 87.12 445 PHE B C 1
ATOM 7016 O O . PHE B 1 445 ? 4.336 17.703 14.68 1 87.12 445 PHE B O 1
#

Radius of gyration: 29.26 Å; Cα contacts (8 Å, |Δi|>4): 1956; chains: 2; bounding box: 67×89×73 Å

Solvent-accessible surface area (backbone atoms only — not comparable to full-atom values): 46400 Å² total; per-residue (Å²): 104,84,70,71,74,70,79,63,70,70,70,65,71,59,88,72,71,60,69,82,66,68,60,52,81,63,53,72,68,45,75,41,74,91,73,64,30,31,35,31,61,49,52,76,89,43,42,64,60,52,27,50,45,47,29,66,68,77,38,66,87,49,65,61,67,60,48,41,49,51,47,70,72,33,70,62,56,43,46,25,22,34,28,32,27,41,86,90,43,70,31,29,34,33,29,56,39,89,45,34,23,14,47,77,56,34,82,37,61,25,40,30,47,27,73,73,32,62,32,80,89,31,58,93,69,53,51,65,59,51,50,53,52,48,51,51,51,46,37,39,74,68,57,28,24,30,32,39,34,59,63,90,53,44,47,66,46,39,65,63,26,33,26,76,42,26,46,35,33,38,30,38,30,29,18,81,32,39,53,88,37,83,47,18,78,44,49,41,79,54,48,64,87,77,38,42,66,53,52,53,49,44,48,62,67,49,33,38,80,31,22,43,25,59,62,76,51,76,75,73,45,50,73,72,65,38,86,86,40,74,62,41,46,34,29,29,48,87,92,66,64,68,37,21,38,40,33,28,32,78,36,48,70,37,96,86,39,88,48,50,35,25,38,42,44,66,44,72,51,58,77,41,41,64,33,44,41,11,53,47,14,43,56,20,68,39,40,88,66,27,58,24,37,34,45,64,40,48,85,81,58,65,59,77,81,55,36,44,44,61,39,22,45,89,59,76,71,76,56,45,100,67,48,29,32,52,31,33,34,35,19,37,34,32,29,37,25,63,54,22,56,71,55,35,50,56,69,44,65,31,43,78,42,66,81,46,63,30,20,40,34,35,41,30,79,76,83,43,72,47,78,46,22,33,31,34,52,96,35,34,40,39,79,44,94,59,76,44,82,23,36,40,38,31,37,41,25,56,49,34,20,35,72,48,16,40,64,41,48,49,58,32,36,44,70,65,55,33,45,76,49,68,64,71,68,53,33,46,36,49,36,48,17,40,62,50,67,44,28,36,61,82,73,81,105,105,83,70,71,74,70,79,65,70,72,71,64,73,58,88,74,71,60,68,81,66,69,61,52,81,63,54,73,67,44,76,40,73,91,73,64,31,33,35,32,60,48,53,77,89,41,41,64,60,51,26,49,45,48,30,66,67,74,37,65,87,49,64,61,66,59,49,39,49,52,48,69,72,32,71,61,56,44,47,27,22,34,27,32,27,41,87,89,43,70,32,28,35,34,30,56,38,91,45,34,23,15,46,78,57,35,83,36,62,26,40,29,47,28,72,72,34,61,33,79,90,32,58,92,68,53,51,65,60,51,52,54,53,49,52,52,51,46,39,39,75,68,58,28,24,30,30,38,35,59,61,90,54,43,49,67,45,38,66,62,27,34,25,76,43,27,48,34,32,38,30,38,31,28,18,81,32,40,52,87,37,82,48,17,78,44,49,40,80,55,48,67,86,78,37,41,66,53,53,53,48,44,49,63,68,49,35,38,80,33,22,43,24,59,61,77,51,75,75,72,46,51,74,72,64,38,85,84,43,74,62,41,45,35,29,28,48,86,91,66,64,69,36,21,39,40,33,29,31,79,35,48,69,36,96,86,40,88,50,50,34,25,37,43,45,65,45,73,50,57,78,41,40,64,34,44,40,12,52,47,13,43,56,19,66,40,39,90,66,27,59,25,38,35,45,64,40,49,87,80,57,64,60,76,79,54,36,44,43,62,38,22,46,87,60,76,72,79,54,46,99,66,47,29,32,53,30,35,34,34,20,38,35,32,28,36,24,64,53,22,56,69,56,36,50,56,66,44,66,29,43,78,43,66,80,47,64,30,19,41,35,34,42,30,78,76,82,44,72,46,77,46,21,35,31,34,52,94,38,32,40,38,79,44,94,58,77,44,84,23,35,41,38,31,38,42,24,56,48,34,20,36,72,48,17,41,62,41,48,49,60,32,36,44,68,65,56,30,45,76,49,68,63,72,68,53,33,44,37,50,35,48,17,41,64,50,67,46,29,36,62,82,73,82,105

Organism: Gloeobacter violaceus (strain ATCC 29082 / PCC 7421) (NCBI:txid251221)

Foldseek 3Di:
DPPPPCPVPPPPPPPPPPPPPQLQVQQDKADDVVQQKIKHQADPVCLLVLLVQLCVFPPVPDDSVVSSVVSVVDPSQSSQKMFIDRPPRTFWIKGWDFWWAAFLLDIATEIEIDDTGGDPVNPPVCRSVVRLLSSLVSCVVVQHFKYKYWDPDPVVCVLQPWAFFAKKKKFKFFLQQFDADPLLVQKDWDDCVPCVVLVLVLCVVCRSVAGAAIPDDPVQCCQVRDPPHQKTKIFGDDPDGTFKMWIWHFDAPDPPDPQTAEIETLDMGGNDPSRVNNVSNNRSVCNVRYQIYIDMDAPPDCRCVRTNDQAHGPPPDAAPVNRDHHGIDMDTTMIMFGRNNQVLQQRQWWDDLDWDKAWEFEAGSSPGTDIWIWIDDPRGIHTDPDHDQKYKYAYRRVVRNCQQQNDFQVVCVVVVRIDMDDDPVVRSSSCRTRHDGTHYYSGHD/DPPPPCPVPPPPPPPPPPPPPQLQVQQDKADDVVLQKIKHQADPVCLLVLLVQLCVFPPVPDDSVVSSVVSVVDPSQSSQKMFIDRPPRTFWIKGWDFWWAAFLLDIATETEIDDTGGDPVNPPVCRSVVRLLSSLVSCVVVQHFKYKYWDPDPVVCVLQPWAFFAKKKKFKFFLQQFDADPLLVQKAWDDCVPCVVLVLVLCVVCRSVAGAAIPDDPVQCDQVRDPPHQKTKIFGDDPDGTFKMWIWHFDAPDPPDPQTAEIETLDMGGNDPSRVNNVSNNRSVCNVRYQIYIDMDAPPDCRCVRTNDQAHGPPPDAAPVNRDHHGIDMDTTMIMFGRNNQVLQQRQWWDDLDWDKAWEFEAGSSPGTDIWIWIDDPRGIHTDPDHDQKYKYAYRRVVRNCQQQVDFQVVCVVVVRIDMDDDPVVRSSSCRTRHDGTHYYSGHD

Sequence (890 aa):
MASLSPVCRAFHYGHGLQKPDSVGNYIRTVTFVAMNWIIRPAHDIERRSLARLSHLAFAPAQPFAEIEARYASDAAIVARSVVACEAERLLGKYALLPYRNYVAGCEMPLGGLGGVAVAPEGRGLGVASALVRHALEVLGEHRYPLSMLYAYRHGFYRRFGWACVGEVYRYRVAGEDLPRYPEARYVLPLDTATDRAAIEELYGREAPRHSGWLVREPEHWQGHFKPDSTLQMFGCRFGGDLEGYVIFRYVNVSPDSAEVAHIAVREWVVASARAYRALLGFLGAQRDQVDAVVWDTDRADPLPRLLTEQRAAGDRSIRTFLNAVGFGAIHSSFMWRLVDLDRALALRPVRPAGDVAFNFEVHDPVFGTTLRPVEIEGGRLHLADKPASTTLKLDIGTLTQLWSGYGNARAAHWAGQLQVEGDEGVLEALDRAWQVEPPFCWDFFMASLSPVCRAFHYGHGLQKPDSVGNYIRTVTFVAMNWIIRPAHDIERRSLARLSHLAFAPAQPFAEIEARYASDAAIVARSVVACEAERLLGKYALLPYRNYVAGCEMPLGGLGGVAVAPEGRGLGVASALVRHALEVLGEHRYPLSMLYAYRHGFYRRFGWACVGEVYRYRVAGEDLPRYPEARYVLPLDTATDRAAIEELYGREAPRHSGWLVREPEHWQGHFKPDSTLQMFGCRFGGDLEGYVIFRYVNVSPDSAEVAHIAVREWVVASARAYRALLGFLGAQRDQVDAVVWDTDRADPLPRLLTEQRAAGDRSIRTFLNAVGFGAIHSSFMWRLVDLDRALALRPVRPAGDVAFNFEVHDPVFGTTLRPVEIEGGRLHLADKPASTTLKLDIGTLTQLWSGYGNARAAHWAGQLQVEGDEGVLEALDRAWQVEPPFCWDFF

Nearest PDB structures (foldseek):
  2ozg-assembly1_A  TM=9.017E-01  e=5.207E-34  Trichormus variabilis
  3n7z-assembly1_A  TM=9.069E-01  e=2.267E-31  Bacillus anthracis str. Sterne
  3n7z-assembly1_B  TM=9.021E-01  e=5.178E-31  Bacillus anthracis str. Sterne
  4my0-assembly1_C  TM=8.537E-01  e=1.688E-31  Kribbella flavida DSM 17836
  4my3-assembly3_D  TM=8.578E-01  e=9.322E-30  Kribbella flavida DSM 17836

Secondary structure (DSSP, 8-state):
--------------TT------GGGG---EEEGGGTEEEEE--GGGHHHHHHHHHHHH-TTS-HHHHHHHHHH-HHHHHTEEEEEETTEEEEEEEEEEEEEEETTEEEEEEEEEEEEE-GGGTTTTHHHHHHHHHHHHHHHTT-SEEEE--S-HHHHHTTT-EE--EEEEEEE-GGGSPP-GGGGGEEEPPTTTSHHHHHHHHHHHGGGSSS-B---HHHHGGGS-TT---EEEEEESSSSEEEEEEEEEEESSTT--SEEEEEEEEEEESSHHHHHHHHHHHHGGGGT-SEEEEEE-TT-SHHHH-SS-S-TT------TT-PEEEEEEEE--EEEE-SHHHHHHHS-------EEEEEEEEETTTEEEEEEEEEETTEEEE-SS--S-EEEEEHHHHHHHHHTSS-HHHHHHTTSEEEES-THHHHHHHHHT--PPP--S---/--------------TT------GGGG---EEEGGGTEEEEE--GGGHHHHHHHHHHHH-TTS-HHHHHHHHHH-HHHHHTEEEEEETTEEEEEEEEEEEEEEETTEEEEEEEEEEEEE-GGGTTTTHHHHHHHHHHHHHHHTT-SEEEE--S-HHHHHTTT-EE--EEEEEEE-GGGSPP-GGGGGEEEPPTTTSHHHHHHHHHHHGGGSSS-B---HHHHGGGS-TT---EEEEEESSSSEEEEEEEEEEESSTT--SEEEEEEEEEEESSHHHHHHHHHHHHGGGGT-SEEEEEE-TT-SHHHH-SS-S-TT------TT-PEEEEEEEE--EEEE-SHHHHHHHS-------EEEEEEEEETTTEEEEEEEEEETTEEEE-SS--S-EEEEEHHHHHHHHHTSS-HHHHHHTTSEEEES-THHHHHHHHHT--PPP--S---

InterPro domains:
  IPR000182 GNAT domain [PS51186] (37-191)
  IPR016181 Acyl-CoA N-acyltransferase [SSF55729] (38-314)
  IPR025559 Enhanced intracellular survival protein domain [PF13530] (342-442)
  IPR036527 SCP2 sterol-binding domain superfamily [G3DSA:3.30.1050.10] (338-435)
  IPR036527 SCP2 sterol-binding domain superfamily [SSF55718] (340-445)
  IPR041380 Eis-like, acetyltransferase domain [PF17668] (212-314)
  IPR051554 Acetyltransferase Eis [PTHR37817] (27-445)

pLDDT: mean 86.07, std 16.46, range [19.42, 98.75]